Protein AF-0000000069296350 (afdb_homodimer)

Solvent-accessible surface area (backbone atoms only — not comparable to full-atom values): 43551 Å² total; per-residue (Å²): 125,80,78,72,59,64,64,82,61,53,39,44,67,54,14,53,53,25,40,66,71,32,51,90,79,48,67,88,59,55,72,46,70,42,70,68,59,15,46,43,22,13,66,39,55,75,44,84,35,44,46,37,37,36,35,23,20,67,25,61,85,24,19,46,42,33,39,9,32,34,30,32,56,72,73,45,81,39,48,30,42,32,35,72,36,73,49,62,50,34,38,12,40,14,42,33,21,52,76,70,74,37,44,27,39,32,32,31,42,67,80,54,58,65,70,50,52,42,45,26,36,70,70,37,63,20,45,75,44,73,33,58,86,43,73,66,42,40,53,50,49,44,52,48,51,34,51,51,43,14,71,73,69,31,77,64,28,29,40,73,60,50,82,26,62,29,46,48,19,15,19,15,28,10,30,57,39,56,54,47,42,35,71,46,65,78,34,41,27,38,29,27,42,35,22,32,26,15,52,46,32,15,25,30,44,30,43,69,48,42,63,54,59,60,39,39,54,48,43,44,43,45,42,48,48,46,45,22,54,70,62,65,38,47,63,53,39,54,71,65,38,29,65,52,45,52,43,41,50,47,22,59,54,59,53,38,68,27,52,63,80,70,68,55,69,79,59,63,71,62,73,75,50,81,72,68,54,79,66,73,66,42,57,60,58,61,55,58,66,55,61,67,37,40,30,33,39,16,22,43,65,65,26,38,14,60,48,51,13,55,75,69,75,44,92,38,64,53,66,81,93,49,86,69,77,57,82,31,65,81,20,58,45,35,44,38,74,54,17,38,63,43,40,60,71,54,38,74,47,58,47,68,40,50,68,65,45,19,49,51,32,27,50,46,39,28,66,72,55,20,33,35,53,16,39,36,24,9,30,15,51,31,47,68,37,28,42,68,50,29,72,77,42,69,82,60,36,34,33,33,35,45,32,46,24,19,77,59,59,85,84,65,43,76,66,53,56,53,46,50,49,47,50,52,50,46,46,49,49,51,51,51,51,58,65,73,99,126,79,76,71,60,64,64,81,61,54,39,46,66,54,14,52,52,24,38,66,71,32,50,90,78,49,66,87,58,54,72,47,71,42,71,69,59,15,47,43,24,14,64,38,55,74,45,83,34,43,48,39,35,36,36,25,20,68,25,60,85,24,19,46,41,34,39,9,32,34,30,33,55,71,73,45,81,39,48,31,41,30,35,71,37,73,49,62,50,34,39,13,38,14,42,34,21,53,76,71,74,36,43,26,39,34,33,30,40,67,79,54,57,65,70,50,51,42,46,26,35,72,70,36,63,21,44,76,44,73,34,58,86,42,73,67,42,40,53,50,48,46,52,48,52,33,50,51,44,14,71,72,70,33,78,66,29,30,39,72,60,49,83,24,61,30,45,48,18,15,19,15,29,10,29,57,38,56,53,47,42,32,72,46,66,78,36,40,28,37,29,28,41,34,22,32,25,15,50,46,32,15,24,29,45,31,43,69,50,41,62,53,59,61,41,39,54,48,42,45,43,45,43,46,47,45,44,24,55,71,62,66,37,49,63,52,38,56,70,65,39,31,67,53,45,53,43,41,49,48,22,60,54,56,54,36,68,27,50,64,81,71,67,54,67,78,59,65,71,62,76,76,51,82,73,69,52,80,66,73,64,41,58,61,59,60,54,59,67,55,60,68,37,40,30,34,38,16,20,43,64,64,25,38,14,58,46,49,14,54,75,69,74,44,91,39,64,52,66,80,94,50,87,69,78,57,82,31,66,80,21,58,44,35,44,39,74,52,18,36,63,44,40,59,72,52,39,75,46,59,46,68,40,50,70,65,46,21,48,51,32,27,50,45,39,30,65,72,57,20,34,34,54,15,38,35,24,9,30,16,50,31,46,69,37,29,45,68,50,28,71,77,42,69,81,62,37,34,34,32,34,44,33,45,22,18,77,59,59,84,84,67,42,76,68,51,54,52,48,49,50,46,49,52,48,46,47,48,49,51,52,51,52,58,66,73,99

Structure (mmCIF, N/CA/C/O backbone):
data_AF-0000000069296350-model_v1
#
loop_
_entity.id
_entity.type
_entity.pdbx_description
1 polymer 'Tryptophan synthase beta chain-like PALP domain-containing protein'
#
loop_
_atom_site.group_PDB
_atom_site.id
_atom_site.type_symbol
_atom_site.label_atom_id
_atom_site.label_alt_id
_atom_site.label_comp_id
_atom_site.label_asym_id
_atom_site.label_entity_id
_atom_site.label_seq_id
_atom_site.pdbx_PDB_ins_code
_atom_site.Cartn_x
_atom_site.Cartn_y
_atom_site.Cartn_z
_atom_site.occupancy
_atom_site.B_iso_or_equiv
_atom_site.auth_seq_id
_atom_site.auth_comp_id
_atom_site.auth_asym_id
_atom_site.auth_atom_id
_atom_site.pdbx_PDB_model_num
ATOM 1 N N . MET A 1 1 ? 1.046 44.938 15.609 1 25.7 1 MET A N 1
ATOM 2 C CA . MET A 1 1 ? 2.131 44.125 16.172 1 25.7 1 MET A CA 1
ATOM 3 C C . MET A 1 1 ? 1.831 42.656 16.031 1 25.7 1 MET A C 1
ATOM 5 O O . MET A 1 1 ? 0.792 42.188 16.5 1 25.7 1 MET A O 1
ATOM 9 N N . ALA A 1 2 ? 2.227 42.031 14.977 1 39.34 2 ALA A N 1
ATOM 10 C CA . ALA A 1 2 ? 1.967 40.625 14.727 1 39.34 2 ALA A CA 1
ATOM 11 C C . ALA A 1 2 ? 2.176 39.781 15.984 1 39.34 2 ALA A C 1
ATOM 13 O O . ALA A 1 2 ? 3.207 39.906 16.656 1 39.34 2 ALA A O 1
ATOM 14 N N . ILE A 1 3 ? 1.216 39.562 16.688 1 41.19 3 ILE A N 1
ATOM 15 C CA . ILE A 1 3 ? 1.323 38.781 17.922 1 41.19 3 ILE A CA 1
ATOM 16 C C . ILE A 1 3 ? 2.266 37.594 17.703 1 41.19 3 ILE A C 1
ATOM 18 O O . ILE A 1 3 ? 2.08 36.812 16.781 1 41.19 3 ILE A O 1
ATOM 22 N N . ALA A 1 4 ? 3.547 37.812 18.125 1 54.62 4 ALA A N 1
ATOM 23 C CA . ALA A 1 4 ? 4.625 36.812 18.109 1 54.62 4 ALA A CA 1
ATOM 24 C C . ALA A 1 4 ? 4.133 35.469 18.594 1 54.62 4 ALA A C 1
ATOM 26 O O . ALA A 1 4 ? 3.406 35.375 19.578 1 54.62 4 ALA A O 1
ATOM 27 N N . PHE A 1 5 ? 4.031 34.531 17.672 1 68.81 5 PHE A N 1
ATOM 28 C CA . PHE A 1 5 ? 3.654 33.156 18.016 1 68.81 5 PHE A CA 1
ATOM 29 C C . PHE A 1 5 ? 4.332 32.719 19.297 1 68.81 5 PHE A C 1
ATOM 31 O O . PHE A 1 5 ? 5.52 32.969 19.5 1 68.81 5 PHE A O 1
ATOM 38 N N . ASP A 1 6 ? 3.453 32.406 20.266 1 73.19 6 ASP A N 1
ATOM 39 C CA . ASP A 1 6 ? 3.943 31.812 21.516 1 73.19 6 ASP A CA 1
ATOM 40 C C . ASP A 1 6 ? 4.48 30.391 21.281 1 73.19 6 ASP A C 1
ATOM 42 O O . ASP A 1 6 ? 3.705 29.453 21.125 1 73.19 6 ASP A O 1
ATOM 46 N N . SER A 1 7 ? 5.727 30.266 21.219 1 74.62 7 SER A N 1
ATOM 47 C CA . SER A 1 7 ? 6.418 29.031 20.891 1 74.62 7 SER A CA 1
ATOM 48 C C . SER A 1 7 ? 6.121 27.938 21.922 1 74.62 7 SER A C 1
ATOM 50 O O . SER A 1 7 ? 6.371 26.766 21.672 1 74.62 7 SER A O 1
ATOM 52 N N . SER A 1 8 ? 5.574 28.422 23.016 1 80.38 8 SER A N 1
ATOM 53 C CA . SER A 1 8 ? 5.289 27.438 24.062 1 80.38 8 SER A CA 1
ATOM 54 C C . SER A 1 8 ? 4.062 26.609 23.719 1 80.38 8 SER A C 1
ATOM 56 O O . SER A 1 8 ? 3.824 25.562 24.328 1 80.38 8 SER A O 1
ATOM 58 N N . LEU A 1 9 ? 3.402 27.031 22.703 1 90.31 9 LEU A N 1
ATOM 59 C CA . LEU A 1 9 ? 2.154 26.375 22.344 1 90.31 9 LEU A CA 1
ATOM 60 C C . LEU A 1 9 ? 2.426 25.125 21.516 1 90.31 9 LEU A C 1
ATOM 62 O O . LEU A 1 9 ? 1.535 24.281 21.328 1 90.31 9 LEU A O 1
ATOM 66 N N . VAL A 1 10 ? 3.625 24.984 20.984 1 94.25 10 VAL A N 1
ATOM 67 C CA . VAL A 1 10 ? 4.07 23.781 20.281 1 94.25 10 VAL A CA 1
ATOM 68 C C . VAL A 1 10 ? 5.367 23.266 20.906 1 94.25 10 VAL A C 1
ATOM 70 O O . VAL A 1 10 ? 6.391 23.953 20.875 1 94.25 10 VAL A O 1
ATOM 73 N N . SER A 1 11 ? 5.297 22.141 21.562 1 90.69 11 SER A N 1
ATOM 74 C CA . SER A 1 11 ? 6.445 21.578 22.266 1 90.69 11 SER A CA 1
ATOM 75 C C . SER A 1 11 ? 6.461 20.047 22.172 1 90.69 11 SER A C 1
ATOM 77 O O . SER A 1 11 ? 5.441 19.438 21.859 1 90.69 11 SER A O 1
ATOM 79 N N . ALA A 1 12 ? 7.598 19.5 22.469 1 88.81 12 ALA A N 1
ATOM 80 C CA . ALA A 1 12 ? 7.75 18.047 22.422 1 88.81 12 ALA A CA 1
ATOM 81 C C . ALA A 1 12 ? 6.816 17.375 23.422 1 88.81 12 ALA A C 1
ATOM 83 O O . ALA A 1 12 ? 6.281 16.297 23.141 1 88.81 12 ALA A O 1
ATOM 84 N N . GLU A 1 13 ? 6.652 17.984 24.516 1 85.94 13 GLU A N 1
ATOM 85 C CA . GLU A 1 13 ? 5.773 17.438 25.547 1 85.94 13 GLU A CA 1
ATOM 86 C C . GLU A 1 13 ? 4.324 17.422 25.078 1 85.94 13 GLU A C 1
ATOM 88 O O . GLU A 1 13 ? 3.613 16.438 25.281 1 85.94 13 GLU A O 1
ATOM 93 N N . LEU A 1 14 ? 3.926 18.5 24.469 1 92.94 14 LEU A N 1
ATOM 94 C CA . LEU A 1 14 ? 2.553 18.594 23.984 1 92.94 14 LEU A CA 1
ATOM 95 C C . LEU A 1 14 ? 2.314 17.625 22.828 1 92.94 14 LEU A C 1
ATOM 97 O O . LEU A 1 14 ? 1.214 17.094 22.688 1 92.94 14 LEU A O 1
ATOM 101 N N . VAL A 1 15 ? 3.346 17.359 22.016 1 95.06 15 VAL A N 1
ATOM 102 C CA . VAL A 1 15 ? 3.268 16.375 20.938 1 95.06 15 VAL A CA 1
ATOM 103 C C . VAL A 1 15 ? 3.072 14.984 21.547 1 95.06 15 VAL A C 1
ATOM 105 O O . VAL A 1 15 ? 2.242 14.203 21.062 1 95.06 15 VAL A O 1
ATOM 108 N N . LYS A 1 16 ? 3.754 14.695 22.594 1 88.75 16 LYS A N 1
ATOM 109 C CA . LYS A 1 16 ? 3.627 13.398 23.266 1 88.75 16 LYS A CA 1
ATOM 110 C C . LYS A 1 16 ? 2.24 13.234 23.875 1 88.75 16 LYS A C 1
ATOM 112 O O . LYS A 1 16 ? 1.657 12.148 23.812 1 88.75 16 LYS A O 1
ATOM 117 N N . GLU A 1 17 ? 1.807 14.305 24.469 1 92.38 17 GLU A N 1
ATOM 118 C CA . GLU A 1 17 ? 0.451 14.273 25 1 92.38 17 GLU A CA 1
ATOM 119 C C . GLU A 1 17 ? -0.575 14.016 23.906 1 92.38 17 GLU A C 1
ATOM 121 O O . GLU A 1 17 ? -1.542 13.281 24.109 1 92.38 17 GLU A O 1
ATOM 126 N N . ALA A 1 18 ? -0.36 14.656 22.797 1 97.69 18 ALA A N 1
ATOM 127 C CA . ALA A 1 18 ? -1.249 14.469 21.656 1 97.69 18 ALA A CA 1
ATOM 128 C C . ALA A 1 18 ? -1.26 13.008 21.203 1 97.69 18 ALA A C 1
ATOM 130 O O . ALA A 1 18 ? -2.305 12.477 20.812 1 97.69 18 ALA A O 1
ATOM 131 N N . CYS A 1 19 ? -0.129 12.328 21.25 1 93.94 19 CYS A N 1
ATOM 132 C CA . CYS A 1 19 ? -0.03 10.93 20.875 1 93.94 19 CYS A CA 1
ATOM 133 C C . CYS A 1 19 ? -0.995 10.07 21.672 1 93.94 19 CYS A C 1
ATOM 135 O O . CYS A 1 19 ? -1.741 9.266 21.109 1 93.94 19 CYS A O 1
ATOM 137 N N . SER A 1 20 ? -0.977 10.273 22.938 1 90.69 20 SER A N 1
ATOM 138 C CA . SER A 1 20 ? -1.845 9.508 23.828 1 90.69 20 SER A CA 1
ATOM 139 C C . SER A 1 20 ? -3.314 9.82 23.562 1 90.69 20 SER A C 1
ATOM 141 O O . SER A 1 20 ? -4.16 8.922 23.594 1 90.69 20 SER A O 1
ATOM 143 N N . ARG A 1 21 ? -3.58 11.031 23.328 1 96.5 21 ARG A N 1
ATOM 144 C CA . ARG A 1 21 ? -4.953 11.484 23.125 1 96.5 21 ARG A CA 1
ATOM 145 C C . ARG A 1 21 ? -5.539 10.906 21.844 1 96.5 21 ARG A C 1
ATOM 147 O O . ARG A 1 21 ? -6.719 10.547 21.812 1 96.5 21 ARG A O 1
ATOM 154 N N . ILE A 1 22 ? -4.699 10.766 20.781 1 98.38 22 ILE A N 1
ATOM 155 C CA . ILE A 1 22 ? -5.27 10.43 19.484 1 98.38 22 ILE A CA 1
ATOM 156 C C . ILE A 1 22 ? -5.168 8.922 19.25 1 98.38 22 ILE A C 1
ATOM 158 O O . ILE A 1 22 ? -5.801 8.383 18.328 1 98.38 22 ILE A O 1
ATOM 162 N N . GLU A 1 23 ? -4.461 8.195 20.062 1 95 23 GLU A N 1
ATOM 163 C CA . GLU A 1 23 ? -4.105 6.789 19.875 1 95 23 GLU A CA 1
ATOM 164 C C . GLU A 1 23 ? -5.34 5.938 19.609 1 95 23 GLU A C 1
ATOM 166 O O . GLU A 1 23 ? -5.332 5.098 18.703 1 95 23 GLU A O 1
ATOM 171 N N . PRO A 1 24 ? -6.477 6.141 20.266 1 95.69 24 PRO A N 1
ATOM 172 C CA . PRO A 1 24 ? -7.637 5.277 20.031 1 95.69 24 PRO A CA 1
ATOM 173 C C . PRO A 1 24 ? -8.297 5.539 18.688 1 95.69 24 PRO A C 1
ATOM 175 O O . PRO A 1 24 ? -9.125 4.742 18.234 1 95.69 24 PRO A O 1
ATOM 178 N N . TYR A 1 25 ? -7.926 6.629 18.047 1 97.12 25 TYR A N 1
ATOM 179 C CA . TYR A 1 25 ? -8.727 7.07 16.906 1 97.12 25 TYR A CA 1
ATOM 180 C C . TYR A 1 25 ? -7.93 6.965 15.617 1 97.12 25 TYR A C 1
ATOM 182 O O . TYR A 1 25 ? -8.492 7.066 14.523 1 97.12 25 TYR A O 1
ATOM 190 N N . VAL A 1 26 ? -6.609 6.746 15.703 1 97.5 26 VAL A N 1
ATOM 191 C CA . VAL A 1 26 ? -5.781 6.742 14.5 1 97.5 26 VAL A CA 1
ATOM 192 C C . VAL A 1 26 ? -4.992 5.438 14.422 1 97.5 26 VAL A C 1
ATOM 194 O O . VAL A 1 26 ? -4.867 4.719 15.414 1 97.5 26 VAL A O 1
ATOM 197 N N . HIS A 1 27 ? -4.5 5.074 13.234 1 96.62 27 HIS A N 1
ATOM 198 C CA . HIS A 1 27 ? -3.604 3.938 13.055 1 96.62 27 HIS A CA 1
ATOM 199 C C . HIS A 1 27 ? -2.172 4.301 13.438 1 96.62 27 HIS A C 1
ATOM 201 O O . HIS A 1 27 ? -1.719 5.418 13.18 1 96.62 27 HIS A O 1
ATOM 207 N N . ARG A 1 28 ? -1.507 3.393 14.172 1 96 28 ARG A N 1
ATOM 208 C CA . ARG A 1 28 ? -0.049 3.432 14.117 1 96 28 ARG A CA 1
ATOM 209 C C . ARG A 1 28 ? 0.461 2.977 12.758 1 96 28 ARG A C 1
ATOM 211 O O . ARG A 1 28 ? 0.562 1.777 12.492 1 96 28 ARG A O 1
ATOM 218 N N . THR A 1 29 ? 0.725 3.916 11.883 1 97.56 29 THR A N 1
ATOM 219 C CA . THR A 1 29 ? 1.03 3.576 10.5 1 97.56 29 THR A CA 1
ATOM 220 C C . THR A 1 29 ? 2.395 2.902 10.391 1 97.56 29 THR A C 1
ATOM 222 O O . THR A 1 29 ? 3.273 3.135 11.227 1 97.56 29 THR A O 1
ATOM 225 N N . ARG A 1 30 ? 2.59 2.068 9.383 1 96.44 30 ARG A N 1
ATOM 226 C CA . ARG A 1 30 ? 3.811 1.282 9.242 1 96.44 30 ARG A CA 1
ATOM 227 C C . ARG A 1 30 ? 4.93 2.115 8.625 1 96.44 30 ARG A C 1
ATOM 229 O O . ARG A 1 30 ? 4.676 3.174 8.047 1 96.44 30 ARG A O 1
ATOM 236 N N . VAL A 1 31 ? 6.141 1.704 8.922 1 96.38 31 VAL A N 1
ATOM 237 C CA . VAL A 1 31 ? 7.324 2.133 8.188 1 96.38 31 VAL A CA 1
ATOM 238 C C . VAL A 1 31 ? 7.781 1.019 7.25 1 96.38 31 VAL A C 1
ATOM 240 O O . VAL A 1 31 ? 7.922 -0.134 7.664 1 96.38 31 VAL A O 1
ATOM 243 N N . PHE A 1 32 ? 7.871 1.334 5.969 1 96.75 32 PHE A N 1
ATOM 244 C CA . PHE A 1 32 ? 8.281 0.31 5.016 1 96.75 32 PHE A CA 1
ATOM 245 C C . PHE A 1 32 ? 9.398 0.827 4.109 1 96.75 32 PHE A C 1
ATOM 247 O O . PHE A 1 32 ? 9.734 2.012 4.152 1 96.75 32 PHE A O 1
ATOM 254 N N . THR A 1 33 ? 10.078 -0.086 3.406 1 96.94 33 THR A N 1
ATOM 255 C CA . THR A 1 33 ? 11.172 0.263 2.508 1 96.94 33 THR A CA 1
ATOM 256 C C . THR A 1 33 ? 10.859 -0.17 1.079 1 96.94 33 THR A C 1
ATOM 258 O O . THR A 1 33 ? 9.906 -0.914 0.845 1 96.94 33 THR A O 1
ATOM 261 N N . CYS A 1 34 ? 11.5 0.361 0.228 1 96.06 34 CYS A N 1
ATOM 262 C CA . CYS A 1 34 ? 11.5 0.015 -1.189 1 96.06 34 CYS A CA 1
ATOM 263 C C . CYS A 1 34 ? 12.914 0.041 -1.76 1 96.06 34 CYS A C 1
ATOM 265 O O . CYS A 1 34 ? 13.523 1.106 -1.873 1 96.06 34 CYS A O 1
ATOM 267 N N . ASP A 1 35 ? 13.414 -1.097 -2.219 1 92.88 35 ASP A N 1
ATOM 268 C CA . ASP A 1 35 ? 14.797 -1.216 -2.66 1 92.88 35 ASP A CA 1
ATOM 269 C C . ASP A 1 35 ? 15.07 -0.323 -3.869 1 92.88 35 ASP A C 1
ATOM 271 O O . ASP A 1 35 ? 16.141 0.259 -3.988 1 92.88 35 ASP A O 1
ATOM 275 N N . GLN A 1 36 ? 14.148 -0.229 -4.707 1 92.62 36 GLN A N 1
ATOM 276 C CA . GLN A 1 36 ? 14.359 0.565 -5.914 1 92.62 36 GLN A CA 1
ATOM 277 C C . GLN A 1 36 ? 14.406 2.057 -5.59 1 92.62 36 GLN A C 1
ATOM 279 O O . GLN A 1 36 ? 15.133 2.812 -6.234 1 92.62 36 GLN A O 1
ATOM 284 N N . LEU A 1 37 ? 13.617 2.514 -4.617 1 96.44 37 LEU A N 1
ATOM 285 C CA . LEU A 1 37 ? 13.695 3.902 -4.176 1 96.44 37 LEU A CA 1
ATOM 286 C C . LEU A 1 37 ? 15.031 4.188 -3.502 1 96.44 37 LEU A C 1
ATOM 288 O O . LEU A 1 37 ? 15.648 5.227 -3.752 1 96.44 37 LEU A O 1
ATOM 292 N N . SER A 1 38 ? 15.453 3.264 -2.656 1 97.62 38 SER A N 1
ATOM 293 C CA . SER A 1 38 ? 16.766 3.402 -2.021 1 97.62 38 SER A CA 1
ATOM 294 C C . SER A 1 38 ? 17.875 3.439 -3.059 1 97.62 38 SER A C 1
ATOM 296 O O . SER A 1 38 ? 18.844 4.18 -2.904 1 97.62 38 SER A O 1
ATOM 298 N N . GLN A 1 39 ? 17.719 2.631 -4.113 1 95.38 39 GLN A N 1
ATOM 299 C CA . GLN A 1 39 ? 18.719 2.617 -5.18 1 95.38 39 GLN A CA 1
ATOM 300 C C . GLN A 1 39 ? 18.766 3.961 -5.902 1 95.38 39 GLN A C 1
ATOM 302 O O . GLN A 1 39 ? 19.844 4.434 -6.273 1 95.38 39 GLN A O 1
ATOM 307 N N . LEU A 1 40 ? 17.609 4.613 -6.109 1 96.56 40 LEU A N 1
ATOM 308 C CA . LEU A 1 40 ? 17.578 5.941 -6.711 1 96.56 40 LEU A CA 1
ATOM 309 C C . LEU A 1 40 ? 18.359 6.938 -5.863 1 96.56 40 LEU A C 1
ATOM 311 O O . LEU A 1 40 ? 19.109 7.758 -6.398 1 96.56 40 LEU A O 1
ATOM 315 N N . ALA A 1 41 ? 18.125 6.883 -4.566 1 98.12 41 ALA A N 1
ATOM 316 C CA . ALA A 1 41 ? 18.844 7.758 -3.652 1 98.12 41 ALA A CA 1
ATOM 317 C C . ALA A 1 41 ? 20.344 7.457 -3.678 1 98.12 41 ALA A C 1
ATOM 319 O O . ALA A 1 41 ? 21.172 8.367 -3.637 1 98.12 41 ALA A O 1
ATOM 320 N N . THR A 1 42 ? 20.688 6.137 -3.74 1 97.81 42 THR A N 1
ATOM 321 C CA . THR A 1 42 ? 22.078 5.707 -3.805 1 97.81 42 THR A CA 1
ATOM 322 C C . THR A 1 42 ? 22.75 6.227 -5.078 1 97.81 42 THR A C 1
ATOM 324 O O . THR A 1 42 ? 23.859 6.746 -5.031 1 97.81 42 THR A O 1
ATOM 327 N N . ASP A 1 43 ? 22.031 6.098 -6.141 1 96.81 43 ASP A N 1
ATOM 328 C CA . ASP A 1 43 ? 22.547 6.566 -7.422 1 96.81 43 ASP A CA 1
ATOM 329 C C . ASP A 1 43 ? 22.734 8.086 -7.41 1 96.81 43 ASP A C 1
ATOM 331 O O . ASP A 1 43 ? 23.734 8.594 -7.934 1 96.81 43 ASP A O 1
ATOM 335 N N . ALA A 1 44 ? 21.797 8.797 -6.844 1 96.44 44 ALA A N 1
ATOM 336 C CA . ALA A 1 44 ? 21.844 10.258 -6.777 1 96.44 44 ALA A CA 1
ATOM 337 C C . ALA A 1 44 ? 23 10.727 -5.898 1 96.44 44 ALA A C 1
ATOM 339 O O . ALA A 1 44 ? 23.594 11.773 -6.156 1 96.44 44 ALA A O 1
ATOM 340 N N . SER A 1 45 ? 23.359 9.969 -4.891 1 96.25 45 SER A N 1
ATOM 341 C CA . SER A 1 45 ? 24.359 10.375 -3.906 1 96.25 45 SER A CA 1
ATOM 342 C C . SER A 1 45 ? 25.734 9.836 -4.266 1 96.25 45 SER A C 1
ATOM 344 O O . SER A 1 45 ? 26.75 10.375 -3.82 1 96.25 45 SER A O 1
ATOM 346 N N . GLY A 1 46 ? 25.797 8.734 -4.918 1 95.75 46 GLY A N 1
ATOM 347 C CA . GLY A 1 46 ? 27.047 8.047 -5.191 1 95.75 46 GLY A CA 1
ATOM 348 C C . GLY A 1 46 ? 27.453 7.086 -4.09 1 95.75 46 GLY A C 1
ATOM 349 O O . GLY A 1 46 ? 28.516 6.461 -4.16 1 95.75 46 GLY A O 1
ATOM 350 N N . SER A 1 47 ? 26.609 7.012 -3.076 1 96.12 47 SER A N 1
ATOM 351 C CA . SER A 1 47 ? 26.844 6.105 -1.958 1 96.12 47 SER A CA 1
ATOM 352 C C . SER A 1 47 ? 25.547 5.465 -1.476 1 96.12 47 SER A C 1
ATOM 354 O O . SER A 1 47 ? 24.469 5.988 -1.73 1 96.12 47 SER A O 1
ATOM 356 N N . SER A 1 48 ? 25.688 4.352 -0.759 1 95.94 48 SER A N 1
ATOM 357 C CA . SER A 1 48 ? 24.531 3.57 -0.328 1 95.94 48 SER A CA 1
ATOM 358 C C . SER A 1 48 ? 23.625 4.383 0.588 1 95.94 48 SER A C 1
ATOM 360 O O . SER A 1 48 ? 24.078 4.977 1.564 1 95.94 48 SER A O 1
ATOM 362 N N . ARG A 1 49 ? 22.375 4.477 0.25 1 97.69 49 ARG A N 1
ATOM 363 C CA . ARG A 1 49 ? 21.344 5.125 1.039 1 97.69 49 ARG A CA 1
ATOM 364 C C . ARG A 1 49 ? 20.156 4.188 1.259 1 97.69 49 ARG A C 1
ATOM 366 O O . ARG A 1 49 ? 19.891 3.303 0.44 1 97.69 49 ARG A O 1
ATOM 373 N N . LYS A 1 50 ? 19.531 4.324 2.361 1 97.69 50 LYS A N 1
ATOM 374 C CA . LYS A 1 50 ? 18.312 3.59 2.658 1 97.69 50 LYS A CA 1
ATOM 375 C C . LYS A 1 50 ? 17.172 4.543 2.992 1 97.69 50 LYS A C 1
ATOM 377 O O . LYS A 1 50 ? 17.328 5.445 3.812 1 97.69 50 LYS A O 1
ATOM 382 N N . LEU A 1 51 ? 16.125 4.387 2.311 1 98.69 51 LEU A N 1
ATOM 383 C CA . LEU A 1 51 ? 14.93 5.188 2.564 1 98.69 51 LEU A CA 1
ATOM 384 C C . LEU A 1 51 ? 13.906 4.402 3.385 1 98.69 51 LEU A C 1
ATOM 386 O O . LEU A 1 51 ? 13.695 3.211 3.145 1 98.69 51 LEU A O 1
ATOM 390 N N . PHE A 1 52 ? 13.375 4.992 4.375 1 98.25 52 PHE A N 1
ATOM 391 C CA . PHE A 1 52 ? 12.305 4.465 5.219 1 98.25 52 PHE A CA 1
ATOM 392 C C . PHE A 1 52 ? 11.039 5.305 5.07 1 98.25 52 PHE A C 1
ATOM 394 O O . PHE A 1 52 ? 11.039 6.496 5.387 1 98.25 52 PHE A O 1
ATOM 401 N N . LEU A 1 53 ? 9.961 4.672 4.613 1 98.81 53 LEU A N 1
ATOM 402 C CA . LEU A 1 53 ? 8.75 5.398 4.246 1 98.81 53 LEU A CA 1
ATOM 403 C C . LEU A 1 53 ? 7.684 5.25 5.328 1 98.81 53 LEU A C 1
ATOM 405 O O . LEU A 1 53 ? 7.234 4.137 5.613 1 98.81 53 LEU A O 1
ATOM 409 N N . LYS A 1 54 ? 7.309 6.383 5.992 1 98.81 54 LYS A N 1
ATOM 410 C CA . LYS A 1 54 ? 6.242 6.395 6.988 1 98.81 54 LYS A CA 1
ATOM 411 C C . LYS A 1 54 ? 4.875 6.539 6.324 1 98.81 54 LYS A C 1
ATOM 413 O O . LYS A 1 54 ? 4.566 7.582 5.746 1 98.81 54 LYS A O 1
ATOM 418 N N . ALA A 1 55 ? 4.012 5.57 6.457 1 98.62 55 ALA A N 1
ATOM 419 C CA . ALA A 1 55 ? 2.883 5.348 5.559 1 98.62 55 ALA A CA 1
ATOM 420 C C . ALA A 1 55 ? 1.643 6.094 6.047 1 98.62 55 ALA A C 1
ATOM 422 O O . ALA A 1 55 ? 0.575 5.5 6.207 1 98.62 55 ALA A O 1
ATOM 423 N N . GLU A 1 56 ? 1.656 7.414 6.055 1 98.5 56 GLU A N 1
ATOM 424 C CA . GLU A 1 56 ? 0.496 8.195 6.477 1 98.5 56 GLU A CA 1
ATOM 425 C C . GLU A 1 56 ? -0.586 8.195 5.402 1 98.5 56 GLU A C 1
ATOM 427 O O . GLU A 1 56 ? -1.734 8.555 5.672 1 98.5 56 GLU A O 1
ATOM 432 N N . HIS A 1 57 ? -0.235 7.789 4.156 1 97.75 57 HIS A N 1
ATOM 433 C CA . HIS A 1 57 ? -1.233 7.633 3.105 1 97.75 57 HIS A CA 1
ATOM 434 C C . HIS A 1 57 ? -2.193 6.492 3.42 1 97.75 57 HIS A C 1
ATOM 436 O O . HIS A 1 57 ? -3.27 6.398 2.826 1 97.75 57 HIS A O 1
ATOM 442 N N . GLU A 1 58 ? -1.794 5.629 4.34 1 97.31 58 GLU A N 1
ATOM 443 C CA . GLU A 1 58 ? -2.641 4.516 4.75 1 97.31 58 GLU A CA 1
ATOM 444 C C . GLU A 1 58 ? -3.398 4.844 6.035 1 97.31 58 GLU A C 1
ATOM 446 O O . GLU A 1 58 ? -4.094 3.986 6.586 1 97.31 58 GLU A O 1
ATOM 451 N N . GLN A 1 59 ? -3.316 6.039 6.543 1 97.19 59 GLN A N 1
ATOM 452 C CA . GLN A 1 59 ? -4.012 6.48 7.75 1 97.19 59 GLN A CA 1
ATOM 453 C C . GLN A 1 59 ? -5.496 6.695 7.48 1 97.19 59 GLN A C 1
ATOM 455 O O . GLN A 1 59 ? -5.938 6.66 6.328 1 97.19 59 GLN A O 1
ATOM 460 N N . LYS A 1 60 ? -6.273 6.844 8.594 1 94.81 60 LYS A N 1
ATOM 461 C CA . LYS A 1 60 ? -7.672 7.25 8.453 1 94.81 60 LYS A CA 1
ATOM 462 C C . LYS A 1 60 ? -7.797 8.492 7.578 1 94.81 60 LYS A C 1
ATOM 464 O O . LYS A 1 60 ? -6.973 9.406 7.668 1 94.81 60 LYS A O 1
ATOM 469 N N . VAL A 1 61 ? -8.773 8.461 6.688 1 92.94 61 VAL A N 1
ATOM 470 C CA . VAL A 1 61 ? -9.086 9.508 5.723 1 92.94 61 VAL A CA 1
ATOM 471 C C . VAL A 1 61 ? -8.031 9.531 4.621 1 92.94 61 VAL A C 1
ATOM 473 O O . VAL A 1 61 ? -8.078 10.367 3.723 1 92.94 61 VAL A O 1
ATOM 476 N N . GLY A 1 62 ? -6.973 8.68 4.723 1 94.44 62 GLY A N 1
ATOM 477 C CA . GLY A 1 62 ? -5.977 8.547 3.672 1 94.44 62 GLY A CA 1
ATOM 478 C C . GLY A 1 62 ? -4.867 9.578 3.771 1 94.44 62 GLY A C 1
ATOM 479 O O . GLY A 1 62 ? -4.191 9.875 2.781 1 94.44 62 GLY A O 1
ATOM 480 N N . ALA A 1 63 ? -4.719 10.203 4.973 1 96.5 63 ALA A N 1
ATOM 481 C CA . ALA A 1 63 ? -3.703 11.242 5.125 1 96.5 63 ALA A CA 1
ATOM 482 C C . ALA A 1 63 ? -3.383 11.484 6.594 1 96.5 63 ALA A C 1
ATOM 484 O O . ALA A 1 63 ? -4.164 11.117 7.477 1 96.5 63 ALA A O 1
ATOM 485 N N . PHE A 1 64 ? -2.305 12.18 6.859 1 98.19 64 PHE A N 1
ATOM 486 C CA . PHE A 1 64 ? -1.802 12.469 8.195 1 98.19 64 PHE A CA 1
ATOM 487 C C . PHE A 1 64 ? -2.738 13.422 8.93 1 98.19 64 PHE A C 1
ATOM 489 O O . PHE A 1 64 ? -2.713 13.5 10.164 1 98.19 64 PHE A O 1
ATOM 496 N N . LYS A 1 65 ? -3.611 14.094 8.227 1 96.94 65 LYS A N 1
ATOM 497 C CA . LYS A 1 65 ? -4.355 15.234 8.75 1 96.94 65 LYS A CA 1
ATOM 498 C C . LYS A 1 65 ? -5.285 14.812 9.883 1 96.94 65 LYS A C 1
ATOM 500 O O . LYS A 1 65 ? -5.633 15.625 10.742 1 96.94 65 LYS A O 1
ATOM 505 N N . ILE A 1 66 ? -5.641 13.586 9.945 1 98.06 66 ILE A N 1
ATOM 506 C CA . ILE A 1 66 ? -6.562 13.109 10.969 1 98.06 66 ILE A CA 1
ATOM 507 C C . ILE A 1 66 ? -5.918 13.25 12.344 1 98.06 66 ILE A C 1
ATOM 509 O O . ILE A 1 66 ? -6.613 13.445 13.344 1 98.06 66 ILE A O 1
ATOM 513 N N . ARG A 1 67 ? -4.582 13.195 12.438 1 98.69 67 ARG A N 1
ATOM 514 C CA . ARG A 1 67 ? -3.881 13.273 13.719 1 98.69 67 ARG A CA 1
ATOM 515 C C . ARG A 1 67 ? -4.113 14.625 14.383 1 98.69 67 ARG A C 1
ATOM 517 O O . ARG A 1 67 ? -4.582 14.695 15.523 1 98.69 67 ARG A O 1
ATOM 524 N N . GLY A 1 68 ? -3.82 15.695 13.641 1 98.62 68 GLY A N 1
ATOM 525 C CA . GLY A 1 68 ? -4.031 17.047 14.164 1 98.62 68 GLY A CA 1
ATOM 526 C C . GLY A 1 68 ? -5.492 17.359 14.406 1 98.62 68 GLY A C 1
ATOM 527 O O . GLY A 1 68 ? -5.836 18.016 15.391 1 98.62 68 GLY A O 1
ATOM 528 N N . ALA A 1 69 ? -6.352 16.906 13.477 1 98.12 69 ALA A N 1
ATOM 529 C CA . ALA A 1 69 ? -7.781 17.156 13.609 1 98.12 69 ALA A CA 1
ATOM 530 C C . ALA A 1 69 ? -8.328 16.562 14.906 1 98.12 69 ALA A C 1
ATOM 532 O O . ALA A 1 69 ? -8.977 17.266 15.688 1 98.12 69 ALA A O 1
ATOM 533 N N . ILE A 1 70 ? -8.039 15.312 15.164 1 98.69 70 ILE A N 1
ATOM 534 C CA . ILE A 1 70 ? -8.555 14.641 16.359 1 98.69 70 ILE A CA 1
ATOM 535 C C . ILE A 1 70 ? -8.016 15.336 17.609 1 98.69 70 ILE A C 1
ATOM 537 O O . ILE A 1 70 ? -8.75 15.555 18.562 1 98.69 70 ILE A O 1
ATOM 541 N N . ASN A 1 71 ? -6.715 15.672 17.578 1 98.81 71 ASN A N 1
ATOM 542 C CA . ASN A 1 71 ? -6.145 16.344 18.75 1 98.81 71 ASN A CA 1
ATOM 543 C C . ASN A 1 71 ? -6.852 17.672 19.047 1 98.81 71 ASN A C 1
ATOM 545 O O . ASN A 1 71 ? -7.23 17.938 20.188 1 98.81 71 ASN A O 1
ATOM 549 N N . ALA A 1 72 ? -7.047 18.484 18.031 1 98.62 72 ALA A N 1
ATOM 550 C CA . ALA A 1 72 ? -7.672 19.797 18.188 1 98.62 72 ALA A CA 1
ATOM 551 C C . ALA A 1 72 ? -9.125 19.656 18.625 1 98.62 72 ALA A C 1
ATOM 553 O O . ALA A 1 72 ? -9.578 20.359 19.531 1 98.62 72 ALA A O 1
ATOM 554 N N . ILE A 1 73 ? -9.82 18.75 18.016 1 98.44 73 ILE A N 1
ATOM 555 C CA . ILE A 1 73 ? -11.227 18.547 18.328 1 98.44 73 ILE A CA 1
ATOM 556 C C . ILE A 1 73 ? -11.367 18.047 19.766 1 98.44 73 ILE A C 1
ATOM 558 O O . ILE A 1 73 ? -12.258 18.469 20.5 1 98.44 73 ILE A O 1
ATOM 562 N N . SER A 1 74 ? -10.523 17.141 20.172 1 98.38 74 SER A N 1
ATOM 563 C CA . SER A 1 74 ? -10.555 16.578 21.516 1 98.38 74 SER A CA 1
ATOM 564 C C . SER A 1 74 ? -10.352 17.656 22.578 1 98.38 74 SER A C 1
ATOM 566 O O . SER A 1 74 ? -10.883 17.562 23.688 1 98.38 74 SER A O 1
ATOM 568 N N . LEU A 1 75 ? -9.578 18.656 22.281 1 98 75 LEU A N 1
ATOM 569 C CA . LEU A 1 75 ? -9.234 19.703 23.234 1 98 75 LEU A CA 1
ATOM 570 C C . LEU A 1 75 ? -10.258 20.844 23.172 1 98 75 LEU A C 1
ATOM 572 O O . LEU A 1 75 ? -10.258 21.734 24.031 1 98 75 LEU A O 1
ATOM 576 N N . SER A 1 76 ? -11.07 20.844 22.141 1 97.5 76 SER A N 1
ATOM 577 C CA . SER A 1 76 ? -12.055 21.906 21.953 1 97.5 76 SER A CA 1
ATOM 578 C C . SER A 1 76 ? -13.289 21.672 22.797 1 97.5 76 SER A C 1
ATOM 580 O O . SER A 1 76 ? -13.75 20.531 22.953 1 97.5 76 SER A O 1
ATOM 582 N N . THR A 1 77 ? -13.883 22.766 23.297 1 95.81 77 THR A N 1
ATOM 583 C CA . THR A 1 77 ? -15.141 22.688 24.016 1 95.81 77 THR A CA 1
ATOM 584 C C . THR A 1 77 ? -16.312 22.969 23.094 1 95.81 77 THR A C 1
ATOM 586 O O . THR A 1 77 ? -17.484 22.859 23.5 1 95.81 77 THR A O 1
ATOM 589 N N . ALA A 1 78 ? -16.047 23.281 21.859 1 97.56 78 ALA A N 1
ATOM 590 C CA . ALA A 1 78 ? -17.094 23.625 20.906 1 97.56 78 ALA A CA 1
ATOM 591 C C . ALA A 1 78 ? -17.859 22.391 20.438 1 97.56 78 ALA A C 1
ATOM 593 O O . ALA A 1 78 ? -17.266 21.312 20.281 1 97.56 78 ALA A O 1
ATOM 594 N N . ASP A 1 79 ? -19.125 22.562 20.219 1 97.75 79 ASP A N 1
ATOM 595 C CA . ASP A 1 79 ? -19.953 21.5 19.656 1 97.75 79 ASP A CA 1
ATOM 596 C C . ASP A 1 79 ? -19.875 21.484 18.125 1 97.75 79 ASP A C 1
ATOM 598 O O . ASP A 1 79 ? -20.078 20.453 17.5 1 97.75 79 ASP A O 1
ATOM 602 N N . TYR A 1 80 ? -19.609 22.672 17.625 1 97.75 80 TYR A N 1
ATOM 603 C CA . TYR A 1 80 ? -19.516 22.844 16.188 1 97.75 80 TYR A CA 1
ATOM 604 C C . TYR A 1 80 ? -18.109 23.25 15.766 1 97.75 80 TYR A C 1
ATOM 606 O O . TYR A 1 80 ? -17.562 24.234 16.266 1 97.75 80 TYR A O 1
ATOM 614 N N . VAL A 1 81 ? -17.609 22.438 14.875 1 97.81 81 VAL A N 1
ATOM 615 C CA . VAL A 1 81 ? -16.281 22.734 14.352 1 97.81 81 VAL A CA 1
ATOM 616 C C . VAL A 1 81 ? -16.375 23.125 12.875 1 97.81 81 VAL A C 1
ATOM 618 O O . VAL A 1 81 ? -16.938 22.375 12.07 1 97.81 81 VAL A O 1
ATOM 621 N N . VAL A 1 82 ? -15.789 24.297 12.547 1 96.44 82 VAL A N 1
ATOM 622 C CA . VAL A 1 82 ? -15.859 24.844 11.195 1 96.44 82 VAL A CA 1
ATOM 623 C C . VAL A 1 82 ? -14.469 24.828 10.562 1 96.44 82 VAL A C 1
ATOM 625 O O . VAL A 1 82 ? -13.469 25.047 11.25 1 96.44 82 VAL A O 1
ATOM 628 N N . THR A 1 83 ? -14.391 24.453 9.352 1 93.44 83 THR A N 1
ATOM 629 C CA . THR A 1 83 ? -13.125 24.578 8.633 1 93.44 83 THR A CA 1
ATOM 630 C C . THR A 1 83 ? -13.375 24.969 7.176 1 93.44 83 THR A C 1
ATOM 632 O O . THR A 1 83 ? -14.484 24.797 6.664 1 93.44 83 THR A O 1
ATOM 635 N N . GLN A 1 84 ? -12.281 25.641 6.602 1 84.25 84 GLN A N 1
ATOM 636 C CA . GLN A 1 84 ? -12.352 26.016 5.195 1 84.25 84 GLN A CA 1
ATOM 637 C C . GLN A 1 84 ? -11.352 25.219 4.363 1 84.25 84 GLN A C 1
ATOM 639 O O . GLN A 1 84 ? -10.141 25.438 4.461 1 84.25 84 GLN A O 1
ATOM 644 N N . SER A 1 85 ? -11.609 24 4.027 1 74 85 SER A N 1
ATOM 645 C CA . SER A 1 85 ? -10.727 23.141 3.246 1 74 85 SER A CA 1
ATOM 646 C C . SER A 1 85 ? -11.523 22.234 2.318 1 74 85 SER A C 1
ATOM 648 O O . SER A 1 85 ? -12.672 21.906 2.604 1 74 85 SER A O 1
ATOM 650 N N . SER A 1 86 ? -10.898 22.078 1.234 1 62.28 86 SER A N 1
ATOM 651 C CA . SER A 1 86 ? -11.547 21.125 0.352 1 62.28 86 SER A CA 1
ATOM 652 C C . SER A 1 86 ? -10.758 19.812 0.275 1 62.28 86 SER A C 1
ATOM 654 O O . SER A 1 86 ? -11.109 18.922 -0.491 1 62.28 86 SER A O 1
ATOM 656 N N . GLY A 1 87 ? -9.891 19.641 1.081 1 82.44 87 GLY A N 1
ATOM 657 C CA . GLY A 1 87 ? -9.023 18.484 0.873 1 82.44 87 GLY A CA 1
ATOM 658 C C . GLY A 1 87 ? -8.938 17.578 2.086 1 82.44 87 GLY A C 1
ATOM 659 O O . GLY A 1 87 ? -9.961 17.203 2.666 1 82.44 87 GLY A O 1
ATOM 660 N N . ASN A 1 88 ? -7.734 17.156 2.434 1 89.5 88 ASN A N 1
ATOM 661 C CA . ASN A 1 88 ? -7.461 16.172 3.471 1 89.5 88 ASN A CA 1
ATOM 662 C C . ASN A 1 88 ? -7.887 16.672 4.848 1 89.5 88 ASN A C 1
ATOM 664 O O . ASN A 1 88 ? -8.367 15.898 5.676 1 89.5 88 ASN A O 1
ATOM 668 N N . HIS A 1 89 ? -7.758 17.969 5.062 1 93.69 89 HIS A N 1
ATOM 669 C CA . HIS A 1 89 ? -8.133 18.516 6.363 1 93.69 89 HIS A CA 1
ATOM 670 C C . HIS A 1 89 ? -9.641 18.5 6.555 1 93.69 89 HIS A C 1
ATOM 672 O O . HIS A 1 89 ? -10.133 18.203 7.648 1 93.69 89 HIS A O 1
ATOM 678 N N . ALA A 1 90 ? -10.375 18.828 5.5 1 92.81 90 ALA A N 1
ATOM 679 C CA . ALA A 1 90 ? -11.836 18.781 5.57 1 92.81 90 ALA A CA 1
ATOM 680 C C . ALA A 1 90 ? -12.328 17.375 5.938 1 92.81 90 ALA A C 1
ATOM 682 O O . ALA A 1 90 ? -13.195 17.219 6.793 1 92.81 90 ALA A O 1
ATOM 683 N N . GLN A 1 91 ? -11.758 16.422 5.305 1 92.56 91 GLN A N 1
ATOM 684 C CA . GLN A 1 91 ? -12.125 15.031 5.594 1 92.56 91 GLN A CA 1
ATOM 685 C C . GLN A 1 91 ? -11.75 14.648 7.023 1 92.56 91 GLN A C 1
ATOM 687 O O . GLN A 1 91 ? -12.508 13.945 7.699 1 92.56 91 GLN A O 1
ATOM 692 N N . ALA A 1 92 ? -10.648 15.109 7.492 1 96.19 92 ALA A N 1
ATOM 693 C CA . ALA A 1 92 ? -10.172 14.812 8.844 1 96.19 92 ALA A CA 1
ATOM 694 C C . ALA A 1 92 ? -11.094 15.414 9.898 1 96.19 92 ALA A C 1
ATOM 696 O O . ALA A 1 92 ? -11.43 14.758 10.883 1 96.19 92 ALA A O 1
ATOM 697 N N . ILE A 1 93 ? -11.469 16.672 9.672 1 96.88 93 ILE A N 1
ATOM 698 C CA . ILE A 1 93 ? -12.375 17.344 10.594 1 96.88 93 ILE A CA 1
ATOM 699 C C . ILE A 1 93 ? -13.727 16.641 10.609 1 96.88 93 ILE A C 1
ATOM 701 O O . ILE A 1 93 ? -14.305 16.406 11.672 1 96.88 93 ILE A O 1
ATOM 705 N N . ALA A 1 94 ? -14.188 16.281 9.43 1 95.44 94 ALA A N 1
ATOM 706 C CA . ALA A 1 94 ? -15.469 15.594 9.312 1 95.44 94 ALA A CA 1
ATOM 707 C C . ALA A 1 94 ? -15.461 14.273 10.086 1 95.44 94 ALA A C 1
ATOM 709 O O . ALA A 1 94 ? -16.328 14.039 10.93 1 95.44 94 ALA A O 1
ATOM 710 N N . LEU A 1 95 ? -14.492 13.469 9.844 1 95.44 95 LEU A N 1
ATOM 711 C CA . LEU A 1 95 ? -14.414 12.18 10.531 1 95.44 95 LEU A CA 1
ATOM 712 C C . LEU A 1 95 ? -14.148 12.375 12.023 1 95.44 95 LEU A C 1
ATOM 714 O O . LEU A 1 95 ? -14.734 11.672 12.852 1 95.44 95 LEU A O 1
ATOM 718 N N . GLY A 1 96 ? -13.234 13.297 12.367 1 97.44 96 GLY A N 1
ATOM 719 C CA . GLY A 1 96 ? -12.922 13.562 13.766 1 97.44 96 GLY A CA 1
ATOM 720 C C . GLY A 1 96 ? -14.133 13.969 14.578 1 97.44 96 GLY A C 1
ATOM 721 O O . GLY A 1 96 ? -14.344 13.461 15.688 1 97.44 96 GLY A O 1
ATOM 722 N N . CYS A 1 97 ? -14.898 14.859 14.023 1 97.44 97 CYS A N 1
ATOM 723 C CA . CYS A 1 97 ? -16.109 15.289 14.711 1 97.44 97 CYS A CA 1
ATOM 724 C C . CYS A 1 97 ? -17.078 14.125 14.891 1 97.44 97 CYS A C 1
ATOM 726 O O . CYS A 1 97 ? -17.656 13.953 15.961 1 97.44 97 CYS A O 1
ATOM 728 N N . LYS A 1 98 ? -17.234 13.328 13.844 1 95.56 98 LYS A N 1
ATOM 729 C CA . LYS A 1 98 ? -18.109 12.164 13.922 1 95.56 98 LYS A CA 1
ATOM 730 C C . LYS A 1 98 ? -17.672 11.227 15.039 1 95.56 98 LYS A C 1
ATOM 732 O O . LYS A 1 98 ? -18.5 10.766 15.828 1 95.56 98 LYS A O 1
ATOM 737 N N . LEU A 1 99 ? -16.422 10.961 15.172 1 95.81 99 LEU A N 1
ATOM 738 C CA . LEU A 1 99 ? -15.867 10.023 16.141 1 95.81 99 LEU A CA 1
ATOM 739 C C . LEU A 1 99 ? -15.992 10.57 17.562 1 95.81 99 LEU A C 1
ATOM 741 O O . LEU A 1 99 ? -16.141 9.812 18.516 1 95.81 99 LEU A O 1
ATOM 745 N N . LEU A 1 100 ? -15.961 11.914 17.672 1 97.31 100 LEU A N 1
ATOM 746 C CA . LEU A 1 100 ? -15.906 12.523 19 1 97.31 100 LEU A CA 1
ATOM 747 C C . LEU A 1 100 ? -17.25 13.133 19.375 1 97.31 100 LEU A C 1
ATOM 749 O O . LEU A 1 100 ? -17.375 13.812 20.391 1 97.31 100 LEU A O 1
ATOM 753 N N . GLY A 1 101 ? -18.281 12.945 18.531 1 96.25 101 GLY A N 1
ATOM 754 C CA . GLY A 1 101 ? -19.641 13.336 18.859 1 96.25 101 GLY A CA 1
ATOM 755 C C . GLY A 1 101 ? -19.891 14.828 18.672 1 96.25 101 GLY A C 1
ATOM 756 O O . GLY A 1 101 ? -20.609 15.438 19.469 1 96.25 101 GLY A O 1
ATOM 757 N N . LYS A 1 102 ? -19.234 15.453 17.766 1 97.5 102 LYS A N 1
ATOM 758 C CA . LYS A 1 102 ? -19.422 16.859 17.453 1 97.5 102 LYS A CA 1
ATOM 759 C C . LYS A 1 102 ? -19.891 17.047 16.016 1 97.5 102 LYS A C 1
ATOM 761 O O . LYS A 1 102 ? -20.031 16.078 15.266 1 97.5 102 LYS A O 1
ATOM 766 N N . THR A 1 103 ? -20.219 18.266 15.672 1 97.31 103 THR A N 1
ATOM 767 C CA . THR A 1 103 ? -20.719 18.547 14.336 1 97.31 103 THR A CA 1
ATOM 768 C C . THR A 1 103 ? -19.703 19.312 13.508 1 97.31 103 THR A C 1
ATOM 770 O O . THR A 1 103 ? -19.172 20.328 13.961 1 97.31 103 THR A O 1
ATOM 773 N N . ALA A 1 104 ? -19.422 18.828 12.352 1 97.44 104 ALA A N 1
ATOM 774 C CA . ALA A 1 104 ? -18.5 19.484 11.438 1 97.44 104 ALA A CA 1
ATOM 775 C C . ALA A 1 104 ? -19.25 20.297 10.398 1 97.44 104 ALA A C 1
ATOM 777 O O . ALA A 1 104 ? -20.234 19.828 9.828 1 97.44 104 ALA A O 1
ATOM 778 N N . VAL A 1 105 ? -18.812 21.516 10.172 1 96.12 105 VAL A N 1
ATOM 779 C CA . VAL A 1 105 ? -19.297 22.359 9.086 1 96.12 105 VAL A CA 1
ATOM 780 C C . VAL A 1 105 ? -18.125 22.766 8.188 1 96.12 105 VAL A C 1
ATOM 782 O O . VAL A 1 105 ? -17.219 23.484 8.625 1 96.12 105 VAL A O 1
ATOM 785 N N . VAL A 1 106 ? -18.172 22.312 7.008 1 94.31 106 VAL A N 1
ATOM 786 C CA . VAL A 1 106 ? -17.047 22.531 6.098 1 94.31 106 VAL A CA 1
ATOM 787 C C . VAL A 1 106 ? -17.453 23.516 5.004 1 94.31 106 VAL A C 1
ATOM 789 O O . VAL A 1 106 ? -18.422 23.266 4.266 1 94.31 106 VAL A O 1
ATOM 792 N N . VAL A 1 107 ? -16.672 24.578 4.879 1 92.12 107 VAL A N 1
ATOM 793 C CA . VAL A 1 107 ? -16.875 25.594 3.84 1 92.12 107 VAL A CA 1
ATOM 794 C C . VAL A 1 107 ? -16.047 25.234 2.607 1 92.12 107 VAL A C 1
ATOM 796 O O . VAL A 1 107 ? -14.82 25.078 2.693 1 92.12 107 VAL A O 1
ATOM 799 N N . MET A 1 108 ? -16.672 25.031 1.526 1 88.06 108 MET A N 1
ATOM 800 C CA . MET A 1 108 ? -16 24.672 0.282 1 88.06 108 MET A CA 1
ATOM 801 C C . MET A 1 108 ? -16.453 25.562 -0.863 1 88.06 108 MET A C 1
ATOM 803 O O . MET A 1 108 ? -17.578 26.047 -0.869 1 88.06 108 MET A O 1
ATOM 807 N N . PRO A 1 109 ? -15.461 25.766 -1.835 1 83.12 109 PRO A N 1
ATOM 808 C CA . PRO A 1 109 ? -15.898 26.5 -3.027 1 83.12 109 PRO A CA 1
ATOM 809 C C . PRO A 1 109 ? -16.953 25.734 -3.832 1 83.12 109 PRO A C 1
ATOM 811 O O . PRO A 1 109 ? -16.984 24.5 -3.82 1 83.12 109 PRO A O 1
ATOM 814 N N . GLU A 1 110 ? -17.703 26.422 -4.523 1 84.81 110 GLU A N 1
ATOM 815 C CA . GLU A 1 110 ? -18.781 25.844 -5.312 1 84.81 110 GLU A CA 1
ATOM 816 C C . GLU A 1 110 ? -18.234 24.984 -6.453 1 84.81 110 GLU A C 1
ATOM 818 O O . GLU A 1 110 ? -18.906 24.094 -6.957 1 84.81 110 GLU A O 1
ATOM 823 N N . ASP A 1 111 ? -17 25.203 -6.809 1 75.69 111 ASP A N 1
ATOM 824 C CA . ASP A 1 111 ? -16.406 24.453 -7.918 1 75.69 111 ASP A CA 1
ATOM 825 C C . ASP A 1 111 ? -15.539 23.312 -7.406 1 75.69 111 ASP A C 1
ATOM 827 O O . ASP A 1 111 ? -14.766 22.719 -8.172 1 75.69 111 ASP A O 1
ATOM 831 N N . SER A 1 112 ? -15.688 23.047 -6.145 1 74.62 112 SER A N 1
ATOM 832 C CA . SER A 1 112 ? -14.945 21.906 -5.598 1 74.62 112 SER A CA 1
ATOM 833 C C . SER A 1 112 ? -15.359 20.609 -6.266 1 74.62 112 SER A C 1
ATOM 835 O O . SER A 1 112 ? -16.547 20.391 -6.535 1 74.62 112 SER A O 1
ATOM 837 N N . PRO A 1 113 ? -14.352 19.797 -6.617 1 70.19 113 PRO A N 1
ATOM 838 C CA . PRO A 1 113 ? -14.688 18.5 -7.215 1 70.19 113 PRO A CA 1
ATOM 839 C C . PRO A 1 113 ? -15.727 17.734 -6.402 1 70.19 113 PRO A C 1
ATOM 841 O O . PRO A 1 113 ? -15.656 17.703 -5.172 1 70.19 113 PRO A O 1
ATOM 844 N N . ALA A 1 114 ? -16.656 17.141 -7.137 1 68.56 114 ALA A N 1
ATOM 845 C CA . ALA A 1 114 ? -17.781 16.422 -6.531 1 68.56 114 ALA A CA 1
ATOM 846 C C . ALA A 1 114 ? -17.297 15.312 -5.613 1 68.56 114 ALA A C 1
ATOM 848 O O . ALA A 1 114 ? -17.891 15.062 -4.559 1 68.56 114 ALA A O 1
ATOM 849 N N . VAL A 1 115 ? -16.203 14.719 -5.918 1 64.56 115 VAL A N 1
ATOM 850 C CA . VAL A 1 115 ? -15.672 13.578 -5.168 1 64.56 115 VAL A CA 1
ATOM 851 C C . VAL A 1 115 ? -15.242 14.039 -3.775 1 64.56 115 VAL A C 1
ATOM 853 O O . VAL A 1 115 ? -15.383 13.289 -2.801 1 64.56 115 VAL A O 1
ATOM 856 N N . LYS A 1 116 ? -14.758 15.172 -3.664 1 70.69 116 LYS A N 1
ATOM 857 C CA . LYS A 1 116 ? -14.305 15.695 -2.379 1 70.69 116 LYS A CA 1
ATOM 858 C C . LYS A 1 116 ? -15.484 16.109 -1.508 1 70.69 116 LYS A C 1
ATOM 860 O O . LYS A 1 116 ? -15.492 15.859 -0.302 1 70.69 116 LYS A O 1
ATOM 865 N N . VAL A 1 117 ? -16.469 16.672 -2.213 1 77.25 117 VAL A N 1
ATOM 866 C CA . VAL A 1 117 ? -17.672 17.109 -1.513 1 77.25 117 VAL A CA 1
ATOM 867 C C . VAL A 1 117 ? -18.438 15.891 -0.978 1 77.25 117 VAL A C 1
ATOM 869 O O . VAL A 1 117 ? -18.859 15.875 0.18 1 77.25 117 VAL A O 1
ATOM 872 N N . SER A 1 118 ? -18.516 14.914 -1.83 1 76.31 118 SER A N 1
ATOM 873 C CA . SER A 1 118 ? -19.25 13.703 -1.457 1 76.31 118 SER A CA 1
ATOM 874 C C . SER A 1 118 ? -18.562 12.984 -0.297 1 76.31 118 SER A C 1
ATOM 876 O O . SER A 1 118 ? -19.234 12.484 0.608 1 76.31 118 SER A O 1
ATOM 878 N N . ALA A 1 119 ? -17.312 12.922 -0.271 1 75.69 119 ALA A N 1
ATOM 879 C CA . ALA A 1 119 ? -16.594 12.258 0.809 1 75.69 119 ALA A CA 1
ATOM 880 C C . ALA A 1 119 ? -16.859 12.93 2.15 1 75.69 119 ALA A C 1
ATOM 882 O O . ALA A 1 119 ? -17.141 12.258 3.145 1 75.69 119 ALA A O 1
ATOM 883 N N . VAL A 1 120 ? -16.875 14.219 2.145 1 86.19 120 VAL A N 1
ATOM 884 C CA . VAL A 1 120 ? -17.047 15.008 3.363 1 86.19 120 VAL A CA 1
ATOM 885 C C . VAL A 1 120 ? -18.5 14.922 3.824 1 86.19 120 VAL A C 1
ATOM 887 O O . VAL A 1 120 ? -18.781 14.688 5.004 1 86.19 120 VAL A O 1
ATOM 890 N N . ARG A 1 121 ? -19.391 14.992 2.842 1 85.94 121 ARG A N 1
ATOM 891 C CA . ARG A 1 121 ? -20.812 15.047 3.158 1 85.94 121 ARG A CA 1
ATOM 892 C C . ARG A 1 121 ? -21.391 13.648 3.361 1 85.94 121 ARG A C 1
ATOM 894 O O . ARG A 1 121 ? -21.984 13.367 4.398 1 85.94 121 ARG A O 1
ATOM 901 N N . ASP A 1 122 ? -21.094 12.789 2.393 1 82.12 122 ASP A N 1
ATOM 902 C CA . ASP A 1 122 ? -21.797 11.508 2.35 1 82.12 122 ASP A CA 1
ATOM 903 C C . ASP A 1 122 ? -21.047 10.445 3.145 1 82.12 122 ASP A C 1
ATOM 905 O O . ASP A 1 122 ? -21.672 9.586 3.781 1 82.12 122 ASP A O 1
ATOM 909 N N . THR A 1 123 ? -19.781 10.539 3.172 1 78.69 123 THR A N 1
ATOM 910 C CA . THR A 1 123 ? -19 9.516 3.852 1 78.69 123 THR A CA 1
ATOM 911 C C . THR A 1 123 ? -18.875 9.836 5.34 1 78.69 123 THR A C 1
ATOM 913 O O . THR A 1 123 ? -19.016 8.945 6.184 1 78.69 123 THR A O 1
ATOM 916 N N . TYR A 1 124 ? -18.672 11.086 5.66 1 87.69 124 TYR A N 1
ATOM 917 C CA . TYR A 1 124 ? -18.344 11.391 7.051 1 87.69 124 TYR A CA 1
ATOM 918 C C . TYR A 1 124 ? -19.469 12.18 7.711 1 87.69 124 TYR A C 1
ATOM 920 O O . TYR A 1 124 ? -19.453 12.414 8.922 1 87.69 124 TYR A O 1
ATOM 928 N N . GLY A 1 125 ? -20.484 12.695 6.93 1 88.44 125 GLY A N 1
ATOM 929 C CA . GLY A 1 125 ? -21.688 13.266 7.5 1 88.44 125 GLY A CA 1
ATOM 930 C C . GLY A 1 125 ? -21.531 14.719 7.902 1 88.44 125 GLY A C 1
ATOM 931 O O . GLY A 1 125 ? -22.297 15.227 8.727 1 88.44 125 GLY A O 1
ATOM 932 N N . ALA A 1 126 ? -20.562 15.383 7.414 1 93.75 126 ALA A N 1
ATOM 933 C CA . ALA A 1 126 ? -20.359 16.781 7.734 1 93.75 126 ALA A CA 1
ATOM 934 C C . ALA A 1 126 ? -21.328 17.672 6.957 1 93.75 126 ALA A C 1
ATOM 936 O O . ALA A 1 126 ? -21.797 17.297 5.879 1 93.75 126 ALA A O 1
ATOM 937 N N . GLU A 1 127 ? -21.656 18.781 7.52 1 94 127 GLU A N 1
ATOM 938 C CA . GLU A 1 127 ? -22.391 19.797 6.785 1 94 127 GLU A CA 1
ATOM 939 C C . GLU A 1 127 ? -21.453 20.578 5.848 1 94 127 GLU A C 1
ATOM 941 O O . GLU A 1 127 ? -20.344 20.938 6.227 1 94 127 GLU A O 1
ATOM 946 N N . VAL A 1 128 ? -21.906 20.766 4.609 1 93 128 VAL A N 1
ATOM 947 C CA . VAL A 1 128 ? -21.094 21.5 3.635 1 93 128 VAL A CA 1
ATOM 948 C C . VAL A 1 128 ? -21.781 22.812 3.279 1 93 128 VAL A C 1
ATOM 950 O O . VAL A 1 128 ? -22.969 22.844 2.979 1 93 128 VAL A O 1
ATOM 953 N N . ARG A 1 129 ? -21.062 23.891 3.391 1 92.38 129 ARG A N 1
ATOM 954 C CA . ARG A 1 129 ? -21.5 25.219 2.963 1 92.38 129 ARG A CA 1
ATOM 955 C C . ARG A 1 129 ? -20.672 25.719 1.786 1 92.38 129 ARG A C 1
ATOM 957 O O . ARG A 1 129 ? -19.438 25.844 1.896 1 92.38 129 ARG A O 1
ATOM 964 N N . LEU A 1 130 ? -21.312 26.047 0.726 1 89.38 130 LEU A N 1
ATOM 965 C CA . LEU A 1 130 ? -20.609 26.406 -0.493 1 89.38 130 LEU A CA 1
ATOM 966 C C . LEU A 1 130 ? -20.406 27.922 -0.575 1 89.38 130 LEU A C 1
ATOM 968 O O . LEU A 1 130 ? -21.297 28.688 -0.186 1 89.38 130 LEU A O 1
ATOM 972 N N . CYS A 1 131 ? -19.25 28.312 -1.037 1 89.19 131 CYS A N 1
ATOM 973 C CA . CYS A 1 131 ? -18.938 29.719 -1.225 1 89.19 131 CYS A CA 1
ATOM 974 C C . CYS A 1 131 ? -18.359 29.984 -2.613 1 89.19 131 CYS A C 1
ATOM 976 O O . CYS A 1 131 ? -18.188 29.047 -3.396 1 89.19 131 CYS A O 1
ATOM 978 N N . LYS A 1 132 ? -18.141 31.312 -2.934 1 86.44 132 LYS A N 1
ATOM 979 C CA . LYS A 1 132 ? -17.469 31.656 -4.176 1 86.44 132 LYS A CA 1
ATOM 980 C C . LYS A 1 132 ? -16.016 31.156 -4.168 1 86.44 132 LYS A C 1
ATOM 982 O O . LYS A 1 132 ? -15.391 31.078 -3.109 1 86.44 132 LYS A O 1
ATOM 987 N N . PRO A 1 133 ? -15.469 30.828 -5.285 1 80.25 133 PRO A N 1
ATOM 988 C CA . PRO A 1 133 ? -14.141 30.219 -5.367 1 80.25 133 PRO A CA 1
ATOM 989 C C . PRO A 1 133 ? -13.008 31.219 -5.203 1 80.25 133 PRO A C 1
ATOM 991 O O . PRO A 1 133 ? -12.148 31.328 -6.074 1 80.25 133 PRO A O 1
ATOM 994 N N . THR A 1 134 ? -13.055 32 -4.191 1 75.56 134 THR A N 1
ATOM 995 C CA . THR A 1 134 ? -11.984 32.938 -3.83 1 75.56 134 THR A CA 1
ATOM 996 C C . THR A 1 134 ? -11.562 32.719 -2.377 1 75.56 134 THR A C 1
ATOM 998 O O . THR A 1 134 ? -12.352 32.281 -1.552 1 75.56 134 THR A O 1
ATOM 1001 N N . GLN A 1 135 ? -10.289 33 -2.078 1 72.88 135 GLN A N 1
ATOM 1002 C CA . GLN A 1 135 ? -9.789 32.844 -0.714 1 72.88 135 GLN A CA 1
ATOM 1003 C C . GLN A 1 135 ? -10.555 33.781 0.245 1 72.88 135 GLN A C 1
ATOM 1005 O O . GLN A 1 135 ? -10.867 33.375 1.369 1 72.88 135 GLN A O 1
ATOM 1010 N N . GLU A 1 136 ? -10.773 34.969 -0.198 1 77.62 136 GLU A N 1
ATOM 1011 C CA . GLU A 1 136 ? -11.5 35.938 0.614 1 77.62 136 GLU A CA 1
ATOM 1012 C C . GLU A 1 136 ? -12.906 35.438 0.942 1 77.62 136 GLU A C 1
ATOM 1014 O O . GLU A 1 136 ? -13.375 35.562 2.076 1 77.62 136 GLU A O 1
ATOM 1019 N N . ALA A 1 137 ? -13.539 34.906 -0.073 1 83.62 137 ALA A N 1
ATOM 1020 C CA . ALA A 1 137 ? -14.891 34.375 0.128 1 83.62 137 ALA A CA 1
ATOM 1021 C C . ALA A 1 137 ? -14.898 33.219 1.112 1 83.62 137 ALA A C 1
ATOM 1023 O O . ALA A 1 137 ? -15.812 33.094 1.932 1 83.62 137 ALA A O 1
ATOM 1024 N N . ARG A 1 138 ? -13.961 32.375 1.053 1 83.19 138 ARG A N 1
ATOM 1025 C CA . ARG A 1 138 ? -13.852 31.234 1.933 1 83.19 138 ARG A CA 1
ATOM 1026 C C . ARG A 1 138 ? -13.648 31.656 3.381 1 83.19 138 ARG A C 1
ATOM 1028 O O . ARG A 1 138 ? -14.289 31.125 4.289 1 83.19 138 ARG A O 1
ATOM 1035 N N . GLU A 1 139 ? -12.812 32.625 3.619 1 83.5 139 GLU A N 1
ATOM 1036 C CA . GLU A 1 139 ? -12.531 33.156 4.957 1 83.5 139 GLU A CA 1
ATOM 1037 C C . GLU A 1 139 ? -13.75 33.844 5.539 1 83.5 139 GLU A C 1
ATOM 1039 O O . GLU A 1 139 ? -14.078 33.688 6.711 1 83.5 139 GLU A O 1
ATOM 1044 N N . ALA A 1 140 ? -14.336 34.625 4.684 1 89.69 140 ALA A N 1
ATOM 1045 C CA . ALA A 1 140 ? -15.516 35.375 5.129 1 89.69 140 ALA A CA 1
ATOM 1046 C C . ALA A 1 140 ? -16.641 34.406 5.512 1 89.69 140 ALA A C 1
ATOM 1048 O O . ALA A 1 140 ? -17.297 34.594 6.539 1 89.69 140 ALA A O 1
ATOM 1049 N N . MET A 1 141 ? -16.844 33.469 4.652 1 91.81 141 MET A N 1
ATOM 1050 C CA . MET A 1 141 ? -17.922 32.5 4.922 1 91.81 141 MET A CA 1
ATOM 1051 C C . MET A 1 141 ? -17.625 31.703 6.184 1 91.81 141 MET A C 1
ATOM 1053 O O . MET A 1 141 ? -18.531 31.453 6.984 1 91.81 141 MET A O 1
ATOM 1057 N N . SER A 1 142 ? -16.484 31.266 6.348 1 92.75 142 SER A N 1
ATOM 1058 C CA . SER A 1 142 ? -16.109 30.531 7.547 1 92.75 142 SER A CA 1
ATOM 1059 C C . SER A 1 142 ? -16.375 31.344 8.805 1 92.75 142 SER A C 1
ATOM 1061 O O . SER A 1 142 ? -16.953 30.828 9.773 1 92.75 142 SER A O 1
ATOM 1063 N N . ALA A 1 143 ? -16 32.625 8.797 1 93.25 143 ALA A N 1
ATOM 1064 C CA . ALA A 1 143 ? -16.219 33.5 9.93 1 93.25 143 ALA A CA 1
ATOM 1065 C C . ALA A 1 143 ? -17.719 33.688 10.188 1 93.25 143 ALA A C 1
ATOM 1067 O O . ALA A 1 143 ? -18.156 33.719 11.336 1 93.25 143 ALA A O 1
ATOM 1068 N N . GLU A 1 144 ? -18.391 33.812 9.086 1 95.12 144 GLU A N 1
ATOM 1069 C CA . GLU A 1 144 ? -19.828 34 9.188 1 95.12 144 GLU A CA 1
ATOM 1070 C C . GLU A 1 144 ? -20.516 32.781 9.797 1 95.12 144 GLU A C 1
ATOM 1072 O O . GLU A 1 144 ? -21.406 32.906 10.633 1 95.12 144 GLU A O 1
ATOM 1077 N N . VAL A 1 145 ? -20.109 31.672 9.367 1 95.75 145 VAL A N 1
ATOM 1078 C CA . VAL A 1 145 ? -20.703 30.422 9.852 1 95.75 145 VAL A CA 1
ATOM 1079 C C . VAL A 1 145 ? -20.406 30.25 11.344 1 95.75 145 VAL A C 1
ATOM 1081 O O . VAL A 1 145 ? -21.297 29.891 12.117 1 95.75 145 VAL A O 1
ATOM 1084 N N . VAL A 1 146 ? -19.219 30.547 11.781 1 96.56 146 VAL A N 1
ATOM 1085 C CA . VAL A 1 146 ? -18.844 30.453 13.18 1 96.56 146 VAL A CA 1
ATOM 1086 C C . VAL A 1 146 ? -19.703 31.391 14.016 1 96.56 146 VAL A C 1
ATOM 1088 O O . VAL A 1 146 ? -20.234 31 15.062 1 96.56 146 VAL A O 1
ATOM 1091 N N . GLN A 1 147 ? -19.859 32.594 13.516 1 96.62 147 GLN A N 1
ATOM 1092 C CA . GLN A 1 147 ? -20.641 33.594 14.234 1 96.62 147 GLN A CA 1
ATOM 1093 C C . GLN A 1 147 ? -22.109 33.188 14.328 1 96.62 147 GLN A C 1
ATOM 1095 O O . GLN A 1 147 ? -22.734 33.344 15.383 1 96.62 147 GLN A O 1
ATOM 1100 N N . GLU A 1 148 ? -22.594 32.688 13.234 1 96.81 148 GLU A N 1
ATOM 1101 C CA . GLU A 1 148 ? -23.984 32.219 13.211 1 96.81 148 GLU A CA 1
ATOM 1102 C C . GLU A 1 148 ? -24.203 31.109 14.242 1 96.81 148 GLU A C 1
ATOM 1104 O O . GLU A 1 148 ? -25.172 31.156 15 1 96.81 148 GLU A O 1
ATOM 1109 N N . LEU A 1 149 ? -23.344 30.219 14.312 1 96.5 149 LEU A N 1
ATOM 1110 C CA . LEU A 1 149 ? -23.469 29.078 15.211 1 96.5 149 LEU A CA 1
ATOM 1111 C C . LEU A 1 149 ? -23.281 29.5 16.672 1 96.5 149 LEU A C 1
ATOM 1113 O O . LEU A 1 149 ? -23.953 28.984 17.562 1 96.5 149 LEU A O 1
ATOM 1117 N N . ARG A 1 150 ? -22.375 30.453 16.875 1 96.5 150 ARG A N 1
ATOM 1118 C CA . ARG A 1 150 ? -22.172 30.984 18.219 1 96.5 150 ARG A CA 1
ATOM 1119 C C . ARG A 1 150 ? -23.422 31.719 18.703 1 96.5 150 ARG A C 1
ATOM 1121 O O . ARG A 1 150 ? -23.781 31.609 19.875 1 96.5 150 ARG A O 1
ATOM 1128 N N . THR A 1 151 ? -24.078 32.438 17.797 1 97.31 151 THR A N 1
ATOM 1129 C CA . THR A 1 151 ? -25.281 33.188 18.141 1 97.31 151 THR A CA 1
ATOM 1130 C C . THR A 1 151 ? -26.422 32.219 18.469 1 97.31 151 THR A C 1
ATOM 1132 O O . THR A 1 151 ? -27.188 32.438 19.406 1 97.31 151 THR A O 1
ATOM 1135 N N . LYS A 1 152 ? -26.422 31.188 17.734 1 97 152 LYS A N 1
ATOM 1136 C CA . LYS A 1 152 ? -27.531 30.25 17.844 1 97 152 LYS A CA 1
ATOM 1137 C C . LYS A 1 152 ? -27.328 29.312 19.031 1 97 152 LYS A C 1
ATOM 1139 O O . LYS A 1 152 ? -28.297 28.922 19.688 1 97 152 LYS A O 1
ATOM 1144 N N . HIS A 1 153 ? -26.125 28.938 19.312 1 96.75 153 HIS A N 1
ATOM 1145 C CA . HIS A 1 153 ? -25.922 27.828 20.25 1 96.75 153 HIS A CA 1
ATOM 1146 C C . HIS A 1 153 ? -25.125 28.266 21.469 1 96.75 153 HIS A C 1
ATOM 1148 O O . HIS A 1 153 ? -25.078 27.547 22.469 1 96.75 153 HIS A O 1
ATOM 1154 N N . GLY A 1 154 ? -24.484 29.391 21.375 1 95.69 154 GLY A N 1
ATOM 1155 C CA . GLY A 1 154 ? -23.656 29.906 22.469 1 95.69 154 GLY A CA 1
ATOM 1156 C C . GLY A 1 154 ? -22.281 30.344 22 1 95.69 154 GLY A C 1
ATOM 1157 O O . GLY A 1 154 ? -21.719 29.781 21.062 1 95.69 154 GLY A O 1
ATOM 1158 N N . ALA A 1 155 ? -21.672 31.25 22.688 1 93.19 155 ALA A N 1
ATOM 1159 C CA . ALA A 1 155 ? -20.422 31.906 22.297 1 93.19 155 ALA A CA 1
ATOM 1160 C C . ALA A 1 155 ? -19.266 30.906 22.219 1 93.19 155 ALA A C 1
ATOM 1162 O O . ALA A 1 155 ? -18.359 31.062 21.406 1 93.19 155 ALA A O 1
ATOM 1163 N N . ASP A 1 156 ? -19.312 29.875 23.016 1 93.94 156 ASP A N 1
ATOM 1164 C CA . ASP A 1 156 ? -18.203 28.922 23.078 1 93.94 156 ASP A CA 1
ATOM 1165 C C . ASP A 1 156 ? -18.547 27.609 22.375 1 93.94 156 ASP A C 1
ATOM 1167 O O . ASP A 1 156 ? -17.812 26.641 22.469 1 93.94 156 ASP A O 1
ATOM 1171 N N . LYS A 1 157 ? -19.516 27.656 21.547 1 96.81 157 LYS A N 1
ATOM 1172 C CA . LYS A 1 157 ? -20.062 26.391 21.031 1 96.81 157 LYS A CA 1
ATOM 1173 C C . LYS A 1 157 ? -19.641 26.172 19.578 1 96.81 157 LYS A C 1
ATOM 1175 O O . LYS A 1 157 ? -19.906 25.109 19 1 96.81 157 LYS A O 1
ATOM 1180 N N . ALA A 1 158 ? -18.906 27.141 19.047 1 97.62 158 ALA A N 1
ATOM 1181 C CA . ALA A 1 158 ? -18.422 26.969 17.672 1 97.62 158 ALA A CA 1
ATOM 1182 C C . ALA A 1 158 ? -17.016 27.562 17.516 1 97.62 158 ALA A C 1
ATOM 1184 O O . ALA A 1 158 ? -16.703 28.594 18.109 1 97.62 158 ALA A O 1
ATOM 1185 N N . GLU A 1 159 ? -16.234 26.953 16.766 1 96.81 159 GLU A N 1
ATOM 1186 C CA . GLU A 1 159 ? -14.914 27.5 16.469 1 96.81 159 GLU A CA 1
ATOM 1187 C C . GLU A 1 159 ? -14.391 26.969 15.133 1 96.81 159 GLU A C 1
ATOM 1189 O O . GLU A 1 159 ? -14.852 25.938 14.648 1 96.81 159 GLU A O 1
ATOM 1194 N N . GLU A 1 160 ? -13.516 27.734 14.625 1 96.31 160 GLU A N 1
ATOM 1195 C CA . GLU A 1 160 ? -12.781 27.297 13.445 1 96.31 160 GLU A CA 1
ATOM 1196 C C . GLU A 1 160 ? -11.461 26.625 13.828 1 96.31 160 GLU A C 1
ATOM 1198 O O . GLU A 1 160 ? -10.727 27.141 14.672 1 96.31 160 GLU A O 1
ATOM 1203 N N . ILE A 1 161 ? -11.242 25.469 13.297 1 96.25 161 ILE A N 1
ATOM 1204 C CA . ILE A 1 161 ? -9.953 24.812 13.484 1 96.25 161 ILE A CA 1
ATOM 1205 C C . ILE A 1 161 ? -9.156 24.875 12.18 1 96.25 161 ILE A C 1
ATOM 1207 O O . ILE A 1 161 ? -9.531 24.266 11.18 1 96.25 161 ILE A O 1
ATOM 1211 N N . HIS A 1 162 ? -8.117 25.609 12.234 1 93.56 162 HIS A N 1
ATOM 1212 C CA . HIS A 1 162 ? -7.277 25.844 11.062 1 93.56 162 HIS A CA 1
ATOM 1213 C C . HIS A 1 162 ? -6.402 24.625 10.766 1 93.56 162 HIS A C 1
ATOM 1215 O O . HIS A 1 162 ? -5.926 23.953 11.68 1 93.56 162 HIS A O 1
ATOM 1221 N N . PRO A 1 163 ? -6.109 24.375 9.516 1 92.75 163 PRO A N 1
ATOM 1222 C CA . PRO A 1 163 ? -5.414 23.141 9.109 1 92.75 163 PRO A CA 1
ATOM 1223 C C . PRO A 1 163 ? -3.945 23.141 9.531 1 92.75 163 PRO A C 1
ATOM 1225 O O . PRO A 1 163 ? -3.336 22.078 9.641 1 92.75 163 PRO A O 1
ATOM 1228 N N . ASN A 1 164 ? -3.297 24.375 9.727 1 93.44 164 ASN A N 1
ATOM 1229 C CA . ASN A 1 164 ? -1.86 24.344 9.984 1 93.44 164 ASN A CA 1
ATOM 1230 C C . ASN A 1 164 ? -1.434 25.469 10.914 1 93.44 164 ASN A C 1
ATOM 1232 O O . ASN A 1 164 ? -0.286 25.516 11.367 1 93.44 164 ASN A O 1
ATOM 1236 N N . GLN A 1 165 ? -2.402 26.406 11.242 1 93.5 165 GLN A N 1
ATOM 1237 C CA . GLN A 1 165 ? -2.01 27.5 12.109 1 93.5 165 GLN A CA 1
ATOM 1238 C C . GLN A 1 165 ? -2.537 27.297 13.531 1 93.5 165 GLN A C 1
ATOM 1240 O O . GLN A 1 165 ? -2.242 28.094 14.43 1 93.5 165 GLN A O 1
ATOM 1245 N N . ASP A 1 166 ? -3.34 26.297 13.734 1 95.81 166 ASP A N 1
ATOM 1246 C CA . ASP A 1 166 ? -3.799 25.906 15.062 1 95.81 166 ASP A CA 1
ATOM 1247 C C . ASP A 1 166 ? -2.748 25.062 15.781 1 95.81 166 ASP A C 1
ATOM 1249 O O . ASP A 1 166 ? -2.426 23.953 15.344 1 95.81 166 ASP A O 1
ATOM 1253 N N . PRO A 1 167 ? -2.211 25.594 16.938 1 97.75 167 PRO A N 1
ATOM 1254 C CA . PRO A 1 167 ? -1.163 24.859 17.641 1 97.75 167 PRO A CA 1
ATOM 1255 C C . PRO A 1 167 ? -1.604 23.438 18.031 1 97.75 167 PRO A C 1
ATOM 1257 O O . PRO A 1 167 ? -0.781 22.531 18.078 1 97.75 167 PRO A O 1
ATOM 1260 N N . ARG A 1 168 ? -2.881 23.281 18.344 1 98.31 168 ARG A N 1
ATOM 1261 C CA . ARG A 1 168 ? -3.398 21.953 18.703 1 98.31 168 ARG A CA 1
ATOM 1262 C C . ARG A 1 168 ? -3.252 20.984 17.531 1 98.31 168 ARG A C 1
ATOM 1264 O O . ARG A 1 168 ? -2.928 19.812 17.734 1 98.31 168 ARG A O 1
ATOM 1271 N N . VAL A 1 169 ? -3.482 21.484 16.312 1 98.12 169 VAL A N 1
ATOM 1272 C CA . VAL A 1 169 ? -3.324 20.688 15.102 1 98.12 169 VAL A CA 1
ATOM 1273 C C . VAL A 1 169 ? -1.851 20.344 14.891 1 98.12 169 VAL A C 1
ATOM 1275 O O . VAL A 1 169 ? -1.505 19.203 14.602 1 98.12 169 VAL A O 1
ATOM 1278 N N . VAL A 1 170 ? -0.985 21.328 15.062 1 98.38 170 VAL A N 1
ATOM 1279 C CA . VAL A 1 170 ? 0.449 21.156 14.852 1 98.38 170 VAL A CA 1
ATOM 1280 C C . VAL A 1 170 ? 0.987 20.094 15.805 1 98.38 170 VAL A C 1
ATOM 1282 O O . VAL A 1 170 ? 1.731 19.203 15.391 1 98.38 170 VAL A O 1
ATOM 1285 N N . ASN A 1 171 ? 0.563 20.172 17.062 1 97.88 171 ASN A N 1
ATOM 1286 C CA . ASN A 1 171 ? 0.984 19.172 18.047 1 97.88 171 ASN A CA 1
ATOM 1287 C C . ASN A 1 171 ? 0.504 17.766 17.656 1 97.88 171 ASN A C 1
ATOM 1289 O O . ASN A 1 171 ? 1.243 16.797 17.797 1 97.88 171 ASN A O 1
ATOM 1293 N N . GLY A 1 172 ? -0.717 17.703 17.203 1 98.62 172 GLY A N 1
ATOM 1294 C CA . GLY A 1 172 ? -1.241 16.422 16.75 1 98.62 172 GLY A CA 1
ATOM 1295 C C . GLY A 1 172 ? -0.464 15.844 15.578 1 98.62 172 GLY A C 1
ATOM 1296 O O . GLY A 1 172 ? -0.193 14.641 15.547 1 98.62 172 GLY A O 1
ATOM 1297 N N . GLN A 1 173 ? -0.092 16.688 14.648 1 98.38 173 GLN A N 1
ATOM 1298 C CA . GLN A 1 173 ? 0.666 16.234 13.477 1 98.38 173 GLN A CA 1
ATOM 1299 C C . GLN A 1 173 ? 2.049 15.734 13.883 1 98.38 173 GLN A C 1
ATOM 1301 O O . GLN A 1 173 ? 2.588 14.82 13.258 1 98.38 173 GLN A O 1
ATOM 1306 N N . GLY A 1 174 ? 2.574 16.266 14.977 1 98 174 GLY A N 1
ATOM 1307 C CA . GLY A 1 174 ? 3.887 15.867 15.469 1 98 174 GLY A CA 1
ATOM 1308 C C . GLY A 1 174 ? 3.953 14.422 15.914 1 98 174 GLY A C 1
ATOM 1309 O O . GLY A 1 174 ? 5.039 13.844 16.016 1 98 174 GLY A O 1
ATOM 1310 N N . SER A 1 175 ? 2.824 13.773 16.125 1 97.56 175 SER A N 1
ATOM 1311 C CA . SER A 1 175 ? 2.777 12.383 16.562 1 97.56 175 SER A CA 1
ATOM 1312 C C . SER A 1 175 ? 3.367 11.445 15.516 1 97.56 175 SER A C 1
ATOM 1314 O O . SER A 1 175 ? 3.807 10.344 15.836 1 97.56 175 SER A O 1
ATOM 1316 N N . VAL A 1 176 ? 3.391 11.898 14.242 1 98.44 176 VAL A N 1
ATOM 1317 C CA . VAL A 1 176 ? 4.012 11.133 13.172 1 98.44 176 VAL A CA 1
ATOM 1318 C C . VAL A 1 176 ? 5.477 10.867 13.508 1 98.44 176 VAL A C 1
ATOM 1320 O O . VAL A 1 176 ? 5.973 9.75 13.32 1 98.44 176 VAL A O 1
ATOM 1323 N N . ALA A 1 177 ? 6.141 11.891 14.047 1 96.31 177 ALA A N 1
ATOM 1324 C CA . ALA A 1 177 ? 7.559 11.773 14.375 1 96.31 177 ALA A CA 1
ATOM 1325 C C . ALA A 1 177 ? 7.777 10.844 15.562 1 96.31 177 ALA A C 1
ATOM 1327 O O . ALA A 1 177 ? 8.766 10.109 15.617 1 96.31 177 ALA A O 1
ATOM 1328 N N . VAL A 1 178 ? 6.875 10.883 16.5 1 90.88 178 VAL A N 1
ATOM 1329 C CA . VAL A 1 178 ? 6.984 10.016 17.672 1 90.88 178 VAL A CA 1
ATOM 1330 C C . VAL A 1 178 ? 6.98 8.555 17.234 1 90.88 178 VAL A C 1
ATOM 1332 O O . VAL A 1 178 ? 7.887 7.793 17.578 1 90.88 178 VAL A O 1
ATOM 1335 N N . GLU A 1 179 ? 5.988 8.234 16.438 1 92.44 179 GLU A N 1
ATOM 1336 C CA . GLU A 1 179 ? 5.879 6.863 15.945 1 92.44 179 GLU A CA 1
ATOM 1337 C C . GLU A 1 179 ? 7.078 6.492 15.07 1 92.44 179 GLU A C 1
ATOM 1339 O O . GLU A 1 179 ? 7.656 5.414 15.227 1 92.44 179 GLU A O 1
ATOM 1344 N N . LEU A 1 180 ? 7.422 7.383 14.148 1 95.06 180 LEU A N 1
ATOM 1345 C CA . LEU A 1 180 ? 8.484 7.105 13.188 1 95.06 180 LEU A CA 1
ATOM 1346 C C . LEU A 1 180 ? 9.805 6.84 13.898 1 95.06 180 LEU A C 1
ATOM 1348 O O . LEU A 1 180 ? 10.484 5.855 13.602 1 95.06 180 LEU A O 1
ATOM 1352 N N . LEU A 1 181 ? 10.117 7.664 14.859 1 87.5 181 LEU A N 1
ATOM 1353 C CA . LEU A 1 181 ? 11.414 7.555 15.523 1 87.5 181 LEU A CA 1
ATOM 1354 C C . LEU A 1 181 ? 11.43 6.383 16.5 1 87.5 181 LEU A C 1
ATOM 1356 O O . LEU A 1 181 ? 12.492 5.852 16.828 1 87.5 181 LEU A O 1
ATOM 1360 N N . GLU A 1 182 ? 10.266 5.977 16.953 1 81.81 182 GLU A N 1
ATOM 1361 C CA . GLU A 1 182 ? 10.18 4.742 17.734 1 81.81 182 GLU A CA 1
ATOM 1362 C C . GLU A 1 182 ? 10.391 3.52 16.844 1 81.81 182 GLU A C 1
ATOM 1364 O O . GLU A 1 182 ? 11.062 2.566 17.234 1 81.81 182 GLU A O 1
ATOM 1369 N N . GLN A 1 183 ? 9.891 3.598 15.664 1 86.5 183 GLN A N 1
ATOM 1370 C CA . GLN A 1 183 ? 9.922 2.463 14.742 1 86.5 183 GLN A CA 1
ATOM 1371 C C . GLN A 1 183 ? 11.273 2.365 14.039 1 86.5 183 GLN A C 1
ATOM 1373 O O . GLN A 1 183 ? 11.719 1.271 13.68 1 86.5 183 GLN A O 1
ATOM 1378 N N . GLN A 1 184 ? 11.852 3.494 13.781 1 88.56 184 GLN A N 1
ATOM 1379 C CA . GLN A 1 184 ? 13.148 3.596 13.125 1 88.56 184 GLN A CA 1
ATOM 1380 C C . GLN A 1 184 ? 14.023 4.652 13.789 1 88.56 184 GLN A C 1
ATOM 1382 O O . GLN A 1 184 ? 14.188 5.754 13.266 1 88.56 184 GLN A O 1
ATOM 1387 N N . PRO A 1 185 ? 14.75 4.258 14.859 1 79.44 185 PRO A N 1
ATOM 1388 C CA . PRO A 1 185 ? 15.438 5.238 15.695 1 79.44 185 PRO A CA 1
ATOM 1389 C C . PRO A 1 185 ? 16.75 5.73 15.078 1 79.44 185 PRO A C 1
ATOM 1391 O O . PRO A 1 185 ? 17.297 6.75 15.516 1 79.44 185 PRO A O 1
ATOM 1394 N N . ASP A 1 186 ? 17.266 5.09 14.117 1 81 186 ASP A N 1
ATOM 1395 C CA . ASP A 1 186 ? 18.594 5.406 13.602 1 81 186 ASP A CA 1
ATOM 1396 C C . ASP A 1 186 ? 18.5 6.277 12.352 1 81 186 ASP A C 1
ATOM 1398 O O . ASP A 1 186 ? 19.391 6.238 11.492 1 81 186 ASP A O 1
ATOM 1402 N N . LEU A 1 187 ? 17.469 7.113 12.242 1 91.31 187 LEU A N 1
ATOM 1403 C CA . LEU A 1 187 ? 17.312 7.992 11.086 1 91.31 187 LEU A CA 1
ATOM 1404 C C . LEU A 1 187 ? 18.281 9.172 11.18 1 91.31 187 LEU A C 1
ATOM 1406 O O . LEU A 1 187 ? 18.406 9.789 12.234 1 91.31 187 LEU A O 1
ATOM 1410 N N . ASP A 1 188 ? 18.922 9.469 10.078 1 92.12 188 ASP A N 1
ATOM 1411 C CA . ASP A 1 188 ? 19.766 10.656 9.977 1 92.12 188 ASP A CA 1
ATOM 1412 C C . ASP A 1 188 ? 18.938 11.891 9.625 1 92.12 188 ASP A C 1
ATOM 1414 O O . ASP A 1 188 ? 19.297 13.008 9.977 1 92.12 188 ASP A O 1
ATOM 1418 N N . ALA A 1 189 ? 17.812 11.633 8.914 1 96.69 189 ALA A N 1
ATOM 1419 C CA . ALA A 1 189 ? 16.984 12.742 8.469 1 96.69 189 ALA A CA 1
ATOM 1420 C C . ALA A 1 189 ? 15.547 12.289 8.234 1 96.69 189 ALA A C 1
ATOM 1422 O O . ALA A 1 189 ? 15.289 11.102 8.016 1 96.69 189 ALA A O 1
ATOM 1423 N N . ILE A 1 190 ? 14.695 13.234 8.344 1 98.06 190 ILE A N 1
ATOM 1424 C CA . ILE A 1 190 ? 13.297 13.07 7.957 1 98.06 190 ILE A CA 1
ATOM 1425 C C . ILE A 1 190 ? 12.93 14.109 6.898 1 98.06 190 ILE A C 1
ATOM 1427 O O . ILE A 1 190 ? 13.102 15.312 7.117 1 98.06 190 ILE A O 1
ATOM 1431 N N . VAL A 1 191 ? 12.469 13.641 5.734 1 98.88 191 VAL A N 1
ATOM 1432 C CA . VAL A 1 191 ? 12.047 14.531 4.652 1 98.88 191 VAL A CA 1
ATOM 1433 C C . VAL A 1 191 ? 10.531 14.672 4.656 1 98.88 191 VAL A C 1
ATOM 1435 O O . VAL A 1 191 ? 9.812 13.672 4.645 1 98.88 191 VAL A O 1
ATOM 1438 N N . VAL A 1 192 ? 10.055 15.93 4.656 1 98.88 192 VAL A N 1
ATOM 1439 C CA . VAL A 1 192 ? 8.633 16.203 4.824 1 98.88 192 VAL A CA 1
ATOM 1440 C C . VAL A 1 192 ? 8.188 17.234 3.797 1 98.88 192 VAL A C 1
ATOM 1442 O O . VAL A 1 192 ? 8.844 18.266 3.609 1 98.88 192 VAL A O 1
ATOM 1445 N N . SER A 1 193 ? 7.039 16.953 3.117 1 98.81 193 SER A N 1
ATOM 1446 C CA . SER A 1 193 ? 6.434 17.953 2.25 1 98.81 193 SER A CA 1
ATOM 1447 C C . SER A 1 193 ? 5.848 19.109 3.061 1 98.81 193 SER A C 1
ATOM 1449 O O . SER A 1 193 ? 5.332 18.891 4.16 1 98.81 193 SER A O 1
ATOM 1451 N N . ILE A 1 194 ? 5.953 20.344 2.465 1 98.38 194 ILE A N 1
ATOM 1452 C CA . ILE A 1 194 ? 5.484 21.516 3.188 1 98.38 194 ILE A CA 1
ATOM 1453 C C . ILE A 1 194 ? 4.422 22.25 2.361 1 98.38 194 ILE A C 1
ATOM 1455 O O . ILE A 1 194 ? 4.645 22.562 1.189 1 98.38 194 ILE A O 1
ATOM 1459 N N . GLY A 1 195 ? 3.314 22.375 2.936 1 95.06 195 GLY A N 1
ATOM 1460 C CA . GLY A 1 195 ? 2.338 23.375 2.543 1 95.06 195 GLY A CA 1
ATOM 1461 C C . GLY A 1 195 ? 2.248 24.531 3.52 1 95.06 195 GLY A C 1
ATOM 1462 O O . GLY A 1 195 ? 3.164 25.359 3.607 1 95.06 195 GLY A O 1
ATOM 1463 N N . GLY A 1 196 ? 1.284 24.469 4.375 1 94.25 196 GLY A N 1
ATOM 1464 C CA . GLY A 1 196 ? 1.156 25.469 5.426 1 94.25 196 GLY A CA 1
ATOM 1465 C C . GLY A 1 196 ? 2.125 25.25 6.574 1 94.25 196 GLY A C 1
ATOM 1466 O O . GLY A 1 196 ? 2.248 26.094 7.457 1 94.25 196 GLY A O 1
ATOM 1467 N N . GLY A 1 197 ? 2.738 24.141 6.621 1 97.38 197 GLY A N 1
ATOM 1468 C CA . GLY A 1 197 ? 3.836 23.906 7.543 1 97.38 197 GLY A CA 1
ATOM 1469 C C . GLY A 1 197 ? 3.402 23.203 8.812 1 97.38 197 GLY A C 1
ATOM 1470 O O . GLY A 1 197 ? 4.219 22.953 9.703 1 97.38 197 GLY A O 1
ATOM 1471 N N . GLY A 1 198 ? 2.148 22.828 8.922 1 97.19 198 GLY A N 1
ATOM 1472 C CA . GLY A 1 198 ? 1.66 22.203 10.141 1 97.19 198 GLY A CA 1
ATOM 1473 C C . GLY A 1 198 ? 2.318 20.875 10.43 1 97.19 198 GLY A C 1
ATOM 1474 O O . GLY A 1 198 ? 2.646 20.578 11.578 1 97.19 198 GLY A O 1
ATOM 1475 N N . LEU A 1 199 ? 2.502 20.031 9.43 1 98.5 199 LEU A N 1
ATOM 1476 C CA . LEU A 1 199 ? 3.098 18.719 9.594 1 98.5 199 LEU A CA 1
ATOM 1477 C C . LEU A 1 199 ? 4.57 18.828 9.969 1 98.5 199 LEU A C 1
ATOM 1479 O O . LEU A 1 199 ? 4.996 18.297 11 1 98.5 199 LEU A O 1
ATOM 1483 N N . ILE A 1 200 ? 5.32 19.594 9.211 1 98.69 200 ILE A N 1
ATOM 1484 C CA . ILE A 1 200 ? 6.762 19.641 9.422 1 98.69 200 ILE A CA 1
ATOM 1485 C C . ILE A 1 200 ? 7.062 20.359 10.742 1 98.69 200 ILE A C 1
ATOM 1487 O O . ILE A 1 200 ? 8.016 20.016 11.438 1 98.69 200 ILE A O 1
ATOM 1491 N N . ALA A 1 201 ? 6.266 21.359 11.078 1 97.81 201 ALA A N 1
ATOM 1492 C CA . ALA A 1 201 ? 6.465 22.047 12.352 1 97.81 201 ALA A CA 1
ATOM 1493 C C . ALA A 1 201 ? 6.309 21.078 13.523 1 97.81 201 ALA A C 1
ATOM 1495 O O . ALA A 1 201 ? 7.121 21.094 14.453 1 97.81 201 ALA A O 1
ATOM 1496 N N . GLY A 1 202 ? 5.285 20.266 13.469 1 97.56 202 GLY A N 1
ATOM 1497 C CA . GLY A 1 202 ? 5.098 19.266 14.508 1 97.56 202 GLY A CA 1
ATOM 1498 C C . GLY A 1 202 ? 6.227 18.266 14.57 1 97.56 202 GLY A C 1
ATOM 1499 O O . GLY A 1 202 ? 6.734 17.953 15.656 1 97.56 202 GLY A O 1
ATOM 1500 N N . ILE A 1 203 ? 6.629 17.75 13.438 1 97.69 203 ILE A N 1
ATOM 1501 C CA . ILE A 1 203 ? 7.68 16.75 13.344 1 97.69 203 ILE A CA 1
ATOM 1502 C C . ILE A 1 203 ? 9 17.328 13.852 1 97.69 203 ILE A C 1
ATOM 1504 O O . ILE A 1 203 ? 9.695 16.688 14.648 1 97.69 203 ILE A O 1
ATOM 1508 N N . ALA A 1 204 ? 9.305 18.531 13.438 1 96.12 204 ALA A N 1
ATOM 1509 C CA . ALA A 1 204 ? 10.555 19.172 13.828 1 96.12 204 ALA A CA 1
ATOM 1510 C C . ALA A 1 204 ? 10.602 19.422 15.336 1 96.12 204 ALA A C 1
ATOM 1512 O O . ALA A 1 204 ? 11.648 19.234 15.969 1 96.12 204 ALA A O 1
ATOM 1513 N N . THR A 1 205 ? 9.555 19.844 15.875 1 93 205 THR A N 1
ATOM 1514 C CA . THR A 1 205 ? 9.477 20.125 17.297 1 93 205 THR A CA 1
ATOM 1515 C C . THR A 1 205 ? 9.82 18.891 18.125 1 93 205 THR A C 1
ATOM 1517 O O . THR A 1 205 ? 10.547 18.969 19.109 1 93 205 THR A O 1
ATOM 1520 N N . TYR A 1 206 ? 9.352 17.766 17.672 1 90.94 206 TYR A N 1
ATOM 1521 C CA . TYR A 1 206 ? 9.609 16.531 18.422 1 90.94 206 TYR A CA 1
ATOM 1522 C C . TYR A 1 206 ? 10.992 15.984 18.109 1 90.94 206 TYR A C 1
ATOM 1524 O O . TYR A 1 206 ? 11.727 15.57 19 1 90.94 206 TYR A O 1
ATOM 1532 N N . ALA A 1 207 ? 11.344 15.898 16.812 1 88.81 207 ALA A N 1
ATOM 1533 C CA . ALA A 1 207 ? 12.562 15.242 16.359 1 88.81 207 ALA A CA 1
ATOM 1534 C C . ALA A 1 207 ? 13.805 15.93 16.906 1 88.81 207 ALA A C 1
ATOM 1536 O O . ALA A 1 207 ? 14.812 15.273 17.188 1 88.81 207 ALA A O 1
ATOM 1537 N N . THR A 1 208 ? 13.758 17.172 17.031 1 77.62 208 THR A N 1
ATOM 1538 C CA . THR A 1 208 ? 14.914 17.922 17.5 1 77.62 208 THR A CA 1
ATOM 1539 C C . THR A 1 208 ? 15.039 17.812 19.016 1 77.62 208 THR A C 1
ATOM 1541 O O . THR A 1 208 ? 16.125 18.031 19.578 1 77.62 208 THR A O 1
ATOM 1544 N N . ASN A 1 209 ? 13.969 17.469 19.641 1 60.44 209 ASN A N 1
ATOM 1545 C CA . ASN A 1 209 ? 13.992 17.328 21.094 1 60.44 209 ASN A CA 1
ATOM 1546 C C . ASN A 1 209 ? 14.086 15.867 21.516 1 60.44 209 ASN A C 1
ATOM 1548 O O . ASN A 1 209 ? 14.203 15.57 22.703 1 60.44 209 ASN A O 1
ATOM 1552 N N . PHE A 1 210 ? 13.75 14.898 20.609 1 54.53 210 PHE A N 1
ATOM 1553 C CA . PHE A 1 210 ? 13.734 13.461 20.844 1 54.53 210 PHE A CA 1
ATOM 1554 C C . PHE A 1 210 ? 15.062 12.992 21.438 1 54.53 210 PHE A C 1
ATOM 1556 O O . PHE A 1 210 ? 15.094 12.062 22.234 1 54.53 210 PHE A O 1
ATOM 1563 N N . THR A 1 211 ? 16.109 13.5 20.969 1 45.5 211 THR A N 1
ATOM 1564 C CA . THR A 1 211 ? 17.375 13.008 21.484 1 45.5 211 THR A CA 1
ATOM 1565 C C . THR A 1 211 ? 17.344 12.922 23 1 45.5 211 THR A C 1
ATOM 1567 O O . THR A 1 211 ? 17.938 12.016 23.594 1 45.5 211 THR A O 1
ATOM 1570 N N . ASP A 1 212 ? 16.578 13.844 23.516 1 40.47 212 ASP A N 1
ATOM 1571 C CA . ASP A 1 212 ? 16.703 13.945 24.953 1 40.47 212 ASP A CA 1
ATOM 1572 C C . ASP A 1 212 ? 15.961 12.805 25.656 1 40.47 212 ASP A C 1
ATOM 1574 O O . ASP A 1 212 ? 16.406 12.297 26.688 1 40.47 212 ASP A O 1
ATOM 1578 N N . CYS A 1 213 ? 14.859 12.43 25.062 1 37.97 213 CYS A N 1
ATOM 1579 C CA . CYS A 1 213 ? 13.992 11.547 25.844 1 37.97 213 CYS A CA 1
ATOM 1580 C C . CYS A 1 213 ? 14.531 10.125 25.844 1 37.97 213 CYS A C 1
ATOM 1582 O O . CYS A 1 213 ? 14.328 9.383 26.812 1 37.97 213 CYS A O 1
ATOM 1584 N N . PHE A 1 214 ? 15.016 9.719 24.719 1 39.84 214 PHE A N 1
ATOM 1585 C CA . PHE A 1 214 ? 15.523 8.352 24.688 1 39.84 214 PHE A CA 1
ATOM 1586 C C . PHE A 1 214 ? 16.828 8.242 25.469 1 39.84 214 PHE A C 1
ATOM 1588 O O . PHE A 1 214 ? 17.094 7.215 26.109 1 39.84 214 PHE A O 1
ATOM 1595 N N . LEU A 1 215 ? 17.422 9.352 25.422 1 39.59 215 LEU A N 1
ATOM 1596 C CA . LEU A 1 215 ? 18.688 9.383 26.125 1 39.59 215 LEU A CA 1
ATOM 1597 C C . LEU A 1 215 ? 18.484 9.391 27.641 1 39.59 215 LEU A C 1
ATOM 1599 O O . LEU A 1 215 ? 19.359 8.969 28.391 1 39.59 215 LEU A O 1
ATOM 1603 N N . ALA A 1 216 ? 17.281 9.812 27.875 1 37.91 216 ALA A N 1
ATOM 1604 C CA . ALA A 1 216 ? 17.078 9.914 29.312 1 37.91 216 ALA A CA 1
ATOM 1605 C C . ALA A 1 216 ? 16.969 8.531 29.953 1 37.91 216 ALA A C 1
ATOM 1607 O O . ALA A 1 216 ? 17.656 8.234 30.938 1 37.91 216 ALA A O 1
ATOM 1608 N N . PRO A 1 217 ? 16.078 7.77 29.391 1 39.12 217 PRO A N 1
ATOM 1609 C CA . PRO A 1 217 ? 16.078 6.465 30.062 1 39.12 217 PRO A CA 1
ATOM 1610 C C . PRO A 1 217 ? 17.391 5.711 29.875 1 39.12 217 PRO A C 1
ATOM 1612 O O . PRO A 1 217 ? 17.859 5.035 30.797 1 39.12 217 PRO A O 1
ATOM 1615 N N . LEU A 1 218 ? 17.922 5.902 28.672 1 42.69 218 LEU A N 1
ATOM 1616 C CA . LEU A 1 218 ? 19.234 5.293 28.5 1 42.69 218 LEU A CA 1
ATOM 1617 C C . LEU A 1 218 ? 20.266 5.934 29.422 1 42.69 218 LEU A C 1
ATOM 1619 O O . LEU A 1 218 ? 21.109 5.242 29.984 1 42.69 218 LEU A O 1
ATOM 1623 N N . ARG A 1 219 ? 20.047 7.27 29.469 1 39.62 219 ARG A N 1
ATOM 1624 C CA . ARG A 1 219 ? 20.875 7.949 30.453 1 39.62 219 ARG A CA 1
ATOM 1625 C C . ARG A 1 219 ? 20.578 7.434 31.859 1 39.62 219 ARG A C 1
ATOM 1627 O O . ARG A 1 219 ? 21.484 7.188 32.656 1 39.62 219 ARG A O 1
ATOM 1634 N N . LEU A 1 220 ? 19.266 7.324 32 1 38.84 220 LEU A N 1
ATOM 1635 C CA . LEU A 1 220 ? 18.906 6.809 33.344 1 38.84 220 LEU A CA 1
ATOM 1636 C C . LEU A 1 220 ? 19.406 5.379 33.5 1 38.84 220 LEU A C 1
ATOM 1638 O O . LEU A 1 220 ? 19.938 5.027 34.562 1 38.84 220 LEU A O 1
ATOM 1642 N N . PHE A 1 221 ? 19.203 4.691 32.406 1 43.56 221 PHE A N 1
ATOM 1643 C CA . PHE A 1 221 ? 19.703 3.322 32.438 1 43.56 221 PHE A CA 1
ATOM 1644 C C . PHE A 1 221 ? 21.219 3.303 32.625 1 43.56 221 PHE A C 1
ATOM 1646 O O . PHE A 1 221 ? 21.719 2.561 33.469 1 43.56 221 PHE A O 1
ATOM 1653 N N . THR A 1 222 ? 21.672 4.117 31.812 1 42.31 222 THR A N 1
ATOM 1654 C CA . THR A 1 222 ? 23.125 4.199 31.922 1 42.31 222 THR A CA 1
ATOM 1655 C C . THR A 1 222 ? 23.531 4.676 33.312 1 42.31 222 THR A C 1
ATOM 1657 O O . THR A 1 222 ? 24.469 4.152 33.906 1 42.31 222 THR A O 1
ATOM 1660 N N . GLU A 1 223 ? 22.734 5.539 33.75 1 42.09 223 GLU A N 1
ATOM 1661 C CA . GLU A 1 223 ? 23 6.062 35.062 1 42.09 223 GLU A CA 1
ATOM 1662 C C . GLU A 1 223 ? 22.781 5 36.125 1 42.09 223 GLU A C 1
ATOM 1664 O O . GLU A 1 223 ? 23.578 4.871 37.062 1 42.09 223 GLU A O 1
ATOM 1669 N N . VAL A 1 224 ? 21.719 4.328 35.906 1 43.5 224 VAL A N 1
ATOM 1670 C CA . VAL A 1 224 ? 21.406 3.309 36.875 1 43.5 224 VAL A CA 1
ATOM 1671 C C . VAL A 1 224 ? 22.438 2.188 36.812 1 43.5 224 VAL A C 1
ATOM 1673 O O . VAL A 1 224 ? 22.922 1.715 37.844 1 43.5 224 VAL A O 1
ATOM 1676 N N . VAL A 1 225 ? 22.688 1.888 35.562 1 45.44 225 VAL A N 1
ATOM 1677 C CA . VAL A 1 225 ? 23.672 0.827 35.375 1 45.44 225 VAL A CA 1
ATOM 1678 C C . VAL A 1 225 ? 25.031 1.299 35.906 1 45.44 225 VAL A C 1
ATOM 1680 O O . VAL A 1 225 ? 25.719 0.568 36.625 1 45.44 225 VAL A O 1
ATOM 1683 N N . MET A 1 226 ? 25.234 2.535 35.531 1 42.69 226 MET A N 1
ATOM 1684 C CA . MET A 1 226 ? 26.516 3.09 35.969 1 42.69 226 MET A CA 1
ATOM 1685 C C . MET A 1 226 ? 26.547 3.203 37.5 1 42.69 226 MET A C 1
ATOM 1687 O O . MET A 1 226 ? 27.562 2.9 38.125 1 42.69 226 MET A O 1
ATOM 1691 N N . THR A 1 227 ? 25.375 3.625 37.938 1 42.25 227 THR A N 1
ATOM 1692 C CA . THR A 1 227 ? 25.297 3.74 39.406 1 42.25 227 THR A CA 1
ATOM 1693 C C . THR A 1 227 ? 25.406 2.367 40.062 1 42.25 227 THR A C 1
ATOM 1695 O O . THR A 1 227 ? 26.094 2.213 41.062 1 42.25 227 THR A O 1
ATOM 1698 N N . ALA A 1 228 ? 24.719 1.472 39.375 1 44.16 228 ALA A N 1
ATOM 1699 C CA . ALA A 1 228 ? 24.781 0.121 39.938 1 44.16 228 ALA A CA 1
ATOM 1700 C C . ALA A 1 228 ? 26.188 -0.463 39.812 1 44.16 228 ALA A C 1
ATOM 1702 O O . ALA A 1 228 ? 26.656 -1.132 40.719 1 44.16 228 ALA A O 1
ATOM 1703 N N . LEU A 1 229 ? 26.688 -0.181 38.656 1 45.06 229 LEU A N 1
ATOM 1704 C CA . LEU A 1 229 ? 28.062 -0.622 38.438 1 45.06 229 LEU A CA 1
ATOM 1705 C C . LEU A 1 229 ? 29 0.059 39.438 1 45.06 229 LEU A C 1
ATOM 1707 O O . LEU A 1 229 ? 29.859 -0.59 40.031 1 45.06 229 LEU A O 1
ATOM 1711 N N . GLN A 1 230 ? 28.703 1.299 39.469 1 44.34 230 GLN A N 1
ATOM 1712 C CA . GLN A 1 230 ? 29.547 2.055 40.406 1 44.34 230 GLN A CA 1
ATOM 1713 C C . GLN A 1 230 ? 29.328 1.583 41.844 1 44.34 230 GLN A C 1
ATOM 1715 O O . GLN A 1 230 ? 30.281 1.502 42.625 1 44.34 230 GLN A O 1
ATOM 1720 N N . ASN A 1 231 ? 28.047 1.35 42 1 46.88 231 ASN A N 1
ATOM 1721 C CA . ASN A 1 231 ? 27.766 0.985 43.406 1 46.88 231 ASN A CA 1
ATOM 1722 C C . ASN A 1 231 ? 27.953 -0.511 43.625 1 46.88 231 ASN A C 1
ATOM 1724 O O . ASN A 1 231 ? 27.75 -0.998 44.75 1 46.88 231 ASN A O 1
ATOM 1728 N N . GLY A 1 232 ? 28.516 -1.178 42.688 1 42.62 232 GLY A N 1
ATOM 1729 C CA . GLY A 1 232 ? 28.797 -2.598 42.844 1 42.62 232 GLY A CA 1
ATOM 1730 C C . GLY A 1 232 ? 27.531 -3.424 43.031 1 42.62 232 GLY A C 1
ATOM 1731 O O . GLY A 1 232 ? 27.578 -4.48 43.688 1 42.62 232 GLY A O 1
ATOM 1732 N N . THR A 1 233 ? 26.438 -2.857 43 1 42.25 233 THR A N 1
ATOM 1733 C CA . THR A 1 233 ? 25.172 -3.523 43.25 1 42.25 233 THR A CA 1
ATOM 1734 C C . THR A 1 233 ? 24.578 -4.074 41.938 1 42.25 233 THR A C 1
ATOM 1736 O O . THR A 1 233 ? 23.391 -3.922 41.688 1 42.25 233 THR A O 1
ATOM 1739 N N . ILE A 1 234 ? 25.5 -4.574 41.156 1 41.09 234 ILE A N 1
ATOM 1740 C CA . ILE A 1 234 ? 25.109 -5.172 39.875 1 41.09 234 ILE A CA 1
ATOM 1741 C C . ILE A 1 234 ? 24.078 -6.27 40.125 1 41.09 234 ILE A C 1
ATOM 1743 O O . ILE A 1 234 ? 23.172 -6.465 39.312 1 41.09 234 ILE A O 1
ATOM 1747 N N . ALA A 1 235 ? 24.234 -6.934 41.281 1 41.16 235 ALA A N 1
ATOM 1748 C CA . ALA A 1 235 ? 23.281 -7.945 41.688 1 41.16 235 ALA A CA 1
ATOM 1749 C C . ALA A 1 235 ? 21.875 -7.363 41.781 1 41.16 235 ALA A C 1
ATOM 1751 O O . ALA A 1 235 ? 20.891 -8.016 41.406 1 41.16 235 ALA A O 1
ATOM 1752 N N . ASP A 1 236 ? 21.75 -6.215 42.25 1 40.03 236 ASP A N 1
ATOM 1753 C CA . ASP A 1 236 ? 20.453 -5.559 42.375 1 40.03 236 ASP A CA 1
ATOM 1754 C C . ASP A 1 236 ? 19.875 -5.238 40.969 1 40.03 236 ASP A C 1
ATOM 1756 O O . ASP A 1 236 ? 18.672 -5.316 40.781 1 40.03 236 ASP A O 1
ATOM 1760 N N . LEU A 1 237 ? 20.812 -4.949 40.094 1 41.22 237 LEU A N 1
ATOM 1761 C CA . LEU A 1 237 ? 20.375 -4.754 38.719 1 41.22 237 LEU A CA 1
ATOM 1762 C C . LEU A 1 237 ? 19.859 -6.059 38.125 1 41.22 237 LEU A C 1
ATOM 1764 O O . LEU A 1 237 ? 18.859 -6.055 37.406 1 41.22 237 LEU A O 1
ATOM 1768 N N . ILE A 1 238 ? 20.625 -7.082 38.5 1 39.75 238 ILE A N 1
ATOM 1769 C CA . ILE A 1 238 ? 20.188 -8.414 38.094 1 39.75 238 ILE A CA 1
ATOM 1770 C C . ILE A 1 238 ? 18.859 -8.742 38.75 1 39.75 238 ILE A C 1
ATOM 1772 O O . ILE A 1 238 ? 17.938 -9.25 38.094 1 39.75 238 ILE A O 1
ATOM 1776 N N . GLN A 1 239 ? 18.812 -8.617 40.031 1 36.78 239 GLN A N 1
ATOM 1777 C CA . GLN A 1 239 ? 17.562 -8.82 40.781 1 36.78 239 GLN A CA 1
ATOM 1778 C C . GLN A 1 239 ? 16.469 -7.887 40.281 1 36.78 239 GLN A C 1
ATOM 1780 O O . GLN A 1 239 ? 15.281 -8.227 40.344 1 36.78 239 GLN A O 1
ATOM 1785 N N . LEU A 1 240 ? 16.875 -6.617 40 1 38.34 240 LEU A N 1
ATOM 1786 C CA . LEU A 1 240 ? 15.852 -5.691 39.531 1 38.34 240 LEU A CA 1
ATOM 1787 C C . LEU A 1 240 ? 15.383 -6.066 38.125 1 38.34 240 LEU A C 1
ATOM 1789 O O . LEU A 1 240 ? 14.469 -5.441 37.594 1 38.34 240 LEU A O 1
ATOM 1793 N N . GLY A 1 241 ? 15.57 -7.281 37.688 1 35.16 241 GLY A N 1
ATOM 1794 C CA . GLY A 1 241 ? 15.117 -7.707 36.375 1 35.16 241 GLY A CA 1
ATOM 1795 C C . GLY A 1 241 ? 15.719 -6.883 35.25 1 35.16 241 GLY A C 1
ATOM 1796 O O . GLY A 1 241 ? 15.031 -6.566 34.281 1 35.16 241 GLY A O 1
ATOM 1797 N N . PHE A 1 242 ? 16.906 -6.371 35.469 1 38.31 242 PHE A N 1
ATOM 1798 C CA . PHE A 1 242 ? 17.656 -5.5 34.562 1 38.31 242 PHE A CA 1
ATOM 1799 C C . PHE A 1 242 ? 17.672 -6.055 33.156 1 38.31 242 PHE A C 1
ATOM 1801 O O . PHE A 1 242 ? 17.625 -5.293 32.188 1 38.31 242 PHE A O 1
ATOM 1808 N N . ALA A 1 243 ? 17.984 -7.355 33.062 1 36.12 243 ALA A N 1
ATOM 1809 C CA . ALA A 1 243 ? 17.797 -7.914 31.734 1 36.12 243 ALA A CA 1
ATOM 1810 C C . ALA A 1 243 ? 16.453 -7.5 31.141 1 36.12 243 ALA A C 1
ATOM 1812 O O . ALA A 1 243 ? 16.375 -7.121 29.969 1 36.12 243 ALA A O 1
ATOM 1813 N N . ASP A 1 244 ? 15.477 -7.527 32.062 1 36.56 244 ASP A N 1
ATOM 1814 C CA . ASP A 1 244 ? 14.156 -7.094 31.625 1 36.56 244 ASP A CA 1
ATOM 1815 C C . ASP A 1 244 ? 14.133 -5.59 31.359 1 36.56 244 ASP A C 1
ATOM 1817 O O . ASP A 1 244 ? 13.477 -5.133 30.422 1 36.56 244 ASP A O 1
ATOM 1821 N N . LEU A 1 245 ? 14.93 -4.883 32.156 1 37.88 245 LEU A N 1
ATOM 1822 C CA . LEU A 1 245 ? 14.977 -3.443 31.938 1 37.88 245 LEU A CA 1
ATOM 1823 C C . LEU A 1 245 ? 15.805 -3.109 30.703 1 37.88 245 LEU A C 1
ATOM 1825 O O . LEU A 1 245 ? 15.43 -2.236 29.906 1 37.88 245 LEU A O 1
ATOM 1829 N N . VAL A 1 246 ? 17.031 -3.707 30.578 1 38.78 246 VAL A N 1
ATOM 1830 C CA . VAL A 1 246 ? 17.781 -3.559 29.344 1 38.78 246 VAL A CA 1
ATOM 1831 C C . VAL A 1 246 ? 16.969 -4.074 28.156 1 38.78 246 VAL A C 1
ATOM 1833 O O . VAL A 1 246 ? 16.922 -3.438 27.109 1 38.78 246 VAL A O 1
ATOM 1836 N N . LEU A 1 247 ? 16.344 -5.242 28.469 1 37.03 247 LEU A N 1
ATOM 1837 C CA . LEU A 1 247 ? 15.414 -5.758 27.453 1 37.03 247 LEU A CA 1
ATOM 1838 C C . LEU A 1 247 ? 14.266 -4.785 27.234 1 37.03 247 LEU A C 1
ATOM 1840 O O . LEU A 1 247 ? 13.867 -4.547 26.094 1 37.03 247 LEU A O 1
ATOM 1844 N N . LEU A 1 248 ? 13.758 -4.301 28.375 1 38.62 248 LEU A N 1
ATOM 1845 C CA . LEU A 1 248 ? 12.719 -3.285 28.234 1 38.62 248 LEU A CA 1
ATOM 1846 C C . LEU A 1 248 ? 13.273 -2.039 27.547 1 38.62 248 LEU A C 1
ATOM 1848 O O . LEU A 1 248 ? 12.617 -1.466 26.672 1 38.62 248 LEU A O 1
ATOM 1852 N N . GLY A 1 249 ? 14.383 -1.561 28.016 1 37.03 249 GLY A N 1
ATOM 1853 C CA . GLY A 1 249 ? 15.008 -0.435 27.344 1 37.03 249 GLY A CA 1
ATOM 1854 C C . GLY A 1 249 ? 15.312 -0.715 25.875 1 37.03 249 GLY A C 1
ATOM 1855 O O . GLY A 1 249 ? 15.062 0.127 25.016 1 37.03 249 GLY A O 1
ATOM 1856 N N . MET A 1 250 ? 15.93 -1.926 25.656 1 37.09 250 MET A N 1
ATOM 1857 C CA . MET A 1 250 ? 16.172 -2.33 24.266 1 37.09 250 MET A CA 1
ATOM 1858 C C . MET A 1 250 ? 14.844 -2.547 23.547 1 37.09 250 MET A C 1
ATOM 1860 O O . MET A 1 250 ? 14.734 -2.246 22.344 1 37.09 250 MET A O 1
ATOM 1864 N N . GLN A 1 251 ? 13.883 -3.209 24.219 1 36.91 251 GLN A N 1
ATOM 1865 C CA . GLN A 1 251 ? 12.555 -3.357 23.641 1 36.91 251 GLN A CA 1
ATOM 1866 C C . GLN A 1 251 ? 11.914 -1.996 23.375 1 36.91 251 GLN A C 1
ATOM 1868 O O . GLN A 1 251 ? 11.266 -1.801 22.344 1 36.91 251 GLN A O 1
ATOM 1873 N N . VAL A 1 252 ? 11.922 -1.208 24.391 1 36.22 252 VAL A N 1
ATOM 1874 C CA . VAL A 1 252 ? 11.422 0.149 24.219 1 36.22 252 VAL A CA 1
ATOM 1875 C C . VAL A 1 252 ? 12.172 0.837 23.078 1 36.22 252 VAL A C 1
ATOM 1877 O O . VAL A 1 252 ? 11.562 1.502 22.234 1 36.22 252 VAL A O 1
ATOM 1880 N N . ARG A 1 253 ? 13.461 0.719 23.094 1 33.84 253 ARG A N 1
ATOM 1881 C CA . ARG A 1 253 ? 14.242 1.348 22.047 1 33.84 253 ARG A CA 1
ATOM 1882 C C . ARG A 1 253 ? 13.898 0.757 20.688 1 33.84 253 ARG A C 1
ATOM 1884 O O . ARG A 1 253 ? 13.883 1.472 19.672 1 33.84 253 ARG A O 1
ATOM 1891 N N . HIS A 1 254 ? 13.898 -0.668 20.594 1 33.03 254 HIS A N 1
ATOM 1892 C CA . HIS A 1 254 ? 13.648 -1.275 19.281 1 33.03 254 HIS A CA 1
ATOM 1893 C C . HIS A 1 254 ? 12.156 -1.446 19.031 1 33.03 254 HIS A C 1
ATOM 1895 O O . HIS A 1 254 ? 11.758 -2.17 18.109 1 33.03 254 HIS A O 1
ATOM 1901 N N . GLY A 1 255 ? 11.273 -0.487 19.578 1 31.33 255 GLY A N 1
ATOM 1902 C CA . GLY A 1 255 ? 9.836 -0.619 19.375 1 31.33 255 GLY A CA 1
ATOM 1903 C C . GLY A 1 255 ? 9.359 -2.059 19.406 1 31.33 255 GLY A C 1
ATOM 1904 O O . GLY A 1 255 ? 8.328 -2.389 18.812 1 31.33 255 GLY A O 1
ATOM 1905 N N . LEU A 1 256 ? 10.266 -3.014 19.531 1 31.23 256 LEU A N 1
ATOM 1906 C CA . LEU A 1 256 ? 9.992 -4.445 19.547 1 31.23 256 LEU A CA 1
ATOM 1907 C C . LEU A 1 256 ? 9.188 -4.844 20.781 1 31.23 256 LEU A C 1
ATOM 1909 O O . LEU A 1 256 ? 9.602 -4.566 21.906 1 31.23 256 LEU A O 1
ATOM 1913 N N . ASN A 1 257 ? 7.859 -4.672 20.641 1 29.97 257 ASN A N 1
ATOM 1914 C CA . ASN A 1 257 ? 7.051 -5.234 21.719 1 29.97 257 ASN A CA 1
ATOM 1915 C C . ASN A 1 257 ? 7.574 -6.598 22.156 1 29.97 257 ASN A C 1
ATOM 1917 O O . ASN A 1 257 ? 7.301 -7.039 23.281 1 29.97 257 ASN A O 1
ATOM 1921 N N . SER A 1 258 ? 7.52 -7.664 21.109 1 28.95 258 SER A N 1
ATOM 1922 C CA . SER A 1 258 ? 7.785 -9.023 21.594 1 28.95 258 SER A CA 1
ATOM 1923 C C . SER A 1 258 ? 9.258 -9.211 21.922 1 28.95 258 SER A C 1
ATOM 1925 O O . SER A 1 258 ? 10.133 -8.742 21.203 1 28.95 258 SER A O 1
ATOM 1927 N N . ALA A 1 259 ? 9.539 -9.344 23.094 1 29.42 259 ALA A N 1
ATOM 1928 C CA . ALA A 1 259 ? 10.867 -9.641 23.625 1 29.42 259 ALA A CA 1
ATOM 1929 C C . ALA A 1 259 ? 11.539 -10.742 22.828 1 29.42 259 ALA A C 1
ATOM 1931 O O . ALA A 1 259 ? 11.008 -11.852 22.719 1 29.42 259 ALA A O 1
ATOM 1932 N N . PRO A 1 260 ? 12.117 -10.562 21.625 1 28.3 260 PRO A N 1
ATOM 1933 C CA . PRO A 1 260 ? 12.867 -11.742 21.188 1 28.3 260 PRO A CA 1
ATOM 1934 C C . PRO A 1 260 ? 13.531 -12.484 22.344 1 28.3 260 PRO A C 1
ATOM 1936 O O . PRO A 1 260 ? 13.836 -11.883 23.375 1 28.3 260 PRO A O 1
ATOM 1939 N N . ASN A 1 261 ? 13.211 -13.812 22.422 1 28.58 261 ASN A N 1
ATOM 1940 C CA . ASN A 1 261 ? 13.984 -14.703 23.281 1 28.58 261 ASN A CA 1
ATOM 1941 C C . ASN A 1 261 ? 15.484 -14.453 23.125 1 28.58 261 ASN A C 1
ATOM 1943 O O . ASN A 1 261 ? 16.078 -14.781 22.094 1 28.58 261 ASN A O 1
ATOM 1947 N N . ILE A 1 262 ? 15.898 -13.281 23.422 1 28.69 262 ILE A N 1
ATOM 1948 C CA . ILE A 1 262 ? 17.344 -13.164 23.531 1 28.69 262 ILE A CA 1
ATOM 1949 C C . ILE A 1 262 ? 17.891 -14.281 24.422 1 28.69 262 ILE A C 1
ATOM 1951 O O . ILE A 1 262 ? 17.547 -14.367 25.594 1 28.69 262 ILE A O 1
ATOM 1955 N N . ASP A 1 263 ? 18.016 -15.461 23.75 1 27.83 263 ASP A N 1
ATOM 1956 C CA . ASP A 1 263 ? 18.781 -16.547 24.359 1 27.83 263 ASP A CA 1
ATOM 1957 C C . ASP A 1 263 ? 20.125 -16.047 24.859 1 27.83 263 ASP A C 1
ATOM 1959 O O . ASP A 1 263 ? 21.062 -15.844 24.078 1 27.83 263 ASP A O 1
ATOM 1963 N N . PHE A 1 264 ? 20.062 -15.297 25.875 1 27.41 264 PHE A N 1
ATOM 1964 C CA . PHE A 1 264 ? 21.266 -14.93 26.609 1 27.41 264 PHE A CA 1
ATOM 1965 C C . PHE A 1 264 ? 22.031 -16.172 27.047 1 27.41 264 PHE A C 1
ATOM 1967 O O . PHE A 1 264 ? 23.094 -16.062 27.672 1 27.41 264 PHE A O 1
ATOM 1974 N N . ARG A 1 265 ? 21.422 -17.328 26.906 1 27.25 265 ARG A N 1
ATOM 1975 C CA . ARG A 1 265 ? 22.109 -18.469 27.5 1 27.25 265 ARG A CA 1
ATOM 1976 C C . ARG A 1 265 ? 23.422 -18.766 26.781 1 27.25 265 ARG A C 1
ATOM 1978 O O . ARG A 1 265 ? 24.359 -19.266 27.391 1 27.25 265 ARG A O 1
ATOM 1985 N N . SER A 1 266 ? 23.312 -18.812 25.547 1 27.72 266 SER A N 1
ATOM 1986 C CA . SER A 1 266 ? 24.609 -19.266 25.062 1 27.72 266 SER A CA 1
ATOM 1987 C C . SER A 1 266 ? 25.688 -18.203 25.219 1 27.72 266 SER A C 1
ATOM 1989 O O . SER A 1 266 ? 26.875 -18.516 25.344 1 27.72 266 SER A O 1
ATOM 1991 N N . LYS A 1 267 ? 25.375 -16.859 24.906 1 27.03 267 LYS A N 1
ATOM 1992 C CA . LYS A 1 267 ? 26.547 -16.062 25.281 1 27.03 267 LYS A CA 1
ATOM 1993 C C . LYS A 1 267 ? 26.516 -15.727 26.766 1 27.03 267 LYS A C 1
ATOM 1995 O O . LYS A 1 267 ? 25.531 -15.156 27.266 1 27.03 267 LYS A O 1
ATOM 2000 N N . GLN A 1 268 ? 26.938 -16.609 27.594 1 27.03 268 GLN A N 1
ATOM 2001 C CA . GLN A 1 268 ? 27.406 -16.438 28.969 1 27.03 268 GLN A CA 1
ATOM 2002 C C . GLN A 1 268 ? 27.953 -15.023 29.188 1 27.03 268 GLN A C 1
ATOM 2004 O O . GLN A 1 268 ? 29 -14.664 28.672 1 27.03 268 GLN A O 1
ATOM 2009 N N . MET A 1 269 ? 27.156 -13.977 28.906 1 28.58 269 MET A N 1
ATOM 2010 C CA . MET A 1 269 ? 27.797 -12.812 29.516 1 28.58 269 MET A CA 1
ATOM 2011 C C . MET A 1 269 ? 28.172 -13.094 30.969 1 28.58 269 MET A C 1
ATOM 2013 O O . MET A 1 269 ? 27.328 -13.477 31.766 1 28.58 269 MET A O 1
ATOM 2017 N N . ASP A 1 270 ? 29.297 -13.727 31.078 1 28.44 270 ASP A N 1
ATOM 2018 C CA . ASP A 1 270 ? 29.938 -13.891 32.375 1 28.44 270 ASP A CA 1
ATOM 2019 C C . ASP A 1 270 ? 29.828 -12.617 33.219 1 28.44 270 ASP A C 1
ATOM 2021 O O . ASP A 1 270 ? 30.625 -11.688 33.062 1 28.44 270 ASP A O 1
ATOM 2025 N N . ILE A 1 271 ? 28.609 -12.141 33.469 1 30.59 271 ILE A N 1
ATOM 2026 C CA . ILE A 1 271 ? 28.344 -11 34.344 1 30.59 271 ILE A CA 1
ATOM 2027 C C . ILE A 1 271 ? 29.016 -11.203 35.688 1 30.59 271 ILE A C 1
ATOM 2029 O O . ILE A 1 271 ? 28.875 -10.383 36.594 1 30.59 271 ILE A O 1
ATOM 2033 N N . THR A 1 272 ? 29.422 -12.453 35.938 1 27.78 272 THR A N 1
ATOM 2034 C CA . THR A 1 272 ? 30.172 -12.672 37.188 1 27.78 272 THR A CA 1
ATOM 2035 C C . THR A 1 272 ? 31.594 -12.117 37.062 1 27.78 272 THR A C 1
ATOM 2037 O O . THR A 1 272 ? 32.375 -12.203 38 1 27.78 272 THR A O 1
ATOM 2040 N N . LYS A 1 273 ? 32.031 -12.055 35.75 1 27.94 273 LYS A N 1
ATOM 2041 C CA . LYS A 1 273 ? 33.375 -11.484 35.906 1 27.94 273 LYS A CA 1
ATOM 2042 C C . LYS A 1 273 ? 33.312 -10.039 36.375 1 27.94 273 LYS A C 1
ATOM 2044 O O . LYS A 1 273 ? 32.438 -9.273 35.938 1 27.94 273 LYS A O 1
ATOM 2049 N N . PRO A 1 274 ? 33.75 -9.711 37.625 1 27.53 274 PRO A N 1
ATOM 2050 C CA . PRO A 1 274 ? 33.812 -8.414 38.281 1 27.53 274 PRO A CA 1
ATOM 2051 C C . PRO A 1 274 ? 34.062 -7.258 37.344 1 27.53 274 PRO A C 1
ATOM 2053 O O . PRO A 1 274 ? 33.656 -6.121 37.594 1 27.53 274 PRO A O 1
ATOM 2056 N N . ASN A 1 275 ? 35.031 -7.484 36.406 1 25.78 275 ASN A N 1
ATOM 2057 C CA . ASN A 1 275 ? 35.625 -6.352 35.688 1 25.78 275 ASN A CA 1
ATOM 2058 C C . ASN A 1 275 ? 34.7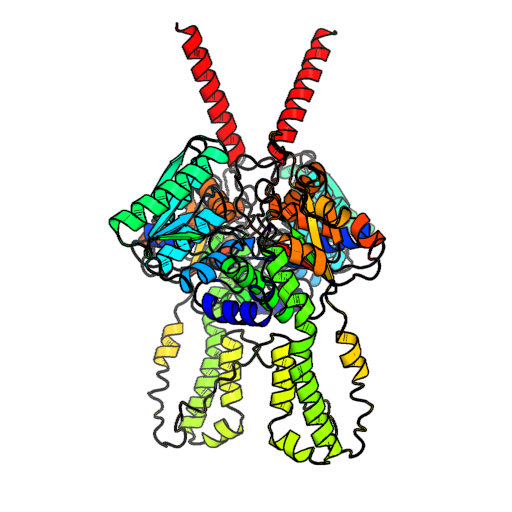19 -5.844 34.594 1 25.78 275 ASN A C 1
ATOM 2060 O O . ASN A 1 275 ? 35.094 -5.922 33.406 1 25.78 275 ASN A O 1
ATOM 2064 N N . TYR A 1 276 ? 33.531 -6.211 34.531 1 28.53 276 TYR A N 1
ATOM 2065 C CA . TYR A 1 276 ? 32.844 -5.43 33.5 1 28.53 276 TYR A CA 1
ATOM 2066 C C . TYR A 1 276 ? 33.031 -3.936 33.719 1 28.53 276 TYR A C 1
ATOM 2068 O O . TYR A 1 276 ? 32.625 -3.406 34.75 1 28.53 276 TYR A O 1
ATOM 2076 N N . THR A 1 277 ? 34.375 -3.482 33.531 1 26.5 277 THR A N 1
ATOM 2077 C CA . THR A 1 277 ? 34.656 -2.061 33.656 1 26.5 277 THR A CA 1
ATOM 2078 C C . THR A 1 277 ? 33.625 -1.225 32.906 1 26.5 277 THR A C 1
ATOM 2080 O O . THR A 1 277 ? 33 -1.705 31.953 1 26.5 277 THR A O 1
ATOM 2083 N N . HIS A 1 278 ? 33.188 -0.076 33.594 1 28.83 278 HIS A N 1
ATOM 2084 C CA . HIS A 1 278 ? 32.438 1.106 33.156 1 28.83 278 HIS A CA 1
ATOM 2085 C C . HIS A 1 278 ? 32.688 1.386 31.656 1 28.83 278 HIS A C 1
ATOM 2087 O O . HIS A 1 278 ? 31.812 1.929 30.984 1 28.83 278 HIS A O 1
ATOM 2093 N N . GLY A 1 279 ? 33.875 1.063 31.203 1 28.17 279 GLY A N 1
ATOM 2094 C CA . GLY A 1 279 ? 34.438 1.489 29.922 1 28.17 279 GLY A CA 1
ATOM 2095 C C . GLY A 1 279 ? 33.781 0.8 28.734 1 28.17 279 GLY A C 1
ATOM 2096 O O . GLY A 1 279 ? 33.906 1.266 27.594 1 28.17 279 GLY A O 1
ATOM 2097 N N . ASP A 1 280 ? 33.469 -0.44 28.906 1 28.5 280 ASP A N 1
ATOM 2098 C CA . ASP A 1 280 ? 33.125 -1.146 27.688 1 28.5 280 ASP A CA 1
ATOM 2099 C C . ASP A 1 280 ? 31.672 -0.826 27.281 1 28.5 280 ASP A C 1
ATOM 2101 O O . ASP A 1 280 ? 31.203 -1.273 26.234 1 28.5 280 ASP A O 1
ATOM 2105 N N . PHE A 1 281 ? 30.766 -0.695 28.266 1 31.09 281 PHE A N 1
ATOM 2106 C CA . PHE A 1 281 ? 29.562 0.01 27.812 1 31.09 281 PHE A CA 1
ATOM 2107 C C . PHE A 1 281 ? 29.922 1.391 27.281 1 31.09 281 PHE A C 1
ATOM 2109 O O . PHE A 1 281 ? 30.25 2.295 28.047 1 31.09 281 PHE A O 1
ATOM 2116 N N . ASN A 1 282 ? 30.969 1.515 26.391 1 29.16 282 ASN A N 1
ATOM 2117 C CA . ASN A 1 282 ? 31.328 2.785 25.766 1 29.16 282 ASN A CA 1
ATOM 2118 C C . ASN A 1 282 ? 30.094 3.676 25.578 1 29.16 282 ASN A C 1
ATOM 2120 O O . ASN A 1 282 ? 29.281 3.424 24.688 1 29.16 282 ASN A O 1
ATOM 2124 N N . PHE A 1 283 ? 29.594 4.277 26.656 1 32.5 283 PHE A N 1
ATOM 2125 C CA . PHE A 1 283 ? 28.719 5.453 26.625 1 32.5 283 PHE A CA 1
ATOM 2126 C C . PHE A 1 283 ? 28.984 6.277 25.375 1 32.5 283 PHE A C 1
ATOM 2128 O O . PHE A 1 283 ? 28.109 7.023 24.938 1 32.5 283 PHE A O 1
ATOM 2135 N N . GLU A 1 284 ? 30.25 6.23 24.938 1 32.03 284 GLU A N 1
ATOM 2136 C CA . GLU A 1 284 ? 30.516 6.898 23.672 1 32.03 284 GLU A CA 1
ATOM 2137 C C . GLU A 1 284 ? 29.656 6.332 22.547 1 32.03 284 GLU A C 1
ATOM 2139 O O . GLU A 1 284 ? 29.234 7.066 21.656 1 32.03 284 GLU A O 1
ATOM 2144 N N . ALA A 1 285 ? 29.469 5.074 22.625 1 31.23 285 ALA A N 1
ATOM 2145 C CA . ALA A 1 285 ? 28.594 4.543 21.578 1 31.23 285 ALA A CA 1
ATOM 2146 C C . ALA A 1 285 ? 27.172 5.062 21.75 1 31.23 285 ALA A C 1
ATOM 2148 O O . ALA A 1 285 ? 26.469 5.281 20.766 1 31.23 285 ALA A O 1
ATOM 2149 N N . LEU A 1 286 ? 26.734 5.176 23.031 1 34.69 286 LEU A N 1
ATOM 2150 C CA . LEU A 1 286 ? 25.469 5.895 23.219 1 34.69 286 LEU A CA 1
ATOM 2151 C C . LEU A 1 286 ? 25.594 7.34 22.75 1 34.69 286 LEU A C 1
ATOM 2153 O O . LEU A 1 286 ? 24.609 7.926 22.281 1 34.69 286 LEU A O 1
ATOM 2157 N N . ALA A 1 287 ? 26.797 7.953 22.984 1 34.94 287 ALA A N 1
ATOM 2158 C CA . ALA A 1 287 ? 27.047 9.289 22.438 1 34.94 287 ALA A CA 1
ATOM 2159 C C . ALA A 1 287 ? 26.812 9.32 20.922 1 34.94 287 ALA A C 1
ATOM 2161 O O . ALA A 1 287 ? 26.438 10.359 20.375 1 34.94 287 ALA A O 1
ATOM 2162 N N . VAL A 1 288 ? 27.141 8.234 20.266 1 35.31 288 VAL A N 1
ATOM 2163 C CA . VAL A 1 288 ? 27 8.234 18.812 1 35.31 288 VAL A CA 1
ATOM 2164 C C . VAL A 1 288 ? 25.516 8.32 18.438 1 35.31 288 VAL A C 1
ATOM 2166 O O . VAL A 1 288 ? 25.172 8.797 17.344 1 35.31 288 VAL A O 1
ATOM 2169 N N . TRP A 1 289 ? 24.75 7.734 19.25 1 39.44 289 TRP A N 1
ATOM 2170 C CA . TRP A 1 289 ? 23.344 7.734 18.812 1 39.44 289 TRP A CA 1
ATOM 2171 C C . TRP A 1 289 ? 22.797 9.156 18.766 1 39.44 289 TRP A C 1
ATOM 2173 O O . TRP A 1 289 ? 21.625 9.359 18.453 1 39.44 289 TRP A O 1
ATOM 2183 N N . GLN A 1 290 ? 23.594 10.109 19.359 1 44.69 290 GLN A N 1
ATOM 2184 C CA . GLN A 1 290 ? 23.094 11.469 19.5 1 44.69 290 GLN A CA 1
ATOM 2185 C C . GLN A 1 290 ? 22.906 12.125 18.125 1 44.69 290 GLN A C 1
ATOM 2187 O O . GLN A 1 290 ? 22.859 13.352 18.016 1 44.69 290 GLN A O 1
ATOM 2192 N N . GLN A 1 291 ? 23.203 11.445 17.172 1 52.75 291 GLN A N 1
ATOM 2193 C CA . GLN A 1 291 ? 23.109 12.352 16.031 1 52.75 291 GLN A CA 1
ATOM 2194 C C . GLN A 1 291 ? 21.672 12.805 15.805 1 52.75 291 GLN A C 1
ATOM 2196 O O . GLN A 1 291 ? 20.734 12.016 15.93 1 52.75 291 GLN A O 1
ATOM 2201 N N . GLN A 1 292 ? 21.391 14.086 16.047 1 68.75 292 GLN A N 1
ATOM 2202 C CA . GLN A 1 292 ? 20.156 14.805 15.789 1 68.75 292 GLN A CA 1
ATOM 2203 C C . GLN A 1 292 ? 19.609 14.492 14.398 1 68.75 292 GLN A C 1
ATOM 2205 O O . GLN A 1 292 ? 20.344 14.594 13.406 1 68.75 292 GLN A O 1
ATOM 2210 N N . THR A 1 293 ? 18.516 13.852 14.367 1 88.12 293 THR A N 1
ATOM 2211 C CA . THR A 1 293 ? 17.828 13.633 13.102 1 88.12 293 THR A CA 1
ATOM 2212 C C . THR A 1 293 ? 17.516 14.961 12.414 1 88.12 293 THR A C 1
ATOM 2214 O O . THR A 1 293 ? 16.875 15.828 13.008 1 88.12 293 THR A O 1
ATOM 2217 N N . LYS A 1 294 ? 18.078 15.219 11.336 1 94.5 294 LYS A N 1
ATOM 2218 C CA . LYS A 1 294 ? 17.766 16.438 10.586 1 94.5 294 LYS A CA 1
ATOM 2219 C C . LYS A 1 294 ? 16.344 16.406 10.055 1 94.5 294 LYS A C 1
ATOM 2221 O O . LYS A 1 294 ? 15.812 15.344 9.727 1 94.5 294 LYS A O 1
ATOM 2226 N N . VAL A 1 295 ? 15.758 17.547 10.039 1 97.62 295 VAL A N 1
ATOM 2227 C CA . VAL A 1 295 ? 14.438 17.703 9.43 1 97.62 295 VAL A CA 1
ATOM 2228 C C . VAL A 1 295 ? 14.547 18.516 8.148 1 97.62 295 VAL A C 1
ATOM 2230 O O . VAL A 1 295 ? 15 19.656 8.172 1 97.62 295 VAL A O 1
ATOM 2233 N N . ILE A 1 296 ? 14.148 17.922 7.039 1 98.75 296 ILE A N 1
ATOM 2234 C CA . ILE A 1 296 ? 14.297 18.5 5.711 1 98.75 296 ILE A CA 1
ATOM 2235 C C . ILE A 1 296 ? 12.922 18.766 5.102 1 98.75 296 ILE A C 1
ATOM 2237 O O . ILE A 1 296 ? 12.078 17.875 5.051 1 98.75 296 ILE A O 1
ATOM 2241 N N . GLY A 1 297 ? 12.734 20 4.684 1 98.81 297 GLY A N 1
ATOM 2242 C CA . GLY A 1 297 ? 11.492 20.344 4.012 1 98.81 297 GLY A CA 1
ATOM 2243 C C . GLY A 1 297 ? 11.57 20.188 2.502 1 98.81 297 GLY A C 1
ATOM 2244 O O . GLY A 1 297 ? 12.641 20.344 1.911 1 98.81 297 GLY A O 1
ATOM 2245 N N . ALA A 1 298 ? 10.422 19.891 1.879 1 98.88 298 ALA A N 1
ATOM 2246 C CA . ALA A 1 298 ? 10.297 19.766 0.429 1 98.88 298 ALA A CA 1
ATOM 2247 C C . ALA A 1 298 ? 9.094 20.547 -0.093 1 98.88 298 ALA A C 1
ATOM 2249 O O . ALA A 1 298 ? 7.992 20.438 0.453 1 98.88 298 ALA A O 1
ATOM 2250 N N . GLU A 1 299 ? 9.297 21.391 -1.082 1 98.69 299 GLU A N 1
ATOM 2251 C CA . GLU A 1 299 ? 8.227 22.172 -1.695 1 98.69 299 GLU A CA 1
ATOM 2252 C C . GLU A 1 299 ? 8.32 22.125 -3.219 1 98.69 299 GLU A C 1
ATOM 2254 O O . GLU A 1 299 ? 9.406 21.953 -3.773 1 98.69 299 GLU A O 1
ATOM 2259 N N . PRO A 1 300 ? 7.117 22.219 -3.887 1 98.12 300 PRO A N 1
ATOM 2260 C CA . PRO A 1 300 ? 7.199 22.469 -5.328 1 98.12 300 PRO A CA 1
ATOM 2261 C C . PRO A 1 300 ? 7.801 23.844 -5.656 1 98.12 300 PRO A C 1
ATOM 2263 O O . PRO A 1 300 ? 7.59 24.812 -4.922 1 98.12 300 PRO A O 1
ATOM 2266 N N . GLU A 1 301 ? 8.469 23.953 -6.77 1 96.88 301 GLU A N 1
ATOM 2267 C CA . GLU A 1 301 ? 9.008 25.219 -7.246 1 96.88 301 GLU A CA 1
ATOM 2268 C C . GLU A 1 301 ? 7.906 26.266 -7.402 1 96.88 301 GLU A C 1
ATOM 2270 O O . GLU A 1 301 ? 8.141 27.453 -7.184 1 96.88 301 GLU A O 1
ATOM 2275 N N . ALA A 1 302 ? 6.719 25.828 -7.715 1 94.75 302 ALA A N 1
ATOM 2276 C CA . ALA A 1 302 ? 5.598 26.719 -8 1 94.75 302 ALA A CA 1
ATOM 2277 C C . ALA A 1 302 ? 4.969 27.234 -6.715 1 94.75 302 ALA A C 1
ATOM 2279 O O . ALA A 1 302 ? 4.211 28.203 -6.734 1 94.75 302 ALA A O 1
ATOM 2280 N N . ALA A 1 303 ? 5.176 26.688 -5.613 1 94.62 303 ALA A N 1
ATOM 2281 C CA . ALA A 1 303 ? 4.664 27.062 -4.297 1 94.62 303 ALA A CA 1
ATOM 2282 C C . ALA A 1 303 ? 5.719 26.828 -3.217 1 94.62 303 ALA A C 1
ATOM 2284 O O . ALA A 1 303 ? 5.746 25.781 -2.576 1 94.62 303 ALA A O 1
ATOM 2285 N N . LYS A 1 304 ? 6.512 27.859 -3 1 96.75 304 LYS A N 1
ATOM 2286 C CA . LYS A 1 304 ? 7.719 27.641 -2.205 1 96.75 304 LYS A CA 1
ATOM 2287 C C . LYS A 1 304 ? 7.852 28.688 -1.109 1 96.75 304 LYS A C 1
ATOM 2289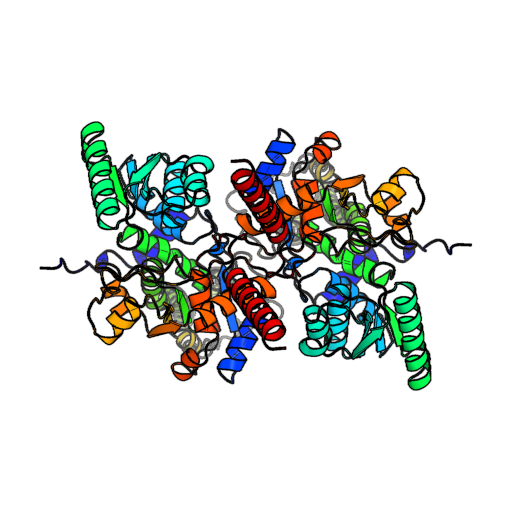 O O . LYS A 1 304 ? 8.898 29.312 -0.971 1 96.75 304 LYS A O 1
ATOM 2294 N N . SER A 1 305 ? 6.781 28.906 -0.371 1 96.5 305 SER A N 1
ATOM 2295 C CA . SER A 1 305 ? 6.754 29.875 0.719 1 96.5 305 SER A CA 1
ATOM 2296 C C . SER A 1 305 ? 7.812 29.547 1.77 1 96.5 305 SER A C 1
ATOM 2298 O O . SER A 1 305 ? 8.516 30.453 2.248 1 96.5 305 SER A O 1
ATOM 2300 N N . ALA A 1 306 ? 7.984 28.328 2.154 1 98.19 306 ALA A N 1
ATOM 2301 C CA . ALA A 1 306 ? 8.938 27.938 3.193 1 98.19 306 ALA A CA 1
ATOM 2302 C C . ALA A 1 306 ? 10.375 28.172 2.738 1 98.19 306 ALA A C 1
ATOM 2304 O O . ALA A 1 306 ? 11.195 28.688 3.498 1 98.19 306 ALA A O 1
ATOM 2305 N N . TYR A 1 307 ? 10.633 27.797 1.537 1 98.06 307 TYR A N 1
ATOM 2306 C CA . TYR A 1 307 ? 11.961 28 0.964 1 98.06 307 TYR A CA 1
ATOM 2307 C C . TYR A 1 307 ? 12.328 29.484 0.976 1 98.06 307 TYR A C 1
ATOM 2309 O O . TYR A 1 307 ? 13.414 29.859 1.434 1 98.06 307 TYR A O 1
ATOM 2317 N N . MET A 1 308 ? 11.422 30.281 0.458 1 97.62 308 MET A N 1
ATOM 2318 C CA . MET A 1 308 ? 11.656 31.734 0.389 1 97.62 308 MET A CA 1
ATOM 2319 C C . MET A 1 308 ? 11.789 32.312 1.785 1 97.62 308 MET A C 1
ATOM 2321 O O . MET A 1 308 ? 12.625 33.188 2.014 1 97.62 308 MET A O 1
ATOM 2325 N N . SER A 1 309 ? 10.93 31.875 2.678 1 97.75 309 SER A N 1
ATOM 2326 C CA . SER A 1 309 ? 10.945 32.406 4.039 1 97.75 309 SER A CA 1
ATOM 2327 C C . SER A 1 309 ? 12.266 32.094 4.734 1 97.75 309 SER A C 1
ATOM 2329 O O . SER A 1 309 ? 12.836 32.938 5.418 1 97.75 309 SER A O 1
ATOM 2331 N N . LYS A 1 310 ? 12.734 30.875 4.629 1 96.62 310 LYS A N 1
ATOM 2332 C CA . LYS A 1 310 ? 13.992 30.469 5.25 1 96.62 310 LYS A CA 1
ATOM 2333 C C . LYS A 1 310 ? 15.156 31.297 4.707 1 96.62 310 LYS A C 1
ATOM 2335 O O . LYS A 1 310 ? 16.016 31.734 5.469 1 96.62 310 LYS A O 1
ATOM 2340 N N . LYS A 1 311 ? 15.195 31.516 3.461 1 96.38 311 LYS A N 1
ATOM 2341 C CA . LYS A 1 311 ? 16.266 32.281 2.814 1 96.38 311 LYS A CA 1
ATOM 2342 C C . LYS A 1 311 ? 16.219 33.75 3.217 1 96.38 311 LYS A C 1
ATOM 2344 O O . LYS A 1 311 ? 17.266 34.375 3.447 1 96.38 311 LYS A O 1
ATOM 2349 N N . ALA A 1 312 ? 15.047 34.281 3.336 1 96.81 312 ALA A N 1
ATOM 2350 C CA . ALA A 1 312 ? 14.875 35.719 3.6 1 96.81 312 ALA A CA 1
ATOM 2351 C C . ALA A 1 312 ? 14.984 36 5.09 1 96.81 312 ALA A C 1
ATOM 2353 O O . ALA A 1 312 ? 15.242 37.156 5.484 1 96.81 312 ALA A O 1
ATOM 2354 N N . GLY A 1 313 ? 14.68 35.031 5.965 1 95.69 313 GLY A N 1
ATOM 2355 C CA . GLY A 1 313 ? 14.672 35.25 7.406 1 95.69 313 GLY A CA 1
ATOM 2356 C C . GLY A 1 313 ? 13.414 35.969 7.895 1 95.69 313 GLY A C 1
ATOM 2357 O O . GLY A 1 313 ? 13.438 36.625 8.93 1 95.69 313 GLY A O 1
ATOM 2358 N N . MET A 1 314 ? 12.438 35.875 7.027 1 96.12 314 MET A N 1
ATOM 2359 C CA . MET A 1 314 ? 11.117 36.406 7.352 1 96.12 314 MET A CA 1
ATOM 2360 C C . MET A 1 314 ? 10.023 35.656 6.609 1 96.12 314 MET A C 1
ATOM 2362 O O . MET A 1 314 ? 10.305 34.969 5.629 1 96.12 314 MET A O 1
ATOM 2366 N N . LEU A 1 315 ? 8.836 35.781 7.066 1 95.94 315 LEU A N 1
ATOM 2367 C CA . LEU A 1 315 ? 7.715 35.094 6.43 1 95.94 315 LEU A CA 1
ATOM 2368 C C . LEU A 1 315 ? 7.441 35.688 5.047 1 95.94 315 LEU A C 1
ATOM 2370 O O . LEU A 1 315 ? 7.145 36.875 4.914 1 95.94 315 LEU A O 1
ATOM 2374 N N . VAL A 1 316 ? 7.602 34.906 4.039 1 95.31 316 VAL A N 1
ATOM 2375 C CA . VAL A 1 316 ? 7.301 35.25 2.656 1 95.31 316 VAL A CA 1
ATOM 2376 C C . VAL A 1 316 ? 6.184 34.375 2.125 1 95.31 316 VAL A C 1
ATOM 2378 O O . VAL A 1 316 ? 6.309 33.156 2.123 1 95.31 316 VAL A O 1
ATOM 2381 N N . LYS A 1 317 ? 5.109 34.906 1.721 1 92.69 317 LYS A N 1
ATOM 2382 C CA . LYS A 1 317 ? 3.977 34.156 1.198 1 92.69 317 LYS A CA 1
ATOM 2383 C C . LYS A 1 317 ? 4.109 33.938 -0.305 1 92.69 317 LYS A C 1
ATOM 2385 O O . LYS A 1 317 ? 4.832 34.656 -0.985 1 92.69 317 LYS A O 1
ATOM 2390 N N . ASN A 1 318 ? 3.494 32.812 -0.726 1 90.44 318 ASN A N 1
ATOM 2391 C CA . ASN A 1 318 ? 3.383 32.656 -2.174 1 90.44 318 ASN A CA 1
ATOM 2392 C C . ASN A 1 318 ? 2.701 33.844 -2.809 1 90.44 318 ASN A C 1
ATOM 2394 O O . ASN A 1 318 ? 1.907 34.531 -2.16 1 90.44 318 ASN A O 1
ATOM 2398 N N . PRO A 1 319 ? 3.203 34.281 -3.996 1 79 319 PRO A N 1
ATOM 2399 C CA . PRO A 1 319 ? 2.658 35.5 -4.605 1 79 319 PRO A CA 1
ATOM 2400 C C . PRO A 1 319 ? 1.133 35.562 -4.586 1 79 319 PRO A C 1
ATOM 2402 O O . PRO A 1 319 ? 0.483 34.562 -4.973 1 79 319 PRO A O 1
ATOM 2405 N N . PRO A 1 320 ? 0.88 36.812 -4.098 1 65.62 320 PRO A N 1
ATOM 2406 C CA . PRO A 1 320 ? -0.57 37 -4.062 1 65.62 320 PRO A CA 1
ATOM 2407 C C . PRO A 1 320 ? -1.176 37.156 -5.457 1 65.62 320 PRO A C 1
ATOM 2409 O O . PRO A 1 320 ? -0.495 37.625 -6.383 1 65.62 320 PRO A O 1
ATOM 2412 N N . ASN A 1 321 ? -2.227 36.531 -5.812 1 60.81 321 ASN A N 1
ATOM 2413 C CA . ASN A 1 321 ? -2.988 36.781 -7.027 1 60.81 321 ASN A CA 1
ATOM 2414 C C . ASN A 1 321 ? -2.443 36 -8.219 1 60.81 321 ASN A C 1
ATOM 2416 O O . ASN A 1 321 ? -2.678 36.375 -9.367 1 60.81 321 ASN A O 1
ATOM 2420 N N . THR A 1 322 ? -1.443 35.344 -7.996 1 66.75 322 THR A N 1
ATOM 2421 C CA . THR A 1 322 ? -1.01 34.469 -9.094 1 66.75 322 THR A CA 1
ATOM 2422 C C . THR A 1 322 ? -1.427 33.031 -8.844 1 66.75 322 THR A C 1
ATOM 2424 O O . THR A 1 322 ? -1.275 32.531 -7.734 1 66.75 322 THR A O 1
ATOM 2427 N N . ALA A 1 323 ? -2.088 32.656 -9.836 1 78.81 323 ALA A N 1
ATOM 2428 C CA . ALA A 1 323 ? -2.518 31.266 -9.773 1 78.81 323 ALA A CA 1
ATOM 2429 C C . ALA A 1 323 ? -1.321 30.328 -9.625 1 78.81 323 ALA A C 1
ATOM 2431 O O . ALA A 1 323 ? -0.34 30.453 -10.367 1 78.81 323 ALA A O 1
ATOM 2432 N N . ILE A 1 324 ? -1.273 29.562 -8.578 1 85.5 324 ILE A N 1
ATOM 2433 C CA . ILE A 1 324 ? -0.229 28.562 -8.352 1 85.5 324 ILE A CA 1
ATOM 2434 C C . ILE A 1 324 ? -0.547 27.297 -9.141 1 85.5 324 ILE A C 1
ATOM 2436 O O . ILE A 1 324 ? -1.562 26.641 -8.891 1 85.5 324 ILE A O 1
ATOM 2440 N N . HIS A 1 325 ? 0.271 27 -10.102 1 88.62 325 HIS A N 1
ATOM 2441 C CA . HIS A 1 325 ? 0.056 25.828 -10.953 1 88.62 325 HIS A CA 1
ATOM 2442 C C . HIS A 1 325 ? 1.012 24.703 -10.586 1 88.62 325 HIS A C 1
ATOM 2444 O O . HIS A 1 325 ? 2.121 24.625 -11.117 1 88.62 325 HIS A O 1
ATOM 2450 N N . THR A 1 326 ? 0.573 23.891 -9.742 1 93 326 THR A N 1
ATOM 2451 C CA . THR A 1 326 ? 1.33 22.703 -9.359 1 93 326 THR A CA 1
ATOM 2452 C C . THR A 1 326 ? 0.42 21.469 -9.297 1 93 326 THR A C 1
ATOM 2454 O O . THR A 1 326 ? -0.746 21.578 -8.906 1 93 326 THR A O 1
ATOM 2457 N N . ILE A 1 327 ? 0.931 20.297 -9.664 1 93.62 327 ILE A N 1
ATOM 2458 C CA . ILE A 1 327 ? 0.173 19.047 -9.57 1 93.62 327 ILE A CA 1
ATOM 2459 C C . ILE A 1 327 ? 0.06 18.625 -8.109 1 93.62 327 ILE A C 1
ATOM 2461 O O . ILE A 1 327 ? -0.743 17.75 -7.77 1 93.62 327 ILE A O 1
ATOM 2465 N N . ALA A 1 328 ? 0.901 19.203 -7.258 1 94.31 328 ALA A N 1
ATOM 2466 C CA . ALA A 1 328 ? 0.85 18.938 -5.824 1 94.31 328 ALA A CA 1
ATOM 2467 C C . ALA A 1 328 ? -0.111 19.906 -5.129 1 94.31 328 ALA A C 1
ATOM 2469 O O . ALA A 1 328 ? 0.313 20.75 -4.348 1 94.31 328 ALA A O 1
ATOM 2470 N N . ASP A 1 329 ? -1.308 19.641 -5.301 1 87.56 329 ASP A N 1
ATOM 2471 C CA . ASP A 1 329 ? -2.35 20.578 -4.871 1 87.56 329 ASP A CA 1
ATOM 2472 C C . ASP A 1 329 ? -2.43 20.641 -3.348 1 87.56 329 ASP A C 1
ATOM 2474 O O . ASP A 1 329 ? -2.842 21.672 -2.789 1 87.56 329 ASP A O 1
ATOM 2478 N N . SER A 1 330 ? -2.006 19.656 -2.646 1 90.06 330 SER A N 1
ATOM 2479 C CA . SER A 1 330 ? -2.164 19.594 -1.197 1 90.06 330 SER A CA 1
ATOM 2480 C C . SER A 1 330 ? -1.103 20.422 -0.484 1 90.06 330 SER A C 1
ATOM 2482 O O . SER A 1 330 ? -1.187 20.641 0.727 1 90.06 330 SER A O 1
ATOM 2484 N N . VAL A 1 331 ? -0.132 20.953 -1.223 1 93.88 331 VAL A N 1
ATOM 2485 C CA . VAL A 1 331 ? 0.948 21.703 -0.579 1 93.88 331 VAL A CA 1
ATOM 2486 C C . VAL A 1 331 ? 1.084 23.078 -1.224 1 93.88 331 VAL A C 1
ATOM 2488 O O . VAL A 1 331 ? 2.189 23.609 -1.331 1 93.88 331 VAL A O 1
ATOM 2491 N N . LYS A 1 332 ? -0.017 23.641 -1.594 1 90.38 332 LYS A N 1
ATOM 2492 C CA . LYS A 1 332 ? -0.02 24.938 -2.268 1 90.38 332 LYS A CA 1
ATOM 2493 C C . LYS A 1 332 ? 0.003 26.078 -1.257 1 90.38 332 LYS A C 1
ATOM 2495 O O . LYS A 1 332 ? 0.318 27.219 -1.608 1 90.38 332 LYS A O 1
ATOM 2500 N N . SER A 1 333 ? -0.272 25.828 -0.036 1 88.56 333 SER A N 1
ATOM 2501 C CA . SER A 1 333 ? -0.43 26.875 0.966 1 88.56 333 SER A CA 1
ATOM 2502 C C . SER A 1 333 ? 0.919 27.438 1.387 1 88.56 333 SER A C 1
ATOM 2504 O O . SER A 1 333 ? 1.964 26.844 1.111 1 88.56 333 SER A O 1
ATOM 2506 N N . SER A 1 334 ? 0.834 28.609 1.996 1 93.31 334 SER A N 1
ATOM 2507 C CA . SER A 1 334 ? 2.016 29.266 2.543 1 93.31 334 SER A CA 1
ATOM 2508 C C . SER A 1 334 ? 2.16 29 4.035 1 93.31 334 SER A C 1
ATOM 2510 O O . SER A 1 334 ? 1.173 28.719 4.723 1 93.31 334 SER A O 1
ATOM 2512 N N . LEU A 1 335 ? 3.414 29.109 4.48 1 95.75 335 LEU A N 1
ATOM 2513 C CA . LEU A 1 335 ? 3.6 29.172 5.926 1 95.75 335 LEU A CA 1
ATOM 2514 C C . LEU A 1 335 ? 2.799 30.312 6.531 1 95.75 335 LEU A C 1
ATOM 2516 O O . LEU A 1 335 ? 2.371 31.234 5.812 1 95.75 335 LEU A O 1
ATOM 2520 N N . GLY A 1 336 ? 2.555 30.203 7.848 1 94 336 GLY A N 1
ATOM 2521 C CA . GLY A 1 336 ? 1.848 31.25 8.578 1 94 336 GLY A CA 1
ATOM 2522 C C . GLY A 1 336 ? 2.533 31.641 9.867 1 94 336 GLY A C 1
ATOM 2523 O O . GLY A 1 336 ? 3.662 31.219 10.133 1 94 336 GLY A O 1
ATOM 2524 N N . PRO A 1 337 ? 1.886 32.5 10.617 1 93.81 337 PRO A N 1
ATOM 2525 C CA . PRO A 1 337 ? 2.496 33.031 11.836 1 93.81 337 PRO A CA 1
ATOM 2526 C C . PRO A 1 337 ? 2.861 31.953 12.852 1 93.81 337 PRO A C 1
ATOM 2528 O O . PRO A 1 337 ? 3.826 32.125 13.602 1 93.81 337 PRO A O 1
ATOM 2531 N N . THR A 1 338 ? 2.139 30.922 12.844 1 94.69 338 THR A N 1
ATOM 2532 C CA . THR A 1 338 ? 2.404 29.844 13.805 1 94.69 338 THR A CA 1
ATOM 2533 C C . THR A 1 338 ? 3.541 28.953 13.32 1 94.69 338 THR A C 1
ATOM 2535 O O . THR A 1 338 ? 4.426 28.594 14.094 1 94.69 338 THR A O 1
ATOM 2538 N N . THR A 1 339 ? 3.553 28.625 12.023 1 96.69 339 THR A N 1
ATOM 2539 C CA . THR A 1 339 ? 4.449 27.594 11.523 1 96.69 339 THR A CA 1
ATOM 2540 C C . THR A 1 339 ? 5.785 28.188 11.102 1 96.69 339 THR A C 1
ATOM 2542 O O . THR A 1 339 ? 6.828 27.531 11.203 1 96.69 339 THR A O 1
ATOM 2545 N N . TYR A 1 340 ? 5.844 29.469 10.727 1 96.62 340 TYR A N 1
ATOM 2546 C CA . TYR A 1 340 ? 7.062 30.078 10.203 1 96.62 340 TYR A CA 1
ATOM 2547 C C . TYR A 1 340 ? 8.164 30.094 11.258 1 96.62 340 TYR A C 1
ATOM 2549 O O . TYR A 1 340 ? 9.281 29.641 11 1 96.62 340 TYR A O 1
ATOM 2557 N N . PRO A 1 341 ? 7.867 30.562 12.469 1 95.81 341 PRO A N 1
ATOM 2558 C CA . PRO A 1 341 ? 8.953 30.609 13.453 1 95.81 341 PRO A CA 1
ATOM 2559 C C . PRO A 1 341 ? 9.539 29.219 13.734 1 95.81 341 PRO A C 1
ATOM 2561 O O . PRO A 1 341 ? 10.75 29.094 13.961 1 95.81 341 PRO A O 1
ATOM 2564 N N . ILE A 1 342 ? 8.719 28.234 13.727 1 95.31 342 ILE A N 1
ATOM 2565 C CA . ILE A 1 342 ? 9.18 26.875 14.016 1 95.31 342 ILE A CA 1
ATOM 2566 C C . ILE A 1 342 ? 10.039 26.359 12.867 1 95.31 342 ILE A C 1
ATOM 2568 O O . ILE A 1 342 ? 11.133 25.828 13.086 1 95.31 342 ILE A O 1
ATOM 2572 N N . VAL A 1 343 ? 9.562 26.531 11.656 1 96.88 343 VAL A N 1
ATOM 2573 C CA . VAL A 1 343 ? 10.289 26.078 10.477 1 96.88 343 VAL A CA 1
ATOM 2574 C C . VAL A 1 343 ? 11.633 26.797 10.383 1 96.88 343 VAL A C 1
ATOM 2576 O O . VAL A 1 343 ? 12.656 26.172 10.086 1 96.88 343 VAL A O 1
ATOM 2579 N N . GLN A 1 344 ? 11.625 28.078 10.633 1 96.19 344 GLN A N 1
ATOM 2580 C CA . GLN A 1 344 ? 12.844 28.875 10.562 1 96.19 344 GLN A CA 1
ATOM 2581 C C . GLN A 1 344 ? 13.883 28.375 11.562 1 96.19 344 GLN A C 1
ATOM 2583 O O . GLN A 1 344 ? 15.07 28.312 11.242 1 96.19 344 GLN A O 1
ATOM 2588 N N . GLU A 1 345 ? 13.453 28.031 12.672 1 93.5 345 GLU A N 1
ATOM 2589 C CA . GLU A 1 345 ? 14.367 27.688 13.758 1 93.5 345 GLU A CA 1
ATOM 2590 C C . GLU A 1 345 ? 14.781 26.219 13.695 1 93.5 345 GLU A C 1
ATOM 2592 O O . GLU A 1 345 ? 15.945 25.891 13.93 1 93.5 345 GLU A O 1
ATOM 2597 N N . LEU A 1 346 ? 13.836 25.344 13.359 1 93.81 346 LEU A N 1
ATOM 2598 C CA . LEU A 1 346 ? 14.07 23.938 13.672 1 93.81 346 LEU A CA 1
ATOM 2599 C C . LEU A 1 346 ? 14.281 23.109 12.398 1 93.81 346 LEU A C 1
ATOM 2601 O O . LEU A 1 346 ? 14.766 21.984 12.453 1 93.81 346 LEU A O 1
ATOM 2605 N N . VAL A 1 347 ? 13.875 23.578 11.273 1 97.06 347 VAL A N 1
ATOM 2606 C CA . VAL A 1 347 ? 14.039 22.859 10.023 1 97.06 347 VAL A CA 1
ATOM 2607 C C . VAL A 1 347 ? 15.414 23.156 9.422 1 97.06 347 VAL A C 1
ATOM 2609 O O . VAL A 1 347 ? 15.797 24.312 9.297 1 97.06 347 VAL A O 1
ATOM 2612 N N . ASP A 1 348 ? 16.125 22.172 9.078 1 96.44 348 ASP A N 1
ATOM 2613 C CA . ASP A 1 348 ? 17.531 22.312 8.695 1 96.44 348 ASP A CA 1
ATOM 2614 C C . ASP A 1 348 ? 17.656 22.922 7.305 1 96.44 348 ASP A C 1
ATOM 2616 O O . ASP A 1 348 ? 18.562 23.719 7.051 1 96.44 348 ASP A O 1
ATOM 2620 N N . ALA A 1 349 ? 16.797 22.516 6.406 1 98.19 349 ALA A N 1
ATOM 2621 C CA . ALA A 1 349 ? 16.828 23.016 5.035 1 98.19 349 ALA A CA 1
ATOM 2622 C C . ALA A 1 349 ? 15.508 22.734 4.32 1 98.19 349 ALA A C 1
ATOM 2624 O O . ALA A 1 349 ? 14.766 21.844 4.719 1 98.19 349 ALA A O 1
ATOM 2625 N N . VAL A 1 350 ? 15.25 23.531 3.32 1 98.81 350 VAL A N 1
ATOM 2626 C CA . VAL A 1 350 ? 14.094 23.312 2.453 1 98.81 350 VAL A CA 1
ATOM 2627 C C . VAL A 1 350 ? 14.547 23.234 0.999 1 98.81 350 VAL A C 1
ATOM 2629 O O . VAL A 1 350 ? 15.273 24.109 0.517 1 98.81 350 VAL A O 1
ATOM 2632 N N . PHE A 1 351 ? 14.156 22.188 0.32 1 98.81 351 PHE A N 1
ATOM 2633 C CA . PHE A 1 351 ? 14.484 22 -1.088 1 98.81 351 PHE A CA 1
ATOM 2634 C C . PHE A 1 351 ? 13.242 22.156 -1.958 1 98.81 351 PHE A C 1
ATOM 2636 O O . PHE A 1 351 ? 12.125 21.969 -1.488 1 98.81 351 PHE A O 1
ATOM 2643 N N . ILE A 1 352 ? 13.461 22.578 -3.162 1 98.5 352 ILE A N 1
ATOM 2644 C CA . ILE A 1 352 ? 12.359 22.75 -4.109 1 98.5 352 ILE A CA 1
ATOM 2645 C C . ILE A 1 352 ? 12.555 21.797 -5.285 1 98.5 352 ILE A C 1
ATOM 2647 O O . ILE A 1 352 ? 13.68 21.484 -5.668 1 98.5 352 ILE A O 1
ATOM 2651 N N . VAL A 1 353 ? 11.445 21.297 -5.863 1 98.56 353 VAL A N 1
ATOM 2652 C CA . VAL A 1 353 ? 11.5 20.359 -6.973 1 98.56 353 VAL A CA 1
ATOM 2653 C C . VAL A 1 353 ? 10.547 20.797 -8.078 1 98.56 353 VAL A C 1
ATOM 2655 O O . VAL A 1 353 ? 9.578 21.516 -7.82 1 98.56 353 VAL A O 1
ATOM 2658 N N . SER A 1 354 ? 10.797 20.375 -9.289 1 98.06 354 SER A N 1
ATOM 2659 C CA . SER A 1 354 ? 9.992 20.719 -10.453 1 98.06 354 SER A CA 1
ATOM 2660 C C . SER A 1 354 ? 8.734 19.844 -10.531 1 98.06 354 SER A C 1
ATOM 2662 O O . SER A 1 354 ? 8.633 18.828 -9.844 1 98.06 354 SER A O 1
ATOM 2664 N N . GLU A 1 355 ? 7.812 20.297 -11.367 1 97 355 GLU A N 1
ATOM 2665 C CA . GLU A 1 355 ? 6.59 19.531 -11.586 1 97 355 GLU A CA 1
ATOM 2666 C C . GLU A 1 355 ? 6.895 18.141 -12.148 1 97 355 GLU A C 1
ATOM 2668 O O . GLU A 1 355 ? 6.254 17.156 -11.773 1 97 355 GLU A O 1
ATOM 2673 N N . GLN A 1 356 ? 7.879 18.078 -13.023 1 97.12 356 GLN A N 1
ATOM 2674 C CA . GLN A 1 356 ? 8.266 16.797 -13.617 1 97.12 356 GLN A CA 1
ATOM 2675 C C . GLN A 1 356 ? 8.844 15.852 -12.562 1 97.12 356 GLN A C 1
ATOM 2677 O O . GLN A 1 356 ? 8.539 14.656 -12.562 1 97.12 356 GLN A O 1
ATOM 2682 N N . GLU A 1 357 ? 9.688 16.391 -11.703 1 98 357 GLU A N 1
ATOM 2683 C CA . GLU A 1 357 ? 10.266 15.578 -10.633 1 98 357 GLU A CA 1
ATOM 2684 C C . GLU A 1 357 ? 9.18 15.031 -9.711 1 98 357 GLU A C 1
ATOM 2686 O O . GLU A 1 357 ? 9.258 13.883 -9.266 1 98 357 GLU A O 1
ATOM 2691 N N . ILE A 1 358 ? 8.195 15.859 -9.422 1 98.38 358 ILE A N 1
ATOM 2692 C CA . ILE A 1 358 ? 7.082 15.445 -8.57 1 98.38 358 ILE A CA 1
ATOM 2693 C C . ILE A 1 358 ? 6.312 14.312 -9.25 1 98.38 358 ILE A C 1
ATOM 2695 O O . ILE A 1 358 ? 6.008 13.305 -8.617 1 98.38 358 ILE A O 1
ATOM 2699 N N . GLU A 1 359 ? 6.02 14.539 -10.523 1 97.5 359 GLU A N 1
ATOM 2700 C CA . GLU A 1 359 ? 5.285 13.547 -11.297 1 97.5 359 GLU A CA 1
ATOM 2701 C C . GLU A 1 359 ? 6.031 12.211 -11.328 1 97.5 359 GLU A C 1
ATOM 2703 O O . GLU A 1 359 ? 5.441 11.156 -11.07 1 97.5 359 GLU A O 1
ATOM 2708 N N . ASP A 1 360 ? 7.297 12.25 -11.648 1 97.25 360 ASP A N 1
ATOM 2709 C CA . ASP A 1 360 ? 8.125 11.047 -11.75 1 97.25 360 ASP A CA 1
ATOM 2710 C C . ASP A 1 360 ? 8.18 10.312 -10.414 1 97.25 360 ASP A C 1
ATOM 2712 O O . ASP A 1 360 ? 8.062 9.086 -10.367 1 97.25 360 ASP A O 1
ATOM 2716 N N . ALA A 1 361 ? 8.383 11.055 -9.336 1 98.44 361 ALA A N 1
ATOM 2717 C CA . ALA A 1 361 ? 8.477 10.453 -8.008 1 98.44 361 ALA A CA 1
ATOM 2718 C C . ALA A 1 361 ? 7.164 9.789 -7.617 1 98.44 361 ALA A C 1
ATOM 2720 O O . ALA A 1 361 ? 7.16 8.68 -7.082 1 98.44 361 ALA A O 1
ATOM 2721 N N . THR A 1 362 ? 6.059 10.5 -7.852 1 98.06 362 THR A N 1
ATOM 2722 C CA . THR A 1 362 ? 4.738 9.969 -7.531 1 98.06 362 THR A CA 1
ATOM 2723 C C . THR A 1 362 ? 4.477 8.68 -8.305 1 98.06 362 THR A C 1
ATOM 2725 O O . THR A 1 362 ? 4.062 7.676 -7.719 1 98.06 362 THR A O 1
ATOM 2728 N N . LYS A 1 363 ? 4.766 8.727 -9.586 1 96.06 363 LYS A N 1
ATOM 2729 C CA . LYS A 1 363 ? 4.566 7.562 -10.445 1 96.06 363 LYS A CA 1
ATOM 2730 C C . LYS A 1 363 ? 5.461 6.402 -10.016 1 96.06 363 LYS A C 1
ATOM 2732 O O . LYS A 1 363 ? 5.023 5.25 -9.984 1 96.06 363 LYS A O 1
ATOM 2737 N N . PHE A 1 364 ? 6.688 6.703 -9.703 1 96.31 364 PHE A N 1
ATOM 2738 C CA . PHE A 1 364 ? 7.664 5.691 -9.32 1 96.31 364 PHE A CA 1
ATOM 2739 C C . PHE A 1 364 ? 7.207 4.953 -8.062 1 96.31 364 PHE A C 1
ATOM 2741 O O . PHE A 1 364 ? 7.312 3.725 -7.988 1 96.31 364 PHE A O 1
ATOM 2748 N N . VAL A 1 365 ? 6.688 5.668 -7.055 1 97.94 365 VAL A N 1
ATOM 2749 C CA . VAL A 1 365 ? 6.207 5.059 -5.82 1 97.94 365 VAL A CA 1
ATOM 2750 C C . VAL A 1 365 ? 5.023 4.145 -6.121 1 97.94 365 VAL A C 1
ATOM 2752 O O . VAL A 1 365 ? 4.949 3.025 -5.605 1 97.94 365 VAL A O 1
ATOM 2755 N N . MET A 1 366 ? 4.125 4.582 -6.93 1 96.62 366 MET A N 1
ATOM 2756 C CA . MET A 1 366 ? 2.971 3.766 -7.293 1 96.62 366 MET A CA 1
ATOM 2757 C C . MET A 1 366 ? 3.402 2.514 -8.047 1 96.62 366 MET A C 1
ATOM 2759 O O . MET A 1 366 ? 2.908 1.417 -7.773 1 96.62 366 MET A O 1
ATOM 2763 N N . GLU A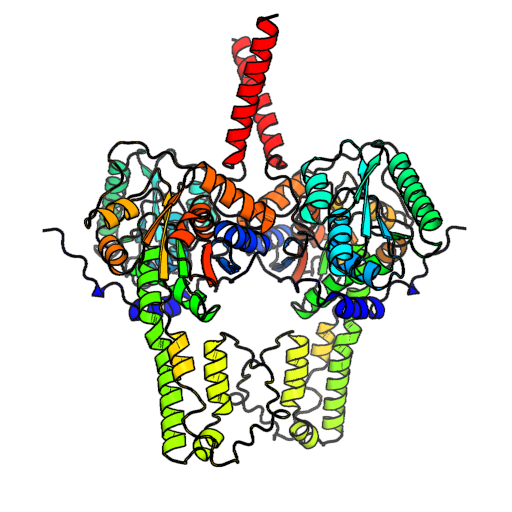 1 367 ? 4.359 2.637 -8.898 1 92.75 367 GLU A N 1
ATOM 2764 C CA . GLU A 1 367 ? 4.773 1.542 -9.773 1 92.75 367 GLU A CA 1
ATOM 2765 C C . GLU A 1 367 ? 5.641 0.534 -9.023 1 92.75 367 GLU A C 1
ATOM 2767 O O . GLU A 1 367 ? 5.5 -0.676 -9.211 1 92.75 367 GLU A O 1
ATOM 2772 N N . ARG A 1 368 ? 6.48 1.054 -8.195 1 93 368 ARG A N 1
ATOM 2773 C CA . ARG A 1 368 ? 7.527 0.188 -7.656 1 93 368 ARG A CA 1
ATOM 2774 C C . ARG A 1 368 ? 7.23 -0.199 -6.211 1 93 368 ARG A C 1
ATOM 2776 O O . ARG A 1 368 ? 7.539 -1.314 -5.785 1 93 368 ARG A O 1
ATOM 2783 N N . ALA A 1 369 ? 6.688 0.697 -5.484 1 96.19 369 ALA A N 1
ATOM 2784 C CA . ALA A 1 369 ? 6.344 0.378 -4.102 1 96.19 369 ALA A CA 1
ATOM 2785 C C . ALA A 1 369 ? 4.902 -0.112 -3.996 1 96.19 369 ALA A C 1
ATOM 2787 O O . ALA A 1 369 ? 4.48 -0.6 -2.943 1 96.19 369 ALA A O 1
ATOM 2788 N N . LYS A 1 370 ? 4.172 0.052 -5.062 1 97 370 LYS A N 1
ATOM 2789 C CA . LYS A 1 370 ? 2.783 -0.386 -5.145 1 97 370 LYS A CA 1
ATOM 2790 C C . LYS A 1 370 ? 1.908 0.366 -4.145 1 97 370 LYS A C 1
ATOM 2792 O O . LYS A 1 370 ? 0.989 -0.211 -3.561 1 97 370 LYS A O 1
ATOM 2797 N N . GLN A 1 371 ? 2.227 1.642 -3.891 1 98.12 371 GLN A N 1
ATOM 2798 C CA . GLN A 1 371 ? 1.477 2.502 -2.98 1 98.12 371 GLN A CA 1
ATOM 2799 C C . GLN A 1 371 ? 0.857 3.682 -3.725 1 98.12 371 GLN A C 1
ATOM 2801 O O . GLN A 1 371 ? 1.539 4.367 -4.488 1 98.12 371 GLN A O 1
ATOM 2806 N N . VAL A 1 372 ? -0.395 3.895 -3.5 1 97.56 372 VAL A N 1
ATOM 2807 C CA . VAL A 1 372 ? -1.05 5.062 -4.082 1 97.56 372 VAL A CA 1
ATOM 2808 C C . VAL A 1 372 ? -0.792 6.289 -3.207 1 97.56 372 VAL A C 1
ATOM 2810 O O . VAL A 1 372 ? -1.26 6.355 -2.068 1 97.56 372 VAL A O 1
ATOM 2813 N N . ILE A 1 373 ? -0.094 7.207 -3.762 1 97.5 373 ILE A N 1
ATOM 2814 C CA . ILE A 1 373 ? 0.175 8.445 -3.037 1 97.5 373 ILE A CA 1
ATOM 2815 C C . ILE A 1 373 ? -0.25 9.641 -3.887 1 97.5 373 ILE A C 1
ATOM 2817 O O . ILE A 1 373 ? -0.329 9.547 -5.113 1 97.5 373 ILE A O 1
ATOM 2821 N N . GLU A 1 374 ? -0.596 10.75 -3.242 1 96 374 GLU A N 1
ATOM 2822 C CA . GLU A 1 374 ? -0.891 11.984 -3.961 1 96 374 GLU A CA 1
ATOM 2823 C C . GLU A 1 374 ? 0.39 12.727 -4.328 1 96 374 GLU A C 1
ATOM 2825 O O . GLU A 1 374 ? 1.419 12.562 -3.67 1 96 374 GLU A O 1
ATOM 2830 N N . PRO A 1 375 ? 0.344 13.609 -5.293 1 97 375 PRO A N 1
ATOM 2831 C CA . PRO A 1 375 ? 1.544 14.336 -5.719 1 97 375 PRO A CA 1
ATOM 2832 C C . PRO A 1 375 ? 2.166 15.148 -4.59 1 97 375 PRO A C 1
ATOM 2834 O O . PRO A 1 375 ? 3.387 15.328 -4.551 1 97 375 PRO A O 1
ATOM 2837 N N . GLY A 1 376 ? 1.343 15.656 -3.693 1 96.75 376 GLY A N 1
ATOM 2838 C CA . GLY A 1 376 ? 1.886 16.344 -2.531 1 96.75 376 GLY A CA 1
ATOM 2839 C C . GLY A 1 376 ? 2.891 15.508 -1.76 1 96.75 376 GLY A C 1
ATOM 2840 O O . GLY A 1 376 ? 3.848 16.047 -1.197 1 96.75 376 GLY A O 1
ATOM 2841 N N . CYS A 1 377 ? 2.672 14.227 -1.693 1 97.25 377 CYS A N 1
ATOM 2842 C CA . CYS A 1 377 ? 3.592 13.273 -1.081 1 97.25 377 CYS A CA 1
ATOM 2843 C C . CYS A 1 377 ? 4.82 13.062 -1.957 1 97.25 377 CYS A C 1
ATOM 2845 O O . CYS A 1 377 ? 5.934 12.914 -1.448 1 97.25 377 CYS A O 1
ATOM 2847 N N . GLY A 1 378 ? 4.617 13.078 -3.244 1 98.5 378 GLY A N 1
ATOM 2848 C CA . GLY A 1 378 ? 5.691 12.891 -4.207 1 98.5 378 GLY A CA 1
ATOM 2849 C C . GLY A 1 378 ? 6.785 13.938 -4.09 1 98.5 378 GLY A C 1
ATOM 2850 O O . GLY A 1 378 ? 7.93 13.688 -4.473 1 98.5 378 GLY A O 1
ATOM 2851 N N . VAL A 1 379 ? 6.445 15.102 -3.555 1 98.81 379 VAL A N 1
ATOM 2852 C CA . VAL A 1 379 ? 7.41 16.188 -3.377 1 98.81 379 VAL A CA 1
ATOM 2853 C C . VAL A 1 379 ? 8.539 15.727 -2.455 1 98.81 379 VAL A C 1
ATOM 2855 O O . VAL A 1 379 ? 9.719 15.906 -2.768 1 98.81 379 VAL A O 1
ATOM 2858 N N . ALA A 1 380 ? 8.195 15.125 -1.361 1 98.88 380 ALA A N 1
ATOM 2859 C CA . ALA A 1 380 ? 9.188 14.648 -0.4 1 98.88 380 ALA A CA 1
ATOM 2860 C C . ALA A 1 380 ? 10.031 13.523 -0.994 1 98.88 380 ALA A C 1
ATOM 2862 O O . ALA A 1 380 ? 11.242 13.461 -0.77 1 98.88 380 ALA A O 1
ATOM 2863 N N . VAL A 1 381 ? 9.398 12.633 -1.773 1 98.88 381 VAL A N 1
ATOM 2864 C CA . VAL A 1 381 ? 10.109 11.523 -2.406 1 98.88 381 VAL A CA 1
ATOM 2865 C C . VAL A 1 381 ? 11.125 12.062 -3.408 1 98.88 381 VAL A C 1
ATOM 2867 O O . VAL A 1 381 ? 12.258 11.578 -3.475 1 98.88 381 VAL A O 1
ATOM 2870 N N . ALA A 1 382 ? 10.688 13.055 -4.168 1 98.88 382 ALA A N 1
ATOM 2871 C CA . ALA A 1 382 ? 11.578 13.664 -5.148 1 98.88 382 ALA A CA 1
ATOM 2872 C C . ALA A 1 382 ? 12.82 14.242 -4.48 1 98.88 382 ALA A C 1
ATOM 2874 O O . ALA A 1 382 ? 13.938 14.078 -4.977 1 98.88 382 ALA A O 1
ATOM 2875 N N . VAL A 1 383 ? 12.648 14.898 -3.359 1 98.94 383 VAL A N 1
ATOM 2876 C CA . VAL A 1 383 ? 13.781 15.492 -2.65 1 98.94 383 VAL A CA 1
ATOM 2877 C C . VAL A 1 383 ? 14.664 14.383 -2.08 1 98.94 383 VAL A C 1
ATOM 2879 O O . VAL A 1 383 ? 15.891 14.43 -2.205 1 98.94 383 VAL A O 1
ATOM 2882 N N . ALA A 1 384 ? 14.125 13.336 -1.498 1 98.88 384 ALA A N 1
ATOM 2883 C CA . ALA A 1 384 ? 14.859 12.258 -0.842 1 98.88 384 ALA A CA 1
ATOM 2884 C C . ALA A 1 384 ? 15.703 11.484 -1.847 1 98.88 384 ALA A C 1
ATOM 2886 O O . ALA A 1 384 ? 16.656 10.797 -1.467 1 98.88 384 ALA A O 1
ATOM 2887 N N . THR A 1 385 ? 15.312 11.562 -3.125 1 98.62 385 THR A N 1
ATOM 2888 C CA . THR A 1 385 ? 16.047 10.844 -4.16 1 98.62 385 THR A CA 1
ATOM 2889 C C . THR A 1 385 ? 16.812 11.812 -5.051 1 98.62 385 THR A C 1
ATOM 2891 O O . THR A 1 385 ? 17.188 11.469 -6.176 1 98.62 385 THR A O 1
ATOM 2894 N N . SER A 1 386 ? 17.016 13.008 -4.625 1 98.31 386 SER A N 1
ATOM 2895 C CA . SER A 1 386 ? 17.625 14.031 -5.457 1 98.31 386 SER A CA 1
ATOM 2896 C C . SER A 1 386 ? 19.125 14.141 -5.18 1 98.31 386 SER A C 1
ATOM 2898 O O . SER A 1 386 ? 19.578 13.914 -4.051 1 98.31 386 SER A O 1
ATOM 2900 N N . LYS A 1 387 ? 19.844 14.531 -6.188 1 97.75 387 LYS A N 1
ATOM 2901 C CA . LYS A 1 387 ? 21.266 14.82 -6.047 1 97.75 387 LYS A CA 1
ATOM 2902 C C . LYS A 1 387 ? 21.484 16.016 -5.125 1 97.75 387 LYS A C 1
ATOM 2904 O O . LYS A 1 387 ? 22.453 16.031 -4.352 1 97.75 387 LYS A O 1
ATOM 2909 N N . GLN A 1 388 ? 20.641 17 -5.191 1 97.94 388 GLN A N 1
ATOM 2910 C CA . GLN A 1 388 ? 20.766 18.25 -4.441 1 97.94 388 GLN A CA 1
ATOM 2911 C C . GLN A 1 388 ? 20.812 17.969 -2.939 1 97.94 388 GLN A C 1
ATOM 2913 O O . GLN A 1 388 ? 21.594 18.594 -2.213 1 97.94 388 GLN A O 1
ATOM 2918 N N . LEU A 1 389 ? 19.969 17.062 -2.473 1 98.56 389 LEU A N 1
ATOM 2919 C CA . LEU A 1 389 ? 19.938 16.75 -1.049 1 98.56 389 LEU A CA 1
ATOM 2920 C C . LEU A 1 389 ? 21.281 16.219 -0.574 1 98.56 389 LEU A C 1
ATOM 2922 O O . LEU A 1 389 ? 21.812 16.688 0.436 1 98.56 389 LEU A O 1
ATOM 2926 N N . TYR A 1 390 ? 21.875 15.414 -1.341 1 97.88 390 TYR A N 1
ATOM 2927 C CA . TYR A 1 390 ? 23.062 14.695 -0.896 1 97.88 390 TYR A CA 1
ATOM 2928 C C . TYR A 1 390 ? 24.328 15.508 -1.161 1 97.88 390 TYR A C 1
ATOM 2930 O O . TYR A 1 390 ? 25.375 15.258 -0.561 1 97.88 390 TYR A O 1
ATOM 2938 N N . GLU A 1 391 ? 24.25 16.438 -2.111 1 98 391 GLU A N 1
ATOM 2939 C CA . GLU A 1 391 ? 25.328 17.406 -2.252 1 98 391 GLU A CA 1
ATOM 2940 C C . GLU A 1 391 ? 25.453 18.281 -1.013 1 98 391 GLU A C 1
ATOM 2942 O O . GLU A 1 391 ? 26.562 18.594 -0.567 1 98 391 GLU A O 1
ATOM 2947 N N . GLN A 1 392 ? 24.312 18.656 -0.445 1 97.88 392 GLN A N 1
ATOM 2948 C CA . GLN A 1 392 ? 24.312 19.516 0.732 1 97.88 392 GLN A CA 1
ATOM 2949 C C . GLN A 1 392 ? 24.547 18.703 2.004 1 97.88 392 GLN A C 1
ATOM 2951 O O . GLN A 1 392 ? 25.188 19.203 2.941 1 97.88 392 GLN A O 1
ATOM 2956 N N . PHE A 1 393 ? 24.031 17.516 2.021 1 97.38 393 PHE A N 1
ATOM 2957 C CA . PHE A 1 393 ? 24.188 16.656 3.188 1 97.38 393 PHE A CA 1
ATOM 2958 C C . PHE A 1 393 ? 24.75 15.305 2.783 1 97.38 393 PHE A C 1
ATOM 2960 O O . PHE A 1 393 ? 24.031 14.297 2.816 1 97.38 393 PHE A O 1
ATOM 2967 N N . PRO A 1 394 ? 26.016 15.156 2.551 1 96.5 394 PRO A N 1
ATOM 2968 C CA . PRO A 1 394 ? 26.609 13.945 1.987 1 96.5 394 PRO A CA 1
ATOM 2969 C C . PRO A 1 394 ? 26.641 12.781 2.979 1 96.5 394 PRO A C 1
ATOM 2971 O O . PRO A 1 394 ? 26.781 11.625 2.576 1 96.5 394 PRO A O 1
ATOM 2974 N N . ASP A 1 395 ? 26.438 13.055 4.27 1 93.38 395 ASP A N 1
ATOM 2975 C CA . ASP A 1 395 ? 26.641 12.031 5.285 1 93.38 395 ASP A CA 1
ATOM 2976 C C . ASP A 1 395 ? 25.328 11.328 5.621 1 93.38 395 ASP A C 1
ATOM 2978 O O . ASP A 1 395 ? 25.312 10.336 6.359 1 93.38 395 ASP A O 1
ATOM 2982 N N . LEU A 1 396 ? 24.234 11.797 5.043 1 95.75 396 LEU A N 1
ATOM 2983 C CA . LEU A 1 396 ? 22.953 11.148 5.297 1 95.75 396 LEU A CA 1
ATOM 2984 C C . LEU A 1 396 ? 22.938 9.734 4.719 1 95.75 396 LEU A C 1
ATOM 2986 O O . LEU A 1 396 ? 23.328 9.523 3.57 1 95.75 396 LEU A O 1
ATOM 2990 N N . ARG A 1 397 ? 22.516 8.766 5.535 1 95.12 397 ARG A N 1
ATOM 2991 C CA . ARG A 1 397 ? 22.469 7.379 5.07 1 95.12 397 ARG A CA 1
ATOM 2992 C C . ARG A 1 397 ? 21.062 6.805 5.215 1 95.12 397 ARG A C 1
ATOM 2994 O O . ARG A 1 397 ? 20.547 6.203 4.277 1 95.12 397 ARG A O 1
ATOM 3001 N N . ASN A 1 398 ? 20.531 6.914 6.438 1 95.56 398 ASN A N 1
ATOM 3002 C CA . ASN A 1 398 ? 19.172 6.465 6.727 1 95.56 398 ASN A CA 1
ATOM 3003 C C . ASN A 1 398 ? 18.188 7.629 6.711 1 95.56 398 ASN A C 1
ATOM 3005 O O . ASN A 1 398 ? 18.203 8.477 7.605 1 95.56 398 ASN A O 1
ATOM 3009 N N . ILE A 1 399 ? 17.328 7.664 5.727 1 98.25 399 ILE A N 1
ATOM 3010 C CA . ILE A 1 399 ? 16.453 8.812 5.535 1 98.25 399 ILE A CA 1
ATOM 3011 C C . ILE A 1 399 ? 15 8.375 5.684 1 98.25 399 ILE A C 1
ATOM 3013 O O . ILE A 1 399 ? 14.539 7.465 4.992 1 98.25 399 ILE A O 1
ATOM 3017 N N . GLY A 1 400 ? 14.32 8.938 6.613 1 98.44 400 GLY A N 1
ATOM 3018 C CA . GLY A 1 400 ? 12.875 8.781 6.688 1 98.44 400 GLY A CA 1
ATOM 3019 C C . GLY A 1 400 ? 12.133 9.711 5.75 1 98.44 400 GLY A C 1
ATOM 3020 O O . GLY A 1 400 ? 12.516 10.875 5.586 1 98.44 400 GLY A O 1
ATOM 3021 N N . VAL A 1 401 ? 11.133 9.227 5.059 1 98.94 401 VAL A N 1
ATOM 3022 C CA . VAL A 1 401 ? 10.273 10.023 4.184 1 98.94 401 VAL A CA 1
ATOM 3023 C C . VAL A 1 401 ? 8.82 9.891 4.621 1 98.94 401 VAL A C 1
ATOM 3025 O O . VAL A 1 401 ? 8.305 8.781 4.777 1 98.94 401 VAL A O 1
ATOM 3028 N N . ILE A 1 402 ? 8.141 11.016 4.824 1 98.88 402 ILE A N 1
ATOM 3029 C CA . ILE A 1 402 ? 6.746 10.984 5.246 1 98.88 402 ILE A CA 1
ATOM 3030 C C . ILE A 1 402 ? 5.84 10.875 4.023 1 98.88 402 ILE A C 1
ATOM 3032 O O . ILE A 1 402 ? 5.785 11.797 3.203 1 98.88 402 ILE A O 1
ATOM 3036 N N . MET A 1 403 ? 5.191 9.703 3.896 1 98.69 403 MET A N 1
ATOM 3037 C CA . MET A 1 403 ? 4.145 9.547 2.893 1 98.69 403 MET A CA 1
ATOM 3038 C C . MET A 1 403 ? 2.842 10.188 3.361 1 98.69 403 MET A C 1
ATOM 3040 O O . MET A 1 403 ? 1.933 9.5 3.82 1 98.69 403 MET A O 1
ATOM 3044 N N . CYS A 1 404 ? 2.703 11.477 3.15 1 97.94 404 CYS A N 1
ATOM 3045 C CA . CYS A 1 404 ? 1.798 12.32 3.918 1 97.94 404 CYS A CA 1
ATOM 3046 C C . CYS A 1 404 ? 0.347 12.062 3.527 1 97.94 404 CYS A C 1
ATOM 3048 O O . CYS A 1 404 ? -0.568 12.352 4.301 1 97.94 404 CYS A O 1
ATOM 3050 N N . GLY A 1 405 ? 0.076 11.602 2.299 1 96.5 405 GLY A N 1
ATOM 3051 C CA . GLY A 1 405 ? -1.299 11.352 1.895 1 96.5 405 GLY A CA 1
ATOM 3052 C C . GLY A 1 405 ? -1.409 10.562 0.602 1 96.5 405 GLY A C 1
ATOM 3053 O O . GLY A 1 405 ? -0.465 10.523 -0.189 1 96.5 405 GLY A O 1
ATOM 3054 N N . GLY A 1 406 ? -2.611 10.008 0.375 1 95.38 406 GLY A N 1
ATOM 3055 C CA . GLY A 1 406 ? -2.822 9.172 -0.794 1 95.38 406 GLY A CA 1
ATOM 3056 C C . GLY A 1 406 ? -4.105 9.492 -1.538 1 95.38 406 GLY A C 1
ATOM 3057 O O . GLY A 1 406 ? -4.586 8.688 -2.336 1 95.38 406 GLY A O 1
ATOM 3058 N N . ASN A 1 407 ? -4.734 10.656 -1.244 1 90.69 407 ASN A N 1
ATOM 3059 C CA . ASN A 1 407 ? -5.988 11.023 -1.897 1 90.69 407 ASN A CA 1
ATOM 3060 C C . ASN A 1 407 ? -5.742 11.688 -3.246 1 90.69 407 ASN A C 1
ATOM 3062 O O . ASN A 1 407 ? -5.352 12.859 -3.303 1 90.69 407 ASN A O 1
ATOM 3066 N N . VAL A 1 408 ? -5.922 10.922 -4.316 1 90.56 408 VAL A N 1
ATOM 3067 C CA . VAL A 1 408 ? -5.688 11.391 -5.676 1 90.56 408 VAL A CA 1
ATOM 3068 C C . VAL A 1 408 ? -6.805 10.898 -6.594 1 90.56 408 VAL A C 1
ATOM 3070 O O . VAL A 1 408 ? -7.426 9.867 -6.328 1 90.56 408 VAL A O 1
ATOM 3073 N N . ASP A 1 409 ? -7.105 11.734 -7.531 1 87.25 409 ASP A N 1
ATOM 3074 C CA . ASP A 1 409 ? -8.078 11.32 -8.539 1 87.25 409 ASP A CA 1
ATOM 3075 C C . ASP A 1 409 ? -7.449 10.352 -9.539 1 87.25 409 ASP A C 1
ATOM 3077 O O . ASP A 1 409 ? -6.703 10.773 -10.43 1 87.25 409 ASP A O 1
ATOM 3081 N N . LEU A 1 410 ? -7.855 9.07 -9.508 1 90 410 LEU A N 1
ATOM 3082 C CA . LEU A 1 410 ? -7.242 8.023 -10.328 1 90 410 LEU A CA 1
ATOM 3083 C C . LEU A 1 410 ? -7.648 8.164 -11.789 1 90 410 LEU A C 1
ATOM 3085 O O . LEU A 1 410 ? -7.051 7.543 -12.664 1 90 410 LEU A O 1
ATOM 3089 N N . THR A 1 411 ? -8.586 8.984 -12.062 1 86.75 411 THR A N 1
ATOM 3090 C CA . THR A 1 411 ? -9.016 9.203 -13.445 1 86.75 411 THR A CA 1
ATOM 3091 C C . THR A 1 411 ? -8.258 10.375 -14.062 1 86.75 411 THR A C 1
ATOM 3093 O O . THR A 1 411 ? -8.344 10.609 -15.273 1 86.75 411 THR A O 1
ATOM 3096 N N . GLN A 1 412 ? -7.512 11.156 -13.234 1 85.88 412 GLN A N 1
ATOM 3097 C CA . GLN A 1 412 ? -6.75 12.312 -13.695 1 85.88 412 GLN A CA 1
ATOM 3098 C C . GLN A 1 412 ? -5.344 12.32 -13.102 1 85.88 412 GLN A C 1
ATOM 3100 O O . GLN A 1 412 ? -4.902 13.32 -12.539 1 85.88 412 GLN A O 1
ATOM 3105 N N . LEU A 1 413 ? -4.711 11.25 -13.352 1 90.25 413 LEU A N 1
ATOM 3106 C CA . LEU A 1 413 ? -3.34 11.172 -12.859 1 90.25 413 LEU A CA 1
ATOM 3107 C C . LEU A 1 413 ? -2.424 12.094 -13.664 1 90.25 413 LEU A C 1
ATOM 3109 O O . LEU A 1 413 ? -2.654 12.328 -14.852 1 90.25 413 LEU A O 1
ATOM 3113 N N . PRO A 1 414 ? -1.426 12.672 -13.023 1 88.88 414 PRO A N 1
ATOM 3114 C CA . PRO A 1 414 ? -0.615 13.719 -13.641 1 88.88 414 PRO A CA 1
ATOM 3115 C C . PRO A 1 414 ? 0 13.289 -14.969 1 88.88 414 PRO A C 1
ATOM 3117 O O . PRO A 1 414 ? 0.121 14.102 -15.891 1 88.88 414 PRO A O 1
ATOM 3120 N N . TRP A 1 415 ? 0.34 12.055 -15.141 1 88.44 415 TRP A N 1
ATOM 3121 C CA . TRP A 1 415 ? 1.038 11.609 -16.344 1 88.44 415 TRP A CA 1
ATOM 3122 C C . TRP A 1 415 ? 0.049 11.266 -17.453 1 88.44 415 TRP A C 1
ATOM 3124 O O . TRP A 1 415 ? 0.45 10.984 -18.578 1 88.44 415 TRP A O 1
ATOM 3134 N N . MET A 1 416 ? -1.147 11.219 -17.141 1 81.12 416 MET A N 1
ATOM 3135 C CA . MET A 1 416 ? -2.154 10.977 -18.172 1 81.12 416 MET A CA 1
ATOM 3136 C C . MET A 1 416 ? -2.348 12.211 -19.047 1 81.12 416 MET A C 1
ATOM 3138 O O . MET A 1 416 ? -2.684 12.094 -20.219 1 81.12 416 MET A O 1
ATOM 3142 N N . ARG A 1 417 ? -2.221 13.328 -18.453 1 67.81 417 ARG A N 1
ATOM 3143 C CA . ARG A 1 417 ? -2.35 14.578 -19.188 1 67.81 417 ARG A CA 1
ATOM 3144 C C . ARG A 1 417 ? -1.148 14.797 -20.094 1 67.81 417 ARG A C 1
ATOM 3146 O O . ARG A 1 417 ? -1.299 15.266 -21.234 1 67.81 417 ARG A O 1
ATOM 3153 N N . THR A 1 418 ? -0.108 14.438 -19.594 1 62 418 THR A N 1
ATOM 3154 C CA . THR A 1 418 ? 1.121 14.609 -20.359 1 62 418 THR A CA 1
ATOM 3155 C C . THR A 1 418 ? 1.104 13.742 -21.609 1 62 418 THR A C 1
ATOM 3157 O O . THR A 1 418 ? 1.503 14.188 -22.688 1 62 418 THR A O 1
ATOM 3160 N N . LYS A 1 419 ? 0.601 12.602 -21.453 1 60.59 419 LYS A N 1
ATOM 3161 C CA . LYS A 1 419 ? 0.509 11.695 -22.594 1 60.59 419 LYS A CA 1
ATOM 3162 C C . LYS A 1 419 ? -0.47 12.227 -23.641 1 60.59 419 LYS A C 1
ATOM 3164 O O . LYS A 1 419 ? -0.202 12.156 -24.844 1 60.59 419 LYS A O 1
ATOM 3169 N N . ARG A 1 420 ? -1.528 12.703 -23.141 1 57.5 420 ARG A N 1
ATOM 3170 C CA . ARG A 1 420 ? -2.52 13.25 -24.062 1 57.5 420 ARG A CA 1
ATOM 3171 C C . ARG A 1 420 ? -1.948 14.43 -24.844 1 57.5 420 ARG A C 1
ATOM 3173 O O . ARG A 1 420 ? -2.203 14.57 -26.047 1 57.5 420 ARG A O 1
ATOM 3180 N N . GLN A 1 421 ? -1.182 15.18 -24.156 1 55.47 421 GLN A N 1
ATOM 3181 C CA . GLN A 1 421 ? -0.571 16.328 -24.797 1 55.47 421 GLN A CA 1
ATOM 3182 C C . GLN A 1 421 ? 0.458 15.898 -25.844 1 55.47 421 GLN A C 1
ATOM 3184 O O . GLN A 1 421 ? 0.545 16.484 -26.922 1 55.47 421 GLN A O 1
ATOM 3189 N N . LEU A 1 422 ? 1.099 14.836 -25.469 1 53.34 422 LEU A N 1
ATOM 3190 C CA . LEU A 1 422 ? 2.102 14.312 -26.391 1 53.34 422 LEU A CA 1
ATOM 3191 C C . LEU A 1 422 ? 1.44 13.664 -27.609 1 53.34 422 LEU A C 1
ATOM 3193 O O . LEU A 1 422 ? 1.912 13.82 -28.734 1 53.34 422 LEU A O 1
ATOM 3197 N N . GLU A 1 423 ? 0.404 12.93 -27.297 1 56.5 423 GLU A N 1
ATOM 3198 C CA . GLU A 1 423 ? -0.335 12.312 -28.391 1 56.5 423 GLU A CA 1
ATOM 3199 C C . GLU A 1 423 ? -1.009 13.367 -29.266 1 56.5 423 GLU A C 1
ATOM 3201 O O . GLU A 1 423 ? -1.022 13.242 -30.5 1 56.5 423 GLU A O 1
ATOM 3206 N N . GLU A 1 424 ? -1.566 14.352 -28.609 1 53.12 424 GLU A N 1
ATOM 3207 C CA . GLU A 1 424 ? -2.176 15.453 -29.344 1 53.12 424 GLU A CA 1
ATOM 3208 C C . GLU A 1 424 ? -1.131 16.234 -30.141 1 53.12 424 GLU A C 1
ATOM 3210 O O . GLU A 1 424 ? -1.368 16.609 -31.297 1 53.12 424 GLU A O 1
ATOM 3215 N N . ASN A 1 425 ? -0.068 16.375 -29.469 1 51.75 425 ASN A N 1
ATOM 3216 C CA . ASN A 1 425 ? 1.007 17.062 -30.172 1 51.75 425 ASN A CA 1
ATOM 3217 C C . ASN A 1 425 ? 1.637 16.188 -31.25 1 51.75 425 ASN A C 1
ATOM 3219 O O . ASN A 1 425 ? 2.074 16.688 -32.281 1 51.75 425 ASN A O 1
ATOM 3223 N N . GLY A 1 426 ? 1.705 14.945 -30.875 1 50.69 426 GLY A N 1
ATOM 3224 C CA . GLY A 1 426 ? 2.18 14.008 -31.891 1 50.69 426 GLY A CA 1
ATOM 3225 C C . GLY A 1 426 ? 1.229 13.867 -33.062 1 50.69 426 GLY A C 1
ATOM 3226 O O . GLY A 1 426 ? 1.664 13.758 -34.219 1 50.69 426 GLY A O 1
ATOM 3227 N N . SER A 1 427 ? -0.004 13.773 -32.781 1 51.84 427 SER A N 1
ATOM 3228 C CA . SER A 1 427 ? -1.003 13.758 -33.844 1 51.84 427 SER A CA 1
ATOM 3229 C C . SER A 1 427 ? -0.989 15.062 -34.625 1 51.84 427 SER A C 1
ATOM 3231 O O . SER A 1 427 ? -1.166 15.055 -35.844 1 51.84 427 SER A O 1
ATOM 3233 N N . GLU A 1 428 ? -0.85 16.078 -33.938 1 49.78 428 GLU A N 1
ATOM 3234 C CA . GLU A 1 428 ? -0.744 17.344 -34.625 1 49.78 428 GLU A CA 1
ATOM 3235 C C . GLU A 1 428 ? 0.485 17.391 -35.531 1 49.78 428 GLU A C 1
ATOM 3237 O O . GLU A 1 428 ? 0.432 17.922 -36.625 1 49.78 428 GLU A O 1
ATOM 3242 N N . GLN A 1 429 ? 1.434 16.828 -35 1 48.53 429 GLN A N 1
ATOM 3243 C CA . GLN A 1 429 ? 2.627 16.766 -35.844 1 48.53 429 GLN A CA 1
ATOM 3244 C C . GLN A 1 429 ? 2.434 15.805 -37.031 1 48.53 429 GLN A C 1
ATOM 3246 O O . GLN A 1 429 ? 2.93 16.047 -38.125 1 48.53 429 GLN A O 1
ATOM 3251 N N . SER A 1 430 ? 1.788 14.773 -36.781 1 49.5 430 SER A N 1
ATOM 3252 C CA . SER A 1 430 ? 1.475 13.852 -37.875 1 49.5 430 SER A CA 1
ATOM 3253 C C . SER A 1 430 ? 0.501 14.477 -38.875 1 49.5 430 SER A C 1
ATOM 3255 O O . SER A 1 430 ? 0.628 14.273 -40.062 1 49.5 430 SER A O 1
ATOM 3257 N N . LEU A 1 431 ? -0.368 15.148 -38.406 1 44 431 LEU A N 1
ATOM 3258 C CA . LEU A 1 431 ? -1.294 15.859 -39.281 1 44 431 LEU A CA 1
ATOM 3259 C C . LEU A 1 431 ? -0.576 16.953 -40.062 1 44 431 LEU A C 1
ATOM 3261 O O . LEU A 1 431 ? -0.908 17.219 -41.219 1 44 431 LEU A O 1
ATOM 3265 N N . LYS A 1 432 ? 0.208 17.625 -39.438 1 44.56 432 LYS A N 1
ATOM 3266 C CA . LYS A 1 432 ? 0.952 18.641 -40.156 1 44.56 432 LYS A CA 1
ATOM 3267 C C . LYS A 1 432 ? 1.868 18.016 -41.188 1 44.56 432 LYS A C 1
ATOM 3269 O O . LYS A 1 432 ? 2.152 18.625 -42.25 1 44.56 432 LYS A O 1
ATOM 3274 N N . ALA A 1 433 ? 2.344 16.812 -40.938 1 47.72 433 ALA A N 1
ATOM 3275 C CA . ALA A 1 433 ? 3.236 16.156 -41.875 1 47.72 433 ALA A CA 1
ATOM 3276 C C . ALA A 1 433 ? 2.471 15.672 -43.094 1 47.72 433 ALA A C 1
ATOM 3278 O O . ALA A 1 433 ? 3.016 15.648 -44.219 1 47.72 433 ALA A O 1
ATOM 3279 N N . THR A 1 434 ? 1.288 15.289 -42.844 1 41.47 434 THR A N 1
ATOM 3280 C CA . THR A 1 434 ? 0.494 14.891 -44 1 41.47 434 THR A CA 1
ATOM 3281 C C . THR A 1 434 ? 0.098 16.109 -44.812 1 41.47 434 THR A C 1
ATOM 3283 O O . THR A 1 434 ? -0.195 15.992 -46 1 41.47 434 THR A O 1
ATOM 3286 N N . LYS A 1 435 ? 0.064 17.203 -44.188 1 44.25 435 LYS A N 1
ATOM 3287 C CA . LYS A 1 435 ? -0.342 18.359 -44.969 1 44.25 435 LYS A CA 1
ATOM 3288 C C . LYS A 1 435 ? 0.831 18.906 -45.781 1 44.25 435 LYS A C 1
ATOM 3290 O O . LYS A 1 435 ? 0.653 19.797 -46.625 1 44.25 435 LYS A O 1
ATOM 3295 N N . THR A 1 436 ? 2.066 18.688 -45.188 1 39.75 436 THR A N 1
ATOM 3296 C CA . THR A 1 436 ? 3.195 19.25 -45.906 1 39.75 436 THR A CA 1
ATOM 3297 C C . THR A 1 436 ? 3.58 18.328 -47.062 1 39.75 436 THR A C 1
ATOM 3299 O O . THR A 1 436 ? 4.453 18.672 -47.875 1 39.75 436 THR A O 1
ATOM 3302 N N . GLN A 1 437 ? 2.979 17.094 -47.156 1 30.3 437 GLN A N 1
ATOM 3303 C CA . GLN A 1 437 ? 3.25 16.422 -48.406 1 30.3 437 GLN A CA 1
ATOM 3304 C C . GLN A 1 437 ? 2.188 16.766 -49.469 1 30.3 437 GLN A C 1
ATOM 3306 O O . GLN A 1 437 ? 0.994 16.781 -49.156 1 30.3 437 GLN A O 1
ATOM 3311 N N . MET B 1 1 ? -2.959 -42.031 -22.797 1 25.77 1 MET B N 1
ATOM 3312 C CA . MET B 1 1 ? -3.354 -42.125 -21.406 1 25.77 1 MET B CA 1
ATOM 3313 C C . MET B 1 1 ? -2.826 -40.938 -20.609 1 25.77 1 MET B C 1
ATOM 3315 O O . MET B 1 1 ? -1.62 -40.656 -20.594 1 25.77 1 MET B O 1
ATOM 3319 N N . ALA B 1 2 ? -3.564 -39.875 -20.531 1 39.91 2 ALA B N 1
ATOM 3320 C CA . ALA B 1 2 ? -3.156 -38.656 -19.844 1 39.91 2 ALA B CA 1
ATOM 3321 C C . ALA B 1 2 ? -2.463 -39 -18.516 1 39.91 2 ALA B C 1
ATOM 3323 O O . ALA B 1 2 ? -2.982 -39.75 -17.719 1 39.91 2 ALA B O 1
ATOM 3324 N N . ILE B 1 3 ? -1.241 -39.062 -18.516 1 41.44 3 ILE B N 1
ATOM 3325 C CA . ILE B 1 3 ? -0.482 -39.406 -17.312 1 41.44 3 ILE B CA 1
ATOM 3326 C C . ILE B 1 3 ? -1.08 -38.688 -16.109 1 41.44 3 ILE B C 1
ATOM 3328 O O . ILE B 1 3 ? -1.262 -37.469 -16.141 1 41.44 3 ILE B O 1
ATOM 3332 N N . ALA B 1 4 ? -1.959 -39.438 -15.344 1 53.81 4 ALA B N 1
ATOM 3333 C CA . ALA B 1 4 ? -2.635 -39 -14.117 1 53.81 4 ALA B CA 1
ATOM 3334 C C . ALA B 1 4 ? -1.675 -38.281 -13.188 1 53.81 4 ALA B C 1
ATOM 3336 O O . ALA B 1 4 ? -0.547 -38.719 -12.969 1 53.81 4 ALA B O 1
ATOM 3337 N N . PHE B 1 5 ? -1.856 -36.938 -13.078 1 68.88 5 PHE B N 1
ATOM 3338 C CA . PHE B 1 5 ? -1.062 -36.156 -12.148 1 68.88 5 PHE B CA 1
ATOM 3339 C C . PHE B 1 5 ? -0.846 -36.906 -10.844 1 68.88 5 PHE B C 1
ATOM 3341 O O . PHE B 1 5 ? -1.771 -37.531 -10.32 1 68.88 5 PHE B O 1
ATOM 3348 N N . ASP B 1 6 ? 0.472 -37.125 -10.586 1 72.62 6 ASP B N 1
ATOM 3349 C CA . ASP B 1 6 ? 0.851 -37.719 -9.297 1 72.62 6 ASP B CA 1
ATOM 3350 C C . ASP B 1 6 ? 0.618 -36.719 -8.156 1 72.62 6 ASP B C 1
ATOM 3352 O O . ASP B 1 6 ? 1.394 -35.781 -7.977 1 72.62 6 ASP B O 1
ATOM 3356 N N . SER B 1 7 ? -0.411 -36.906 -7.469 1 74.56 7 SER B N 1
ATOM 3357 C CA . SER B 1 7 ? -0.862 -36 -6.41 1 74.56 7 SER B CA 1
ATOM 3358 C C . SER B 1 7 ? 0.171 -35.906 -5.293 1 74.56 7 SER B C 1
ATOM 3360 O O . SER B 1 7 ? 0.112 -35 -4.469 1 74.56 7 SER B O 1
ATOM 3362 N N . SER B 1 8 ? 1.083 -36.844 -5.352 1 80.19 8 SER B N 1
ATOM 3363 C CA . SER B 1 8 ? 2.086 -36.844 -4.293 1 80.19 8 SER B CA 1
ATOM 3364 C C . SER B 1 8 ? 3.117 -35.75 -4.52 1 80.19 8 SER B C 1
ATOM 3366 O O . SER B 1 8 ? 3.871 -35.406 -3.609 1 80.19 8 SER B O 1
ATOM 3368 N N . LEU B 1 9 ? 3.041 -35.156 -5.672 1 90.44 9 LEU B N 1
ATOM 3369 C CA . LEU B 1 9 ? 4.043 -34.156 -6.031 1 90.44 9 LEU B CA 1
ATOM 3370 C C . LEU B 1 9 ? 3.686 -32.812 -5.453 1 90.44 9 LEU B C 1
ATOM 3372 O O . LEU B 1 9 ? 4.523 -31.906 -5.422 1 90.44 9 LEU B O 1
ATOM 3376 N N . VAL B 1 10 ? 2.453 -32.625 -5.016 1 94.19 10 VAL B N 1
ATOM 3377 C CA . VAL B 1 10 ? 2 -31.422 -4.324 1 94.19 10 VAL B CA 1
ATOM 3378 C C . VAL B 1 10 ? 1.357 -31.797 -2.992 1 94.19 10 VAL B C 1
ATOM 3380 O O . VAL B 1 10 ? 0.339 -32.5 -2.963 1 94.19 10 VAL B O 1
ATOM 3383 N N . SER B 1 11 ? 2.016 -31.469 -1.903 1 90.56 11 SER B N 1
ATOM 3384 C CA . SER B 1 11 ? 1.548 -31.844 -0.571 1 90.56 11 SER B CA 1
ATOM 3385 C C . SER B 1 11 ? 1.836 -30.734 0.44 1 90.56 11 SER B C 1
ATOM 3387 O O . SER B 1 11 ? 2.668 -29.859 0.191 1 90.56 11 SER B O 1
ATOM 3389 N N . ALA B 1 12 ? 1.17 -30.828 1.555 1 88.75 12 ALA B N 1
ATOM 3390 C CA . ALA B 1 12 ? 1.359 -29.844 2.617 1 88.75 12 ALA B CA 1
ATOM 3391 C C . ALA B 1 12 ? 2.799 -29.859 3.125 1 88.75 12 ALA B C 1
ATOM 3393 O O . ALA B 1 12 ? 3.355 -28.812 3.453 1 88.75 12 ALA B O 1
ATOM 3394 N N . GLU B 1 13 ? 3.348 -31 3.178 1 85.94 13 GLU B N 1
ATOM 3395 C CA . GLU B 1 13 ? 4.727 -31.141 3.637 1 85.94 13 GLU B CA 1
ATOM 3396 C C . GLU B 1 13 ? 5.703 -30.453 2.678 1 85.94 13 GLU B C 1
ATOM 3398 O O . GLU B 1 13 ? 6.625 -29.766 3.109 1 85.94 13 GLU B O 1
ATOM 3403 N N . LEU B 1 14 ? 5.469 -30.688 1.402 1 92.88 14 LEU B N 1
ATOM 3404 C CA . LEU B 1 14 ? 6.344 -30.109 0.395 1 92.88 14 LEU B CA 1
ATOM 3405 C C . LEU B 1 14 ? 6.18 -28.594 0.354 1 92.88 14 LEU B C 1
ATOM 3407 O O . LEU B 1 14 ? 7.145 -27.859 0.095 1 92.88 14 LEU B O 1
ATOM 3411 N N . VAL B 1 15 ? 4.965 -28.078 0.646 1 95 15 VAL B N 1
ATOM 3412 C CA . VAL B 1 15 ? 4.719 -26.641 0.745 1 95 15 VAL B CA 1
ATOM 3413 C C . VAL B 1 15 ? 5.504 -26.062 1.918 1 95 15 VAL B C 1
ATOM 3415 O O . VAL B 1 15 ? 6.137 -25 1.792 1 95 15 VAL B O 1
ATOM 3418 N N . LYS B 1 16 ? 5.547 -26.75 3.002 1 88.69 16 LYS B N 1
ATOM 3419 C CA . LYS B 1 16 ? 6.289 -26.297 4.176 1 88.69 16 LYS B CA 1
ATOM 3420 C C . LYS B 1 16 ? 7.789 -26.281 3.906 1 88.69 16 LYS B C 1
ATOM 3422 O O . LYS B 1 16 ? 8.5 -25.375 4.332 1 88.69 16 LYS B O 1
ATOM 3427 N N . GLU B 1 17 ? 8.203 -27.328 3.244 1 92.19 17 GLU B N 1
ATOM 3428 C CA . GLU B 1 17 ? 9.609 -27.359 2.859 1 92.19 17 GLU B CA 1
ATOM 3429 C C . GLU B 1 17 ? 9.969 -26.188 1.948 1 92.19 17 GLU B C 1
ATOM 3431 O O . GLU B 1 17 ? 11.039 -25.594 2.072 1 92.19 17 GLU B O 1
ATOM 3436 N N . ALA B 1 18 ? 9.07 -25.906 1.047 1 97.62 18 ALA B N 1
ATOM 3437 C CA . ALA B 1 18 ? 9.273 -24.781 0.14 1 97.62 18 ALA B CA 1
ATOM 3438 C C . ALA B 1 18 ? 9.391 -23.469 0.911 1 97.62 18 ALA B C 1
ATOM 3440 O O . ALA B 1 18 ? 10.18 -22.594 0.549 1 97.62 18 ALA B O 1
ATOM 3441 N N . CYS B 1 19 ? 8.633 -23.312 1.984 1 93.75 19 CYS B N 1
ATOM 3442 C CA . CYS B 1 19 ? 8.68 -22.109 2.807 1 93.75 19 CYS B CA 1
ATOM 3443 C C . CYS B 1 19 ? 10.094 -21.859 3.33 1 93.75 19 CYS B C 1
ATOM 3445 O O . CYS B 1 19 ? 10.609 -20.75 3.217 1 93.75 19 CYS B O 1
ATOM 3447 N N . SER B 1 20 ? 10.672 -22.875 3.84 1 90.69 20 SER B N 1
ATOM 3448 C CA . SER B 1 20 ? 12.016 -22.766 4.387 1 90.69 20 SER B CA 1
ATOM 3449 C C . SER B 1 20 ? 13.031 -22.469 3.295 1 90.69 20 SER B C 1
ATOM 3451 O O . SER B 1 20 ? 13.961 -21.672 3.508 1 90.69 20 SER B O 1
ATOM 3453 N N . ARG B 1 21 ? 12.852 -23.062 2.201 1 96.5 21 ARG B N 1
ATOM 3454 C CA . ARG B 1 21 ? 13.781 -22.922 1.086 1 96.5 21 ARG B CA 1
ATOM 3455 C C . ARG B 1 21 ? 13.758 -21.5 0.531 1 96.5 21 ARG B C 1
ATOM 3457 O O . ARG B 1 21 ? 14.797 -20.953 0.162 1 96.5 21 ARG B O 1
ATOM 3464 N N . ILE B 1 22 ? 12.555 -20.844 0.517 1 98.38 22 ILE B N 1
ATOM 3465 C CA . ILE B 1 22 ? 12.438 -19.578 -0.204 1 98.38 22 ILE B CA 1
ATOM 3466 C C . ILE B 1 22 ? 12.594 -18.422 0.771 1 98.38 22 ILE B C 1
ATOM 3468 O O . ILE B 1 22 ? 12.773 -17.266 0.355 1 98.38 22 ILE B O 1
ATOM 3472 N N . GLU B 1 23 ? 12.586 -18.656 2.049 1 94.94 23 GLU B N 1
ATOM 3473 C CA . GLU B 1 23 ? 12.523 -17.656 3.111 1 94.94 23 GLU B CA 1
ATOM 3474 C C . GLU B 1 23 ? 13.609 -16.594 2.939 1 94.94 23 GLU B C 1
ATOM 3476 O O . GLU B 1 23 ? 13.344 -15.398 3.059 1 94.94 23 GLU B O 1
ATOM 3481 N N . PRO B 1 24 ? 14.844 -16.938 2.568 1 95.69 24 PRO B N 1
ATOM 3482 C CA . PRO B 1 24 ? 15.891 -15.906 2.457 1 95.69 24 PRO B CA 1
ATOM 3483 C C . PRO B 1 24 ? 15.695 -15 1.245 1 95.69 24 PRO B C 1
ATOM 3485 O O . PRO B 1 24 ? 16.344 -13.953 1.147 1 95.69 24 PRO B O 1
ATOM 3488 N N . TYR B 1 25 ? 14.812 -15.391 0.355 1 97.12 25 TYR B N 1
ATOM 3489 C CA . TYR B 1 25 ? 14.797 -14.719 -0.939 1 97.12 25 TYR B CA 1
ATOM 3490 C C . TYR B 1 25 ? 13.5 -13.93 -1.126 1 97.12 25 TYR B C 1
ATOM 3492 O O . TYR B 1 25 ? 13.398 -13.109 -2.045 1 97.12 25 TYR B O 1
ATOM 3500 N N . VAL B 1 26 ? 12.516 -14.148 -0.257 1 97.56 26 VAL B N 1
ATOM 3501 C CA . VAL B 1 26 ? 11.219 -13.5 -0.449 1 97.56 26 VAL B CA 1
ATOM 3502 C C . VAL B 1 26 ? 10.828 -12.742 0.815 1 97.56 26 VAL B C 1
ATOM 3504 O O . VAL B 1 26 ? 11.398 -12.969 1.886 1 97.56 26 VAL B O 1
ATOM 3507 N N . HIS B 1 27 ? 9.906 -11.781 0.706 1 96.62 27 HIS B N 1
ATOM 3508 C CA . HIS B 1 27 ? 9.336 -11.086 1.856 1 96.62 27 HIS B CA 1
ATOM 3509 C C . HIS B 1 27 ? 8.25 -11.93 2.525 1 96.62 27 HIS B C 1
ATOM 3511 O O . HIS B 1 27 ? 7.484 -12.617 1.846 1 96.62 27 HIS B O 1
ATOM 3517 N N . ARG B 1 28 ? 8.289 -11.969 3.859 1 96 28 ARG B N 1
ATOM 3518 C CA . ARG B 1 28 ? 7.043 -12.297 4.543 1 96 28 ARG B CA 1
ATOM 3519 C C . ARG B 1 28 ? 6.035 -11.164 4.418 1 96 28 ARG B C 1
ATOM 3521 O O . ARG B 1 28 ? 6.098 -10.188 5.164 1 96 28 ARG B O 1
ATOM 3528 N N . THR B 1 29 ? 5.152 -11.266 3.457 1 97.56 29 THR B N 1
ATOM 3529 C CA . THR B 1 29 ? 4.273 -10.141 3.139 1 97.56 29 THR B CA 1
ATOM 3530 C C . THR B 1 29 ? 3.244 -9.93 4.242 1 97.56 29 THR B C 1
ATOM 3532 O O . THR B 1 29 ? 2.885 -10.867 4.953 1 97.56 29 THR B O 1
ATOM 3535 N N . ARG B 1 30 ? 2.77 -8.695 4.398 1 96.5 30 ARG B N 1
ATOM 3536 C CA . ARG B 1 30 ? 1.865 -8.344 5.488 1 96.5 30 ARG B CA 1
ATOM 3537 C C . ARG B 1 30 ? 0.432 -8.75 5.164 1 96.5 30 ARG B C 1
ATOM 3539 O O . ARG B 1 30 ? 0.105 -9.016 4.004 1 96.5 30 ARG B O 1
ATOM 3546 N N . VAL B 1 31 ? -0.332 -8.961 6.215 1 96.44 31 VAL B N 1
ATOM 3547 C CA . VAL B 1 31 ? -1.788 -9.023 6.141 1 96.44 31 VAL B CA 1
ATOM 3548 C C . VAL B 1 31 ? -2.387 -7.719 6.668 1 96.44 31 VAL B C 1
ATOM 3550 O O . VAL B 1 31 ? -2.031 -7.262 7.754 1 96.44 31 VAL B O 1
ATOM 3553 N N . PHE B 1 32 ? -3.191 -7.055 5.828 1 96.75 32 PHE B N 1
ATOM 3554 C CA . PHE B 1 32 ? -3.775 -5.793 6.262 1 96.75 32 PHE B CA 1
ATOM 3555 C C . PHE B 1 32 ? -5.277 -5.773 6.004 1 96.75 32 PHE B C 1
ATOM 3557 O O . PHE B 1 32 ? -5.816 -6.684 5.371 1 96.75 32 PHE B O 1
ATOM 3564 N N . THR B 1 33 ? -5.98 -4.832 6.625 1 96.94 33 THR B N 1
ATOM 3565 C CA . THR B 1 33 ? -7.422 -4.699 6.477 1 96.94 33 THR B CA 1
ATOM 3566 C C . THR B 1 33 ? -7.785 -3.34 5.887 1 96.94 33 THR B C 1
ATOM 3568 O O . THR B 1 33 ? -6.938 -2.449 5.801 1 96.94 33 THR B O 1
ATOM 3571 N N . CYS B 1 34 ? -8.883 -3.26 5.398 1 96.12 34 CYS B N 1
ATOM 3572 C CA . CYS B 1 34 ? -9.516 -2.039 4.91 1 96.12 34 CYS B CA 1
ATOM 3573 C C . CYS B 1 34 ? -10.984 -1.989 5.316 1 96.12 34 CYS B C 1
ATOM 3575 O O . CYS B 1 34 ? -11.797 -2.781 4.832 1 96.12 34 CYS B O 1
ATOM 3577 N N . ASP B 1 35 ? -11.359 -1.013 6.133 1 92.94 35 ASP B N 1
ATOM 3578 C CA . ASP B 1 35 ? -12.703 -0.946 6.695 1 92.94 35 ASP B CA 1
ATOM 3579 C C . ASP B 1 35 ? -13.75 -0.78 5.594 1 92.94 35 ASP B C 1
ATOM 3581 O O . ASP B 1 35 ? -14.844 -1.348 5.676 1 92.94 35 ASP B O 1
ATOM 3585 N N . GLN B 1 36 ? -13.445 -0.049 4.633 1 92.62 36 GLN B N 1
ATOM 3586 C CA . GLN B 1 36 ? -14.414 0.196 3.572 1 92.62 36 GLN B CA 1
ATOM 3587 C C . GLN B 1 36 ? -14.633 -1.058 2.73 1 92.62 36 GLN B C 1
ATOM 3589 O O . GLN B 1 36 ? -15.742 -1.298 2.248 1 92.62 36 GLN B O 1
ATOM 3594 N N . LEU B 1 37 ? -13.602 -1.859 2.492 1 96.5 37 LEU B N 1
ATOM 3595 C CA . LEU B 1 37 ? -13.758 -3.131 1.795 1 96.5 37 LEU B CA 1
ATOM 3596 C C . LEU B 1 37 ? -14.594 -4.102 2.621 1 96.5 37 LEU B C 1
ATOM 3598 O O . LEU B 1 37 ? -15.477 -4.781 2.088 1 96.5 37 LEU B O 1
ATOM 3602 N N . SER B 1 38 ? -14.289 -4.16 3.91 1 97.69 38 SER B N 1
ATOM 3603 C CA . SER B 1 38 ? -15.086 -5 4.801 1 97.69 38 SER B CA 1
ATOM 3604 C C . SER B 1 38 ? -16.547 -4.562 4.816 1 97.69 38 SER B C 1
ATOM 3606 O O . SER B 1 38 ? -17.453 -5.402 4.875 1 97.69 38 SER B O 1
ATOM 3608 N N . GLN B 1 39 ? -16.766 -3.246 4.766 1 95.44 39 GLN B N 1
ATOM 3609 C CA . GLN B 1 39 ? -18.125 -2.729 4.734 1 95.44 39 GLN B CA 1
ATOM 3610 C C . GLN B 1 39 ? -18.859 -3.154 3.459 1 95.44 39 GLN B C 1
ATOM 3612 O O . GLN B 1 39 ? -20.047 -3.471 3.49 1 95.44 39 GLN B O 1
ATOM 3617 N N . LEU B 1 40 ? -18.141 -3.182 2.303 1 96.62 40 LEU B N 1
ATOM 3618 C CA . LEU B 1 40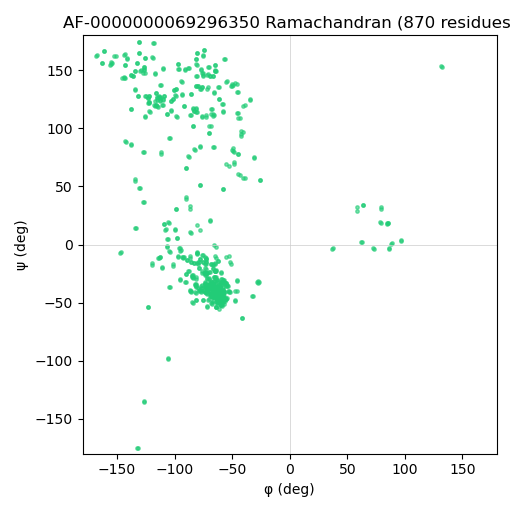 ? -18.734 -3.664 1.059 1 96.62 40 LEU B CA 1
ATOM 3619 C C . LEU B 1 40 ? -19.188 -5.113 1.197 1 96.62 40 LEU B C 1
ATOM 3621 O O . LEU B 1 40 ? -20.266 -5.477 0.734 1 96.62 40 LEU B O 1
ATOM 3625 N N . ALA B 1 41 ? -18.312 -5.922 1.782 1 98.12 41 ALA B N 1
ATOM 3626 C CA . ALA B 1 41 ? -18.656 -7.324 2.014 1 98.12 41 ALA B CA 1
ATOM 3627 C C . ALA B 1 41 ? -19.844 -7.445 2.967 1 98.12 41 ALA B C 1
ATOM 3629 O O . ALA B 1 41 ? -20.719 -8.289 2.77 1 98.12 41 ALA B O 1
ATOM 3630 N N . THR B 1 42 ? -19.859 -6.582 4.027 1 97.88 42 THR B N 1
ATOM 3631 C CA . THR B 1 42 ? -20.938 -6.57 4.996 1 97.88 42 THR B CA 1
ATOM 3632 C C . THR B 1 42 ? -22.266 -6.195 4.32 1 97.88 42 THR B C 1
ATOM 3634 O O . THR B 1 42 ? -23.281 -6.844 4.547 1 97.88 42 THR B O 1
ATOM 3637 N N . ASP B 1 43 ? -22.172 -5.203 3.498 1 96.81 43 ASP B N 1
ATOM 3638 C CA . ASP B 1 43 ? -23.359 -4.758 2.779 1 96.81 43 ASP B CA 1
ATOM 3639 C C . ASP B 1 43 ? -23.875 -5.848 1.835 1 96.81 43 ASP B C 1
ATOM 3641 O O . ASP B 1 43 ? -25.078 -6.062 1.722 1 96.81 43 ASP B O 1
ATOM 3645 N N . ALA B 1 44 ? -22.969 -6.5 1.153 1 96.5 44 ALA B N 1
ATOM 3646 C CA . ALA B 1 44 ? -23.312 -7.555 0.204 1 96.5 44 ALA B CA 1
ATOM 3647 C C . ALA B 1 44 ? -23.938 -8.75 0.916 1 96.5 44 ALA B C 1
ATOM 3649 O O . ALA B 1 44 ? -24.812 -9.43 0.359 1 96.5 44 ALA B O 1
ATOM 3650 N N . SER B 1 45 ? -23.562 -9.016 2.143 1 96.38 45 SER B N 1
ATOM 3651 C CA . SER B 1 45 ? -23.969 -10.211 2.869 1 96.38 45 SER B CA 1
ATOM 3652 C C . SER B 1 45 ? -25.188 -9.922 3.756 1 96.38 45 SER B C 1
ATOM 3654 O O . SER B 1 45 ? -25.922 -10.836 4.129 1 96.38 45 SER B O 1
ATOM 3656 N N . GLY B 1 46 ? -25.297 -8.734 4.223 1 95.81 46 GLY B N 1
ATOM 3657 C CA . GLY B 1 46 ? -26.312 -8.367 5.195 1 95.81 46 GLY B CA 1
ATOM 3658 C C . GLY B 1 46 ? -25.859 -8.57 6.629 1 95.81 46 GLY B C 1
ATOM 3659 O O . GLY B 1 46 ? -26.641 -8.344 7.562 1 95.81 46 GLY B O 1
ATOM 3660 N N . SER B 1 47 ? -24.625 -9.023 6.762 1 96.19 47 SER B N 1
ATOM 3661 C CA . SER B 1 47 ? -24.047 -9.234 8.086 1 96.19 47 SER B CA 1
ATOM 3662 C C . SER B 1 47 ? -22.578 -8.828 8.117 1 96.19 47 SER B C 1
ATOM 3664 O O . SER B 1 47 ? -21.938 -8.758 7.07 1 96.19 47 SER B O 1
ATOM 3666 N N . SER B 1 48 ? -22.078 -8.578 9.328 1 96 48 SER B N 1
ATOM 3667 C CA . SER B 1 48 ? -20.719 -8.07 9.5 1 96 48 SER B CA 1
ATOM 3668 C C . SER B 1 48 ? -19.688 -9.055 8.945 1 96 48 SER B C 1
ATOM 3670 O O . SER B 1 48 ? -19.719 -10.242 9.281 1 96 48 SER B O 1
ATOM 3672 N N . ARG B 1 49 ? -18.859 -8.609 8.078 1 97.69 49 ARG B N 1
ATOM 3673 C CA . ARG B 1 49 ? -17.734 -9.352 7.504 1 97.69 49 ARG B CA 1
ATOM 3674 C C . ARG B 1 49 ? -16.422 -8.594 7.664 1 97.69 49 ARG B C 1
ATOM 3676 O O . ARG B 1 49 ? -16.422 -7.359 7.723 1 97.69 49 ARG B O 1
ATOM 3683 N N . LYS B 1 50 ? -15.391 -9.305 7.816 1 97.75 50 LYS B N 1
ATOM 3684 C CA . LYS B 1 50 ? -14.055 -8.727 7.855 1 97.75 50 LYS B CA 1
ATOM 3685 C C . LYS B 1 50 ? -13.156 -9.344 6.785 1 97.75 50 LYS B C 1
ATOM 3687 O O . LYS B 1 50 ? -13.078 -10.562 6.66 1 97.75 50 LYS B O 1
ATOM 3692 N N . LEU B 1 51 ? -12.594 -8.523 6.016 1 98.69 51 LEU B N 1
ATOM 3693 C CA . LEU B 1 51 ? -11.664 -8.969 4.988 1 98.69 51 LEU B CA 1
ATOM 3694 C C . LEU B 1 51 ? -10.219 -8.766 5.438 1 98.69 51 LEU B C 1
ATOM 3696 O O . LEU B 1 51 ? -9.883 -7.73 6.023 1 98.69 51 LEU B O 1
ATOM 3700 N N . PHE B 1 52 ? -9.406 -9.727 5.273 1 98.25 52 PHE B N 1
ATOM 3701 C CA . PHE B 1 52 ? -7.973 -9.711 5.523 1 98.25 52 PHE B CA 1
ATOM 3702 C C . PHE B 1 52 ? -7.191 -9.883 4.227 1 98.25 52 PHE B C 1
ATOM 3704 O O . PHE B 1 52 ? -7.309 -10.922 3.564 1 98.25 52 PHE B O 1
ATOM 3711 N N . LEU B 1 53 ? -6.383 -8.883 3.875 1 98.81 53 LEU B N 1
ATOM 3712 C CA . LEU B 1 53 ? -5.73 -8.844 2.57 1 98.81 53 LEU B CA 1
ATOM 3713 C C . LEU B 1 53 ? -4.262 -9.25 2.684 1 98.81 53 LEU B C 1
ATOM 3715 O O . LEU B 1 53 ? -3.484 -8.586 3.373 1 98.81 53 LEU B O 1
ATOM 3719 N N . LYS B 1 54 ? -3.881 -10.391 2.055 1 98.81 54 LYS B N 1
ATOM 3720 C CA . LYS B 1 54 ? -2.494 -10.844 2.012 1 98.81 54 LYS B CA 1
ATOM 3721 C C . LYS B 1 54 ? -1.728 -10.164 0.879 1 98.81 54 LYS B C 1
ATOM 3723 O O . LYS B 1 54 ? -2.006 -10.406 -0.297 1 98.81 54 LYS B O 1
ATOM 3728 N N . ALA B 1 55 ? -0.72 -9.391 1.188 1 98.62 55 ALA B N 1
ATOM 3729 C CA . ALA B 1 55 ? -0.185 -8.359 0.31 1 98.62 55 ALA B CA 1
ATOM 3730 C C . ALA B 1 55 ? 0.92 -8.914 -0.585 1 98.62 55 ALA B C 1
ATOM 3732 O O . ALA B 1 55 ? 2.025 -8.367 -0.629 1 98.62 55 ALA B O 1
ATOM 3733 N N . GLU B 1 56 ? 0.606 -9.82 -1.49 1 98.5 56 GLU B N 1
ATOM 3734 C CA . GLU B 1 56 ? 1.604 -10.375 -2.398 1 98.5 56 GLU B CA 1
ATOM 3735 C C . GLU B 1 56 ? 1.959 -9.383 -3.502 1 98.5 56 GLU B C 1
ATOM 3737 O O . GLU B 1 56 ? 2.965 -9.555 -4.195 1 98.5 56 GLU B O 1
ATOM 3742 N N . HIS B 1 57 ? 1.129 -8.32 -3.684 1 97.75 57 HIS B N 1
ATOM 3743 C CA . HIS B 1 57 ? 1.466 -7.258 -4.621 1 97.75 57 HIS B CA 1
ATOM 3744 C C . HIS B 1 57 ? 2.689 -6.477 -4.148 1 97.75 57 HIS B C 1
ATOM 3746 O O . HIS B 1 57 ? 3.305 -5.75 -4.934 1 97.75 57 HIS B O 1
ATOM 3752 N N . GLU B 1 58 ? 3.02 -6.617 -2.883 1 97.31 58 GLU B N 1
ATOM 3753 C CA . GLU B 1 58 ? 4.191 -5.945 -2.324 1 97.31 58 GLU B CA 1
ATOM 3754 C C . GLU B 1 58 ? 5.395 -6.887 -2.273 1 97.31 58 GLU B C 1
ATOM 3756 O O . GLU B 1 58 ? 6.445 -6.527 -1.741 1 97.31 58 GLU B O 1
ATOM 3761 N N . GLN B 1 59 ? 5.312 -8.07 -2.801 1 97.19 59 GLN B N 1
ATOM 3762 C CA . GLN B 1 59 ? 6.395 -9.047 -2.842 1 97.19 59 GLN B CA 1
ATOM 3763 C C . GLN B 1 59 ? 7.441 -8.664 -3.881 1 97.19 59 GLN B C 1
ATOM 3765 O O . GLN B 1 59 ? 7.234 -7.742 -4.672 1 97.19 59 GLN B O 1
ATOM 3770 N N . LYS B 1 60 ? 8.617 -9.352 -3.805 1 94.88 60 LYS B N 1
ATOM 3771 C CA . LYS B 1 60 ? 9.609 -9.211 -4.863 1 94.88 60 LYS B CA 1
ATOM 3772 C C . LYS B 1 60 ? 8.977 -9.422 -6.238 1 94.88 60 LYS B C 1
ATOM 3774 O O . LYS B 1 60 ? 8.125 -10.297 -6.406 1 94.88 60 LYS B O 1
ATOM 3779 N N . VAL B 1 61 ? 9.344 -8.555 -7.164 1 93 61 VAL B N 1
ATOM 3780 C CA . VAL B 1 61 ? 8.875 -8.523 -8.547 1 93 61 VAL B CA 1
ATOM 3781 C C . VAL B 1 61 ? 7.434 -8.023 -8.586 1 93 61 VAL B C 1
ATOM 3783 O O . VAL B 1 61 ? 6.82 -7.969 -9.656 1 93 61 VAL B O 1
ATOM 3786 N N . GLY B 1 62 ? 6.812 -7.758 -7.41 1 94.5 62 GLY B N 1
ATOM 3787 C CA . GLY B 1 62 ? 5.484 -7.172 -7.355 1 94.5 62 GLY B CA 1
ATOM 3788 C C . GLY B 1 62 ? 4.375 -8.203 -7.461 1 94.5 62 GLY B C 1
ATOM 3789 O O . GLY B 1 62 ? 3.246 -7.871 -7.828 1 94.5 62 GLY B O 1
ATOM 3790 N N . ALA B 1 63 ? 4.711 -9.492 -7.203 1 96.5 63 ALA B N 1
ATOM 3791 C CA . ALA B 1 63 ? 3.701 -10.539 -7.328 1 96.5 63 ALA B CA 1
ATOM 3792 C C . ALA B 1 63 ? 4.125 -11.805 -6.586 1 96.5 63 ALA B C 1
ATOM 3794 O O . ALA B 1 63 ? 5.301 -11.977 -6.27 1 96.5 63 ALA B O 1
ATOM 3795 N N . PHE B 1 64 ? 3.195 -12.711 -6.387 1 98.19 64 PHE B N 1
ATOM 3796 C CA . PHE B 1 64 ? 3.389 -13.953 -5.648 1 98.19 64 PHE B CA 1
ATOM 3797 C C . PHE B 1 64 ? 4.316 -14.898 -6.406 1 98.19 64 PHE B C 1
ATOM 3799 O O . PHE B 1 64 ? 4.891 -15.82 -5.82 1 98.19 64 PHE B O 1
ATOM 3806 N N . LYS B 1 65 ? 4.531 -14.664 -7.672 1 96.94 65 LYS B N 1
ATOM 3807 C CA . LYS B 1 65 ? 5.148 -15.641 -8.57 1 96.94 65 LYS B CA 1
ATOM 3808 C C . LYS B 1 65 ? 6.594 -15.922 -8.164 1 96.94 65 LYS B C 1
ATOM 3810 O O . LYS B 1 65 ? 7.133 -16.984 -8.469 1 96.94 65 LYS B O 1
ATOM 3815 N N . ILE B 1 66 ? 7.203 -15.031 -7.473 1 98.06 66 ILE B N 1
ATOM 3816 C CA . ILE B 1 66 ? 8.594 -15.211 -7.078 1 98.06 66 ILE B CA 1
ATOM 3817 C C . ILE B 1 66 ? 8.727 -16.406 -6.148 1 98.06 66 ILE B C 1
ATOM 3819 O O . ILE B 1 66 ? 9.766 -17.078 -6.117 1 98.06 66 ILE B O 1
ATOM 3823 N N . ARG B 1 67 ? 7.672 -16.75 -5.379 1 98.69 67 ARG B N 1
ATOM 3824 C CA . ARG B 1 67 ? 7.719 -17.844 -4.426 1 98.69 67 ARG B CA 1
ATOM 3825 C C . ARG B 1 67 ? 7.934 -19.188 -5.141 1 98.69 67 ARG B C 1
ATOM 3827 O O . ARG B 1 67 ? 8.883 -19.906 -4.84 1 98.69 67 ARG B O 1
ATOM 3834 N N . GLY B 1 68 ? 7.062 -19.469 -6.113 1 98.62 68 GLY B N 1
ATOM 3835 C CA . GLY B 1 68 ? 7.191 -20.703 -6.883 1 98.62 68 GLY B CA 1
ATOM 3836 C C . GLY B 1 68 ? 8.453 -20.75 -7.727 1 98.62 68 GLY B C 1
ATOM 3837 O O . GLY B 1 68 ? 9.086 -21.797 -7.844 1 98.62 68 GLY B O 1
ATOM 3838 N N . ALA B 1 69 ? 8.805 -19.594 -8.312 1 98.19 69 ALA B N 1
ATOM 3839 C CA . ALA B 1 69 ? 10 -19.531 -9.148 1 98.19 69 ALA B CA 1
ATOM 3840 C C . ALA B 1 69 ? 11.242 -19.906 -8.352 1 98.19 69 ALA B C 1
ATOM 3842 O O . ALA B 1 69 ? 12.016 -20.766 -8.758 1 98.19 69 ALA B O 1
ATOM 3843 N N . ILE B 1 70 ? 11.422 -19.281 -7.199 1 98.69 70 ILE B N 1
ATOM 3844 C CA . ILE B 1 70 ? 12.609 -19.531 -6.387 1 98.69 70 ILE B CA 1
ATOM 3845 C C . ILE B 1 70 ? 12.633 -21 -5.949 1 98.69 70 ILE B C 1
ATOM 3847 O O . ILE B 1 70 ? 13.68 -21.641 -5.984 1 98.69 70 ILE B O 1
ATOM 3851 N N . ASN B 1 71 ? 11.469 -21.516 -5.539 1 98.81 71 ASN B N 1
ATOM 3852 C CA . ASN B 1 71 ? 11.43 -22.906 -5.117 1 98.81 71 ASN B CA 1
ATOM 3853 C C . ASN B 1 71 ? 11.859 -23.844 -6.242 1 98.81 71 ASN B C 1
ATOM 3855 O O . ASN B 1 71 ? 12.688 -24.734 -6.035 1 98.81 71 ASN B O 1
ATOM 3859 N N . ALA B 1 72 ? 11.312 -23.672 -7.438 1 98.62 72 ALA B N 1
ATOM 3860 C CA . ALA B 1 72 ? 11.609 -24.531 -8.578 1 98.62 72 ALA B CA 1
ATOM 3861 C C . ALA B 1 72 ? 13.07 -24.406 -8.992 1 98.62 72 ALA B C 1
ATOM 3863 O O . ALA B 1 72 ? 13.742 -25.406 -9.242 1 98.62 72 ALA B O 1
ATOM 3864 N N . ILE B 1 73 ? 13.555 -23.188 -9.016 1 98.44 73 ILE B N 1
ATOM 3865 C CA . ILE B 1 73 ? 14.938 -22.953 -9.43 1 98.44 73 ILE B CA 1
ATOM 3866 C C . ILE B 1 73 ? 15.891 -23.578 -8.414 1 98.44 73 ILE B C 1
ATOM 3868 O O . ILE B 1 73 ? 16.906 -24.172 -8.789 1 98.44 73 ILE B O 1
ATOM 3872 N N . SER B 1 74 ? 15.602 -23.438 -7.152 1 98.38 74 SER B N 1
ATOM 3873 C CA . SER B 1 74 ? 16.438 -23.969 -6.094 1 98.38 74 SER B CA 1
ATOM 3874 C C . SER B 1 74 ? 16.547 -25.484 -6.191 1 98.38 74 SER B C 1
ATOM 3876 O O . SER B 1 74 ? 17.578 -26.062 -5.828 1 98.38 74 SER B O 1
ATOM 3878 N N . LEU B 1 75 ? 15.523 -26.141 -6.648 1 98 75 LEU B N 1
ATOM 3879 C CA . LEU B 1 75 ? 15.484 -27.594 -6.723 1 98 75 LEU B CA 1
ATOM 3880 C C . LEU B 1 75 ? 16.031 -28.094 -8.055 1 98 75 LEU B C 1
ATOM 3882 O O . LEU B 1 75 ? 16.266 -29.297 -8.234 1 98 75 LEU B O 1
ATOM 3886 N N . SER B 1 76 ? 16.188 -27.188 -8.992 1 97.44 76 SER B N 1
ATOM 3887 C CA . SER B 1 76 ? 16.656 -27.547 -10.328 1 97.44 76 SER B CA 1
ATOM 3888 C C . SER B 1 76 ? 18.172 -27.703 -10.359 1 97.44 76 SER B C 1
ATOM 3890 O O . SER B 1 76 ? 18.891 -26.922 -9.727 1 97.44 76 SER B O 1
ATOM 3892 N N . THR B 1 77 ? 18.656 -28.641 -11.156 1 95.81 77 THR B N 1
ATOM 3893 C CA . THR B 1 77 ? 20.094 -28.812 -11.367 1 95.81 77 THR B CA 1
ATOM 3894 C C . THR B 1 77 ? 20.547 -28.094 -12.641 1 95.81 77 THR B C 1
ATOM 3896 O O . THR B 1 77 ? 21.734 -28.016 -12.938 1 95.81 77 THR B O 1
ATOM 3899 N N . ALA B 1 78 ? 19.609 -27.516 -13.344 1 97.56 78 ALA B N 1
ATOM 3900 C CA . ALA B 1 78 ? 19.922 -26.844 -14.609 1 97.56 78 ALA B CA 1
ATOM 3901 C C . ALA B 1 78 ? 20.594 -25.5 -14.367 1 97.56 78 ALA B C 1
ATOM 3903 O O . ALA B 1 78 ? 20.281 -24.797 -13.406 1 97.56 78 ALA B O 1
ATOM 3904 N N . ASP B 1 79 ? 21.5 -25.156 -15.25 1 97.75 79 ASP B N 1
ATOM 3905 C CA . ASP B 1 79 ? 22.156 -23.859 -15.227 1 97.75 79 ASP B CA 1
ATOM 3906 C C . ASP B 1 79 ? 21.312 -22.812 -15.969 1 97.75 79 ASP B C 1
ATOM 3908 O O . ASP B 1 79 ? 21.422 -21.609 -15.68 1 97.75 79 ASP B O 1
ATOM 3912 N N . TYR B 1 80 ? 20.562 -23.328 -16.891 1 97.75 80 TYR B N 1
ATOM 3913 C CA . TYR B 1 80 ? 19.734 -22.469 -17.719 1 97.75 80 TYR B CA 1
ATOM 3914 C C . TYR B 1 80 ? 18.25 -22.781 -17.5 1 97.75 80 TYR B C 1
ATOM 3916 O O . TYR B 1 80 ? 17.828 -23.938 -17.641 1 97.75 80 TYR B O 1
ATOM 3924 N N . VAL B 1 81 ? 17.578 -21.734 -17.141 1 97.88 81 VAL B N 1
ATOM 3925 C CA . VAL B 1 81 ? 16.141 -21.875 -16.938 1 97.88 81 VAL B CA 1
ATOM 3926 C C . VAL B 1 81 ? 15.383 -21.094 -18 1 97.88 81 VAL B C 1
ATOM 3928 O O . VAL B 1 81 ? 15.617 -19.891 -18.188 1 97.88 81 VAL B O 1
ATOM 3931 N N . VAL B 1 82 ? 14.461 -21.797 -18.703 1 96.44 82 VAL B N 1
ATOM 3932 C CA . VAL B 1 82 ? 13.711 -21.219 -19.797 1 96.44 82 VAL B CA 1
ATOM 3933 C C . VAL B 1 82 ? 12.234 -21.094 -19.406 1 96.44 82 VAL B C 1
ATOM 3935 O O . VAL B 1 82 ? 11.703 -21.953 -18.703 1 96.44 82 VAL B O 1
ATOM 3938 N N . THR B 1 83 ? 11.648 -20.016 -19.734 1 93.44 83 THR B N 1
ATOM 3939 C CA . THR B 1 83 ? 10.203 -19.891 -19.547 1 93.44 83 THR B CA 1
ATOM 3940 C C . THR B 1 83 ? 9.578 -19.094 -20.688 1 93.44 83 THR B C 1
ATOM 3942 O O . THR B 1 83 ? 10.281 -18.375 -21.406 1 93.44 83 THR B O 1
ATOM 3945 N N . GLN B 1 84 ? 8.227 -19.406 -20.891 1 84.38 84 GLN B N 1
ATOM 3946 C CA . GLN B 1 84 ? 7.48 -18.672 -21.906 1 84.38 84 GLN B CA 1
ATOM 3947 C C . GLN B 1 84 ? 6.414 -17.781 -21.266 1 84.38 84 GLN B C 1
ATOM 3949 O O . GLN B 1 84 ? 5.41 -18.281 -20.766 1 84.38 84 GLN B O 1
ATOM 3954 N N . SER B 1 85 ? 6.734 -16.641 -20.75 1 74.5 85 SER B N 1
ATOM 3955 C CA . SER B 1 85 ? 5.816 -15.711 -20.094 1 74.5 85 SER B CA 1
ATOM 3956 C C . SER B 1 85 ? 6.227 -14.266 -20.344 1 74.5 85 SER B C 1
ATOM 3958 O O . SER B 1 85 ? 7.406 -13.977 -20.547 1 74.5 85 SER B O 1
ATOM 3960 N N . SER B 1 86 ? 5.199 -13.547 -20.484 1 62.66 86 SER B N 1
ATOM 3961 C CA . SER B 1 86 ? 5.52 -12.133 -20.594 1 62.66 86 SER B CA 1
ATOM 3962 C C . SER B 1 86 ? 5.121 -11.375 -19.328 1 62.66 86 SER B C 1
ATOM 3964 O O . SER B 1 86 ? 5.234 -10.148 -19.266 1 62.66 86 SER B O 1
ATOM 3966 N N . GLY B 1 87 ? 4.844 -12.016 -18.344 1 82.62 87 GLY B N 1
ATOM 3967 C CA . GLY B 1 87 ? 4.277 -11.305 -17.219 1 82.62 87 GLY B CA 1
ATOM 3968 C C . GLY B 1 87 ? 5.027 -11.547 -15.922 1 82.62 87 GLY B C 1
ATOM 3969 O O . GLY B 1 87 ? 6.258 -11.477 -15.891 1 82.62 87 GLY B O 1
ATOM 3970 N N . ASN B 1 88 ? 4.305 -11.781 -14.859 1 89.69 88 ASN B N 1
ATOM 3971 C CA . ASN B 1 88 ? 4.836 -11.891 -13.5 1 89.69 88 ASN B CA 1
ATOM 3972 C C . ASN B 1 88 ? 5.762 -13.094 -13.359 1 89.69 88 ASN B C 1
ATOM 3974 O O . ASN B 1 88 ? 6.766 -13.031 -12.648 1 89.69 88 ASN B O 1
ATOM 3978 N N . HIS B 1 89 ? 5.461 -14.148 -14.078 1 93.69 89 HIS B N 1
ATOM 3979 C CA . HIS B 1 89 ? 6.301 -15.336 -13.984 1 93.69 89 HIS B CA 1
ATOM 3980 C C . HIS B 1 89 ? 7.66 -15.109 -14.641 1 93.69 89 HIS B C 1
ATOM 3982 O O . HIS B 1 89 ? 8.688 -15.562 -14.125 1 93.69 89 HIS B O 1
ATOM 3988 N N . ALA B 1 90 ? 7.664 -14.43 -15.781 1 92.88 90 ALA B N 1
ATOM 3989 C CA . ALA B 1 90 ? 8.922 -14.109 -16.453 1 92.88 90 ALA B CA 1
ATOM 3990 C C . ALA B 1 90 ? 9.836 -13.305 -15.539 1 92.88 90 ALA B C 1
ATOM 3992 O O . ALA B 1 90 ? 11.031 -13.594 -15.43 1 92.88 90 ALA B O 1
ATOM 3993 N N . GLN B 1 91 ? 9.273 -12.336 -14.898 1 92.62 91 GLN B N 1
ATOM 3994 C CA . GLN B 1 91 ? 10.047 -11.508 -13.977 1 92.62 91 GLN B CA 1
ATOM 3995 C C . GLN B 1 91 ? 10.547 -12.32 -12.789 1 92.62 91 GLN B C 1
ATOM 3997 O O . GLN B 1 91 ? 11.68 -12.141 -12.336 1 92.62 91 GLN B O 1
ATOM 4002 N N . ALA B 1 92 ? 9.758 -13.211 -12.312 1 96.25 92 ALA B N 1
ATOM 4003 C CA . ALA B 1 92 ? 10.109 -14.062 -11.172 1 96.25 92 ALA B CA 1
ATOM 4004 C C . ALA B 1 92 ? 11.266 -14.992 -11.523 1 96.25 92 ALA B C 1
ATOM 4006 O O . ALA B 1 92 ? 12.203 -15.148 -10.734 1 96.25 92 ALA B O 1
ATOM 4007 N N . ILE B 1 93 ? 11.18 -15.602 -12.695 1 96.88 93 ILE B N 1
ATOM 4008 C CA . ILE B 1 93 ? 12.242 -16.5 -13.141 1 96.88 93 ILE B CA 1
ATOM 4009 C C . ILE B 1 93 ? 13.539 -15.711 -13.328 1 96.88 93 ILE B C 1
ATOM 4011 O O . ILE B 1 93 ? 14.609 -16.156 -12.914 1 96.88 93 ILE B O 1
ATOM 4015 N N . ALA B 1 94 ? 13.414 -14.539 -13.922 1 95.5 94 ALA B N 1
ATOM 4016 C CA . ALA B 1 94 ? 14.578 -13.703 -14.156 1 95.5 94 ALA B CA 1
ATOM 4017 C C . ALA B 1 94 ? 15.266 -13.336 -12.844 1 95.5 94 ALA B C 1
ATOM 4019 O O . ALA B 1 94 ? 16.469 -13.562 -12.68 1 95.5 94 ALA B O 1
ATOM 4020 N N . LEU B 1 95 ? 14.531 -12.836 -11.914 1 95.5 95 LEU B N 1
ATOM 4021 C CA . LEU B 1 95 ? 15.109 -12.453 -10.633 1 95.5 95 LEU B CA 1
ATOM 4022 C C . LEU B 1 95 ? 15.594 -13.68 -9.867 1 95.5 95 LEU B C 1
ATOM 4024 O O . LEU B 1 95 ? 16.672 -13.648 -9.25 1 95.5 95 LEU B O 1
ATOM 4028 N N . GLY B 1 96 ? 14.797 -14.758 -9.859 1 97.44 96 GLY B N 1
ATOM 4029 C CA . GLY B 1 96 ? 15.188 -15.984 -9.172 1 97.44 96 GLY B CA 1
ATOM 4030 C C . GLY B 1 96 ? 16.516 -16.547 -9.648 1 97.44 96 GLY B C 1
ATOM 4031 O O . GLY B 1 96 ? 17.359 -16.922 -8.836 1 97.44 96 GLY B O 1
ATOM 4032 N N . CYS B 1 97 ? 16.656 -16.594 -10.945 1 97.44 97 CYS B N 1
ATOM 4033 C CA . CYS B 1 97 ? 17.906 -17.078 -11.508 1 97.44 97 CYS B CA 1
ATOM 4034 C C . CYS B 1 97 ? 19.078 -16.188 -11.102 1 97.44 97 CYS B C 1
ATOM 4036 O O . CYS B 1 97 ? 20.141 -16.688 -10.727 1 97.44 97 CYS B O 1
ATOM 4038 N N . LYS B 1 98 ? 18.859 -14.891 -11.156 1 95.56 98 LYS B N 1
ATOM 4039 C CA . LYS B 1 98 ? 19.906 -13.945 -10.75 1 95.56 98 LYS B CA 1
ATOM 4040 C C . LYS B 1 98 ? 20.328 -14.188 -9.305 1 95.56 98 LYS B C 1
ATOM 4042 O O . LYS B 1 98 ? 21.516 -14.227 -9 1 95.56 98 LYS B O 1
ATOM 4047 N N . LEU B 1 99 ? 19.406 -14.383 -8.422 1 95.88 99 LEU B N 1
ATOM 4048 C CA . LEU B 1 99 ? 19.656 -14.539 -6.992 1 95.88 99 LEU B CA 1
ATOM 4049 C C . LEU B 1 99 ? 20.344 -15.875 -6.707 1 95.88 99 LEU B C 1
ATOM 4051 O O . LEU B 1 99 ? 21.125 -15.977 -5.766 1 95.88 99 LEU B O 1
ATOM 4055 N N . LEU B 1 100 ? 20.078 -16.875 -7.57 1 97.31 100 LEU B N 1
ATOM 4056 C CA . LEU B 1 100 ? 20.562 -18.219 -7.285 1 97.31 100 LEU B CA 1
ATOM 4057 C C . LEU B 1 100 ? 21.719 -18.578 -8.195 1 97.31 100 LEU B C 1
ATOM 4059 O O . LEU B 1 100 ? 22.188 -19.734 -8.211 1 97.31 100 LEU B O 1
ATOM 4063 N N . GLY B 1 101 ? 22.188 -17.641 -9.016 1 96.25 101 GLY B N 1
ATOM 4064 C CA . GLY B 1 101 ? 23.391 -17.812 -9.812 1 96.25 101 GLY B CA 1
ATOM 4065 C C . GLY B 1 101 ? 23.156 -18.656 -11.062 1 96.25 101 GLY B C 1
ATOM 4066 O O . GLY B 1 101 ? 24.016 -19.453 -11.445 1 96.25 101 GLY B O 1
ATOM 4067 N N . LYS B 1 102 ? 22.016 -18.594 -11.633 1 97.5 102 LYS B N 1
ATOM 4068 C CA . LYS B 1 102 ? 21.688 -19.297 -12.867 1 97.5 102 LYS B CA 1
ATOM 4069 C C . LYS B 1 102 ? 21.312 -18.312 -13.977 1 97.5 102 LYS B C 1
ATOM 4071 O O . LYS B 1 102 ? 21.266 -17.094 -13.75 1 97.5 102 LYS B O 1
ATOM 4076 N N . THR B 1 103 ? 21.125 -18.828 -15.148 1 97.31 103 THR B N 1
ATOM 4077 C CA . THR B 1 103 ? 20.797 -17.984 -16.297 1 97.31 103 THR B CA 1
ATOM 4078 C C . THR B 1 103 ? 19.359 -18.172 -16.734 1 97.31 103 THR B C 1
ATOM 4080 O O . THR B 1 103 ? 18.906 -19.297 -16.922 1 97.31 103 THR B O 1
ATOM 4083 N N . ALA B 1 104 ? 18.656 -17.094 -16.844 1 97.5 104 ALA B N 1
ATOM 4084 C CA . ALA B 1 104 ? 17.266 -17.125 -17.297 1 97.5 104 ALA B CA 1
ATOM 4085 C C . ALA B 1 104 ? 17.172 -16.781 -18.781 1 97.5 104 ALA B C 1
ATOM 4087 O O . ALA B 1 104 ? 17.812 -15.844 -19.25 1 97.5 104 ALA B O 1
ATOM 4088 N N . VAL B 1 105 ? 16.422 -17.547 -19.516 1 96.19 105 VAL B N 1
ATOM 4089 C CA . VAL B 1 105 ? 16.062 -17.266 -20.906 1 96.19 105 VAL B CA 1
ATOM 4090 C C . VAL B 1 105 ? 14.539 -17.188 -21.047 1 96.19 105 VAL B C 1
ATOM 4092 O O . VAL B 1 105 ? 13.844 -18.188 -20.844 1 96.19 105 VAL B O 1
ATOM 4095 N N . VAL B 1 106 ? 14.086 -16.062 -21.359 1 94.31 106 VAL B N 1
ATOM 4096 C CA . VAL B 1 106 ? 12.648 -15.836 -21.422 1 94.31 106 VAL B CA 1
ATOM 4097 C C . VAL B 1 106 ? 12.203 -15.648 -22.859 1 94.31 106 VAL B C 1
ATOM 4099 O O . VAL B 1 106 ? 12.688 -14.75 -23.562 1 94.31 106 VAL B O 1
ATOM 4102 N N . VAL B 1 107 ? 11.242 -16.469 -23.281 1 92.12 107 VAL B N 1
ATOM 4103 C CA . VAL B 1 107 ? 10.656 -16.391 -24.609 1 92.12 107 VAL B CA 1
ATOM 4104 C C . VAL B 1 107 ? 9.422 -15.484 -24.578 1 92.12 107 VAL B C 1
ATOM 4106 O O . VAL B 1 107 ? 8.492 -15.727 -23.797 1 92.12 107 VAL B O 1
ATOM 4109 N N . MET B 1 108 ? 9.43 -14.453 -25.297 1 88.12 108 MET B N 1
ATOM 4110 C CA . MET B 1 108 ? 8.328 -13.5 -25.344 1 88.12 108 MET B CA 1
ATOM 4111 C C . MET B 1 108 ? 7.914 -13.211 -26.781 1 88.12 108 MET B C 1
ATOM 4113 O O . MET B 1 108 ? 8.742 -13.266 -27.688 1 88.12 108 MET B O 1
ATOM 4117 N N . PRO B 1 109 ? 6.562 -12.883 -26.922 1 83.25 109 PRO B N 1
ATOM 4118 C CA . PRO B 1 109 ? 6.148 -12.461 -28.25 1 83.25 109 PRO B CA 1
ATOM 4119 C C . PRO B 1 109 ? 6.797 -11.141 -28.688 1 83.25 109 PRO B C 1
ATOM 4121 O O . PRO B 1 109 ? 7.113 -10.305 -27.828 1 83.25 109 PRO B O 1
ATOM 4124 N N . GLU B 1 110 ? 6.91 -10.961 -29.891 1 85 110 GLU B N 1
ATOM 4125 C CA . GLU B 1 110 ? 7.539 -9.766 -30.438 1 85 110 GLU B CA 1
ATOM 4126 C C . GLU B 1 110 ? 6.703 -8.523 -30.141 1 85 110 GLU B C 1
ATOM 4128 O O . GLU B 1 110 ? 7.223 -7.402 -30.125 1 85 110 GLU B O 1
ATOM 4133 N N . ASP B 1 111 ? 5.445 -8.703 -29.859 1 75.81 111 ASP B N 1
ATOM 4134 C CA . ASP B 1 111 ? 4.57 -7.562 -29.609 1 75.81 111 ASP B CA 1
ATOM 4135 C C . ASP B 1 111 ? 4.375 -7.34 -28.109 1 75.81 111 ASP B C 1
ATOM 4137 O O . ASP B 1 111 ? 3.49 -6.586 -27.703 1 75.81 111 ASP B O 1
ATOM 4141 N N . SER B 1 112 ? 5.199 -7.996 -27.344 1 74.75 112 SER B N 1
ATOM 4142 C CA . SER B 1 112 ? 5.121 -7.777 -25.906 1 74.75 112 SER B CA 1
ATOM 4143 C C . SER B 1 112 ? 5.43 -6.328 -25.547 1 74.75 112 SER B C 1
ATOM 4145 O O . SER B 1 112 ? 6.328 -5.719 -26.125 1 74.75 112 SER B O 1
ATOM 4147 N N . PRO B 1 113 ? 4.605 -5.766 -24.656 1 70.31 113 PRO B N 1
ATOM 4148 C CA . PRO B 1 113 ? 4.883 -4.391 -24.234 1 70.31 113 PRO B CA 1
ATOM 4149 C C . PRO B 1 113 ? 6.336 -4.188 -23.812 1 70.31 113 PRO B C 1
ATOM 4151 O O . PRO B 1 113 ? 6.906 -5.031 -23.125 1 70.31 113 PRO B O 1
ATOM 4154 N N . ALA B 1 114 ? 6.883 -3.061 -24.25 1 68.88 114 ALA B N 1
ATOM 4155 C CA . ALA B 1 114 ? 8.289 -2.736 -24.016 1 68.88 114 ALA B CA 1
ATOM 4156 C C . ALA B 1 114 ? 8.609 -2.723 -22.516 1 68.88 114 ALA B C 1
ATOM 4158 O O . ALA B 1 114 ? 9.688 -3.15 -22.109 1 68.88 114 ALA B O 1
ATOM 4159 N N . VAL B 1 115 ? 7.668 -2.361 -21.703 1 64.62 115 VAL B N 1
ATOM 4160 C CA . VAL B 1 115 ? 7.871 -2.23 -20.266 1 64.62 115 VAL B CA 1
ATOM 4161 C C . VAL B 1 115 ? 8.117 -3.605 -19.656 1 64.62 115 VAL B C 1
ATOM 4163 O O . VAL B 1 115 ? 8.898 -3.742 -18.719 1 64.62 115 VAL B O 1
ATOM 4166 N N . LYS B 1 116 ? 7.516 -4.57 -20.156 1 71.12 116 LYS B N 1
ATOM 4167 C CA . LYS B 1 116 ? 7.668 -5.926 -19.625 1 71.12 116 LYS B CA 1
ATOM 4168 C C . LYS B 1 116 ? 8.992 -6.539 -20.078 1 71.12 116 LYS B C 1
ATOM 4170 O O . LYS B 1 116 ? 9.672 -7.199 -19.281 1 71.12 116 LYS B O 1
ATOM 4175 N N . VAL B 1 117 ? 9.328 -6.211 -21.312 1 77.5 117 VAL B N 1
ATOM 4176 C CA . VAL B 1 117 ? 10.578 -6.711 -21.875 1 77.5 117 VAL B CA 1
ATOM 4177 C C . VAL B 1 117 ? 11.758 -6.078 -21.141 1 77.5 117 VAL B C 1
ATOM 4179 O O . VAL B 1 117 ? 12.695 -6.77 -20.75 1 77.5 117 VAL B O 1
ATOM 4182 N N . SER B 1 118 ? 11.633 -4.789 -20.938 1 76.25 118 SER B N 1
ATOM 4183 C CA . SER B 1 118 ? 12.703 -4.055 -20.281 1 76.25 118 SER B CA 1
ATOM 4184 C C . SER B 1 118 ? 12.898 -4.531 -18.844 1 76.25 118 SER B C 1
ATOM 4186 O O . SER B 1 118 ? 14.023 -4.664 -18.359 1 76.25 118 SER B O 1
ATOM 4188 N N . ALA B 1 119 ? 11.883 -4.789 -18.156 1 75.62 119 ALA B N 1
ATOM 4189 C CA . ALA B 1 119 ? 11.984 -5.254 -16.781 1 75.62 119 ALA B CA 1
ATOM 4190 C C . ALA B 1 119 ? 12.734 -6.578 -16.688 1 75.62 119 ALA B C 1
ATOM 4192 O O . ALA B 1 119 ? 13.625 -6.746 -15.859 1 75.62 119 ALA B O 1
ATOM 4193 N N . VAL B 1 120 ? 12.438 -7.453 -17.594 1 86.25 120 VAL B N 1
ATOM 4194 C CA . VAL B 1 120 ? 13.016 -8.797 -17.594 1 86.25 120 VAL B CA 1
ATOM 4195 C C . VAL B 1 120 ? 14.477 -8.719 -18.047 1 86.25 120 VAL B C 1
ATOM 4197 O O . VAL B 1 120 ? 15.352 -9.32 -17.406 1 86.25 120 VAL B O 1
ATOM 4200 N N . ARG B 1 121 ? 14.695 -7.887 -19.047 1 85.94 121 ARG B N 1
ATOM 4201 C CA . ARG B 1 121 ? 16.016 -7.812 -19.641 1 85.94 121 ARG B CA 1
ATOM 4202 C C . ARG B 1 121 ? 16.922 -6.871 -18.859 1 85.94 121 ARG B C 1
ATOM 4204 O O . ARG B 1 121 ? 18.016 -7.258 -18.438 1 85.94 121 ARG B O 1
ATOM 4211 N N . ASP B 1 122 ? 16.406 -5.688 -18.609 1 82.06 122 ASP B N 1
ATOM 4212 C CA . ASP B 1 122 ? 17.266 -4.621 -18.109 1 82.06 122 ASP B CA 1
ATOM 4213 C C . ASP B 1 122 ? 17.297 -4.621 -16.578 1 82.06 122 ASP B C 1
ATOM 4215 O O . ASP B 1 122 ? 18.328 -4.336 -15.969 1 82.06 122 ASP B O 1
ATOM 4219 N N . THR B 1 123 ? 16.234 -4.988 -15.992 1 78.56 123 THR B N 1
ATOM 4220 C CA . THR B 1 123 ? 16.172 -4.941 -14.531 1 78.56 123 THR B CA 1
ATOM 4221 C C . THR B 1 123 ? 16.734 -6.219 -13.922 1 78.56 123 THR B C 1
ATOM 4223 O O . THR B 1 123 ? 17.484 -6.164 -12.953 1 78.56 123 THR B O 1
ATOM 4226 N N . TYR B 1 124 ? 16.438 -7.34 -14.523 1 87.69 124 TYR B N 1
ATOM 4227 C CA . TYR B 1 124 ? 16.797 -8.586 -13.859 1 87.69 124 TYR B CA 1
ATOM 4228 C C . TYR B 1 124 ? 17.875 -9.32 -14.641 1 87.69 124 TYR B C 1
ATOM 4230 O O . TYR B 1 124 ? 18.422 -10.328 -14.164 1 87.69 124 TYR B O 1
ATOM 4238 N N . GLY B 1 125 ? 18.203 -8.906 -15.906 1 88.5 125 GLY B N 1
ATOM 4239 C CA . GLY B 1 125 ? 19.375 -9.406 -16.625 1 88.5 125 GLY B CA 1
ATOM 4240 C C . GLY B 1 125 ? 19.109 -10.711 -17.344 1 88.5 125 GLY B C 1
ATOM 4241 O O . GLY B 1 125 ? 20.031 -11.445 -17.672 1 88.5 125 GLY B O 1
ATOM 4242 N N . ALA B 1 126 ? 17.906 -11.047 -17.562 1 93.75 126 ALA B N 1
ATOM 4243 C CA . ALA B 1 126 ? 17.562 -12.281 -18.266 1 93.75 126 ALA B CA 1
ATOM 4244 C C . ALA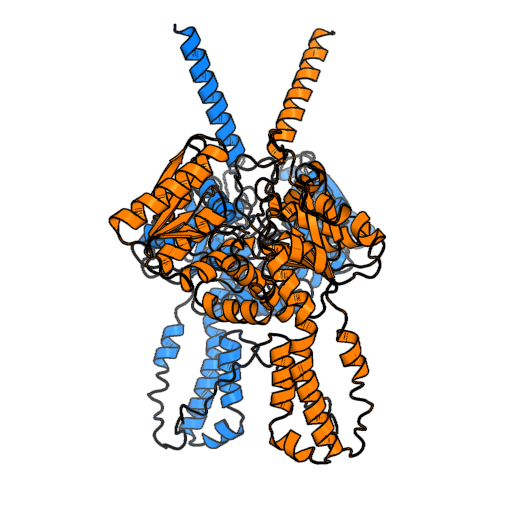 B 1 126 ? 17.766 -12.125 -19.781 1 93.75 126 ALA B C 1
ATOM 4246 O O . ALA B 1 126 ? 17.703 -11.016 -20.297 1 93.75 126 ALA B O 1
ATOM 4247 N N . GLU B 1 127 ? 18.078 -13.195 -20.406 1 94.06 127 GLU B N 1
ATOM 4248 C CA . GLU B 1 127 ? 18.062 -13.211 -21.875 1 94.06 127 GLU B CA 1
ATOM 4249 C C . GLU B 1 127 ? 16.641 -13.305 -22.422 1 94.06 127 GLU B C 1
ATOM 4251 O O . GLU B 1 127 ? 15.828 -14.07 -21.906 1 94.06 127 GLU B O 1
ATOM 4256 N N . VAL B 1 128 ? 16.344 -12.469 -23.422 1 93.12 128 VAL B N 1
ATOM 4257 C CA . VAL B 1 128 ? 15 -12.469 -24.016 1 93.12 128 VAL B CA 1
ATOM 4258 C C . VAL B 1 128 ? 15.078 -12.969 -25.453 1 93.12 128 VAL B C 1
ATOM 4260 O O . VAL B 1 128 ? 15.914 -12.508 -26.234 1 93.12 128 VAL B O 1
ATOM 4263 N N . ARG B 1 129 ? 14.297 -13.945 -25.781 1 92.5 129 ARG B N 1
ATOM 4264 C CA . ARG B 1 129 ? 14.125 -14.445 -27.141 1 92.5 129 ARG B CA 1
ATOM 4265 C C . ARG B 1 129 ? 12.727 -14.164 -27.656 1 92.5 129 ARG B C 1
ATOM 4267 O O . ARG B 1 129 ? 11.734 -14.609 -27.078 1 92.5 129 ARG B O 1
ATOM 4274 N N . LEU B 1 130 ? 12.648 -13.508 -28.766 1 89.5 130 LEU B N 1
ATOM 4275 C CA . LEU B 1 130 ? 11.352 -13.078 -29.281 1 89.5 130 LEU B CA 1
ATOM 4276 C C . LEU B 1 130 ? 10.805 -14.094 -30.281 1 89.5 130 LEU B C 1
ATOM 4278 O O . LEU B 1 130 ? 11.562 -14.672 -31.062 1 89.5 130 LEU B O 1
ATOM 4282 N N . CYS B 1 131 ? 9.516 -14.305 -30.203 1 89.19 131 CYS B N 1
ATOM 4283 C CA . CYS B 1 131 ? 8.828 -15.203 -31.125 1 89.19 131 CYS B CA 1
ATOM 4284 C C . CYS B 1 131 ? 7.59 -14.547 -31.703 1 89.19 131 CYS B C 1
ATOM 4286 O O . CYS B 1 131 ? 7.262 -13.414 -31.359 1 89.19 131 CYS B O 1
ATOM 4288 N N . LYS B 1 132 ? 6.941 -15.281 -32.688 1 86.38 132 LYS B N 1
ATOM 4289 C CA . LYS B 1 132 ? 5.66 -14.82 -33.219 1 86.38 132 LYS B CA 1
ATOM 4290 C C . LYS B 1 132 ? 4.582 -14.828 -32.125 1 86.38 132 LYS B C 1
ATOM 4292 O O . LYS B 1 132 ? 4.621 -15.648 -31.219 1 86.38 132 LYS B O 1
ATOM 4297 N N . PRO B 1 133 ? 3.639 -13.953 -32.188 1 80.19 133 PRO B N 1
ATOM 4298 C CA . PRO B 1 133 ? 2.637 -13.789 -31.141 1 80.19 133 PRO B CA 1
ATOM 4299 C C . PRO B 1 133 ? 1.547 -14.852 -31.188 1 80.19 133 PRO B C 1
ATOM 4301 O O . PRO B 1 133 ? 0.36 -14.523 -31.266 1 80.19 133 PRO B O 1
ATOM 4304 N N . THR B 1 134 ? 1.922 -16.078 -31.234 1 75.44 134 THR B N 1
ATOM 4305 C CA . THR B 1 134 ? 1.002 -17.203 -31.141 1 75.44 134 THR B CA 1
ATOM 4306 C C . THR B 1 134 ? 1.431 -18.172 -30.047 1 75.44 134 THR B C 1
ATOM 4308 O O . THR B 1 134 ? 2.613 -18.25 -29.703 1 75.44 134 THR B O 1
ATOM 4311 N N . GLN B 1 135 ? 0.465 -18.859 -29.453 1 72.69 135 GLN B N 1
ATOM 4312 C CA . GLN B 1 135 ? 0.767 -19.828 -28.406 1 72.69 135 GLN B CA 1
ATOM 4313 C C . GLN B 1 135 ? 1.679 -20.938 -28.938 1 72.69 135 GLN B C 1
ATOM 4315 O O . GLN B 1 135 ? 2.604 -21.359 -28.234 1 72.69 135 GLN B O 1
ATOM 4320 N N . GLU B 1 136 ? 1.365 -21.375 -30.094 1 77.44 136 GLU B N 1
ATOM 4321 C CA . GLU B 1 136 ? 2.152 -22.438 -30.719 1 77.44 136 GLU B CA 1
ATOM 4322 C C . GLU B 1 136 ? 3.602 -22 -30.922 1 77.44 136 GLU B C 1
ATOM 4324 O O . GLU B 1 136 ? 4.527 -22.781 -30.672 1 77.44 136 GLU B O 1
ATOM 4329 N N . ALA B 1 137 ? 3.734 -20.797 -31.391 1 83.5 137 ALA B N 1
ATOM 4330 C CA . ALA B 1 137 ? 5.078 -20.266 -31.609 1 83.5 137 ALA B CA 1
ATOM 4331 C C . ALA B 1 137 ? 5.852 -20.156 -30.297 1 83.5 137 ALA B C 1
ATOM 4333 O O . ALA B 1 137 ? 7.051 -20.438 -30.25 1 83.5 137 ALA B O 1
ATOM 4334 N N . ARG B 1 138 ? 5.246 -19.766 -29.281 1 83.12 138 ARG B N 1
ATOM 4335 C CA . ARG B 1 138 ? 5.863 -19.609 -27.969 1 83.12 138 ARG B CA 1
ATOM 4336 C C . ARG B 1 138 ? 6.328 -20.969 -27.422 1 83.12 138 ARG B C 1
ATOM 4338 O O . ARG B 1 138 ? 7.445 -21.078 -26.906 1 83.12 138 ARG B O 1
ATOM 4345 N N . GLU B 1 139 ? 5.531 -21.984 -27.547 1 83.44 139 GLU B N 1
ATOM 4346 C CA . GLU B 1 139 ? 5.855 -23.328 -27.078 1 83.44 139 GLU B CA 1
ATOM 4347 C C . GLU B 1 139 ? 6.992 -23.938 -27.891 1 83.44 139 GLU B C 1
ATOM 4349 O O . GLU B 1 139 ? 7.902 -24.547 -27.328 1 83.44 139 GLU B O 1
ATOM 4354 N N . ALA B 1 140 ? 6.867 -23.719 -29.156 1 89.69 140 ALA B N 1
ATOM 4355 C CA . ALA B 1 140 ? 7.895 -24.266 -30.031 1 89.69 140 ALA B CA 1
ATOM 4356 C C . ALA B 1 140 ? 9.25 -23.625 -29.75 1 89.69 140 ALA B C 1
ATOM 4358 O O . ALA B 1 140 ? 10.273 -24.312 -29.688 1 89.69 140 ALA B O 1
ATOM 4359 N N . MET B 1 141 ? 9.211 -22.344 -29.641 1 91.88 141 MET B N 1
ATOM 4360 C CA . MET B 1 141 ? 10.461 -21.641 -29.391 1 91.88 141 MET B CA 1
ATOM 4361 C C . MET B 1 141 ? 11.047 -22.031 -28.031 1 91.88 141 MET B C 1
ATOM 4363 O O . MET B 1 141 ? 12.258 -22.203 -27.906 1 91.88 141 MET B O 1
ATOM 4367 N N . SER B 1 142 ? 10.289 -22.094 -27.062 1 92.69 142 SER B N 1
ATOM 4368 C CA . SER B 1 142 ? 10.75 -22.516 -25.75 1 92.69 142 SER B CA 1
ATOM 4369 C C . SER B 1 142 ? 11.43 -23.875 -25.812 1 92.69 142 SER B C 1
ATOM 4371 O O . SER B 1 142 ? 12.516 -24.062 -25.25 1 92.69 142 SER B O 1
ATOM 4373 N N . ALA B 1 143 ? 10.805 -24.812 -26.5 1 93.25 143 ALA B N 1
ATOM 4374 C CA . ALA B 1 143 ? 11.359 -26.156 -26.641 1 93.25 143 ALA B CA 1
ATOM 4375 C C . ALA B 1 143 ? 12.68 -26.125 -27.406 1 93.25 143 ALA B C 1
ATOM 4377 O O . ALA B 1 143 ? 13.625 -26.844 -27.062 1 93.25 143 ALA B O 1
ATOM 4378 N N . GLU B 1 144 ? 12.648 -25.281 -28.391 1 95.12 144 GLU B N 1
ATOM 4379 C CA . GLU B 1 144 ? 13.859 -25.141 -29.203 1 95.12 144 GLU B CA 1
ATOM 4380 C C . GLU B 1 144 ? 15.016 -24.578 -28.375 1 95.12 144 GLU B C 1
ATOM 4382 O O . GLU B 1 144 ? 16.156 -25.047 -28.5 1 95.12 144 GLU B O 1
ATOM 4387 N N . VAL B 1 145 ? 14.734 -23.625 -27.641 1 95.75 145 VAL B N 1
ATOM 4388 C CA . VAL B 1 145 ? 15.758 -22.969 -26.828 1 95.75 145 VAL B CA 1
ATOM 4389 C C . VAL B 1 145 ? 16.297 -23.969 -25.797 1 95.75 145 VAL B C 1
ATOM 4391 O O . VAL B 1 145 ? 17.516 -24.047 -25.594 1 95.75 145 VAL B O 1
ATOM 4394 N N . VAL B 1 146 ? 15.469 -24.75 -25.172 1 96.56 146 VAL B N 1
ATOM 4395 C CA . VAL B 1 146 ? 15.883 -25.734 -24.188 1 96.56 146 VAL B CA 1
ATOM 4396 C C . VAL B 1 146 ? 16.797 -26.766 -24.859 1 96.56 146 VAL B C 1
ATOM 4398 O O . VAL B 1 146 ? 17.859 -27.094 -24.312 1 96.56 146 VAL B O 1
ATOM 4401 N N . GLN B 1 147 ? 16.391 -27.203 -26.031 1 96.69 147 GLN B N 1
ATOM 4402 C CA . GLN B 1 147 ? 17.172 -28.203 -26.75 1 96.69 147 GLN B CA 1
ATOM 4403 C C . GLN B 1 147 ? 18.547 -27.641 -27.156 1 96.69 147 GLN B C 1
ATOM 4405 O O . GLN B 1 147 ? 19.547 -28.328 -27.047 1 96.69 147 GLN B O 1
ATOM 4410 N N . GLU B 1 148 ? 18.5 -26.438 -27.625 1 96.75 148 GLU B N 1
ATOM 4411 C CA . GLU B 1 148 ? 19.75 -25.766 -28 1 96.75 148 GLU B CA 1
ATOM 4412 C C . GLU B 1 148 ? 20.703 -25.688 -26.812 1 96.75 148 GLU B C 1
ATOM 4414 O O . GLU B 1 148 ? 21.891 -26.016 -26.953 1 96.75 148 GLU B O 1
ATOM 4419 N N . LEU B 1 149 ? 20.25 -25.328 -25.734 1 96.5 149 LEU B N 1
ATOM 4420 C CA . LEU B 1 149 ? 21.078 -25.141 -24.547 1 96.5 149 LEU B CA 1
ATOM 4421 C C . LEU B 1 149 ? 21.547 -26.484 -24 1 96.5 149 LEU B C 1
ATOM 4423 O O . LEU B 1 149 ? 22.688 -26.594 -23.516 1 96.5 149 LEU B O 1
ATOM 4427 N N . ARG B 1 150 ? 20.688 -27.5 -24.094 1 96.5 150 ARG B N 1
ATOM 4428 C CA . ARG B 1 150 ? 21.078 -28.828 -23.672 1 96.5 150 ARG B CA 1
ATOM 4429 C C . ARG B 1 150 ? 22.188 -29.391 -24.562 1 96.5 150 ARG B C 1
ATOM 4431 O O . ARG B 1 150 ? 23.109 -30.047 -24.078 1 96.5 150 ARG B O 1
ATOM 4438 N N . THR B 1 151 ? 22.094 -29.094 -25.859 1 97.38 151 THR B N 1
ATOM 4439 C CA . THR B 1 151 ? 23.109 -29.562 -26.797 1 97.38 151 THR B CA 1
ATOM 4440 C C . THR B 1 151 ? 24.438 -28.859 -26.531 1 97.38 151 THR B C 1
ATOM 4442 O O . THR B 1 151 ? 25.484 -29.484 -26.594 1 97.38 151 THR B O 1
ATOM 4445 N N . LYS B 1 152 ? 24.297 -27.656 -26.203 1 97.06 152 LYS B N 1
ATOM 4446 C CA . LYS B 1 152 ? 25.5 -26.844 -26.062 1 97.06 152 LYS B CA 1
ATOM 4447 C C . LYS B 1 152 ? 26.156 -27.062 -24.703 1 97.06 152 LYS B C 1
ATOM 4449 O O . LYS B 1 152 ? 27.375 -27.031 -24.578 1 97.06 152 LYS B O 1
ATOM 4454 N N . HIS B 1 153 ? 25.406 -27.281 -23.672 1 96.69 153 HIS B N 1
ATOM 4455 C CA . HIS B 1 153 ? 25.953 -27.219 -22.328 1 96.69 153 HIS B CA 1
ATOM 4456 C C . HIS B 1 153 ? 25.812 -28.562 -21.609 1 96.69 153 HIS B C 1
ATOM 4458 O O . HIS B 1 153 ? 26.453 -28.797 -20.578 1 96.69 153 HIS B O 1
ATOM 4464 N N . GLY B 1 154 ? 24.953 -29.406 -22.109 1 95.69 154 GLY B N 1
ATOM 4465 C CA . GLY B 1 154 ? 24.703 -30.688 -21.484 1 95.69 154 GLY B CA 1
ATOM 4466 C C . GLY B 1 154 ? 23.219 -31 -21.328 1 95.69 154 GLY B C 1
ATOM 4467 O O . GLY B 1 154 ? 22.406 -30.078 -21.141 1 95.69 154 GLY B O 1
ATOM 4468 N N . ALA B 1 155 ? 22.844 -32.219 -21.297 1 93.25 155 ALA B N 1
ATOM 4469 C CA . ALA B 1 155 ? 21.453 -32.688 -21.312 1 93.25 155 ALA B CA 1
ATOM 4470 C C . ALA B 1 155 ? 20.688 -32.219 -20.078 1 93.25 155 ALA B C 1
ATOM 4472 O O . ALA B 1 155 ? 19.5 -31.953 -20.141 1 93.25 155 ALA B O 1
ATOM 4473 N N . ASP B 1 156 ? 21.375 -32.062 -18.984 1 93.94 156 ASP B N 1
ATOM 4474 C CA . ASP B 1 156 ? 20.719 -31.703 -17.719 1 93.94 156 ASP B CA 1
ATOM 4475 C C . ASP B 1 156 ? 20.953 -30.25 -17.359 1 93.94 156 ASP B C 1
ATOM 4477 O O . ASP B 1 156 ? 20.609 -29.812 -16.266 1 93.94 156 ASP B O 1
ATOM 4481 N N . LYS B 1 157 ? 21.328 -29.469 -18.297 1 96.75 157 LYS B N 1
ATOM 4482 C CA . LYS B 1 157 ? 21.797 -28.141 -17.969 1 96.75 157 LYS B CA 1
ATOM 4483 C C . LYS B 1 157 ? 20.766 -27.078 -18.344 1 96.75 157 LYS B C 1
ATOM 4485 O O . LYS B 1 157 ? 20.953 -25.891 -18.047 1 96.75 157 LYS B O 1
ATOM 4490 N N . ALA B 1 158 ? 19.672 -27.531 -18.922 1 97.62 158 ALA B N 1
ATOM 4491 C CA . ALA B 1 158 ? 18.609 -26.578 -19.25 1 97.62 158 ALA B CA 1
ATOM 4492 C C . ALA B 1 158 ? 17.234 -27.188 -19.031 1 97.62 158 ALA B C 1
ATOM 4494 O O . ALA B 1 158 ? 17.031 -28.391 -19.281 1 97.62 158 ALA B O 1
ATOM 4495 N N . GLU B 1 159 ? 16.344 -26.438 -18.594 1 96.81 159 GLU B N 1
ATOM 4496 C CA . GLU B 1 159 ? 14.969 -26.891 -18.453 1 96.81 159 GLU B CA 1
ATOM 4497 C C . GLU B 1 159 ? 13.984 -25.734 -18.516 1 96.81 159 GLU B C 1
ATOM 4499 O O . GLU B 1 159 ? 14.367 -24.578 -18.297 1 96.81 159 GLU B O 1
ATOM 4504 N N . GLU B 1 160 ? 12.82 -26.125 -18.875 1 96.38 160 GLU B N 1
ATOM 4505 C CA . GLU B 1 160 ? 11.711 -25.172 -18.797 1 96.38 160 GLU B CA 1
ATOM 4506 C C . GLU B 1 160 ? 10.969 -25.297 -17.484 1 96.38 160 GLU B C 1
ATOM 4508 O O . GLU B 1 160 ? 10.656 -26.406 -17.031 1 96.38 160 GLU B O 1
ATOM 4513 N N . ILE B 1 161 ? 10.781 -24.188 -16.828 1 96.25 161 ILE B N 1
ATOM 4514 C CA . ILE B 1 161 ? 9.961 -24.156 -15.625 1 96.25 161 ILE B CA 1
ATOM 4515 C C . ILE B 1 161 ? 8.625 -23.484 -15.938 1 96.25 161 ILE B C 1
ATOM 4517 O O . ILE B 1 161 ? 8.57 -22.281 -16.219 1 96.25 161 ILE B O 1
ATOM 4521 N N . HIS B 1 162 ? 7.621 -24.25 -15.891 1 93.56 162 HIS B N 1
ATOM 4522 C CA . HIS B 1 162 ? 6.277 -23.797 -16.219 1 93.56 162 HIS B CA 1
ATOM 4523 C C . HIS B 1 162 ? 5.688 -22.953 -15.094 1 93.56 162 HIS B C 1
ATOM 4525 O O . HIS B 1 162 ? 5.906 -23.25 -13.914 1 93.56 162 HIS B O 1
ATOM 4531 N N . PRO B 1 163 ? 4.867 -21.984 -15.406 1 92.75 163 PRO B N 1
ATOM 4532 C CA . PRO B 1 163 ? 4.371 -21.031 -14.414 1 92.75 163 PRO B CA 1
ATOM 4533 C C . PRO B 1 163 ? 3.363 -21.656 -13.453 1 92.75 163 PRO B C 1
ATOM 4535 O O . PRO B 1 163 ? 3.162 -21.156 -12.344 1 92.75 163 PRO B O 1
ATOM 4538 N N . ASN B 1 164 ? 2.635 -22.781 -13.875 1 93.44 164 ASN B N 1
ATOM 4539 C CA . ASN B 1 164 ? 1.578 -23.281 -13 1 93.44 164 ASN B CA 1
ATOM 4540 C C . ASN B 1 164 ? 1.43 -24.797 -13.086 1 93.44 164 ASN B C 1
ATOM 4542 O O . ASN B 1 164 ? 0.689 -25.391 -12.305 1 93.44 164 ASN B O 1
ATOM 4546 N N . GLN B 1 165 ? 2.184 -25.422 -14.047 1 93.5 165 GLN B N 1
ATOM 4547 C CA . GLN B 1 165 ? 2.041 -26.875 -14.164 1 93.5 165 GLN B CA 1
ATOM 4548 C C . GLN B 1 165 ? 3.244 -27.594 -13.57 1 93.5 165 GLN B C 1
ATOM 4550 O O . GLN B 1 165 ? 3.271 -28.828 -13.508 1 93.5 165 GLN B O 1
ATOM 4555 N N . ASP B 1 166 ? 4.242 -26.859 -13.172 1 95.81 166 ASP B N 1
ATOM 4556 C CA . ASP B 1 166 ? 5.387 -27.422 -12.461 1 95.81 166 ASP B CA 1
ATOM 4557 C C . ASP B 1 166 ? 5.074 -27.594 -10.969 1 95.81 166 ASP B C 1
ATOM 4559 O O . ASP B 1 166 ? 4.84 -26.609 -10.266 1 95.81 166 ASP B O 1
ATOM 4563 N N . PRO B 1 167 ? 5.086 -28.875 -10.477 1 97.75 167 PRO B N 1
ATOM 4564 C CA . PRO B 1 167 ? 4.746 -29.094 -9.07 1 97.75 167 PRO B CA 1
ATOM 4565 C C . PRO B 1 167 ? 5.641 -28.312 -8.117 1 97.75 167 PRO B C 1
ATOM 4567 O O . PRO B 1 167 ? 5.195 -27.906 -7.035 1 97.75 167 PRO B O 1
ATOM 4570 N N . ARG B 1 168 ? 6.902 -28.109 -8.484 1 98.31 168 ARG B N 1
ATOM 4571 C CA . ARG B 1 168 ? 7.816 -27.344 -7.652 1 98.31 168 ARG B CA 1
ATOM 4572 C C . ARG B 1 168 ? 7.332 -25.906 -7.504 1 98.31 168 ARG B C 1
ATOM 4574 O O . ARG B 1 168 ? 7.438 -25.312 -6.426 1 98.31 168 ARG B O 1
ATOM 4581 N N . VAL B 1 169 ? 6.789 -25.344 -8.586 1 98.12 169 VAL B N 1
ATOM 4582 C CA . VAL B 1 169 ? 6.23 -24 -8.586 1 98.12 169 VAL B CA 1
ATOM 4583 C C . VAL B 1 169 ? 4.977 -23.953 -7.711 1 98.12 169 VAL B C 1
ATOM 4585 O O . VAL B 1 169 ? 4.816 -23.062 -6.883 1 98.12 169 VAL B O 1
ATOM 4588 N N . VAL B 1 170 ? 4.121 -24.953 -7.859 1 98.38 170 VAL B N 1
ATOM 4589 C CA . VAL B 1 170 ? 2.865 -25.016 -7.121 1 98.38 170 VAL B CA 1
ATOM 4590 C C . VAL B 1 170 ? 3.146 -25.078 -5.621 1 98.38 170 VAL B C 1
ATOM 4592 O O . VAL B 1 170 ? 2.529 -24.359 -4.84 1 98.38 170 VAL B O 1
ATOM 4595 N N . ASN B 1 171 ? 4.125 -25.906 -5.246 1 97.88 171 ASN B N 1
ATOM 4596 C CA . ASN B 1 171 ? 4.5 -26 -3.84 1 97.88 171 ASN B CA 1
ATOM 4597 C C . ASN B 1 171 ? 5.027 -24.672 -3.309 1 97.88 171 ASN B C 1
ATOM 4599 O O . ASN B 1 171 ? 4.715 -24.281 -2.184 1 97.88 171 ASN B O 1
ATOM 4603 N N . GLY B 1 172 ? 5.828 -24.031 -4.109 1 98.62 172 GLY B N 1
ATOM 4604 C CA . GLY B 1 172 ? 6.328 -22.719 -3.723 1 98.62 172 GLY B CA 1
ATOM 4605 C C . GLY B 1 172 ? 5.227 -21.688 -3.525 1 98.62 172 GLY B C 1
ATOM 4606 O O . GLY B 1 172 ? 5.258 -20.906 -2.57 1 98.62 172 GLY B O 1
ATOM 4607 N N . GLN B 1 173 ? 4.246 -21.703 -4.395 1 98.38 173 GLN B N 1
ATOM 4608 C CA . GLN B 1 173 ? 3.129 -20.766 -4.301 1 98.38 173 GLN B CA 1
ATOM 4609 C C . GLN B 1 173 ? 2.301 -21.031 -3.045 1 98.38 173 GLN B C 1
ATOM 4611 O O . GLN B 1 173 ? 1.752 -20.094 -2.457 1 98.38 173 GLN B O 1
ATOM 4616 N N . GLY B 1 174 ? 2.297 -22.266 -2.574 1 98 174 GLY B N 1
ATOM 4617 C CA . GLY B 1 174 ? 1.549 -22.641 -1.387 1 98 174 GLY B CA 1
ATOM 4618 C C . GLY B 1 174 ? 2.055 -21.969 -0.124 1 98 174 GLY B C 1
ATOM 4619 O O . GLY B 1 174 ? 1.339 -21.906 0.878 1 98 174 GLY B O 1
ATOM 4620 N N . SER B 1 175 ? 3.248 -21.422 -0.142 1 97.5 175 SER B N 1
ATOM 4621 C CA . SER B 1 175 ? 3.834 -20.766 1.022 1 97.5 175 SER B CA 1
ATOM 4622 C C . SER B 1 175 ? 3.029 -19.531 1.428 1 97.5 175 SER B C 1
ATOM 4624 O O . SER B 1 175 ? 3.084 -19.094 2.58 1 97.5 175 SER B O 1
ATOM 4626 N N . VAL B 1 176 ? 2.26 -18.969 0.479 1 98.44 176 VAL B N 1
ATOM 4627 C CA . VAL B 1 176 ? 1.378 -17.844 0.775 1 98.44 176 VAL B CA 1
ATOM 4628 C C . VAL B 1 176 ? 0.394 -18.234 1.875 1 98.44 176 VAL B C 1
ATOM 4630 O O . VAL B 1 176 ? 0.147 -17.469 2.801 1 98.44 176 VAL B O 1
ATOM 4633 N N . ALA B 1 177 ? -0.12 -19.469 1.771 1 96.25 177 ALA B N 1
ATOM 4634 C CA . ALA B 1 177 ? -1.105 -19.938 2.74 1 96.25 177 ALA B CA 1
ATOM 4635 C C . ALA B 1 177 ? -0.463 -20.188 4.102 1 96.25 177 ALA B C 1
ATOM 4637 O O . ALA B 1 177 ? -1.086 -19.938 5.141 1 96.25 177 ALA B O 1
ATOM 4638 N N . VAL B 1 178 ? 0.747 -20.641 4.102 1 90.81 178 VAL B N 1
ATOM 4639 C CA . VAL B 1 178 ? 1.452 -20.891 5.355 1 90.81 178 VAL B CA 1
ATOM 4640 C C . VAL B 1 178 ? 1.57 -19.594 6.145 1 90.81 178 VAL B C 1
ATOM 4642 O O . VAL B 1 178 ? 1.173 -19.516 7.309 1 90.81 178 VAL B O 1
ATOM 4645 N N . GLU B 1 179 ? 2.072 -18.594 5.457 1 92.38 179 GLU B N 1
ATOM 4646 C CA . GLU B 1 179 ? 2.232 -17.281 6.102 1 92.38 179 GLU B CA 1
ATOM 4647 C C . GLU B 1 179 ? 0.885 -16.703 6.52 1 92.38 179 GLU B C 1
ATOM 4649 O O . GLU B 1 179 ? 0.735 -16.219 7.645 1 92.38 179 GLU B O 1
ATOM 4654 N N . LEU B 1 180 ? -0.074 -16.766 5.609 1 95 180 LEU B N 1
ATOM 4655 C CA . LEU B 1 180 ? -1.378 -16.141 5.844 1 95 180 LEU B CA 1
ATOM 4656 C C . LEU B 1 180 ? -2.055 -16.766 7.062 1 95 180 LEU B C 1
ATOM 4658 O O . LEU B 1 180 ? -2.545 -16.047 7.938 1 95 180 LEU B O 1
ATOM 4662 N N . LEU B 1 181 ? -2.018 -18.062 7.141 1 87.44 181 LEU B N 1
ATOM 4663 C CA . LEU B 1 181 ? -2.73 -18.75 8.211 1 87.44 181 LEU B CA 1
ATOM 4664 C C . LEU B 1 181 ? -1.978 -18.625 9.531 1 87.44 181 LEU B C 1
ATOM 4666 O O . LEU B 1 181 ? -2.578 -18.734 10.602 1 87.44 181 LEU B O 1
ATOM 4670 N N . GLU B 1 182 ? -0.69 -18.406 9.453 1 81.69 182 GLU B N 1
ATOM 4671 C CA . GLU B 1 182 ? 0.063 -18.078 10.656 1 81.69 182 GLU B CA 1
ATOM 4672 C C . GLU B 1 182 ? -0.277 -16.688 11.164 1 81.69 182 GLU B C 1
ATOM 4674 O O . GLU B 1 182 ? -0.412 -16.469 12.367 1 81.69 182 GLU B O 1
ATOM 4679 N N . GLN B 1 183 ? -0.48 -15.805 10.258 1 86.31 183 GLN B N 1
ATOM 4680 C CA . GLN B 1 183 ? -0.708 -14.398 10.594 1 86.31 183 GLN B CA 1
ATOM 4681 C C . GLN B 1 183 ? -2.164 -14.156 10.977 1 86.31 183 GLN B C 1
ATOM 4683 O O . GLN B 1 183 ? -2.457 -13.273 11.789 1 86.31 183 GLN B O 1
ATOM 4688 N N . GLN B 1 184 ? -3.029 -14.875 10.359 1 88.38 184 GLN B N 1
ATOM 4689 C CA . GLN B 1 184 ? -4.465 -14.789 10.609 1 88.38 184 GLN B CA 1
ATOM 4690 C C . GLN B 1 184 ? -5.098 -16.188 10.656 1 88.38 184 GLN B C 1
ATOM 4692 O O . GLN B 1 184 ? -5.758 -16.609 9.711 1 88.38 184 GLN B O 1
ATOM 4697 N N . PRO B 1 185 ? -5.07 -16.812 11.844 1 79.31 185 PRO B N 1
ATOM 4698 C CA . PRO B 1 185 ? -5.445 -18.219 11.945 1 79.31 185 PRO B CA 1
ATOM 4699 C C . PRO B 1 185 ? -6.961 -18.438 11.953 1 79.31 185 PRO B C 1
ATOM 4701 O O . PRO B 1 185 ? -7.434 -19.547 11.75 1 79.31 185 PRO B O 1
ATOM 4704 N N . ASP B 1 186 ? -7.73 -17.438 12.164 1 80.88 186 ASP B N 1
ATOM 4705 C CA . ASP B 1 186 ? -9.164 -17.609 12.352 1 80.88 186 ASP B CA 1
ATOM 4706 C C . ASP B 1 186 ? -9.922 -17.312 11.055 1 80.88 186 ASP B C 1
ATOM 4708 O O . ASP B 1 186 ? -11.086 -16.906 11.094 1 80.88 186 ASP B O 1
ATOM 4712 N N . LEU B 1 187 ? -9.312 -17.562 9.898 1 91.25 187 LEU B N 1
ATOM 4713 C CA . LEU B 1 187 ? -9.977 -17.328 8.625 1 91.25 187 LEU B CA 1
ATOM 4714 C C . LEU B 1 187 ? -11 -18.422 8.336 1 91.25 187 LEU B C 1
ATOM 4716 O O . LEU B 1 187 ? -10.711 -19.609 8.523 1 91.25 187 LEU B O 1
ATOM 4720 N N . ASP B 1 188 ? -12.156 -18.016 7.895 1 92.12 188 ASP B N 1
ATOM 4721 C CA . ASP B 1 188 ? -13.18 -18.953 7.449 1 92.12 188 ASP B CA 1
ATOM 4722 C C . ASP B 1 188 ? -12.961 -19.359 5.992 1 92.12 188 ASP B C 1
ATOM 4724 O O . ASP B 1 188 ? -13.352 -20.453 5.582 1 92.12 188 ASP B O 1
ATOM 4728 N N . ALA B 1 189 ? -12.344 -18.422 5.25 1 96.69 189 ALA B N 1
ATOM 4729 C CA . ALA B 1 189 ? -12.133 -18.688 3.826 1 96.69 189 ALA B CA 1
ATOM 4730 C C . ALA B 1 189 ? -10.953 -17.875 3.291 1 96.69 189 ALA B C 1
ATOM 4732 O O . ALA B 1 189 ? -10.578 -16.859 3.871 1 96.69 189 ALA B O 1
ATOM 4733 N N . ILE B 1 190 ? -10.406 -18.406 2.254 1 98.06 190 ILE B N 1
ATOM 4734 C CA . ILE B 1 190 ? -9.406 -17.703 1.46 1 98.06 190 ILE B CA 1
ATOM 4735 C C . ILE B 1 190 ? -9.883 -17.594 0.012 1 98.06 190 ILE B C 1
ATOM 4737 O O . ILE B 1 190 ? -10.195 -18.609 -0.622 1 98.06 190 ILE B O 1
ATOM 4741 N N . VAL B 1 191 ? -9.977 -16.359 -0.5 1 98.88 191 VAL B N 1
ATOM 4742 C CA . VAL B 1 191 ? -10.383 -16.125 -1.881 1 98.88 191 VAL B CA 1
ATOM 4743 C C . VAL B 1 191 ? -9.156 -15.867 -2.748 1 98.88 191 VAL B C 1
ATOM 4745 O O . VAL B 1 191 ? -8.328 -15.008 -2.426 1 98.88 191 VAL B O 1
ATOM 4748 N N . VAL B 1 192 ? -9.062 -16.609 -3.852 1 98.88 192 VAL B N 1
ATOM 4749 C CA . VAL B 1 192 ? -7.859 -16.578 -4.68 1 98.88 192 VAL B CA 1
ATOM 4750 C C . VAL B 1 192 ? -8.25 -16.469 -6.152 1 98.88 192 VAL B C 1
ATOM 4752 O O . VAL B 1 192 ? -9.133 -17.188 -6.625 1 98.88 192 VAL B O 1
ATOM 4755 N N . SER B 1 193 ? -7.566 -15.539 -6.883 1 98.81 193 SER B N 1
ATOM 4756 C CA . SER B 1 193 ? -7.734 -15.484 -8.328 1 98.81 193 SER B CA 1
ATOM 4757 C C . SER B 1 193 ? -7.109 -16.703 -9.008 1 98.81 193 SER B C 1
ATOM 4759 O O . SER B 1 193 ? -6.074 -17.203 -8.562 1 98.81 193 SER B O 1
ATOM 4761 N N . ILE B 1 194 ? -7.789 -17.156 -10.117 1 98.44 194 ILE B N 1
ATOM 4762 C CA . ILE B 1 194 ? -7.309 -18.344 -10.805 1 98.44 194 ILE B CA 1
ATOM 4763 C C . ILE B 1 194 ? -7.012 -18.031 -12.266 1 98.44 194 ILE B C 1
ATOM 4765 O O . ILE B 1 194 ? -7.863 -17.469 -12.969 1 98.44 194 ILE B O 1
ATOM 4769 N N . GLY B 1 195 ? -5.84 -18.25 -12.625 1 95.06 195 GLY B N 1
ATOM 4770 C CA . GLY B 1 195 ? -5.461 -18.438 -14.016 1 95.06 195 GLY B CA 1
ATOM 4771 C C . GLY B 1 195 ? -5.156 -19.891 -14.367 1 95.06 195 GLY B C 1
ATOM 4772 O O . GLY B 1 195 ? -6.062 -20.719 -14.43 1 95.06 195 GLY B O 1
ATOM 4773 N N . GLY B 1 196 ? -3.902 -20.203 -14.367 1 94.25 196 GLY B N 1
ATOM 4774 C CA . GLY B 1 196 ? -3.494 -21.578 -14.586 1 94.25 196 GLY B CA 1
ATOM 4775 C C . GLY B 1 196 ? -3.666 -22.453 -13.352 1 94.25 196 GLY B C 1
ATOM 4776 O O . GLY B 1 196 ? -3.514 -23.672 -13.43 1 94.25 196 GLY B O 1
ATOM 4777 N N . GLY B 1 197 ? -3.896 -21.891 -12.258 1 97.38 197 GLY B N 1
ATOM 4778 C CA . GLY B 1 197 ? -4.285 -22.609 -11.055 1 97.38 197 GLY B CA 1
ATOM 4779 C C . GLY B 1 197 ? -3.117 -22.906 -10.133 1 97.38 197 GLY B C 1
ATOM 4780 O O . GLY B 1 197 ? -3.287 -23.547 -9.102 1 97.38 197 GLY B O 1
ATOM 4781 N N . GLY B 1 198 ? -1.933 -22.438 -10.461 1 97.25 198 GLY B N 1
ATOM 4782 C CA . GLY B 1 198 ? -0.765 -22.734 -9.648 1 97.25 198 GLY B CA 1
ATOM 4783 C C . GLY B 1 198 ? -0.854 -22.188 -8.242 1 97.25 198 GLY B C 1
ATOM 4784 O O . GLY B 1 198 ? -0.477 -22.859 -7.281 1 97.25 198 GLY B O 1
ATOM 4785 N N . LEU B 1 199 ? -1.321 -20.969 -8.078 1 98.5 199 LEU B N 1
ATOM 4786 C CA . LEU B 1 199 ? -1.427 -20.328 -6.777 1 98.5 199 LEU B CA 1
ATOM 4787 C C . LEU B 1 199 ? -2.486 -21 -5.914 1 98.5 199 LEU B C 1
ATOM 4789 O O . LEU B 1 199 ? -2.191 -21.469 -4.809 1 98.5 199 LEU B O 1
ATOM 4793 N N . ILE B 1 200 ? -3.668 -21.172 -6.461 1 98.69 200 ILE B N 1
ATOM 4794 C CA . ILE B 1 200 ? -4.77 -21.688 -5.656 1 98.69 200 ILE B CA 1
ATOM 4795 C C . ILE B 1 200 ? -4.52 -23.156 -5.328 1 98.69 200 ILE B C 1
ATOM 4797 O O . ILE B 1 200 ? -4.879 -23.625 -4.246 1 98.69 200 ILE B O 1
ATOM 4801 N N . ALA B 1 201 ? -3.922 -23.891 -6.25 1 97.81 201 ALA B N 1
ATOM 4802 C CA . ALA B 1 201 ? -3.604 -25.281 -5.973 1 97.81 201 ALA B CA 1
ATOM 4803 C C . ALA B 1 201 ? -2.656 -25.406 -4.781 1 97.81 201 ALA B C 1
ATOM 4805 O O . ALA B 1 201 ? -2.863 -26.25 -3.898 1 97.81 201 ALA B O 1
ATOM 4806 N N . GLY B 1 202 ? -1.646 -24.578 -4.77 1 97.56 202 GLY B N 1
ATOM 4807 C CA . GLY B 1 202 ? -0.731 -24.578 -3.637 1 97.56 202 GLY B CA 1
ATOM 4808 C C . GLY B 1 202 ? -1.399 -24.188 -2.33 1 97.56 202 GLY B C 1
ATOM 4809 O O . GLY B 1 202 ? -1.204 -24.859 -1.31 1 97.56 202 GLY B O 1
ATOM 4810 N N . ILE B 1 203 ? -2.184 -23.141 -2.354 1 97.69 203 ILE B N 1
ATOM 4811 C CA . ILE B 1 203 ? -2.873 -22.641 -1.174 1 97.69 203 ILE B CA 1
ATOM 4812 C C . ILE B 1 203 ? -3.844 -23.688 -0.646 1 97.69 203 ILE B C 1
ATOM 4814 O O . ILE B 1 203 ? -3.871 -23.969 0.553 1 97.69 203 ILE B O 1
ATOM 4818 N N . ALA B 1 204 ? -4.586 -24.297 -1.53 1 96.06 204 ALA B N 1
ATOM 4819 C CA . ALA B 1 204 ? -5.582 -25.297 -1.143 1 96.06 204 ALA B CA 1
ATOM 4820 C C . ALA B 1 204 ? -4.918 -26.516 -0.516 1 96.06 204 ALA B C 1
ATOM 4822 O O . ALA B 1 204 ? -5.422 -27.078 0.461 1 96.06 204 ALA B O 1
ATOM 4823 N N . THR B 1 205 ? -3.877 -26.938 -1.068 1 92.88 205 THR B N 1
ATOM 4824 C CA . THR B 1 205 ? -3.156 -28.109 -0.573 1 92.88 205 THR B CA 1
ATOM 4825 C C . THR B 1 205 ? -2.738 -27.906 0.881 1 92.88 205 THR B C 1
ATOM 4827 O O . THR B 1 205 ? -2.863 -28.828 1.698 1 92.88 205 THR B O 1
ATOM 4830 N N . TYR B 1 206 ? -2.309 -26.719 1.187 1 90.94 206 TYR B N 1
ATOM 4831 C CA . TYR B 1 206 ? -1.859 -26.469 2.551 1 90.94 206 TYR B CA 1
ATOM 4832 C C . TYR B 1 206 ? -3.041 -26.188 3.471 1 90.94 206 TYR B C 1
ATOM 4834 O O . TYR B 1 206 ? -3.098 -26.703 4.59 1 90.94 206 TYR B O 1
ATOM 4842 N N . ALA B 1 207 ? -3.963 -25.312 3.055 1 88.69 207 ALA B N 1
ATOM 4843 C CA . ALA B 1 207 ? -5.055 -24.828 3.896 1 88.69 207 ALA B CA 1
ATOM 4844 C C . ALA B 1 207 ? -5.961 -25.969 4.332 1 88.69 207 ALA B C 1
ATOM 4846 O O . ALA B 1 207 ? -6.508 -25.953 5.438 1 88.69 207 ALA B O 1
ATOM 4847 N N . THR B 1 208 ? -6.145 -26.891 3.5 1 77.5 208 THR B N 1
ATOM 4848 C CA . THR B 1 208 ? -7.043 -28 3.814 1 77.5 208 THR B CA 1
ATOM 4849 C C . THR B 1 208 ? -6.348 -29.016 4.723 1 77.5 208 THR B C 1
ATOM 4851 O O . THR B 1 208 ? -7.012 -29.781 5.414 1 77.5 208 THR B O 1
ATOM 4854 N N . ASN B 1 209 ? -5.07 -28.969 4.711 1 60.34 209 ASN B N 1
ATOM 4855 C CA . ASN B 1 209 ? -4.324 -29.906 5.555 1 60.34 209 ASN B CA 1
ATOM 4856 C C . ASN B 1 209 ? -3.826 -29.219 6.828 1 60.34 209 ASN B C 1
ATOM 4858 O O . ASN B 1 209 ? -3.244 -29.875 7.695 1 60.34 209 ASN B O 1
ATOM 4862 N N . PHE B 1 210 ? -3.795 -27.844 6.887 1 54.19 210 PHE B N 1
ATOM 4863 C CA . PHE B 1 210 ? -3.309 -27.047 8 1 54.19 210 PHE B CA 1
ATOM 4864 C C . PHE B 1 210 ? -3.988 -27.453 9.305 1 54.19 210 PHE B C 1
ATOM 4866 O O . PHE B 1 210 ? -3.377 -27.391 10.375 1 54.19 210 PHE B O 1
ATOM 4873 N N . THR B 1 211 ? -5.215 -27.719 9.258 1 45.34 211 THR B N 1
ATOM 4874 C CA . THR B 1 211 ? -5.875 -28.047 10.516 1 45.34 211 THR B CA 1
ATOM 4875 C C . THR B 1 211 ? -5.039 -29.031 11.328 1 45.34 211 THR B C 1
ATOM 4877 O O . THR B 1 211 ? -5.012 -28.953 12.562 1 45.34 211 THR B O 1
ATOM 4880 N N . ASP B 1 212 ? -4.344 -29.812 10.562 1 40.22 212 ASP B N 1
ATOM 4881 C CA . ASP B 1 212 ? -3.725 -30.922 11.305 1 40.22 212 ASP B CA 1
ATOM 4882 C C . ASP B 1 212 ? -2.492 -30.438 12.07 1 40.22 212 ASP B C 1
ATOM 4884 O O . ASP B 1 212 ? -2.211 -30.922 13.172 1 40.22 212 ASP B O 1
ATOM 4888 N N . CYS B 1 213 ? -1.796 -29.516 11.461 1 37.84 213 CYS B N 1
ATOM 4889 C CA . CYS B 1 213 ? -0.477 -29.25 12.023 1 37.84 213 CYS B CA 1
ATOM 4890 C C . CYS B 1 213 ? -0.583 -28.406 13.289 1 37.84 213 CYS B C 1
ATOM 4892 O O . CYS B 1 213 ? 0.253 -28.516 14.188 1 37.84 213 CYS B O 1
ATOM 4894 N N . PHE B 1 214 ? -1.456 -27.453 13.242 1 39.75 214 PHE B N 1
ATOM 4895 C CA . PHE B 1 214 ? -1.564 -26.625 14.43 1 39.75 214 PHE B CA 1
ATOM 4896 C C . PHE B 1 214 ? -2.223 -27.391 15.57 1 39.75 214 PHE B C 1
ATOM 4898 O O . PHE B 1 214 ? -1.876 -27.188 16.734 1 39.75 214 PHE B O 1
ATOM 4905 N N . LEU B 1 215 ? -3.016 -28.25 15.078 1 39.59 215 LEU B N 1
ATOM 4906 C CA . LEU B 1 215 ? -3.717 -29.047 16.078 1 39.59 215 LEU B CA 1
ATOM 4907 C C . LEU B 1 215 ? -2.77 -30.062 16.719 1 39.59 215 LEU B C 1
ATOM 4909 O O . LEU B 1 215 ? -3.008 -30.5 17.844 1 39.59 215 LEU B O 1
ATOM 4913 N N . ALA B 1 216 ? -1.752 -30.234 15.945 1 37.84 216 ALA B N 1
ATOM 4914 C CA . ALA B 1 216 ? -0.871 -31.25 16.5 1 37.84 216 ALA B CA 1
ATOM 4915 C C . ALA B 1 216 ? -0.135 -30.719 17.734 1 37.84 216 ALA B C 1
ATOM 4917 O O . ALA B 1 216 ? -0.136 -31.359 18.781 1 37.84 216 ALA B O 1
ATOM 4918 N N . PRO B 1 217 ? 0.507 -29.609 17.516 1 39.19 217 PRO B N 1
ATOM 4919 C CA . PRO B 1 217 ? 1.152 -29.172 18.75 1 39.19 217 PRO B CA 1
ATOM 4920 C C . PRO B 1 217 ? 0.149 -28.844 19.859 1 39.19 217 PRO B C 1
ATOM 4922 O O . PRO B 1 217 ? 0.398 -29.125 21.031 1 39.19 217 PRO B O 1
ATOM 4925 N N . LEU B 1 218 ? -0.953 -28.266 19.375 1 42.72 218 LEU B N 1
ATOM 4926 C CA . LEU B 1 218 ? -1.982 -28.031 20.391 1 42.72 218 LEU B CA 1
ATOM 4927 C C . LEU B 1 218 ? -2.51 -29.344 20.938 1 42.72 218 LEU B C 1
ATOM 4929 O O . LEU B 1 218 ? -2.762 -29.453 22.141 1 42.72 218 LEU B O 1
ATOM 4933 N N . ARG B 1 219 ? -2.613 -30.234 19.938 1 39.5 219 ARG B N 1
ATOM 4934 C CA . ARG B 1 219 ? -2.947 -31.578 20.391 1 39.5 219 ARG B CA 1
ATOM 4935 C C . ARG B 1 219 ? -1.862 -32.125 21.312 1 39.5 219 ARG B C 1
ATOM 4937 O O . ARG B 1 219 ? -2.162 -32.719 22.344 1 39.5 219 ARG B O 1
ATOM 4944 N N . LEU B 1 220 ? -0.678 -31.859 20.812 1 38.94 220 LEU B N 1
ATOM 4945 C CA . LEU B 1 220 ? 0.415 -32.312 21.641 1 38.94 220 LEU B CA 1
ATOM 4946 C C . LEU B 1 220 ? 0.431 -31.594 22.984 1 38.94 220 LEU B C 1
ATOM 4948 O O . LEU B 1 220 ? 0.611 -32.188 24.031 1 38.94 220 LEU B O 1
ATOM 4952 N N . PHE B 1 221 ? 0.183 -30.297 22.781 1 43.34 221 PHE B N 1
ATOM 4953 C CA . PHE B 1 221 ? 0.109 -29.5 24 1 43.34 221 PHE B CA 1
ATOM 4954 C C . PHE B 1 221 ? -1.038 -29.969 24.891 1 43.34 221 PHE B C 1
ATOM 4956 O O . PHE B 1 221 ? -0.86 -30.172 26.094 1 43.34 221 PHE B O 1
ATOM 4963 N N . THR B 1 222 ? -2.029 -30.062 24.141 1 42.19 222 THR B N 1
ATOM 4964 C CA . THR B 1 222 ? -3.189 -30.547 24.891 1 42.19 222 THR B CA 1
ATOM 4965 C C . THR B 1 222 ? -2.926 -31.922 25.469 1 42.19 222 THR B C 1
ATOM 4967 O O . THR B 1 222 ? -3.279 -32.188 26.625 1 42.19 222 THR B O 1
ATOM 4970 N N . GLU B 1 223 ? -2.254 -32.625 24.688 1 42.34 223 GLU B N 1
ATOM 4971 C CA . GLU B 1 223 ? -1.93 -33.969 25.141 1 42.34 223 GLU B CA 1
ATOM 4972 C C . GLU B 1 223 ? -0.948 -33.938 26.312 1 42.34 223 GLU B C 1
ATOM 4974 O O . GLU B 1 223 ? -1.103 -34.688 27.281 1 42.34 223 GLU B O 1
ATOM 4979 N N . VAL B 1 224 ? -0.033 -33.062 26.109 1 43.38 224 VAL B N 1
ATOM 4980 C CA . VAL B 1 224 ? 0.975 -32.969 27.156 1 43.38 224 VAL B CA 1
ATOM 4981 C C . VAL B 1 224 ? 0.348 -32.406 28.422 1 43.38 224 VAL B C 1
ATOM 4983 O O . VAL B 1 224 ? 0.594 -32.906 29.531 1 43.38 224 VAL B O 1
ATOM 4986 N N . VAL B 1 225 ? -0.43 -31.375 28.109 1 45.53 225 VAL B N 1
ATOM 4987 C CA . VAL B 1 225 ? -1.085 -30.766 29.266 1 45.53 225 VAL B CA 1
ATOM 4988 C C . VAL B 1 225 ? -2.061 -31.766 29.891 1 45.53 225 VAL B C 1
ATOM 4990 O O . VAL B 1 225 ? -2.092 -31.922 31.125 1 45.53 225 VAL B O 1
ATOM 4993 N N . MET B 1 226 ? -2.719 -32.406 28.953 1 42.62 226 MET B N 1
ATOM 4994 C CA . MET B 1 226 ? -3.67 -33.375 29.453 1 42.62 226 MET B CA 1
ATOM 4995 C C . MET B 1 226 ? -2.945 -34.531 30.172 1 42.62 226 MET B C 1
ATOM 4997 O O . MET B 1 226 ? -3.395 -35 31.219 1 42.62 226 MET B O 1
ATOM 5001 N N . THR B 1 227 ? -1.854 -34.844 29.5 1 42.5 227 THR B N 1
ATOM 5002 C CA . THR B 1 227 ? -1.068 -35.906 30.109 1 42.5 227 THR B CA 1
ATOM 5003 C C . THR B 1 227 ? -0.503 -35.469 31.453 1 42.5 227 THR B C 1
ATOM 5005 O O . THR B 1 227 ? -0.523 -36.219 32.438 1 42.5 227 THR B O 1
ATOM 5008 N N . ALA B 1 228 ? -0.061 -34.219 31.391 1 44.16 228 ALA B N 1
ATOM 5009 C CA . ALA B 1 228 ? 0.494 -33.688 32.625 1 44.16 228 ALA B CA 1
ATOM 5010 C C . ALA B 1 228 ? -0.591 -33.531 33.688 1 44.16 228 ALA B C 1
ATOM 5012 O O . ALA B 1 228 ? -0.362 -33.844 34.875 1 44.16 228 ALA B O 1
ATOM 5013 N N . LEU B 1 229 ? -1.661 -33.031 33.156 1 44.81 229 LEU B N 1
ATOM 5014 C CA . LEU B 1 229 ? -2.797 -32.938 34.062 1 44.81 229 LEU B CA 1
ATOM 5015 C C . LEU B 1 229 ? -3.225 -34.281 34.594 1 44.81 229 LEU B C 1
ATOM 5017 O O . LEU B 1 229 ? -3.492 -34.469 35.781 1 44.81 229 LEU B O 1
ATOM 5021 N N . GLN B 1 230 ? -3.254 -35.125 33.594 1 44.09 230 GLN B N 1
ATOM 5022 C CA . GLN B 1 230 ? -3.648 -36.469 33.969 1 44.09 230 GLN B CA 1
ATOM 5023 C C . GLN B 1 230 ? -2.631 -37.094 34.938 1 44.09 230 GLN B C 1
ATOM 5025 O O . GLN B 1 230 ? -3.002 -37.812 35.875 1 44.09 230 GLN B O 1
ATOM 5030 N N . ASN B 1 231 ? -1.434 -36.75 34.531 1 46.94 231 ASN B N 1
ATOM 5031 C CA . ASN B 1 231 ? -0.403 -37.375 35.344 1 46.94 231 ASN B CA 1
ATOM 5032 C C . ASN B 1 231 ? -0.089 -36.562 36.594 1 46.94 231 ASN B C 1
ATOM 5034 O O . ASN B 1 231 ? 0.764 -36.969 37.375 1 46.94 231 ASN B O 1
ATOM 5038 N N . GLY B 1 232 ? -0.886 -35.594 36.844 1 42.62 232 GLY B N 1
ATOM 5039 C CA . GLY B 1 232 ? -0.697 -34.812 38.062 1 42.62 232 GLY B CA 1
ATOM 5040 C C . GLY B 1 232 ? 0.638 -34.094 38.094 1 42.62 232 GLY B C 1
ATOM 5041 O O . GLY B 1 232 ? 1.172 -33.812 39.188 1 42.62 232 GLY B O 1
ATOM 5042 N N . THR B 1 233 ? 1.385 -34.188 37.156 1 42.03 233 THR B N 1
ATOM 5043 C CA . THR B 1 233 ? 2.723 -33.594 37.094 1 42.03 233 THR B CA 1
ATOM 5044 C C . THR B 1 233 ? 2.682 -32.188 36.5 1 42.03 233 THR B C 1
ATOM 5046 O O . THR B 1 233 ? 3.5 -31.828 35.656 1 42.03 233 THR B O 1
ATOM 5049 N N . ILE B 1 234 ? 1.646 -31.5 36.938 1 40.91 234 ILE B N 1
ATOM 5050 C CA . ILE B 1 234 ? 1.471 -30.125 36.5 1 40.91 234 ILE B CA 1
ATOM 5051 C C . ILE B 1 234 ? 2.721 -29.312 36.844 1 40.91 234 ILE B C 1
ATOM 5053 O O . ILE B 1 234 ? 3.104 -28.406 36.125 1 40.91 234 ILE B O 1
ATOM 5057 N N . ALA B 1 235 ? 3.34 -29.703 37.969 1 41.41 235 ALA B N 1
ATOM 5058 C CA . ALA B 1 235 ? 4.605 -29.094 38.375 1 41.41 235 ALA B CA 1
ATOM 5059 C C . ALA B 1 235 ? 5.652 -29.219 37.281 1 41.41 235 ALA B C 1
ATOM 5061 O O . ALA B 1 235 ? 6.41 -28.281 37.031 1 41.41 235 ALA B O 1
ATOM 5062 N N . ASP B 1 236 ? 5.711 -30.297 36.656 1 40.19 236 ASP B N 1
ATOM 5063 C CA . ASP B 1 236 ? 6.664 -30.516 35.562 1 40.19 236 ASP B CA 1
ATOM 5064 C C . ASP B 1 236 ? 6.336 -29.625 34.375 1 40.19 236 ASP B C 1
ATOM 5066 O O . ASP B 1 236 ? 7.242 -29.141 33.688 1 40.19 236 ASP B O 1
ATOM 5070 N N . LEU B 1 237 ? 5.055 -29.438 34.219 1 41.19 237 LEU B N 1
ATOM 5071 C CA . LEU B 1 237 ? 4.641 -28.484 33.188 1 41.19 237 LEU B CA 1
ATOM 5072 C C . LEU B 1 237 ? 5.086 -27.078 33.531 1 41.19 237 LEU B C 1
ATOM 5074 O O . LEU B 1 237 ? 5.531 -26.328 32.656 1 41.19 237 LEU B O 1
ATOM 5078 N N . ILE B 1 238 ? 4.895 -26.812 34.812 1 39.97 238 ILE B N 1
ATOM 5079 C CA . ILE B 1 238 ? 5.371 -25.531 35.344 1 39.97 238 ILE B CA 1
ATOM 5080 C C . ILE B 1 238 ? 6.887 -25.453 35.188 1 39.97 238 ILE B C 1
ATOM 5082 O O . ILE B 1 238 ? 7.426 -24.438 34.75 1 39.97 238 ILE B O 1
ATOM 5086 N N . GLN B 1 239 ? 7.555 -26.422 35.719 1 36.97 239 GLN B N 1
ATOM 5087 C CA . GLN B 1 239 ? 9.008 -26.5 35.594 1 36.97 239 GLN B CA 1
ATOM 5088 C C . GLN B 1 239 ? 9.438 -26.531 34.125 1 36.97 239 GLN B C 1
ATOM 5090 O O . GLN B 1 239 ? 10.516 -26.047 33.781 1 36.97 239 GLN B O 1
ATOM 5095 N N . LEU B 1 240 ? 8.656 -27.281 33.312 1 38.56 240 LEU B N 1
ATOM 5096 C CA . LEU B 1 240 ? 9.031 -27.328 31.891 1 38.56 240 LEU B CA 1
ATOM 5097 C C . LEU B 1 240 ? 8.781 -25.984 31.219 1 38.56 240 LEU B C 1
ATOM 5099 O O . LEU B 1 240 ? 9.102 -25.812 30.047 1 38.56 240 LEU B O 1
ATOM 5103 N N . GLY B 1 241 ? 8.68 -24.922 31.953 1 35.16 241 GLY B N 1
ATOM 5104 C CA . GLY B 1 241 ? 8.461 -23.609 31.359 1 35.16 241 GLY B CA 1
ATOM 5105 C C . GLY B 1 241 ? 7.203 -23.531 30.516 1 35.16 241 GLY B C 1
ATOM 5106 O O . GLY B 1 241 ? 7.207 -22.938 29.438 1 35.16 241 GLY B O 1
ATOM 5107 N N . PHE B 1 242 ? 6.188 -24.266 30.875 1 38.41 242 PHE B N 1
ATOM 5108 C CA . PHE B 1 242 ? 4.906 -24.438 30.203 1 38.41 242 PHE B CA 1
ATOM 5109 C C . PHE B 1 242 ? 4.32 -23.078 29.812 1 38.41 242 PHE B C 1
ATOM 5111 O O . PHE B 1 242 ? 3.705 -22.953 28.75 1 38.41 242 PHE B O 1
ATOM 5118 N N . ALA B 1 243 ? 4.328 -22.188 30.812 1 36 243 ALA B N 1
ATOM 5119 C CA . ALA B 1 243 ? 3.947 -20.844 30.375 1 36 243 ALA B CA 1
ATOM 5120 C C . ALA B 1 243 ? 4.695 -20.453 29.109 1 36 243 ALA B C 1
ATOM 5122 O O . ALA B 1 243 ? 4.102 -19.906 28.172 1 36 243 ALA B O 1
ATOM 5123 N N . ASP B 1 244 ? 5.965 -20.844 29.125 1 36.59 244 ASP B N 1
ATOM 5124 C CA . ASP B 1 244 ? 6.77 -20.562 27.938 1 36.59 244 ASP B CA 1
ATOM 5125 C C . ASP B 1 244 ? 6.312 -21.422 26.75 1 36.59 244 ASP B C 1
ATOM 5127 O O . ASP B 1 244 ? 6.297 -20.953 25.609 1 36.59 244 ASP B O 1
ATOM 5131 N N . LEU B 1 245 ? 5.883 -22.641 27.109 1 37.69 245 LEU B N 1
ATOM 5132 C CA . LEU B 1 245 ? 5.406 -23.5 26.031 1 37.69 245 LEU B CA 1
ATOM 5133 C C . LEU B 1 245 ? 4.023 -23.062 25.547 1 37.69 245 LEU B C 1
ATOM 5135 O O . LEU B 1 245 ? 3.752 -23.062 24.344 1 37.69 245 LEU B O 1
ATOM 5139 N N . VAL B 1 246 ? 3.074 -22.812 26.5 1 38.59 246 VAL B N 1
ATOM 5140 C CA . VAL B 1 246 ? 1.794 -22.234 26.109 1 38.59 246 VAL B CA 1
ATOM 5141 C C . VAL B 1 246 ? 2.025 -20.891 25.422 1 38.59 246 VAL B C 1
ATOM 5143 O O . VAL B 1 246 ? 1.403 -20.594 24.406 1 38.59 246 VAL B O 1
ATOM 5146 N N . LEU B 1 247 ? 2.977 -20.156 26.078 1 37.12 247 LEU B N 1
ATOM 5147 C CA . LEU B 1 247 ? 3.379 -18.922 25.422 1 37.12 247 LEU B CA 1
ATOM 5148 C C . LEU B 1 247 ? 4.012 -19.188 24.062 1 37.12 247 LEU B C 1
ATOM 5150 O O . LEU B 1 247 ? 3.73 -18.484 23.094 1 37.12 247 LEU B O 1
ATOM 5154 N N . LEU B 1 248 ? 4.898 -20.203 24.109 1 38.59 248 LEU B N 1
ATOM 5155 C CA . LEU B 1 248 ? 5.473 -20.594 22.828 1 38.59 248 LEU B CA 1
ATOM 5156 C C . LEU B 1 248 ? 4.398 -21.109 21.875 1 38.59 248 LEU B C 1
ATOM 5158 O O . LEU B 1 248 ? 4.383 -20.766 20.688 1 38.59 248 LEU B O 1
ATOM 5162 N N . GLY B 1 249 ? 3.586 -22.016 22.344 1 36.97 249 GLY B N 1
ATOM 5163 C CA . GLY B 1 249 ? 2.48 -22.469 21.516 1 36.97 249 GLY B CA 1
ATOM 5164 C C . GLY B 1 249 ? 1.571 -21.344 21.062 1 36.97 249 GLY B C 1
ATOM 5165 O O . GLY B 1 249 ? 1.176 -21.281 19.906 1 36.97 249 GLY B O 1
ATOM 5166 N N . MET B 1 250 ? 1.205 -20.469 22.062 1 36.97 250 MET B N 1
ATOM 5167 C CA . MET B 1 250 ? 0.424 -19.297 21.703 1 36.97 250 MET B CA 1
ATOM 5168 C C . MET B 1 250 ? 1.231 -18.359 20.812 1 36.97 250 MET B C 1
ATOM 5170 O O . MET B 1 250 ? 0.683 -17.734 19.906 1 36.97 250 MET B O 1
ATOM 5174 N N . GLN B 1 251 ? 2.518 -18.156 21.172 1 36.97 251 GLN B N 1
ATOM 5175 C CA . GLN B 1 251 ? 3.396 -17.375 20.312 1 36.97 251 GLN B CA 1
ATOM 5176 C C . GLN B 1 251 ? 3.51 -18 18.922 1 36.97 251 GLN B C 1
ATOM 5178 O O . GLN B 1 251 ? 3.508 -17.297 17.906 1 36.97 251 GLN B O 1
ATOM 5183 N N . VAL B 1 252 ? 3.84 -19.25 18.938 1 36.09 252 VAL B N 1
ATOM 5184 C CA . VAL B 1 252 ? 3.895 -19.969 17.672 1 36.09 252 VAL B CA 1
ATOM 5185 C C . VAL B 1 252 ? 2.555 -19.844 16.953 1 36.09 252 VAL B C 1
ATOM 5187 O O . VAL B 1 252 ? 2.51 -19.609 15.742 1 36.09 252 VAL B O 1
ATOM 5190 N N . ARG B 1 253 ? 1.5 -20.062 17.672 1 33.88 253 ARG B N 1
ATOM 5191 C CA . ARG B 1 253 ? 0.177 -19.969 17.062 1 33.88 253 ARG B CA 1
ATOM 5192 C C . ARG B 1 253 ? -0.09 -18.562 16.562 1 33.88 253 ARG B C 1
ATOM 5194 O O . ARG B 1 253 ? -0.729 -18.375 15.516 1 33.88 253 ARG B O 1
ATOM 5201 N N . HIS B 1 254 ? 0.177 -17.484 17.453 1 33.22 254 HIS B N 1
ATOM 5202 C CA . HIS B 1 254 ? -0.124 -16.125 17.047 1 33.22 254 HIS B CA 1
ATOM 5203 C C . HIS B 1 254 ? 1.047 -15.508 16.281 1 33.22 254 HIS B C 1
ATOM 5205 O O . HIS B 1 254 ? 1.092 -14.289 16.078 1 33.22 254 HIS B O 1
ATOM 5211 N N . GLY B 1 255 ? 1.862 -16.359 15.516 1 31.64 255 GLY B N 1
ATOM 5212 C CA . GLY B 1 255 ? 3.002 -15.812 14.797 1 31.64 255 GLY B CA 1
ATOM 5213 C C . GLY B 1 255 ? 3.725 -14.719 15.555 1 31.64 255 GLY B C 1
ATOM 5214 O O . GLY B 1 255 ? 4.375 -13.859 14.953 1 31.64 255 GLY B O 1
ATOM 5215 N N . LEU B 1 256 ? 3.234 -14.352 16.719 1 31.34 256 LEU B N 1
ATOM 5216 C CA . LEU B 1 256 ? 3.773 -13.297 17.578 1 31.34 256 LEU B CA 1
ATOM 5217 C C . LEU B 1 256 ? 5.145 -13.68 18.109 1 31.34 256 LEU B C 1
ATOM 5219 O O . LEU B 1 256 ? 5.297 -14.727 18.75 1 31.34 256 LEU B O 1
ATOM 5223 N N . ASN B 1 257 ? 6.164 -13.414 17.281 1 30.12 257 ASN B N 1
ATOM 5224 C CA . ASN B 1 257 ? 7.492 -13.57 17.844 1 30.12 257 ASN B CA 1
ATOM 5225 C C . ASN B 1 257 ? 7.559 -13.016 19.266 1 30.12 257 ASN B C 1
ATOM 5227 O O . ASN B 1 257 ? 8.43 -13.398 20.047 1 30.12 257 ASN B O 1
ATOM 5231 N N . SER B 1 258 ? 7.316 -11.555 19.391 1 29.03 258 SER B N 1
ATOM 5232 C CA . SER B 1 258 ? 7.602 -10.977 20.703 1 29.03 258 SER B CA 1
ATOM 5233 C C . SER B 1 258 ? 6.551 -11.391 21.719 1 29.03 258 SER B C 1
ATOM 5235 O O . SER B 1 258 ? 5.352 -11.383 21.422 1 29.03 258 SER B O 1
ATOM 5237 N N . ALA B 1 259 ? 6.898 -12.156 22.578 1 29.44 259 ALA B N 1
ATOM 5238 C CA . ALA B 1 259 ? 6.086 -12.609 23.703 1 29.44 259 ALA B CA 1
ATOM 5239 C C . ALA B 1 259 ? 5.352 -11.445 24.359 1 29.44 259 ALA B C 1
ATOM 5241 O O . ALA B 1 259 ? 5.98 -10.492 24.828 1 29.44 259 ALA B O 1
ATOM 5242 N N . PRO B 1 260 ? 4.242 -10.867 23.859 1 28.11 260 PRO B N 1
ATOM 5243 C CA . PRO B 1 260 ? 3.643 -9.93 24.812 1 28.11 260 PRO B CA 1
ATOM 5244 C C . PRO B 1 260 ? 3.795 -10.375 26.266 1 28.11 260 PRO B C 1
ATOM 5246 O O . PRO B 1 260 ? 3.908 -11.578 26.531 1 28.11 260 PRO B O 1
ATOM 5249 N N . ASN B 1 261 ? 4.395 -9.477 27.078 1 28.38 261 ASN B N 1
ATOM 5250 C CA . ASN B 1 261 ? 4.352 -9.633 28.531 1 28.38 261 ASN B CA 1
ATOM 5251 C C . ASN B 1 261 ? 2.961 -10.047 29 1 28.38 261 ASN B C 1
ATOM 5253 O O . ASN B 1 261 ? 2.025 -9.242 28.969 1 28.38 261 ASN B O 1
ATOM 5257 N N . ILE B 1 262 ? 2.502 -11.148 28.547 1 28.72 262 ILE B N 1
ATOM 5258 C CA . ILE B 1 262 ? 1.312 -11.633 29.234 1 28.72 262 ILE B CA 1
ATOM 5259 C C . ILE B 1 262 ? 1.54 -11.586 30.75 1 28.72 262 ILE B C 1
ATOM 5261 O O . ILE B 1 262 ? 2.439 -12.258 31.266 1 28.72 262 ILE B O 1
ATOM 5265 N N . ASP B 1 263 ? 1.371 -10.336 31.25 1 27.83 263 ASP B N 1
ATOM 5266 C CA . ASP B 1 263 ? 1.26 -10.172 32.688 1 27.83 263 ASP B CA 1
ATOM 5267 C C . ASP B 1 263 ? 0.249 -11.156 33.281 1 27.83 263 ASP B C 1
ATOM 5269 O O . ASP B 1 263 ? -0.961 -10.945 33.188 1 27.83 263 ASP B O 1
ATOM 5273 N N . PHE B 1 264 ? 0.613 -12.367 33.25 1 27.42 264 PHE B N 1
ATOM 5274 C CA . PHE B 1 264 ? -0.133 -13.383 34 1 27.42 264 PHE B CA 1
ATOM 5275 C C . PHE B 1 264 ? -0.28 -12.992 35.438 1 27.42 264 PHE B C 1
ATOM 5277 O O . PHE B 1 264 ? -0.901 -13.719 36.219 1 27.42 264 PHE B O 1
ATOM 5284 N N . ARG B 1 265 ? 0.419 -11.969 35.844 1 27.23 265 ARG B N 1
ATOM 5285 C CA . ARG B 1 265 ? 0.393 -11.719 37.281 1 27.23 265 ARG B CA 1
ATOM 5286 C C . ARG B 1 265 ? -0.995 -11.281 37.75 1 27.23 265 ARG B C 1
ATOM 5288 O O . ARG B 1 265 ? -1.385 -11.531 38.906 1 27.23 265 ARG B O 1
ATOM 5295 N N . SER B 1 266 ? -1.496 -10.383 37.094 1 27.7 266 SER B N 1
ATOM 5296 C CA . SER B 1 266 ? -2.719 -9.992 37.781 1 27.7 266 SER B CA 1
ATOM 5297 C C . SER B 1 266 ? -3.781 -11.086 37.688 1 27.7 266 SER B C 1
ATOM 5299 O O . SER B 1 266 ? -4.621 -11.219 38.562 1 27.7 266 SER B O 1
ATOM 5301 N N . LYS B 1 267 ? -4.004 -11.719 36.469 1 27.28 267 LYS B N 1
ATOM 5302 C CA . LYS B 1 267 ? -4.961 -12.789 36.688 1 27.28 267 LYS B CA 1
ATOM 5303 C C . LYS B 1 267 ? -4.266 -14.039 37.219 1 27.28 267 LYS B C 1
ATOM 5305 O O . LYS B 1 267 ? -3.346 -14.562 36.594 1 27.28 267 LYS B O 1
ATOM 5310 N N . GLN B 1 268 ? -3.988 -14.094 38.5 1 27.12 268 GLN B N 1
ATOM 5311 C CA . GLN B 1 268 ? -3.707 -15.25 39.344 1 27.12 268 GLN B CA 1
ATOM 5312 C C . GLN B 1 268 ? -4.355 -16.516 38.781 1 27.12 268 GLN B C 1
ATOM 5314 O O . GLN B 1 268 ? -5.578 -16.656 38.812 1 27.12 268 GLN B O 1
ATOM 5319 N N . MET B 1 269 ? -4.07 -16.875 37.531 1 28.8 269 MET B N 1
ATOM 5320 C CA . MET B 1 269 ? -4.52 -18.266 37.406 1 28.8 269 MET B CA 1
ATOM 5321 C C . MET B 1 269 ? -3.994 -19.109 38.531 1 28.8 269 MET B C 1
ATOM 5323 O O . MET B 1 269 ? -2.787 -19.172 38.781 1 28.8 269 MET B O 1
ATOM 5327 N N . ASP B 1 270 ? -4.699 -18.984 39.625 1 28.81 270 ASP B N 1
ATOM 5328 C CA . ASP B 1 270 ? -4.5 -19.875 40.781 1 28.81 270 ASP B CA 1
ATOM 5329 C C . ASP B 1 270 ? -4.246 -21.312 40.312 1 28.81 270 ASP B C 1
ATOM 5331 O O . ASP B 1 270 ? -5.191 -22.047 40.031 1 28.81 270 ASP B O 1
ATOM 5335 N N . ILE B 1 271 ? -3.207 -21.516 39.469 1 30.83 271 ILE B N 1
ATOM 5336 C CA . ILE B 1 271 ? -2.775 -22.828 39.031 1 30.83 271 ILE B CA 1
ATOM 5337 C C . ILE B 1 271 ? -2.578 -23.75 40.219 1 30.83 271 ILE B C 1
ATOM 5339 O O . ILE B 1 271 ? -2.16 -24.906 40.062 1 30.83 271 ILE B O 1
ATOM 5343 N N . THR B 1 272 ? -2.488 -23.141 41.438 1 28.08 272 THR B N 1
ATOM 5344 C CA . THR B 1 272 ? -2.402 -23.984 42.625 1 28.08 272 THR B CA 1
ATOM 5345 C C . THR B 1 272 ? -3.758 -24.609 42.938 1 28.08 272 THR B C 1
ATOM 5347 O O . THR B 1 272 ? -3.889 -25.359 43.906 1 28.08 272 THR B O 1
ATOM 5350 N N . LYS B 1 273 ? -4.816 -23.891 42.438 1 28.34 273 LYS B N 1
ATOM 5351 C CA . LYS B 1 273 ? -5.965 -24.688 42.844 1 28.34 273 LYS B CA 1
ATOM 5352 C C . LYS B 1 273 ? -5.988 -26.031 42.125 1 28.34 273 LYS B C 1
ATOM 5354 O O . LYS B 1 273 ? -5.664 -26.094 40.938 1 28.34 273 LYS B O 1
ATOM 5359 N N . PRO B 1 274 ? -5.781 -27.172 42.812 1 27.64 274 PRO B N 1
ATOM 5360 C CA . PRO B 1 274 ? -5.766 -28.562 42.344 1 27.64 274 PRO B CA 1
ATOM 5361 C C . PRO B 1 274 ? -6.73 -28.797 41.188 1 27.64 274 PRO B C 1
ATOM 5363 O O . PRO B 1 274 ? -6.512 -29.688 40.344 1 27.64 274 PRO B O 1
ATOM 5366 N N . ASN B 1 275 ? -7.969 -28.234 41.312 1 25.83 275 ASN B N 1
ATOM 5367 C CA . ASN B 1 275 ? -9.07 -28.688 40.469 1 25.83 275 ASN B CA 1
ATOM 5368 C C . ASN B 1 275 ? -9.016 -28.062 39.094 1 25.83 275 ASN B C 1
ATOM 5370 O O . ASN B 1 275 ? -9.891 -27.297 38.719 1 25.83 275 ASN B O 1
ATOM 5374 N N . TYR B 1 276 ? -7.961 -27.516 38.688 1 28.84 276 TYR B N 1
ATOM 5375 C CA . TYR B 1 276 ? -8.109 -27.188 37.281 1 28.84 276 TYR B CA 1
ATOM 5376 C C . TYR B 1 276 ? -8.484 -28.422 36.469 1 28.84 276 TYR B C 1
ATOM 5378 O O . TYR B 1 276 ? -7.734 -29.406 36.438 1 28.84 276 TYR B O 1
ATOM 5386 N N . THR B 1 277 ? -9.781 -28.906 36.719 1 26.56 277 THR B N 1
ATOM 5387 C CA . THR B 1 277 ? -10.289 -30.031 35.969 1 26.56 277 THR B CA 1
ATOM 5388 C C . THR B 1 277 ? -10.023 -29.844 34.469 1 26.56 277 THR B C 1
ATOM 5390 O O . THR B 1 277 ? -9.883 -28.719 34 1 26.56 277 THR B O 1
ATOM 5393 N N . HIS B 1 278 ? -9.617 -31.016 33.812 1 28.89 278 HIS B N 1
ATOM 5394 C CA . HIS B 1 278 ? -9.531 -31.344 32.375 1 28.89 278 HIS B CA 1
ATOM 5395 C C . HIS B 1 278 ? -10.531 -30.547 31.562 1 28.89 278 HIS B C 1
ATOM 5397 O O . HIS B 1 278 ? -10.273 -30.219 30.406 1 28.89 278 HIS B O 1
ATOM 5403 N N . GLY B 1 279 ? -11.688 -30.25 32.156 1 28.48 279 GLY B N 1
ATOM 5404 C CA . GLY B 1 279 ? -12.883 -29.766 31.516 1 28.48 279 GLY B CA 1
ATOM 5405 C C . GLY B 1 279 ? -12.766 -28.312 31.062 1 28.48 279 GLY B C 1
ATOM 5406 O O . GLY B 1 279 ? -13.555 -27.844 30.234 1 28.48 279 GLY B O 1
ATOM 5407 N N . ASP B 1 280 ? -12.094 -27.547 31.859 1 28.78 280 ASP B N 1
ATOM 5408 C CA . ASP B 1 280 ? -12.211 -26.125 31.531 1 28.78 280 ASP B CA 1
ATOM 5409 C C . ASP B 1 280 ? -11.305 -25.75 30.359 1 28.78 280 ASP B C 1
ATOM 5411 O O . ASP B 1 280 ? -11.336 -24.609 29.891 1 28.78 280 ASP B O 1
ATOM 5415 N N . PHE B 1 281 ? -10.086 -26.328 30.312 1 31.28 281 PHE B N 1
ATOM 5416 C CA . PHE B 1 281 ? -9.492 -26.234 28.984 1 31.28 281 PHE B CA 1
ATOM 5417 C C . PHE B 1 281 ? -10.398 -26.891 27.938 1 31.28 281 PHE B C 1
ATOM 5419 O O . PHE B 1 281 ? -10.531 -28.109 27.891 1 31.28 281 PHE B O 1
ATOM 5426 N N . ASN B 1 282 ? -11.75 -26.578 27.938 1 29.19 282 ASN B N 1
ATOM 5427 C CA . ASN B 1 282 ? -12.672 -27.094 26.922 1 29.19 282 ASN B CA 1
ATOM 5428 C C . ASN B 1 282 ? -11.969 -27.297 25.578 1 29.19 282 ASN B C 1
ATOM 5430 O O . ASN B 1 282 ? -11.703 -26.328 24.875 1 29.19 282 ASN B O 1
ATOM 5434 N N . PHE B 1 283 ? -11.133 -28.344 25.453 1 32.41 283 PHE B N 1
ATOM 5435 C CA . PHE B 1 283 ? -10.711 -28.938 24.188 1 32.41 283 PHE B CA 1
ATOM 5436 C C . PHE B 1 283 ? -11.766 -28.719 23.109 1 32.41 283 PHE B C 1
ATOM 5438 O O . PHE B 1 283 ? -11.453 -28.734 21.922 1 32.41 283 PHE B O 1
ATOM 5445 N N . GLU B 1 284 ? -13.023 -28.688 23.578 1 31.86 284 GLU B N 1
ATOM 5446 C CA . GLU B 1 284 ? -14.07 -28.344 22.609 1 31.86 284 GLU B CA 1
ATOM 5447 C C . GLU B 1 284 ? -13.812 -26.984 21.969 1 31.86 284 GLU B C 1
ATOM 5449 O O . GLU B 1 284 ? -14.102 -26.781 20.781 1 31.86 284 GLU B O 1
ATOM 5454 N N . ALA B 1 285 ? -13.336 -26.109 22.766 1 31.16 285 ALA B N 1
ATOM 5455 C CA . ALA B 1 285 ? -13.023 -24.828 22.141 1 31.16 285 ALA B CA 1
ATOM 5456 C C . ALA B 1 285 ? -11.883 -24.969 21.141 1 31.16 285 ALA B C 1
ATOM 5458 O O . ALA B 1 285 ? -11.859 -24.281 20.109 1 31.16 285 ALA B O 1
ATOM 5459 N N . LEU B 1 286 ? -10.875 -25.828 21.5 1 34.62 286 LEU B N 1
ATOM 5460 C CA . LEU B 1 286 ? -9.898 -26.156 20.469 1 34.62 286 LEU B CA 1
ATOM 5461 C C . LEU B 1 286 ? -10.57 -26.859 19.281 1 34.62 286 LEU B C 1
ATOM 5463 O O . LEU B 1 286 ? -10.133 -26.734 18.141 1 34.62 286 LEU B O 1
ATOM 5467 N N . ALA B 1 287 ? -11.602 -27.734 19.594 1 34.88 287 ALA B N 1
ATOM 5468 C CA . ALA B 1 287 ? -12.391 -28.359 18.547 1 34.88 287 ALA B CA 1
ATOM 5469 C C . ALA B 1 287 ? -12.992 -27.297 17.625 1 34.88 287 ALA B C 1
ATOM 5471 O O . ALA B 1 287 ? -13.211 -27.547 16.438 1 34.88 287 ALA B O 1
ATOM 5472 N N . VAL B 1 288 ? -13.367 -26.172 18.188 1 35.22 288 VAL B N 1
ATOM 5473 C CA . VAL B 1 288 ? -14.023 -25.156 17.375 1 35.22 288 VAL B CA 1
ATOM 5474 C C . VAL B 1 288 ? -13.039 -24.594 16.359 1 35.22 288 VAL B C 1
ATOM 5476 O O . VAL B 1 288 ? -13.438 -24.078 15.312 1 35.22 28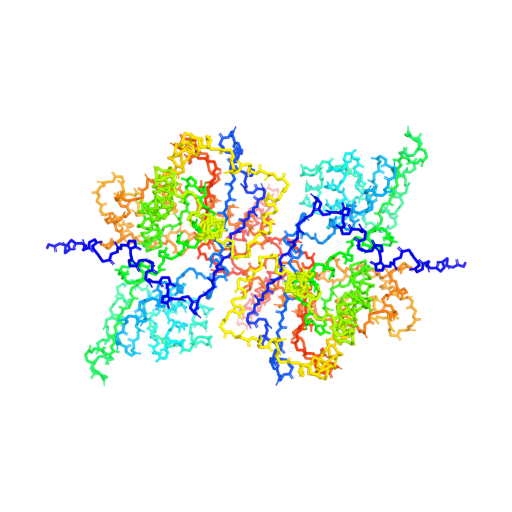8 VAL B O 1
ATOM 5479 N N . TRP B 1 289 ? -11.828 -24.562 16.766 1 39.31 289 TRP B N 1
ATOM 5480 C CA . TRP B 1 289 ? -10.922 -23.922 15.805 1 39.31 289 TRP B CA 1
ATOM 5481 C C . TRP B 1 289 ? -10.828 -24.734 14.523 1 39.31 289 TRP B C 1
ATOM 5483 O O . TRP B 1 289 ? -10.055 -24.406 13.625 1 39.31 289 TRP B O 1
ATOM 5493 N N . GLN B 1 290 ? -11.422 -25.984 14.594 1 44.44 290 GLN B N 1
ATOM 5494 C CA . GLN B 1 290 ? -11.289 -26.906 13.469 1 44.44 290 GLN B CA 1
ATOM 5495 C C . GLN B 1 290 ? -11.961 -26.359 12.219 1 44.44 290 GLN B C 1
ATOM 5497 O O . GLN B 1 290 ? -12.258 -27.094 11.289 1 44.44 290 GLN B O 1
ATOM 5502 N N . GLN B 1 291 ? -12.523 -25.281 12.344 1 52.72 291 GLN B N 1
ATOM 5503 C CA . GLN B 1 291 ? -13.25 -25.078 11.094 1 52.72 291 GLN B CA 1
ATOM 5504 C C . GLN B 1 291 ? -12.289 -24.891 9.922 1 52.72 291 GLN B C 1
ATOM 5506 O O . GLN B 1 291 ? -11.266 -24.219 10.055 1 52.72 291 GLN B O 1
ATOM 5511 N N . GLN B 1 292 ? -12.242 -25.875 9.016 1 68.88 292 GLN B N 1
ATOM 5512 C CA . GLN B 1 292 ? -11.516 -25.906 7.754 1 68.88 292 GLN B CA 1
ATOM 5513 C C . GLN B 1 292 ? -11.703 -24.609 6.98 1 68.88 292 GLN B C 1
ATOM 5515 O O . GLN B 1 292 ? -12.836 -24.156 6.777 1 68.88 292 GLN B O 1
ATOM 5520 N N . THR B 1 293 ? -10.664 -23.891 6.844 1 88.12 293 THR B N 1
ATOM 5521 C CA . THR B 1 293 ? -10.688 -22.703 6 1 88.12 293 THR B CA 1
ATOM 5522 C C . THR B 1 293 ? -11.086 -23.062 4.57 1 88.12 293 THR B C 1
ATOM 5524 O O . THR B 1 293 ? -10.461 -23.922 3.945 1 88.12 293 THR B O 1
ATOM 5527 N N . LYS B 1 294 ? -12.156 -22.609 4.125 1 94.5 294 LYS B N 1
ATOM 5528 C CA . LYS B 1 294 ? -12.57 -22.844 2.746 1 94.5 294 LYS B CA 1
ATOM 5529 C C . LYS B 1 294 ? -11.648 -22.141 1.764 1 94.5 294 LYS B C 1
ATOM 5531 O O . LYS B 1 294 ? -11.125 -21.062 2.062 1 94.5 294 LYS B O 1
ATOM 5536 N N . VAL B 1 295 ? -11.438 -22.766 0.665 1 97.62 295 VAL B N 1
ATOM 5537 C CA . VAL B 1 295 ? -10.68 -22.141 -0.415 1 97.62 295 VAL B CA 1
ATOM 5538 C C . VAL B 1 295 ? -11.609 -21.844 -1.588 1 97.62 295 VAL B C 1
ATOM 5540 O O . VAL B 1 295 ? -12.25 -22.75 -2.137 1 97.62 295 VAL B O 1
ATOM 5543 N N . ILE B 1 296 ? -11.711 -20.562 -1.945 1 98.75 296 ILE B N 1
ATOM 5544 C CA . ILE B 1 296 ? -12.641 -20.078 -2.955 1 98.75 296 ILE B CA 1
ATOM 5545 C C . ILE B 1 296 ? -11.867 -19.516 -4.145 1 98.75 296 ILE B C 1
ATOM 5547 O O . ILE B 1 296 ? -10.977 -18.672 -3.977 1 98.75 296 ILE B O 1
ATOM 5551 N N . GLY B 1 297 ? -12.211 -20.016 -5.305 1 98.81 297 GLY B N 1
ATOM 5552 C CA . GLY B 1 297 ? -11.609 -19.516 -6.523 1 98.81 297 GLY B CA 1
ATOM 5553 C C . GLY B 1 297 ? -12.398 -18.375 -7.152 1 98.81 297 GLY B C 1
ATOM 5554 O O . GLY B 1 297 ? -13.617 -18.328 -7.023 1 98.81 297 GLY B O 1
ATOM 5555 N N . ALA B 1 298 ? -11.688 -17.469 -7.844 1 98.94 298 ALA B N 1
ATOM 5556 C CA . ALA B 1 298 ? -12.289 -16.344 -8.555 1 98.94 298 ALA B CA 1
ATOM 5557 C C . ALA B 1 298 ? -11.734 -16.234 -9.969 1 98.94 298 ALA B C 1
ATOM 5559 O O . ALA B 1 298 ? -10.516 -16.297 -10.172 1 98.94 298 ALA B O 1
ATOM 5560 N N . GLU B 1 299 ? -12.602 -16.172 -10.969 1 98.69 299 GLU B N 1
ATOM 5561 C CA . GLU B 1 299 ? -12.203 -16.031 -12.367 1 98.69 299 GLU B CA 1
ATOM 5562 C C . GLU B 1 299 ? -13.047 -14.977 -13.078 1 98.69 299 GLU B C 1
ATOM 5564 O O . GLU B 1 299 ? -14.188 -14.719 -12.688 1 98.69 299 GLU B O 1
ATOM 5569 N N . PRO B 1 300 ? -12.398 -14.297 -14.086 1 98.06 300 PRO B N 1
ATOM 5570 C CA . PRO B 1 300 ? -13.258 -13.484 -14.961 1 98.06 300 PRO B CA 1
ATOM 5571 C C . PRO B 1 300 ? -14.234 -14.328 -15.773 1 98.06 300 PRO B C 1
ATOM 5573 O O . PRO B 1 300 ? -13.914 -15.453 -16.172 1 98.06 300 PRO B O 1
ATOM 5576 N N . GLU B 1 301 ? -15.383 -13.797 -16.094 1 96.81 301 GLU B N 1
ATOM 5577 C CA . GLU B 1 301 ? -16.359 -14.461 -16.938 1 96.81 301 GLU B CA 1
ATOM 5578 C C . GLU B 1 301 ? -15.773 -14.812 -18.297 1 96.81 301 GLU B C 1
ATOM 5580 O O . GLU B 1 301 ? -16.125 -15.828 -18.891 1 96.81 301 GLU B O 1
ATOM 5585 N N . ALA B 1 302 ? -14.836 -14.008 -18.75 1 94.62 302 ALA B N 1
ATOM 5586 C CA . ALA B 1 302 ? -14.266 -14.164 -20.078 1 94.62 302 ALA B CA 1
ATOM 5587 C C . ALA B 1 302 ? -13.203 -15.266 -20.094 1 94.62 302 ALA B C 1
ATOM 5589 O O . ALA B 1 302 ? -12.812 -15.734 -21.172 1 94.62 302 ALA B O 1
ATOM 5590 N N . ALA B 1 303 ? -12.695 -15.703 -19.047 1 94.56 303 ALA B N 1
ATOM 5591 C CA . ALA B 1 303 ? -11.688 -16.75 -18.891 1 94.56 303 ALA B CA 1
ATOM 5592 C C . ALA B 1 303 ? -11.969 -17.594 -17.656 1 94.56 303 ALA B C 1
ATOM 5594 O O . ALA B 1 303 ? -11.422 -17.328 -16.578 1 94.56 303 ALA B O 1
ATOM 5595 N N . LYS B 1 304 ? -12.766 -18.609 -17.859 1 96.62 304 LYS B N 1
ATOM 5596 C CA . LYS B 1 304 ? -13.32 -19.297 -16.688 1 96.62 304 LYS B CA 1
ATOM 5597 C C . LYS B 1 304 ? -13.117 -20.812 -16.781 1 96.62 304 LYS B C 1
ATOM 5599 O O . LYS B 1 304 ? -14.07 -21.578 -16.625 1 96.62 304 LYS B O 1
ATOM 5604 N N . SER B 1 305 ? -11.906 -21.219 -17.094 1 96.38 305 SER B N 1
ATOM 5605 C CA . SER B 1 305 ? -11.555 -22.625 -17.219 1 96.38 305 SER B CA 1
ATOM 5606 C C . SER B 1 305 ? -11.828 -23.391 -15.914 1 96.38 305 SER B C 1
ATOM 5608 O O . SER B 1 305 ? -12.375 -24.484 -15.938 1 96.38 305 SER B O 1
ATOM 5610 N N . ALA B 1 306 ? -11.484 -22.844 -14.789 1 98.19 306 ALA B N 1
ATOM 5611 C CA . ALA B 1 306 ? -11.656 -23.516 -13.5 1 98.19 306 ALA B CA 1
ATOM 5612 C C . ALA B 1 306 ? -13.133 -23.703 -13.172 1 98.19 306 ALA B C 1
ATOM 5614 O O . ALA B 1 306 ? -13.547 -24.766 -12.719 1 98.19 306 ALA B O 1
ATOM 5615 N N . TYR B 1 307 ? -13.883 -22.672 -13.383 1 98.06 307 TYR B N 1
ATOM 5616 C CA . TYR B 1 307 ? -15.32 -22.719 -13.156 1 98.06 307 TYR B CA 1
ATOM 5617 C C . TYR B 1 307 ? -15.961 -23.828 -13.984 1 98.06 307 TYR B C 1
ATOM 5619 O O . TYR B 1 307 ? -16.719 -24.656 -13.461 1 98.06 307 TYR B O 1
ATOM 5627 N N . MET B 1 308 ? -15.656 -23.812 -15.258 1 97.62 308 MET B N 1
ATOM 5628 C CA . MET B 1 308 ? -16.219 -24.797 -16.172 1 97.62 308 MET B CA 1
ATOM 5629 C C . MET B 1 308 ? -15.766 -26.203 -15.805 1 97.62 308 MET B C 1
ATOM 5631 O O . MET B 1 308 ? -16.547 -27.156 -15.867 1 97.62 308 MET B O 1
ATOM 5635 N N . SER B 1 309 ? -14.492 -26.328 -15.477 1 97.69 309 SER B N 1
ATOM 5636 C CA . SER B 1 309 ? -13.938 -27.625 -15.125 1 97.69 309 SER B CA 1
ATOM 5637 C C . SER B 1 309 ? -14.609 -28.203 -13.883 1 97.69 309 SER B C 1
ATOM 5639 O O . SER B 1 309 ? -14.938 -29.391 -13.844 1 97.69 309 SER B O 1
ATOM 5641 N N . LYS B 1 310 ? -14.766 -27.391 -12.875 1 96.62 310 LYS B N 1
ATOM 5642 C CA . LYS B 1 310 ? -15.406 -27.844 -11.641 1 96.62 310 LYS B CA 1
ATOM 5643 C C . LYS B 1 310 ? -16.844 -28.297 -11.898 1 96.62 310 LYS B C 1
ATOM 5645 O O . LYS B 1 310 ? -17.266 -29.328 -11.383 1 96.62 310 LYS B O 1
ATOM 5650 N N . LYS B 1 311 ? -17.562 -27.594 -12.68 1 96.31 311 LYS B N 1
ATOM 5651 C CA . LYS B 1 311 ? -18.953 -27.906 -12.984 1 96.31 311 LYS B CA 1
ATOM 5652 C C . LYS B 1 311 ? -19.062 -29.172 -13.82 1 96.31 311 LYS B C 1
ATOM 5654 O O . LYS B 1 311 ? -19.953 -30 -13.594 1 96.31 311 LYS B O 1
ATOM 5659 N N . ALA B 1 312 ? -18.141 -29.375 -14.734 1 96.81 312 ALA B N 1
ATOM 5660 C CA . ALA B 1 312 ? -18.203 -30.484 -15.672 1 96.81 312 ALA B CA 1
ATOM 5661 C C . ALA B 1 312 ? -17.609 -31.75 -15.055 1 96.81 312 ALA B C 1
ATOM 5663 O O . ALA B 1 312 ? -17.891 -32.875 -15.516 1 96.81 312 ALA B O 1
ATOM 5664 N N . GLY B 1 313 ? -16.688 -31.609 -14.086 1 95.62 313 GLY B N 1
ATOM 5665 C CA . GLY B 1 313 ? -16 -32.75 -13.5 1 95.62 313 GLY B CA 1
ATOM 5666 C C . GLY B 1 313 ? -14.875 -33.281 -14.367 1 95.62 313 GLY B C 1
ATOM 5667 O O . GLY B 1 313 ? -14.523 -34.469 -14.297 1 95.62 313 GLY B O 1
ATOM 5668 N N . MET B 1 314 ? -14.477 -32.406 -15.266 1 96.12 314 MET B N 1
ATOM 5669 C CA . MET B 1 314 ? -13.344 -32.688 -16.141 1 96.12 314 MET B CA 1
ATOM 5670 C C . MET B 1 314 ? -12.633 -31.391 -16.547 1 96.12 314 MET B C 1
ATOM 5672 O O . MET B 1 314 ? -13.203 -30.297 -16.422 1 96.12 314 MET B O 1
ATOM 5676 N N . LEU B 1 315 ? -11.438 -31.547 -17 1 95.94 315 LEU B N 1
ATOM 5677 C CA . LEU B 1 315 ? -10.672 -30.375 -17.422 1 95.94 315 LEU B CA 1
ATOM 5678 C C . LEU B 1 315 ? -11.281 -29.75 -18.672 1 95.94 315 LEU B C 1
ATOM 5680 O O . LEU B 1 315 ? -11.375 -30.406 -19.719 1 95.94 315 LEU B O 1
ATOM 5684 N N . VAL B 1 316 ? -11.742 -28.562 -18.578 1 95.25 316 VAL B N 1
ATOM 5685 C CA . VAL B 1 316 ? -12.266 -27.766 -19.688 1 95.25 316 VAL B CA 1
ATOM 5686 C C . VAL B 1 316 ? -11.406 -26.531 -19.906 1 95.25 316 VAL B C 1
ATOM 5688 O O . VAL B 1 316 ? -11.227 -25.719 -19 1 95.25 316 VAL B O 1
ATOM 5691 N N . LYS B 1 317 ? -10.844 -26.391 -21.031 1 92.62 317 LYS B N 1
ATOM 5692 C CA . LYS B 1 317 ? -9.992 -25.25 -21.344 1 92.62 317 LYS B CA 1
ATOM 5693 C C . LYS B 1 317 ? -10.812 -24.078 -21.891 1 92.62 317 LYS B C 1
ATOM 5695 O O . LYS B 1 317 ? -11.93 -24.266 -22.375 1 92.62 317 LYS B O 1
ATOM 5700 N N . ASN B 1 318 ? -10.25 -22.859 -21.641 1 90.31 318 ASN B N 1
ATOM 5701 C CA . ASN B 1 318 ? -10.859 -21.719 -22.328 1 90.31 318 ASN B CA 1
ATOM 5702 C C . ASN B 1 318 ? -10.906 -21.953 -23.828 1 90.31 318 ASN B C 1
ATOM 5704 O O . ASN B 1 318 ? -10.078 -22.688 -24.375 1 90.31 318 ASN B O 1
ATOM 5708 N N . PRO B 1 319 ? -12.016 -21.531 -24.469 1 78.88 319 PRO B N 1
ATOM 5709 C CA . PRO B 1 319 ? -12.164 -21.812 -25.906 1 78.88 319 PRO B CA 1
ATOM 5710 C C . PRO B 1 319 ? -10.898 -21.5 -26.703 1 78.88 319 PRO B C 1
ATOM 5712 O O . PRO B 1 319 ? -10.32 -20.422 -26.547 1 78.88 319 PRO B O 1
ATOM 5715 N N . PRO B 1 320 ? -10.734 -22.641 -27.453 1 65.75 320 PRO B N 1
ATOM 5716 C CA . PRO B 1 320 ? -9.562 -22.453 -28.312 1 65.75 320 PRO B CA 1
ATOM 5717 C C . PRO B 1 320 ? -9.805 -21.453 -29.438 1 65.75 320 PRO B C 1
ATOM 5719 O O . PRO B 1 320 ? -10.945 -21.281 -29.875 1 65.75 320 PRO B O 1
ATOM 5722 N N . ASN B 1 321 ? -8.938 -20.547 -29.734 1 60.66 321 ASN B N 1
ATOM 5723 C CA . ASN B 1 321 ? -8.984 -19.719 -30.938 1 60.66 321 ASN B CA 1
ATOM 5724 C C . ASN B 1 321 ? -9.852 -18.484 -30.719 1 60.66 321 ASN B C 1
ATOM 5726 O O . ASN B 1 321 ? -10.336 -17.891 -31.688 1 60.66 321 ASN B O 1
ATOM 5730 N N . THR B 1 322 ? -10.422 -18.406 -29.641 1 66.38 322 THR B N 1
ATOM 5731 C CA . THR B 1 322 ? -11.141 -17.156 -29.391 1 66.38 322 THR B CA 1
ATOM 5732 C C . THR B 1 322 ? -10.328 -16.25 -28.469 1 66.38 322 THR B C 1
ATOM 5734 O O . THR B 1 322 ? -9.781 -16.719 -27.469 1 66.38 322 THR B O 1
ATOM 5737 N N . ALA B 1 323 ? -10.203 -15.156 -29.047 1 78.81 323 ALA B N 1
ATOM 5738 C CA . ALA B 1 323 ? -9.484 -14.156 -28.266 1 78.81 323 ALA B CA 1
ATOM 5739 C C . ALA B 1 323 ? -10.188 -13.898 -26.938 1 78.81 323 ALA B C 1
ATOM 5741 O O . ALA B 1 323 ? -11.406 -13.695 -26.891 1 78.81 323 ALA B O 1
ATOM 5742 N N . ILE B 1 324 ? -9.523 -14.109 -25.828 1 85.38 324 ILE B N 1
ATOM 5743 C CA . ILE B 1 324 ? -10.047 -13.828 -24.5 1 85.38 324 ILE B CA 1
ATOM 5744 C C . ILE B 1 324 ? -9.883 -12.344 -24.188 1 85.38 324 ILE B C 1
ATOM 5746 O O . ILE B 1 324 ? -8.758 -11.836 -24.109 1 85.38 324 ILE B O 1
ATOM 5750 N N . HIS B 1 325 ? -10.977 -11.656 -24.062 1 88.56 325 HIS B N 1
ATOM 5751 C CA . HIS B 1 325 ? -10.953 -10.219 -23.797 1 88.56 325 HIS B CA 1
ATOM 5752 C C . HIS B 1 325 ? -11.297 -9.922 -22.344 1 88.56 325 HIS B C 1
ATOM 5754 O O . HIS B 1 325 ? -12.469 -9.766 -22 1 88.56 325 HIS B O 1
ATOM 5760 N N . THR B 1 326 ? -10.32 -9.852 -21.562 1 92.94 326 THR B N 1
ATOM 5761 C CA . THR B 1 326 ? -10.484 -9.484 -20.172 1 92.94 326 THR B CA 1
ATOM 5762 C C . THR B 1 326 ? -9.406 -8.484 -19.75 1 92.94 326 THR B C 1
ATOM 5764 O O . THR B 1 326 ? -8.273 -8.547 -20.219 1 92.94 326 THR B O 1
ATOM 5767 N N . ILE B 1 327 ? -9.742 -7.535 -18.859 1 93.62 327 ILE B N 1
ATOM 5768 C CA . ILE B 1 327 ? -8.773 -6.578 -18.328 1 93.62 327 ILE B CA 1
ATOM 5769 C C . ILE B 1 327 ? -7.844 -7.273 -17.344 1 93.62 327 ILE B C 1
ATOM 5771 O O . ILE B 1 327 ? -6.805 -6.727 -16.969 1 93.62 327 ILE B O 1
ATOM 5775 N N . ALA B 1 328 ? -8.25 -8.453 -16.875 1 94.25 328 ALA B N 1
ATOM 5776 C CA . ALA B 1 328 ? -7.422 -9.266 -15.984 1 94.25 328 ALA B CA 1
ATOM 5777 C C . ALA B 1 328 ? -6.496 -10.18 -16.781 1 94.25 328 ALA B C 1
ATOM 5779 O O . ALA B 1 328 ? -6.652 -11.406 -16.75 1 94.25 328 ALA B O 1
ATOM 5780 N N . ASP B 1 329 ? -5.527 -9.609 -17.297 1 87.5 329 ASP B N 1
ATOM 5781 C CA . ASP B 1 329 ? -4.66 -10.297 -18.25 1 87.5 329 ASP B CA 1
ATOM 5782 C C . ASP B 1 329 ? -3.836 -11.375 -17.562 1 87.5 329 ASP B C 1
ATOM 5784 O O . ASP B 1 329 ? -3.443 -12.367 -18.188 1 87.5 329 ASP B O 1
ATOM 5788 N N . SER B 1 330 ? -3.611 -11.297 -16.312 1 90 330 SER B N 1
ATOM 5789 C CA . SER B 1 330 ? -2.727 -12.211 -15.594 1 90 330 SER B CA 1
ATOM 5790 C C . SER B 1 330 ? -3.439 -13.523 -15.266 1 90 330 SER B C 1
ATOM 5792 O O . SER B 1 330 ? -2.805 -14.492 -14.844 1 90 330 SER B O 1
ATOM 5794 N N . VAL B 1 331 ? -4.738 -13.594 -15.523 1 93.81 331 VAL B N 1
ATOM 5795 C CA . VAL B 1 331 ? -5.477 -14.805 -15.156 1 93.81 331 VAL B CA 1
ATOM 5796 C C . VAL B 1 331 ? -6.238 -15.32 -16.375 1 93.81 331 VAL B C 1
ATOM 5798 O O . VAL B 1 331 ? -7.336 -15.867 -16.234 1 93.81 331 VAL B O 1
ATOM 5801 N N . LYS B 1 332 ? -5.648 -15.195 -17.516 1 90.31 332 LYS B N 1
ATOM 5802 C CA . LYS B 1 332 ? -6.289 -15.617 -18.75 1 90.31 332 LYS B CA 1
ATOM 5803 C C . LYS B 1 332 ? -6.062 -17.094 -19.016 1 90.31 332 LYS B C 1
ATOM 5805 O O . LYS B 1 332 ? -6.762 -17.703 -19.828 1 90.31 332 LYS B O 1
ATOM 5810 N N . SER B 1 333 ? -5.164 -17.703 -18.359 1 88.56 333 SER B N 1
ATOM 5811 C CA . SER B 1 333 ? -4.766 -19.078 -18.641 1 88.56 333 SER B CA 1
ATOM 5812 C C . SER B 1 333 ? -5.809 -20.078 -18.141 1 88.56 333 SER B C 1
ATOM 5814 O O . SER B 1 333 ? -6.68 -19.719 -17.344 1 88.56 333 SER B O 1
ATOM 5816 N N . SER B 1 334 ? -5.691 -21.281 -18.672 1 93.31 334 SER B N 1
ATOM 5817 C CA . SER B 1 334 ? -6.547 -22.391 -18.266 1 93.31 334 SER B CA 1
ATOM 5818 C C . SER B 1 334 ? -5.852 -23.266 -17.234 1 93.31 334 SER B C 1
ATOM 5820 O O . SER B 1 334 ? -4.621 -23.312 -17.188 1 93.31 334 SER B O 1
ATOM 5822 N N . LEU B 1 335 ? -6.703 -23.953 -16.453 1 95.69 335 LEU B N 1
ATOM 5823 C CA . LEU B 1 335 ? -6.137 -25.031 -15.656 1 95.69 335 LEU B CA 1
ATOM 5824 C C . LEU B 1 335 ? -5.434 -26.047 -16.547 1 95.69 335 LEU B C 1
ATOM 5826 O O . LEU B 1 335 ? -5.656 -26.078 -17.766 1 95.69 335 LEU B O 1
ATOM 5830 N N . GLY B 1 336 ? -4.523 -26.828 -15.914 1 93.94 336 GLY B N 1
ATOM 5831 C CA . GLY B 1 336 ? -3.814 -27.875 -16.625 1 93.94 336 GLY B CA 1
ATOM 5832 C C . GLY B 1 336 ? -3.818 -29.203 -15.883 1 93.94 336 GLY B C 1
ATOM 5833 O O . GLY B 1 336 ? -4.523 -29.359 -14.883 1 93.94 336 GLY B O 1
ATOM 5834 N N . PRO B 1 337 ? -3.109 -30.156 -16.422 1 93.81 337 PRO B N 1
ATOM 5835 C CA . PRO B 1 337 ? -3.127 -31.516 -15.867 1 93.81 337 PRO B CA 1
ATOM 5836 C C . PRO B 1 337 ? -2.668 -31.562 -14.414 1 93.81 337 PRO B C 1
ATOM 5838 O O . PRO B 1 337 ? -3.121 -32.406 -13.648 1 93.81 337 PRO B O 1
ATOM 5841 N N . THR B 1 338 ? -1.822 -30.672 -14.062 1 94.75 338 THR B N 1
ATOM 5842 C CA . THR B 1 338 ? -1.309 -30.688 -12.695 1 94.75 338 THR B CA 1
ATOM 5843 C C . THR B 1 338 ? -2.287 -30 -11.75 1 94.75 338 THR B C 1
ATOM 5845 O O . THR B 1 338 ? -2.547 -30.484 -10.648 1 94.75 338 THR B O 1
ATOM 5848 N N . THR B 1 339 ? -2.879 -28.875 -12.18 1 96.75 339 THR B N 1
ATOM 5849 C CA . THR B 1 339 ? -3.635 -28.031 -11.266 1 96.75 339 THR B CA 1
ATOM 5850 C C . THR B 1 339 ? -5.102 -28.453 -11.219 1 96.75 339 THR B C 1
ATOM 5852 O O . THR B 1 339 ? -5.758 -28.328 -10.18 1 96.75 339 THR B O 1
ATOM 5855 N N . TYR B 1 340 ? -5.637 -29.078 -12.273 1 96.62 340 TYR B N 1
ATOM 5856 C CA . TYR B 1 340 ? -7.055 -29.422 -12.344 1 96.62 340 TYR B CA 1
ATOM 5857 C C . TYR B 1 340 ? -7.434 -30.406 -11.25 1 96.62 340 TYR B C 1
ATOM 5859 O O . TYR B 1 340 ? -8.383 -30.188 -10.5 1 96.62 340 TYR B O 1
ATOM 5867 N N . PRO B 1 341 ? -6.684 -31.5 -11.117 1 95.81 341 PRO B N 1
ATOM 5868 C CA . PRO B 1 341 ? -7.098 -32.469 -10.086 1 95.81 341 PRO B CA 1
ATOM 5869 C C . PRO B 1 341 ? -7.121 -31.859 -8.688 1 95.81 341 PRO B C 1
ATOM 5871 O O . PRO B 1 341 ? -7.977 -32.219 -7.871 1 95.81 341 PRO B O 1
ATOM 5874 N N . ILE B 1 342 ? -6.211 -30.969 -8.414 1 95.31 342 ILE B N 1
ATOM 5875 C CA . ILE B 1 342 ? -6.125 -30.359 -7.098 1 95.31 342 ILE B CA 1
ATOM 5876 C C . ILE B 1 342 ? -7.305 -29.422 -6.891 1 95.31 342 ILE B C 1
ATOM 5878 O O . ILE B 1 342 ? -7.973 -29.469 -5.855 1 95.31 342 ILE B O 1
ATOM 5882 N N . VAL B 1 343 ? -7.566 -28.594 -7.867 1 96.88 343 VAL B N 1
ATOM 5883 C CA . VAL B 1 343 ? -8.656 -27.625 -7.793 1 96.88 343 VAL B CA 1
ATOM 5884 C C . VAL B 1 343 ? -9.992 -28.359 -7.656 1 96.88 343 VAL B C 1
ATOM 5886 O O . VAL B 1 343 ? -10.844 -27.969 -6.855 1 96.88 343 VAL B O 1
ATOM 5889 N N . GLN B 1 344 ? -10.148 -29.406 -8.422 1 96.19 344 GLN B N 1
ATOM 5890 C CA . GLN B 1 344 ? -11.383 -30.188 -8.391 1 96.19 344 GLN B CA 1
ATOM 5891 C C . GLN B 1 344 ? -11.625 -30.781 -7.008 1 96.19 344 GLN B C 1
ATOM 5893 O O . GLN B 1 344 ? -12.758 -30.781 -6.516 1 96.19 344 GLN B O 1
ATOM 5898 N N . GLU B 1 345 ? -10.633 -31.203 -6.418 1 93.5 345 GLU B N 1
ATOM 5899 C CA . GLU B 1 345 ? -10.758 -31.938 -5.16 1 93.5 345 GLU B CA 1
ATOM 5900 C C . GLU B 1 345 ? -10.797 -30.984 -3.967 1 93.5 345 GLU B C 1
ATOM 5902 O O . GLU B 1 345 ? -11.57 -31.188 -3.027 1 93.5 345 GLU B O 1
ATOM 5907 N N . LEU B 1 346 ? -9.977 -29.938 -4 1 93.75 346 LEU B N 1
ATOM 5908 C CA . LEU B 1 346 ? -9.688 -29.25 -2.746 1 93.75 346 LEU B CA 1
ATOM 5909 C C . LEU B 1 346 ? -10.32 -27.859 -2.729 1 93.75 346 LEU B C 1
ATOM 5911 O O . LEU B 1 346 ? -10.438 -27.234 -1.67 1 93.75 346 LEU B O 1
ATOM 5915 N N . VAL B 1 347 ? -10.656 -27.297 -3.832 1 97.06 347 VAL B N 1
ATOM 5916 C CA . VAL B 1 347 ? -11.258 -25.969 -3.891 1 97.06 347 VAL B CA 1
ATOM 5917 C C . VAL B 1 347 ? -12.773 -26.078 -3.713 1 97.06 347 VAL B C 1
ATOM 5919 O O . VAL B 1 347 ? -13.43 -26.875 -4.391 1 97.06 347 VAL B O 1
ATOM 5922 N N . ASP B 1 348 ? -13.305 -25.328 -2.842 1 96.44 348 ASP B N 1
ATOM 5923 C CA . ASP B 1 348 ? -14.695 -25.484 -2.424 1 96.44 348 ASP B CA 1
ATOM 5924 C C . ASP B 1 348 ? -15.656 -24.969 -3.492 1 96.44 348 ASP B C 1
ATOM 5926 O O . ASP B 1 348 ? -16.719 -25.547 -3.713 1 96.44 348 ASP B O 1
ATOM 5930 N N . ALA B 1 349 ? -15.297 -23.875 -4.109 1 98.19 349 ALA B N 1
ATOM 5931 C CA . ALA B 1 349 ? -16.141 -23.281 -5.145 1 98.19 349 ALA B CA 1
ATOM 5932 C C . ALA B 1 349 ? -15.336 -22.281 -5.984 1 98.19 349 ALA B C 1
ATOM 5934 O O . ALA B 1 349 ? -14.305 -21.766 -5.539 1 98.19 349 ALA B O 1
ATOM 5935 N N . VAL B 1 350 ? -15.812 -22.078 -7.184 1 98.81 350 VAL B N 1
ATOM 5936 C CA . VAL B 1 350 ? -15.242 -21.062 -8.062 1 98.81 350 VAL B CA 1
ATOM 5937 C C . VAL B 1 350 ? -16.344 -20.109 -8.523 1 98.81 350 VAL B C 1
ATOM 5939 O O . VAL B 1 350 ? -17.391 -20.531 -9.008 1 98.81 350 VAL B O 1
ATOM 5942 N N . PHE B 1 351 ? -16.125 -18.828 -8.344 1 98.81 351 PHE B N 1
ATOM 5943 C CA . PHE B 1 351 ? -17.062 -17.797 -8.766 1 98.81 351 PHE B CA 1
ATOM 5944 C C . PHE B 1 351 ? -16.5 -17.016 -9.945 1 98.81 351 PHE B C 1
ATOM 5946 O O . PHE B 1 351 ? -15.289 -16.938 -10.141 1 98.81 351 PHE B O 1
ATOM 5953 N N . ILE B 1 352 ? -17.391 -16.516 -10.75 1 98.5 352 ILE B N 1
ATOM 5954 C CA . ILE B 1 352 ? -16.984 -15.727 -11.906 1 98.5 352 ILE B CA 1
ATOM 5955 C C . ILE B 1 352 ? -17.531 -14.297 -11.758 1 98.5 352 ILE B C 1
ATOM 5957 O O . ILE B 1 352 ? -18.594 -14.086 -11.172 1 98.5 352 ILE B O 1
ATOM 5961 N N . VAL B 1 353 ? -16.781 -13.312 -12.273 1 98.56 353 VAL B N 1
ATOM 5962 C CA . VAL B 1 353 ? -17.172 -11.906 -12.156 1 98.56 353 VAL B CA 1
ATOM 5963 C C . VAL B 1 353 ? -17.047 -11.219 -13.516 1 98.56 353 VAL B C 1
ATOM 5965 O O . VAL B 1 353 ? -16.266 -11.664 -14.367 1 98.56 353 VAL B O 1
ATOM 5968 N N . SER B 1 354 ? -17.766 -10.148 -13.719 1 98 354 SER B N 1
ATOM 5969 C CA . SER B 1 354 ? -17.766 -9.383 -14.961 1 98 354 SER B CA 1
ATOM 5970 C C . SER B 1 354 ? -16.562 -8.445 -15.031 1 98 354 SER B C 1
ATOM 5972 O O . SER B 1 354 ? -15.898 -8.203 -14.023 1 98 354 SER B O 1
ATOM 5974 N N . GLU B 1 355 ? -16.328 -7.969 -16.25 1 97 355 GLU B N 1
ATOM 5975 C CA . GLU B 1 355 ? -15.242 -7.012 -16.438 1 97 355 GLU B CA 1
ATOM 5976 C C . GLU B 1 355 ? -15.461 -5.746 -15.617 1 97 355 GLU B C 1
ATOM 5978 O O . GLU B 1 355 ? -14.508 -5.188 -15.062 1 97 355 GLU B O 1
ATOM 5983 N N . GLN B 1 356 ? -16.703 -5.316 -15.523 1 97.06 356 GLN B N 1
ATOM 5984 C CA . GLN B 1 356 ? -17.031 -4.125 -14.742 1 97.06 356 GLN B CA 1
ATOM 5985 C C . GLN B 1 356 ? -16.766 -4.344 -13.258 1 97.06 356 GLN B C 1
ATOM 5987 O O . GLN B 1 356 ? -16.234 -3.459 -12.578 1 97.06 356 GLN B O 1
ATOM 5992 N N . GLU B 1 357 ? -17.141 -5.496 -12.758 1 98 357 GLU B N 1
ATOM 5993 C CA . GLU B 1 357 ? -16.891 -5.82 -11.359 1 98 357 GLU B CA 1
ATOM 5994 C C . GLU B 1 357 ? -15.398 -5.832 -11.055 1 98 357 GLU B C 1
ATOM 5996 O O . GLU B 1 357 ? -14.977 -5.375 -9.992 1 98 357 GLU B O 1
ATOM 6001 N N . ILE B 1 358 ? -14.633 -6.371 -11.969 1 98.38 358 ILE B N 1
ATOM 6002 C CA . ILE B 1 358 ? -13.18 -6.418 -11.82 1 98.38 358 ILE B CA 1
ATOM 6003 C C . ILE B 1 358 ? -12.625 -5 -11.766 1 98.38 358 ILE B C 1
ATOM 6005 O O . ILE B 1 358 ? -11.812 -4.676 -10.898 1 98.38 358 ILE B O 1
ATOM 6009 N N . GLU B 1 359 ? -13.07 -4.207 -12.727 1 97.5 359 GLU B N 1
ATOM 6010 C CA . GLU B 1 359 ? -12.617 -2.82 -12.797 1 97.5 359 GLU B CA 1
ATOM 6011 C C . GLU B 1 359 ? -12.945 -2.062 -11.516 1 97.5 359 GLU B C 1
ATOM 6013 O O . GLU B 1 359 ? -12.086 -1.386 -10.953 1 97.5 359 GLU B O 1
ATOM 6018 N N . ASP B 1 360 ? -14.172 -2.154 -11.062 1 97.25 360 ASP B N 1
ATOM 6019 C CA . ASP B 1 360 ? -14.633 -1.461 -9.867 1 97.25 360 ASP B CA 1
ATOM 6020 C C . ASP B 1 360 ? -13.836 -1.897 -8.641 1 97.25 360 ASP B C 1
ATOM 6022 O O . ASP B 1 360 ? -13.43 -1.062 -7.828 1 97.25 360 ASP B O 1
ATOM 6026 N N . ALA B 1 361 ? -13.633 -3.195 -8.5 1 98.44 361 ALA B N 1
ATOM 6027 C CA . ALA B 1 361 ? -12.891 -3.729 -7.355 1 98.44 361 ALA B CA 1
ATOM 6028 C C . ALA B 1 361 ? -11.445 -3.242 -7.359 1 98.44 361 ALA B C 1
ATOM 6030 O O . ALA B 1 361 ? -10.922 -2.846 -6.316 1 98.44 361 ALA B O 1
ATOM 6031 N N . THR B 1 362 ? -10.82 -3.307 -8.539 1 98.06 362 THR B N 1
ATOM 6032 C CA . THR B 1 362 ? -9.438 -2.861 -8.672 1 98.06 362 THR B CA 1
ATOM 6033 C C . THR B 1 362 ? -9.305 -1.385 -8.305 1 98.06 362 THR B C 1
ATOM 6035 O O . THR B 1 362 ? -8.438 -1.009 -7.52 1 98.06 362 THR B O 1
ATOM 6038 N N . LYS B 1 363 ? -10.203 -0.588 -8.844 1 96.12 363 LYS B N 1
ATOM 6039 C CA . LYS B 1 363 ? -10.211 0.848 -8.586 1 96.12 363 LYS B CA 1
ATOM 6040 C C . LYS B 1 363 ? -10.469 1.136 -7.105 1 96.12 363 LYS B C 1
ATOM 6042 O O . LYS B 1 363 ? -9.82 2.002 -6.516 1 96.12 363 LYS B O 1
ATOM 6047 N N . PHE B 1 364 ? -11.391 0.419 -6.531 1 96.31 364 PHE B N 1
ATOM 6048 C CA . PHE B 1 364 ? -11.773 0.618 -5.137 1 96.31 364 PHE B CA 1
ATOM 6049 C C . PHE B 1 364 ? -10.586 0.363 -4.215 1 96.31 364 PHE B C 1
ATOM 6051 O O . PHE B 1 364 ? -10.352 1.123 -3.271 1 96.31 364 PHE B O 1
ATOM 6058 N N . VAL B 1 365 ? -9.805 -0.71 -4.465 1 97.94 365 VAL B N 1
ATOM 6059 C CA . VAL B 1 365 ? -8.641 -1.039 -3.65 1 97.94 365 VAL B CA 1
ATOM 6060 C C . VAL B 1 365 ? -7.598 0.07 -3.77 1 97.94 365 VAL B C 1
ATOM 6062 O O . VAL B 1 365 ? -7.016 0.491 -2.768 1 97.94 365 VAL B O 1
ATOM 6065 N N . MET B 1 366 ? -7.359 0.542 -4.938 1 96.69 366 MET B N 1
ATOM 6066 C CA . MET B 1 366 ? -6.395 1.616 -5.148 1 96.69 366 MET B CA 1
ATOM 6067 C C . MET B 1 366 ? -6.844 2.895 -4.449 1 96.69 366 MET B C 1
ATOM 6069 O O . MET B 1 366 ? -6.039 3.568 -3.801 1 96.69 366 MET B O 1
ATOM 6073 N N . GLU B 1 367 ? -8.102 3.18 -4.477 1 92.81 367 GLU B N 1
ATOM 6074 C CA . GLU B 1 367 ? -8.633 4.434 -3.953 1 92.81 367 GLU B CA 1
ATOM 6075 C C . GLU B 1 367 ? -8.734 4.398 -2.432 1 92.81 367 GLU B C 1
ATOM 6077 O O . GLU B 1 367 ? -8.43 5.387 -1.76 1 92.81 367 GLU B O 1
ATOM 6082 N N . ARG B 1 368 ? -9.141 3.277 -1.946 1 93.06 368 ARG B N 1
ATOM 6083 C CA . ARG B 1 368 ? -9.539 3.254 -0.542 1 93.06 368 ARG B CA 1
ATOM 6084 C C . ARG B 1 368 ? -8.469 2.586 0.316 1 93.06 368 ARG B C 1
ATOM 6086 O O . ARG B 1 368 ? -8.25 2.979 1.464 1 93.06 368 ARG B O 1
ATOM 6093 N N . ALA B 1 369 ? -7.855 1.604 -0.208 1 96.25 369 ALA B N 1
ATOM 6094 C CA . ALA B 1 369 ? -6.793 0.944 0.549 1 96.25 369 ALA B CA 1
ATOM 6095 C C . ALA B 1 369 ? -5.43 1.537 0.214 1 96.25 369 ALA B C 1
ATOM 6097 O O . ALA B 1 369 ? -4.434 1.238 0.879 1 96.25 369 ALA B O 1
ATOM 6098 N N . LYS B 1 370 ? -5.406 2.336 -0.814 1 97.06 370 LYS B N 1
ATOM 6099 C CA . LYS B 1 370 ? -4.191 3.016 -1.255 1 97.06 370 LYS B CA 1
ATOM 6100 C C . LYS B 1 370 ? -3.135 2.012 -1.711 1 97.06 370 LYS B C 1
ATOM 6102 O O . LYS B 1 370 ? -1.939 2.215 -1.482 1 97.06 370 LYS B O 1
ATOM 6107 N N . GLN B 1 371 ? -3.562 0.884 -2.305 1 98.12 371 GLN B N 1
ATOM 6108 C CA . GLN B 1 371 ? -2.678 -0.158 -2.814 1 98.12 371 GLN B CA 1
ATOM 6109 C C . GLN B 1 371 ? -2.814 -0.303 -4.328 1 98.12 371 GLN B C 1
ATOM 6111 O O . GLN B 1 371 ? -3.928 -0.396 -4.848 1 98.12 371 GLN B O 1
ATOM 6116 N N . VAL B 1 372 ? -1.707 -0.311 -4.996 1 97.56 372 VAL B N 1
ATOM 6117 C CA . VAL B 1 372 ? -1.729 -0.556 -6.438 1 97.56 372 VAL B CA 1
ATOM 6118 C C . VAL B 1 372 ? -1.785 -2.059 -6.703 1 97.56 372 VAL B C 1
ATOM 6120 O O . VAL B 1 372 ? -0.837 -2.785 -6.398 1 97.56 372 VAL B O 1
ATOM 6123 N N . ILE B 1 373 ? -2.859 -2.461 -7.273 1 97.5 373 ILE B N 1
ATOM 6124 C CA . ILE B 1 373 ? -3.002 -3.869 -7.625 1 97.5 373 ILE B CA 1
ATOM 6125 C C . ILE B 1 373 ? -3.355 -4 -9.102 1 97.5 373 ILE B C 1
ATOM 6127 O O . ILE B 1 373 ? -3.891 -3.066 -9.703 1 97.5 373 ILE B O 1
ATOM 6131 N N . GLU B 1 374 ? -2.996 -5.125 -9.711 1 96 374 GLU B N 1
ATOM 6132 C CA . GLU B 1 374 ? -3.402 -5.406 -11.086 1 96 374 GLU B CA 1
ATOM 6133 C C . GLU B 1 374 ? -4.824 -5.953 -11.141 1 96 374 GLU B C 1
ATOM 6135 O O . GLU B 1 374 ? -5.309 -6.539 -10.172 1 96 374 GLU B O 1
ATOM 6140 N N . PRO B 1 375 ? -5.488 -5.875 -12.266 1 97 375 PRO B N 1
ATOM 6141 C CA . PRO B 1 375 ? -6.867 -6.355 -12.375 1 97 375 PRO B CA 1
ATOM 6142 C C . PRO B 1 375 ? -7 -7.84 -12.047 1 97 375 PRO B C 1
ATOM 6144 O O . PRO B 1 375 ? -8.039 -8.273 -11.531 1 97 375 PRO B O 1
ATOM 6147 N N . GLY B 1 376 ? -5.98 -8.609 -12.359 1 96.75 376 GLY B N 1
ATOM 6148 C CA . GLY B 1 376 ? -6.004 -10.016 -11.969 1 96.75 376 GLY B CA 1
ATOM 6149 C C . GLY B 1 376 ? -6.25 -10.211 -10.484 1 96.75 376 GLY B C 1
ATOM 6150 O O . GLY B 1 376 ? -6.871 -11.203 -10.086 1 96.75 376 GLY B O 1
ATOM 6151 N N . CYS B 1 377 ? -5.742 -9.344 -9.664 1 97.25 377 CYS B N 1
ATOM 6152 C CA . CYS B 1 377 ? -5.977 -9.328 -8.227 1 97.25 377 CYS B CA 1
ATOM 6153 C C . CYS B 1 377 ? -7.391 -8.859 -7.91 1 97.25 377 CYS B C 1
ATOM 6155 O O . CYS B 1 377 ? -8.023 -9.375 -6.984 1 97.25 377 CYS B O 1
ATOM 6157 N N . GLY B 1 378 ? -7.883 -7.926 -8.68 1 98.5 378 GLY B N 1
ATOM 6158 C CA . GLY B 1 378 ? -9.219 -7.379 -8.5 1 98.5 378 GLY B CA 1
ATOM 6159 C C . GLY B 1 378 ? -10.312 -8.422 -8.617 1 98.5 378 GLY B C 1
ATOM 6160 O O . GLY B 1 378 ? -11.398 -8.258 -8.055 1 98.5 378 GLY B O 1
ATOM 6161 N N . VAL B 1 379 ? -10.023 -9.516 -9.32 1 98.81 379 VAL B N 1
ATOM 6162 C CA . VAL B 1 379 ? -10.984 -10.594 -9.492 1 98.81 379 VAL B CA 1
ATOM 6163 C C . VAL B 1 379 ? -11.352 -11.188 -8.125 1 98.81 379 VAL B C 1
ATOM 6165 O O . VAL B 1 379 ? -12.531 -11.367 -7.816 1 98.81 379 VAL B O 1
ATOM 6168 N N . ALA B 1 380 ? -10.375 -11.461 -7.324 1 98.88 380 ALA B N 1
ATOM 6169 C CA . ALA B 1 380 ? -10.602 -12.023 -5.996 1 98.88 380 ALA B CA 1
ATOM 6170 C C . ALA B 1 380 ? -11.336 -11.039 -5.094 1 98.88 380 ALA B C 1
ATOM 6172 O O . ALA B 1 380 ? -12.211 -11.43 -4.32 1 98.88 380 ALA B O 1
ATOM 6173 N N . VAL B 1 381 ? -11 -9.742 -5.203 1 98.88 381 VAL B N 1
ATOM 6174 C CA . VAL B 1 381 ? -11.648 -8.711 -4.398 1 98.88 381 VAL B CA 1
ATOM 6175 C C . VAL B 1 381 ? -13.133 -8.625 -4.77 1 98.88 381 VAL B C 1
ATOM 6177 O O . VAL B 1 381 ? -13.992 -8.508 -3.895 1 98.88 381 VAL B O 1
ATOM 6180 N N . ALA B 1 382 ? -13.375 -8.68 -6.062 1 98.88 382 ALA B N 1
ATOM 6181 C CA . ALA B 1 382 ? -14.758 -8.617 -6.539 1 98.88 382 ALA B CA 1
ATOM 6182 C C . ALA B 1 382 ? -15.586 -9.766 -5.965 1 98.88 382 ALA B C 1
ATOM 6184 O O . ALA B 1 382 ? -16.719 -9.562 -5.531 1 98.88 382 ALA B O 1
ATOM 6185 N N . VAL B 1 383 ? -15.031 -10.945 -5.934 1 98.94 383 VAL B N 1
ATOM 6186 C CA . VAL B 1 383 ? -15.742 -12.102 -5.402 1 98.94 383 VAL B CA 1
ATOM 6187 C C . VAL B 1 383 ? -15.938 -11.945 -3.896 1 98.94 383 VAL B C 1
ATOM 6189 O O . VAL B 1 383 ? -17.031 -12.18 -3.373 1 98.94 383 VAL B O 1
ATOM 6192 N N . ALA B 1 384 ? -14.953 -11.516 -3.148 1 98.88 384 ALA B N 1
ATOM 6193 C CA . ALA B 1 384 ? -14.984 -11.406 -1.692 1 98.88 384 ALA B CA 1
ATOM 6194 C C . ALA B 1 384 ? -16.016 -10.367 -1.24 1 98.88 384 ALA B C 1
ATOM 6196 O O . ALA B 1 384 ? -16.453 -10.383 -0.086 1 98.88 384 ALA B O 1
ATOM 6197 N N . THR B 1 385 ? -16.344 -9.453 -2.148 1 98.69 385 THR B N 1
ATOM 6198 C CA . THR B 1 385 ? -17.312 -8.406 -1.807 1 98.69 385 THR B CA 1
ATOM 6199 C C . THR B 1 385 ? -18.625 -8.625 -2.545 1 98.69 385 THR B C 1
ATOM 6201 O O . THR B 1 385 ? -19.438 -7.699 -2.688 1 98.69 385 THR B O 1
ATOM 6204 N N . SER B 1 386 ? -18.859 -9.781 -3.055 1 98.38 386 SER B N 1
ATOM 6205 C CA . SER B 1 386 ? -20.031 -10.047 -3.879 1 98.38 386 SER B CA 1
ATOM 6206 C C . SER B 1 386 ? -21.156 -10.664 -3.057 1 98.38 386 SER B C 1
ATOM 6208 O O . SER B 1 386 ? -20.891 -11.398 -2.098 1 98.38 386 SER B O 1
ATOM 6210 N N . LYS B 1 387 ? -22.344 -10.406 -3.488 1 97.75 387 LYS B N 1
ATOM 6211 C CA . LYS B 1 387 ? -23.531 -11.031 -2.893 1 97.75 387 LYS B CA 1
ATOM 6212 C C . LYS B 1 387 ? -23.531 -12.539 -3.137 1 97.75 387 LYS B C 1
ATOM 6214 O O . LYS B 1 387 ? -23.938 -13.312 -2.268 1 97.75 387 LYS B O 1
ATOM 6219 N N . GLN B 1 388 ? -23.078 -12.961 -4.289 1 97.94 388 GLN B N 1
ATOM 6220 C CA . GLN B 1 388 ? -23.094 -14.359 -4.695 1 97.94 388 GLN B CA 1
ATOM 6221 C C . GLN B 1 388 ? -22.297 -15.227 -3.723 1 97.94 388 GLN B C 1
ATOM 6223 O O . GLN B 1 388 ? -22.719 -16.344 -3.389 1 97.94 388 GLN B O 1
ATOM 6228 N N . LEU B 1 389 ? -21.156 -14.734 -3.266 1 98.56 389 LEU B N 1
ATOM 6229 C CA . LEU B 1 389 ? -20.344 -15.5 -2.336 1 98.56 389 LEU B CA 1
ATOM 6230 C C . LEU B 1 389 ? -21.094 -15.781 -1.044 1 98.56 389 LEU B C 1
ATOM 6232 O O . LEU B 1 389 ? -21.125 -16.922 -0.581 1 98.56 389 LEU B O 1
ATOM 6236 N N . TYR B 1 390 ? -21.781 -14.836 -0.586 1 97.88 390 TYR B N 1
ATOM 6237 C CA . TYR B 1 390 ? -22.375 -14.938 0.742 1 97.88 390 TYR B CA 1
ATOM 6238 C C . TYR B 1 390 ? -23.75 -15.602 0.68 1 97.88 390 TYR B C 1
ATOM 6240 O O . TYR B 1 390 ? -24.25 -16.094 1.692 1 97.88 390 TYR B O 1
ATOM 6248 N N . GLU B 1 391 ? -24.375 -15.555 -0.489 1 98 391 GLU B N 1
ATOM 6249 C CA . GLU B 1 391 ? -25.578 -16.375 -0.676 1 98 391 GLU B CA 1
ATOM 6250 C C . GLU B 1 391 ? -25.25 -17.859 -0.593 1 98 391 GLU B C 1
ATOM 6252 O O . GLU B 1 391 ? -26.016 -18.641 -0.017 1 98 391 GLU B O 1
ATOM 6257 N N . GLN B 1 392 ? -24.109 -18.234 -1.13 1 97.88 392 GLN B N 1
ATOM 6258 C CA . GLN B 1 392 ? -23.703 -19.641 -1.125 1 97.88 392 GLN B CA 1
ATOM 6259 C C . GLN B 1 392 ? -23.078 -20.031 0.211 1 97.88 392 GLN B C 1
ATOM 6261 O O . GLN B 1 392 ? -23.234 -21.156 0.672 1 97.88 392 GLN B O 1
ATOM 6266 N N . PHE B 1 393 ? -22.359 -19.109 0.771 1 97.38 393 PHE B N 1
ATOM 6267 C CA . PHE B 1 393 ? -21.703 -19.359 2.045 1 97.38 393 PHE B CA 1
ATOM 6268 C C . PHE B 1 393 ? -22.047 -18.281 3.064 1 97.38 393 PHE B C 1
ATOM 6270 O O . PHE B 1 393 ? -21.203 -17.453 3.416 1 97.38 393 PHE B O 1
ATOM 6277 N N . PRO B 1 394 ? -23.188 -18.328 3.686 1 96.5 394 PRO B N 1
ATOM 6278 C CA . PRO B 1 394 ? -23.688 -17.25 4.543 1 96.5 394 PRO B CA 1
ATOM 6279 C C . PRO B 1 394 ? -22.938 -17.156 5.871 1 96.5 394 PRO B C 1
ATOM 6281 O O . PRO B 1 394 ? -23 -16.125 6.547 1 96.5 394 PRO B O 1
ATOM 6284 N N . ASP B 1 395 ? -22.172 -18.188 6.238 1 93.44 395 ASP B N 1
ATOM 6285 C CA . ASP B 1 395 ? -21.594 -18.25 7.574 1 93.44 395 ASP B CA 1
ATOM 6286 C C . ASP B 1 395 ? -20.172 -17.688 7.57 1 93.44 395 ASP B C 1
ATOM 6288 O O . ASP B 1 395 ? -19.562 -17.531 8.625 1 93.44 395 ASP B O 1
ATOM 6292 N N . LEU B 1 396 ? -19.672 -17.359 6.391 1 95.75 396 LEU B N 1
ATOM 6293 C CA . LEU B 1 396 ? -18.328 -16.797 6.324 1 95.75 396 LEU B CA 1
ATOM 6294 C C . LEU B 1 396 ? -18.281 -15.422 7.004 1 95.75 396 LEU B C 1
ATOM 6296 O O . LEU B 1 396 ? -19.141 -14.578 6.766 1 95.75 396 LEU B O 1
ATOM 6300 N N . ARG B 1 397 ? -17.297 -15.234 7.887 1 95 397 ARG B N 1
ATOM 6301 C CA . ARG B 1 397 ? -17.172 -13.953 8.586 1 95 397 ARG B CA 1
ATOM 6302 C C . ARG B 1 397 ? -15.797 -13.336 8.344 1 95 397 ARG B C 1
ATOM 6304 O O . ARG B 1 397 ? -15.695 -12.148 8.016 1 95 397 ARG B O 1
ATOM 6311 N N . ASN B 1 398 ? -14.75 -14.133 8.625 1 95.5 398 ASN B N 1
ATOM 6312 C CA . ASN B 1 398 ? -13.375 -13.711 8.391 1 95.5 398 ASN B CA 1
ATOM 6313 C C . ASN B 1 398 ? -12.828 -14.258 7.074 1 95.5 398 ASN B C 1
ATOM 6315 O O . ASN B 1 398 ? -12.594 -15.461 6.953 1 95.5 398 ASN B O 1
ATOM 6319 N N . ILE B 1 399 ? -12.633 -13.406 6.109 1 98.25 399 ILE B N 1
ATOM 6320 C CA . ILE B 1 399 ? -12.266 -13.852 4.77 1 98.25 399 ILE B CA 1
ATOM 6321 C C . ILE B 1 399 ? -10.883 -13.32 4.41 1 98.25 399 ILE B C 1
ATOM 6323 O O . ILE B 1 399 ? -10.648 -12.109 4.453 1 98.25 399 ILE B O 1
ATOM 6327 N N . GLY B 1 400 ? -9.977 -14.188 4.156 1 98.44 400 GLY B N 1
ATOM 6328 C CA . GLY B 1 400 ? -8.711 -13.797 3.57 1 98.44 400 GLY B CA 1
ATOM 6329 C C . GLY B 1 400 ? -8.773 -13.609 2.068 1 98.44 400 GLY B C 1
ATOM 6330 O O . GLY B 1 400 ? -9.445 -14.375 1.37 1 98.44 400 GLY B O 1
ATOM 6331 N N . VAL B 1 401 ? -8.18 -12.57 1.54 1 98.94 401 VAL B N 1
ATOM 6332 C CA . VAL B 1 401 ? -8.102 -12.305 0.107 1 98.94 401 VAL B CA 1
ATOM 6333 C C . VAL B 1 401 ? -6.641 -12.188 -0.316 1 98.94 401 VAL B C 1
ATOM 6335 O O . VAL B 1 401 ? -5.879 -11.414 0.275 1 98.94 401 VAL B O 1
ATOM 6338 N N . ILE B 1 402 ? -6.242 -12.93 -1.337 1 98.88 402 ILE B N 1
ATOM 6339 C CA . ILE B 1 402 ? -4.859 -12.883 -1.803 1 98.88 402 ILE B CA 1
ATOM 6340 C C . ILE B 1 402 ? -4.703 -11.75 -2.818 1 98.88 402 ILE B C 1
ATOM 6342 O O . ILE B 1 402 ? -5.285 -11.797 -3.904 1 98.88 402 ILE B O 1
ATOM 6346 N N . MET B 1 403 ? -3.961 -10.711 -2.4 1 98.69 403 MET B N 1
ATOM 6347 C CA . MET B 1 403 ? -3.562 -9.672 -3.338 1 98.69 403 MET B CA 1
ATOM 6348 C C . MET B 1 403 ? -2.393 -10.125 -4.203 1 98.69 403 MET B C 1
ATOM 6350 O O . MET B 1 403 ? -1.245 -9.758 -3.949 1 98.69 403 MET B O 1
ATOM 6354 N N . CYS B 1 404 ? -2.672 -10.828 -5.258 1 97.94 404 CYS B N 1
ATOM 6355 C CA . CYS B 1 404 ? -1.73 -11.727 -5.914 1 97.94 404 CYS B CA 1
ATOM 6356 C C . CYS B 1 404 ? -0.665 -10.945 -6.672 1 97.94 404 CYS B C 1
ATOM 6358 O O . CYS B 1 404 ? 0.417 -11.461 -6.945 1 97.94 404 CYS B O 1
ATOM 6360 N N . GLY B 1 405 ? -0.956 -9.711 -7.113 1 96.56 405 GLY B N 1
ATOM 6361 C CA . GLY B 1 405 ? 0.038 -8.945 -7.848 1 96.56 405 GLY B CA 1
ATOM 6362 C C . GLY B 1 405 ? -0.343 -7.484 -8.023 1 96.56 405 GLY B C 1
ATOM 6363 O O . GLY B 1 405 ? -1.519 -7.129 -7.922 1 96.56 405 GLY B O 1
ATOM 6364 N N . GLY B 1 406 ? 0.672 -6.66 -8.359 1 95.44 406 GLY B N 1
ATOM 6365 C CA . GLY B 1 406 ? 0.449 -5.227 -8.484 1 95.44 406 GLY B CA 1
ATOM 6366 C C . GLY B 1 406 ? 1.06 -4.637 -9.742 1 95.44 406 GLY B C 1
ATOM 6367 O O . GLY B 1 406 ? 1.237 -3.422 -9.836 1 95.44 406 GLY B O 1
ATOM 6368 N N . ASN B 1 407 ? 1.467 -5.492 -10.719 1 90.75 407 ASN B N 1
ATOM 6369 C CA . ASN B 1 407 ? 2.092 -5 -11.938 1 90.75 407 ASN B CA 1
ATOM 6370 C C . ASN B 1 407 ? 1.051 -4.578 -12.969 1 90.75 407 ASN B C 1
ATOM 6372 O O . ASN B 1 407 ? 0.423 -5.43 -13.609 1 90.75 407 ASN B O 1
ATOM 6376 N N . VAL B 1 408 ? 0.841 -3.268 -13.086 1 90.56 408 VAL B N 1
ATOM 6377 C CA . VAL B 1 408 ? -0.151 -2.697 -13.992 1 90.56 408 VAL B CA 1
ATOM 6378 C C . VAL B 1 408 ? 0.428 -1.468 -14.688 1 90.56 408 VAL B C 1
ATOM 6380 O O . VAL B 1 408 ? 1.318 -0.805 -14.148 1 90.56 408 VAL B O 1
ATOM 6383 N N . ASP B 1 409 ? 0.011 -1.319 -15.898 1 87.25 409 ASP B N 1
ATOM 6384 C CA . ASP B 1 409 ? 0.402 -0.112 -16.609 1 87.25 409 ASP B CA 1
ATOM 6385 C C . ASP B 1 409 ? -0.404 1.096 -16.141 1 87.25 409 ASP B C 1
ATOM 6387 O O . ASP B 1 409 ? -1.569 1.254 -16.516 1 87.25 409 ASP B O 1
ATOM 6391 N N . LEU B 1 410 ? 0.235 2.043 -15.43 1 90 410 LEU B N 1
ATOM 6392 C CA . LEU B 1 410 ? -0.447 3.176 -14.812 1 90 410 LEU B CA 1
ATOM 6393 C C . LEU B 1 410 ? -0.889 4.184 -15.867 1 90 410 LEU B C 1
ATOM 6395 O O . LEU B 1 410 ? -1.69 5.078 -15.586 1 90 410 LEU B O 1
ATOM 6399 N N . THR B 1 411 ? -0.429 4.051 -17.047 1 86.69 411 THR B N 1
ATOM 6400 C CA . THR B 1 411 ? -0.827 4.953 -18.125 1 86.69 411 THR B CA 1
ATOM 6401 C C . THR B 1 411 ? -2.037 4.402 -18.875 1 86.69 411 THR B C 1
ATOM 6403 O O . THR B 1 411 ? -2.635 5.098 -19.688 1 86.69 411 THR B O 1
ATOM 6406 N N . GLN B 1 412 ? -2.418 3.127 -18.609 1 85.94 412 GLN B N 1
ATOM 6407 C CA . GLN B 1 412 ? -3.549 2.475 -19.266 1 85.94 412 GLN B CA 1
ATOM 6408 C C . GLN B 1 412 ? -4.418 1.737 -18.25 1 85.94 412 GLN B C 1
ATOM 6410 O O . GLN B 1 412 ? -4.738 0.561 -18.438 1 85.94 412 GLN B O 1
ATOM 6415 N N . LEU B 1 413 ? -4.812 2.48 -17.312 1 90.31 413 LEU B N 1
ATOM 6416 C CA . LEU B 1 413 ? -5.688 1.877 -16.312 1 90.31 413 LEU B CA 1
ATOM 6417 C C . LEU B 1 413 ? -7.07 1.601 -16.906 1 90.31 413 LEU B C 1
ATOM 6419 O O . LEU B 1 413 ? -7.531 2.324 -17.781 1 90.31 413 LEU B O 1
ATOM 6423 N N . PRO B 1 414 ? -7.715 0.541 -16.469 1 88.88 414 PRO B N 1
ATOM 6424 C CA . PRO B 1 414 ? -8.945 0.068 -17.109 1 88.88 414 PRO B CA 1
ATOM 6425 C C . PRO B 1 414 ? -10.023 1.147 -17.188 1 88.88 414 PRO B C 1
ATOM 6427 O O . PRO B 1 414 ? -10.773 1.209 -18.156 1 88.88 414 PRO B O 1
ATOM 6430 N N . TRP B 1 415 ? -10.102 2.023 -16.25 1 88.56 415 TRP B N 1
ATOM 6431 C CA . TRP B 1 415 ? -11.18 3.004 -16.188 1 88.56 415 TRP B CA 1
ATOM 6432 C C . TRP B 1 415 ? -10.836 4.238 -17.016 1 88.56 415 TRP B C 1
ATOM 6434 O O . TRP B 1 415 ? -11.664 5.133 -17.188 1 88.56 415 TRP B O 1
ATOM 6444 N N . MET B 1 416 ? -9.672 4.344 -17.422 1 81 416 MET B N 1
ATOM 6445 C CA . MET B 1 416 ? -9.289 5.465 -18.281 1 81 416 MET B CA 1
ATOM 6446 C C . MET B 1 416 ? -9.844 5.285 -19.688 1 81 416 MET B C 1
ATOM 6448 O O . MET B 1 416 ? -10.117 6.266 -20.375 1 81 416 MET B O 1
ATOM 6452 N N . ARG B 1 417 ? -9.93 4.082 -20.109 1 67.56 417 ARG B N 1
ATOM 6453 C CA . ARG B 1 417 ? -10.477 3.783 -21.422 1 67.56 417 ARG B CA 1
ATOM 6454 C C . ARG B 1 417 ? -11.984 3.996 -21.453 1 67.56 417 ARG B C 1
ATOM 6456 O O . ARG B 1 417 ? -12.531 4.504 -22.438 1 67.56 417 ARG B O 1
ATOM 6463 N N . THR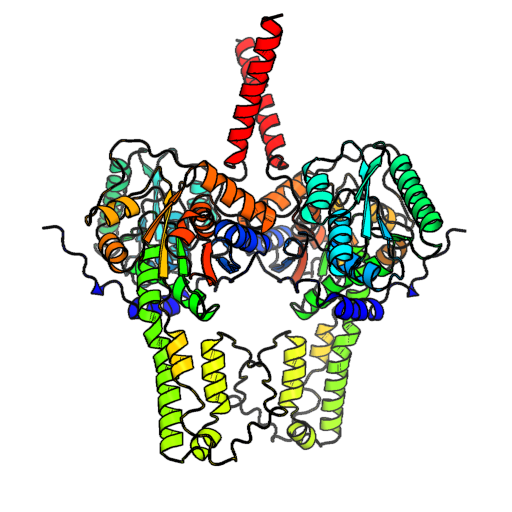 B 1 418 ? -12.516 3.648 -20.422 1 61.47 418 THR B N 1
ATOM 6464 C CA . THR B 1 418 ? -13.961 3.785 -20.328 1 61.47 418 THR B CA 1
ATOM 6465 C C . THR B 1 418 ? -14.367 5.254 -20.359 1 61.47 418 THR B C 1
ATOM 6467 O O . THR B 1 418 ? -15.352 5.617 -21.016 1 61.47 418 THR B O 1
ATOM 6470 N N . LYS B 1 419 ? -13.609 6.043 -19.719 1 60.03 419 LYS B N 1
ATOM 6471 C CA . LYS B 1 419 ? -13.891 7.477 -19.719 1 60.03 419 LYS B CA 1
ATOM 6472 C C . LYS B 1 419 ? -13.719 8.07 -21.125 1 60.03 419 LYS B C 1
ATOM 6474 O O . LYS B 1 419 ? -14.523 8.891 -21.562 1 60.03 419 LYS B O 1
ATOM 6479 N N . ARG B 1 420 ? -12.695 7.641 -21.75 1 57 420 ARG B N 1
ATOM 6480 C CA . ARG B 1 420 ? -12.453 8.141 -23.094 1 57 420 ARG B CA 1
ATOM 6481 C C . ARG B 1 420 ? -13.594 7.754 -24.031 1 57 420 ARG B C 1
ATOM 6483 O O . ARG B 1 420 ? -14.008 8.555 -24.875 1 57 420 ARG B O 1
ATOM 6490 N N . GLN B 1 421 ? -14.07 6.582 -23.812 1 54.84 421 GLN B N 1
ATOM 6491 C CA . GLN B 1 421 ? -15.172 6.117 -24.641 1 54.84 421 GLN B CA 1
ATOM 6492 C C . GLN B 1 421 ? -16.438 6.906 -24.359 1 54.84 421 GLN B C 1
ATOM 6494 O O . GLN B 1 421 ? -17.188 7.242 -25.281 1 54.84 421 GLN B O 1
ATOM 6499 N N . LEU B 1 422 ? -16.547 7.227 -23.109 1 53.22 422 LEU B N 1
ATOM 6500 C CA . LEU B 1 422 ? -17.719 8 -22.734 1 53.22 422 LEU B CA 1
ATOM 6501 C C . LEU B 1 422 ? -17.609 9.438 -23.219 1 53.22 422 LEU B C 1
ATOM 6503 O O . LEU B 1 422 ? -18.609 10.016 -23.688 1 53.22 422 LEU B O 1
ATOM 6507 N N . GLU B 1 423 ? -16.422 9.953 -23.062 1 56 423 GLU B N 1
ATOM 6508 C CA . GLU B 1 423 ? -16.203 11.312 -23.578 1 56 423 GLU B CA 1
ATOM 6509 C C . GLU B 1 423 ? -16.312 11.359 -25.094 1 56 423 GLU B C 1
ATOM 6511 O O . GLU B 1 423 ? -16.875 12.305 -25.641 1 56 423 GLU B O 1
ATOM 6516 N N . GLU B 1 424 ? -15.742 10.352 -25.703 1 52.97 424 GLU B N 1
ATOM 6517 C CA . GLU B 1 424 ? -15.859 10.266 -27.156 1 52.97 424 GLU B CA 1
ATOM 6518 C C . GLU B 1 424 ? -17.312 10.055 -27.594 1 52.97 424 GLU B C 1
ATOM 6520 O O . GLU B 1 424 ? -17.766 10.656 -28.562 1 52.97 424 GLU B O 1
ATOM 6525 N N . ASN B 1 425 ? -17.906 9.258 -26.812 1 51.25 425 ASN B N 1
ATOM 6526 C CA . ASN B 1 425 ? -19.312 9.031 -27.125 1 51.25 425 ASN B CA 1
ATOM 6527 C C . ASN B 1 425 ? -20.172 10.242 -26.75 1 51.25 425 ASN B C 1
ATOM 6529 O O . ASN B 1 425 ? -21.172 10.531 -27.406 1 51.25 425 ASN B O 1
ATOM 6533 N N . GLY B 1 426 ? -19.75 10.812 -25.656 1 50.31 426 GLY B N 1
ATOM 6534 C CA . GLY B 1 426 ? -20.422 12.039 -25.281 1 50.31 426 GLY B CA 1
ATOM 6535 C C . GLY B 1 426 ? -20.188 13.172 -26.25 1 50.31 426 GLY B C 1
ATOM 6536 O O . GLY B 1 426 ? -21.094 13.953 -26.547 1 50.31 426 GLY B O 1
ATOM 6537 N N . SER B 1 427 ? -19 13.312 -26.672 1 51.69 427 SER B N 1
ATOM 6538 C CA . SER B 1 427 ? -18.703 14.289 -27.703 1 51.69 427 SER B CA 1
ATOM 6539 C C . SER B 1 427 ? -19.422 13.953 -29.016 1 51.69 427 SER B C 1
ATOM 6541 O O . SER B 1 427 ? -19.875 14.852 -29.719 1 51.69 427 SER B O 1
ATOM 6543 N N . GLU B 1 428 ? -19.422 12.75 -29.281 1 49.16 428 GLU B N 1
ATOM 6544 C CA . GLU B 1 428 ? -20.172 12.344 -30.469 1 49.16 428 GLU B CA 1
ATOM 6545 C C . GLU B 1 428 ? -21.656 12.68 -30.328 1 49.16 428 GLU B C 1
ATOM 6547 O O . GLU B 1 428 ? -22.281 13.102 -31.297 1 49.16 428 GLU B O 1
ATOM 6552 N N . GLN B 1 429 ? -22.047 12.477 -29.203 1 48.31 429 GLN B N 1
ATOM 6553 C CA . GLN B 1 429 ? -23.453 12.836 -28.984 1 48.31 429 GLN B CA 1
ATOM 6554 C C . GLN B 1 429 ? -23.641 14.344 -29 1 48.31 429 GLN B C 1
ATOM 6556 O O . GLN B 1 429 ? -24.672 14.844 -29.484 1 48.31 429 GLN B O 1
ATOM 6561 N N . SER B 1 430 ? -22.75 15.031 -28.5 1 49.12 430 SER B N 1
ATOM 6562 C CA . SER B 1 430 ? -22.812 16.484 -28.562 1 49.12 430 SER B CA 1
ATOM 6563 C C . SER B 1 430 ? -22.641 16.984 -30 1 49.12 430 SER B C 1
ATOM 6565 O O . SER B 1 430 ? -23.297 17.938 -30.406 1 49.12 430 SER B O 1
ATOM 6567 N N . LEU B 1 431 ? -21.844 16.406 -30.672 1 43.81 431 LEU B N 1
ATOM 6568 C CA . LEU B 1 431 ? -21.688 16.75 -32.094 1 43.81 431 LEU B CA 1
ATOM 6569 C C . LEU B 1 431 ? -22.938 16.375 -32.875 1 43.81 431 LEU B C 1
ATOM 6571 O O . LEU B 1 431 ? -23.312 17.078 -33.844 1 43.81 431 LEU B O 1
ATOM 6575 N N . LYS B 1 432 ? -23.438 15.297 -32.625 1 44.12 432 LYS B N 1
ATOM 6576 C CA . LYS B 1 432 ? -24.672 14.953 -33.344 1 44.12 432 LYS B CA 1
ATOM 6577 C C . LYS B 1 432 ? -25.812 15.898 -32.969 1 44.12 432 LYS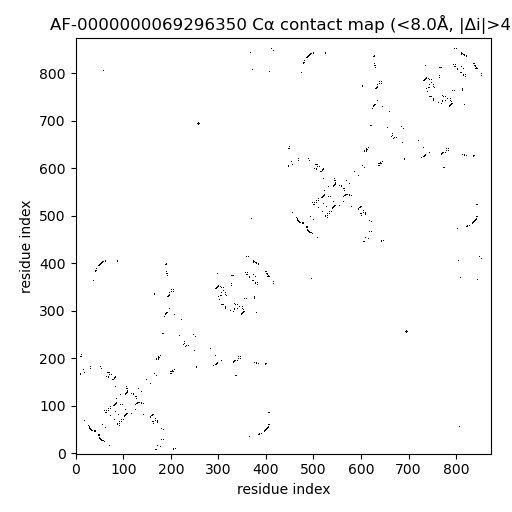 B C 1
ATOM 6579 O O . LYS B 1 432 ? -26.719 16.125 -33.75 1 44.12 432 LYS B O 1
ATOM 6584 N N . ALA B 1 433 ? -25.766 16.422 -31.75 1 48.09 433 ALA B N 1
ATOM 6585 C CA . ALA B 1 433 ? -26.828 17.312 -31.312 1 48.09 433 ALA B CA 1
ATOM 6586 C C . ALA B 1 433 ? -26.703 18.672 -31.984 1 48.09 433 ALA B C 1
ATOM 6588 O O . ALA B 1 433 ? -27.703 19.344 -32.25 1 48.09 433 ALA B O 1
ATOM 6589 N N . THR B 1 434 ? -25.5 19.016 -32.219 1 41.91 434 THR B N 1
ATOM 6590 C CA . THR B 1 434 ? -25.344 20.266 -32.938 1 41.91 434 THR B CA 1
ATOM 6591 C C . THR B 1 434 ? -25.719 20.109 -34.406 1 41.91 434 THR B C 1
ATOM 6593 O O . THR B 1 434 ? -26.031 21.094 -35.062 1 41.91 434 THR B O 1
ATOM 6596 N N . LYS B 1 435 ? -25.625 18.922 -34.844 1 44.62 435 LYS B N 1
ATOM 6597 C CA . LYS B 1 435 ? -25.969 18.797 -36.25 1 44.62 435 LYS B CA 1
ATOM 6598 C C . LYS B 1 435 ? -27.484 18.719 -36.438 1 44.62 435 LYS B C 1
ATOM 6600 O O . LYS B 1 435 ? -27.969 18.75 -37.562 1 44.62 435 LYS B O 1
ATOM 6605 N N . THR B 1 436 ? -28.141 18.172 -35.344 1 39.62 436 THR B N 1
ATOM 6606 C CA . THR B 1 436 ? -29.594 18.047 -35.531 1 39.62 436 THR B CA 1
ATOM 6607 C C . THR B 1 436 ? -30.281 19.375 -35.281 1 39.62 436 THR B C 1
ATOM 6609 O O . THR B 1 436 ? -31.5 19.5 -35.469 1 39.62 436 THR B O 1
ATOM 6612 N N . GLN B 1 437 ? -29.516 20.438 -34.781 1 30.39 437 GLN B N 1
ATOM 6613 C CA . GLN B 1 437 ? -30.234 21.703 -34.844 1 30.39 437 GLN B CA 1
ATOM 6614 C C . GLN B 1 437 ? -29.984 22.438 -36.156 1 30.39 437 GLN B C 1
ATOM 6616 O O . GLN B 1 437 ? -28.844 22.469 -36.656 1 30.39 437 GLN B O 1
#

Foldseek 3Di:
DLPQAPCVLAAQVLLVVLCVQCVVPKDLFDKDWFPVLQVLQCVLQVHGFTEIEGQQCPMVLRFLLLQLLLQVVVPAPAQEEEEEDQDSNLLSVLQSSQVVVGAYEYEYEPPRDPVSVCSNCVVRNHHYHYFHPDPVGSVVVRVVVQVVCCVVPNVRHYDYDYSAQHSSSLSRLLNSLVSVCQQPVQFQAEEEEAAQQSNLLSVLNNLQCVLPPLVVVVVVLLVVCVVCLVVVVVVVCVVVVVVVVVLVSVCSNNVPPDSPPPCCPVVCPVPVPNPPPSPPVPVVVVVVSSNRHAYEYFYAPLAPQLQVCLVVVHGDGRDDPDDRDAQLPVRNHHHDSNRNVSCNPRHPYYDYDYRVLLLVQQVCCCVRVVAAAGSSQSRRSSLSSHSVNCVVVVPGHYYYGYSRGRDDDPVCRPVVVVVVVVVVVVVVVVVVVVVVD/DLPQAPCVLAAQVLLVVLCVQCVVPKDLFDKDWFPVLQVLQCVLQVHGFTEIEGQQCPMVLRFLLLQLLLQVVVPAPAQEEEEEDQDSNLLSVLQSSQVVVGAYEYEYEPPRDPVSVCSSCVVRNHHYHYFHPDPVGSVVVRVVVQVVCCVVPNVRHYDYDYSAQHSSSLSRLLNSLVSVCLQPVQFQAEEEEAAQQSNLLSVLNNLQVVLVPLVVVVVVLLVVCVVCLVVVVVVVCVVVVVVVVVLVSVCSSNVPPDSPPPCCPVVCPVPVPNPPPSPPVPVVVVVVSSNRHAYEYFYAPLAPQLQVCLVVVHGDGRDDPDDRDAQLPVRNHHHDSNRNVSCNPRHPYYDYDYRVLLLVQQVCCCVRVVAAAGSSQSRRSSLSSHSVNCVVVVPGHYYYGYRRGRDDDPVCRPVVVVVVVVVVVVVVVVVVVVVVD

Nearest PDB structures (foldseek):
  3l6b-assembly1_A  TM=9.290E-01  e=5.327E-34  Homo sapiens
  7nbf-assembly2_BBB  TM=9.495E-01  e=5.178E-33  Homo sapiens
  5x2l-assembly1_B  TM=9.517E-01  e=5.639E-32  Homo sapiens
  6zuj-assembly1_CCC  TM=9.044E-01  e=5.481E-33  Homo sapiens
  6zuj-assembly2_BBB  TM=9.458E-01  e=7.932E-32  Homo sapiens

pLDDT: mean 79.8, std 24.57, range [25.7, 98.94]

InterPro domains:
  IPR000634 Serine/threonine dehydratase, pyridoxal-phosphate-binding site [PS00165] (56-69)
  IPR001926 Tryptophan synthase beta chain-like, PALP domain [PF00291] (24-207)
  IPR001926 Tryptophan synthase beta chain-like, PALP domain [PF00291] (291-405)
  IPR036052 Tryptophan synthase beta chain-like, PALP domain superfamily [G3DSA:3.40.50.1100] (21-210)
  IPR036052 Tryptophan synthase beta chain-like, PALP domain superfamily [G3DSA:3.40.50.1100] (64-164)
  IPR036052 Tryptophan synthase beta chain-like, PALP domain superfamily [G3DSA:3.40.50.1100] (286-408)
  IPR036052 Tryptophan synthase beta chain-like, PALP domain superfamily [SSF53686] (16-210)
  IPR036052 Tryptophan synthase beta chain-like, PALP domain superfamily [SSF53686] (289-414)

Radius of gyration: 29.93 Å; Cα contacts (8 Å, |Δi|>4): 1740; chains: 2; bounding box: 66×86×92 Å

Secondary structure (DSSP, 8-state):
------GGGS-HHHHHHHHHHHTTTS--PPEE--HHHHHHHHHHHTS--EEEEE-GGGSGGGBTHHHHHHHHHHH---SEEEEE-SSHHHHHHHHHHHHHT-EEEEEEETTS-HHHHHIIIIIT--EEEEE-SSHHHHHHHHHHHHHHHHHHH-TTSEEE--TTT-HHHHHHHTHHHHHHHHH-TT-SEEEEE-SSSHHHHHHHHHHHHHHHHHHHHHHHHHHHHHHHHHTT-HHHHHHTTHHHHHHHHHHHHTT--SB----TTTS---TTSS---TTSS-HHHHHHTT---EEEEEEETTS-HHHHHHHHTS---S-TTS----S-GGG-PPP-TTHHHHHHHH--EEEEE-HHHHHHHHHHIIIII-B---HHHHHHHHHHT-HHHHHH-TT--EEEEE--B----TTS-HHHHHHHHHHHHHHHHHHHHHHH-/------GGGS-HHHHHHHHHHHTTTS--PPEE--HHHHHHHHHHHTS--EEEEE-GGGSGGGBTHHHHHHHHHHH---SEEEEE-SSHHHHHHHHHHHHHT-EEEEEEETTS-HHHHHIIIIIT--EEEEE-SSHHHHHHHHHHHHHHHHHHH-TTSEEE--TTT-HHHHHHHTHHHHHHHHH-TT-SEEEEE-SSSHHHHHHHHHHHHHHHHHHHHHHHHHHHHHHHHHTT-HHHHHHTTHHHHHHHHHHHHTT--SB----TTTS---TTSS---TTSS-HHHHHHTT---EEEEEEETTS-HHHHHHHHTS--PSPTTS----S-GGG-PPP-TTHHHHHHHH--EEEEE-HHHHHHHHHHIIIII-B---HHHHHHHHHHT-HHHHHH-TT--EEEEE--B----TTS-HHHHHHHHHHHHHHHHHHHHHHH-

Sequence (874 aa):
MAIAFDSSLVSAELVKEACSRIEPYVHRTRVFTCDQLSQLATDASGSSRKLFLKAEHEQKVGAFKIRGAINAISLSTADYVVTQSSGNHAQAIALGCKLLGKTAVVVMPEDSPAVKVSAVRDTYGAEVRLCKPTQEAREAMSAEVVQELRTKHGADKAEEIHPNQDPRVVNGQGSVAVELLEQQPDLDAIVVSIGGGGLIAGIATYATNFTDCFLAPLRLFTEVVMTALQNGTIADLIQLGFADLVLLGMQVRHGLNSAPNIDFRSKQMDITKPNYTHGDFNFEALAVWQQQTKVIGAEPEAAKSAYMSKKAGMLVKNPPNTAIHTIADSVKSSLGPTTYPIVQELVDAVFIVSEQEIEDATKFVMERAKQVIEPGCGVAVAVATSKQLYEQFPDLRNIGVIMCGGNVDLTQLPWMRTKRQLEENGSEQSLKATKTQMAIAFDSSLVSAELVKEACSRIEPYVHRTRVFTCDQLSQLATDASGSSRKLFLKAEHEQKVGAFKIRGAINAISLSTADYVVTQSSGNHAQAIALGCKLLGKTAVVVMPEDSPAVKVSAVRDTYGAEVRLCKPTQEAREAMSAEVVQELRTKHGADKAEEIHPNQDPRVVNGQGSVAVELLEQQPDLDAIVVSIGGGGLIAGIATYATNFTDCFLAPLRLFTEVVMTALQNGTIADLIQLGFADLVLLGMQVRHGLNSAPNIDFRSKQMDITKPNYTHGDFNFEALAVWQQQTKVIGAEPEAAKSAYMSKKAGMLVKNPPNTAIHTIADSVKSSLGPTTYPIVQELVDAVFIVSEQEIEDATKFVMERAKQVIEPGCGVAVAVATSKQLYEQFPDLRNIGVIMCGGNVDLTQLPWMRTKRQLEENGSEQSLKATKTQ

Organism: Polarella glacialis (NCBI:txid89957)